Protein AF-0000000075575201 (afdb_homodimer)

Radius of gyration: 38.01 Å; Cα contacts (8 Å, |Δi|>4): 2074; chains: 2; bounding box: 163×104×86 Å

Solvent-accessible surface area (backbone atoms only — not comparable to full-atom values): 56271 Å² total; per-residue (Å²): 139,79,84,79,74,85,69,80,76,76,80,76,77,78,74,78,74,76,74,76,76,72,75,75,69,75,75,69,77,70,69,67,78,67,62,85,72,61,77,54,83,61,77,74,39,15,86,77,44,62,46,43,75,47,64,66,70,80,77,74,59,72,77,80,66,77,67,49,47,48,91,68,51,78,43,72,50,78,39,41,50,57,17,10,48,46,45,52,26,61,70,49,47,91,48,50,58,69,57,39,61,76,64,26,62,76,69,31,37,40,35,33,46,54,90,31,56,57,58,58,42,66,52,60,48,71,68,52,51,41,48,47,33,70,76,41,93,39,27,36,73,77,29,31,42,32,33,36,44,55,95,82,41,73,45,76,67,54,68,78,53,71,51,49,54,68,56,51,51,50,41,34,72,68,43,21,22,40,31,39,49,45,45,34,56,81,33,67,42,46,28,48,54,28,38,37,42,23,56,40,59,63,39,48,40,48,38,33,36,41,40,31,32,41,59,25,37,68,42,59,35,31,26,41,28,31,31,36,38,36,38,24,57,35,47,30,36,35,38,37,32,29,50,32,67,48,55,70,45,36,40,34,78,59,56,55,68,74,48,45,73,76,71,48,57,90,64,63,62,38,38,75,48,76,43,38,26,30,14,33,40,36,43,30,30,25,31,31,37,29,38,32,33,36,73,81,39,35,23,30,34,39,35,40,33,33,54,60,78,40,19,47,41,53,48,46,69,55,49,47,61,52,48,50,53,53,46,43,58,73,30,40,79,37,38,36,63,57,54,74,45,51,79,33,20,50,37,72,62,89,61,74,41,86,38,38,84,46,29,52,71,64,40,50,53,50,52,45,48,53,41,50,52,49,42,48,46,41,67,73,67,37,52,37,51,46,45,44,51,48,48,46,51,26,26,34,39,22,51,28,76,81,71,52,74,69,51,22,57,29,25,71,78,38,60,90,70,62,84,83,54,85,83,64,90,64,90,44,56,73,20,27,36,34,60,68,44,76,80,42,53,45,78,44,72,79,48,96,78,36,32,32,34,33,28,13,67,78,35,31,62,41,80,60,62,39,76,65,46,73,43,85,40,62,62,73,23,50,40,54,50,38,52,48,61,55,42,51,67,47,75,40,31,42,43,57,54,63,66,29,81,75,30,58,90,46,52,71,66,48,47,49,52,40,52,50,49,40,28,71,69,52,50,24,31,50,46,115,137,77,85,74,81,79,72,81,75,77,78,77,78,77,75,78,74,78,74,74,76,72,76,74,69,76,74,70,76,71,70,67,78,66,62,84,71,62,78,54,81,60,78,75,40,15,88,78,44,63,48,45,74,46,63,66,71,81,78,75,58,72,77,80,65,77,65,49,47,48,90,68,50,78,43,72,51,78,38,41,49,57,17,11,51,45,46,49,26,62,68,48,46,90,49,49,58,69,56,38,62,75,63,24,62,75,70,31,37,39,35,32,46,54,92,33,57,58,59,57,43,65,52,60,47,72,68,54,51,43,49,48,33,70,75,42,94,38,27,36,73,75,30,32,41,32,33,34,44,56,96,82,41,71,45,78,67,54,70,78,53,72,49,49,54,69,55,50,54,50,40,33,74,69,43,21,21,40,32,38,50,43,44,34,58,80,32,68,42,47,28,48,54,29,37,37,43,22,55,40,60,62,39,50,42,48,39,34,34,41,40,32,32,40,60,23,35,67,42,60,35,30,26,41,27,32,33,36,38,37,38,23,56,35,46,29,36,36,37,37,31,27,48,32,68,46,54,70,45,36,40,36,79,59,56,56,68,74,48,44,73,75,70,47,57,90,65,61,62,37,39,74,48,76,43,38,27,30,14,33,39,36,44,28,30,24,30,32,36,30,40,32,34,35,73,82,37,34,23,31,34,40,36,41,32,33,54,61,78,40,19,47,40,52,48,47,69,55,50,47,61,52,48,50,53,52,46,45,59,72,30,40,77,35,39,36,62,56,55,74,46,52,79,33,21,51,36,72,62,88,60,76,40,87,37,38,84,46,28,51,71,64,40,51,52,49,50,46,48,53,40,51,50,50,42,48,47,41,70,73,68,36,54,38,52,47,45,44,51,50,47,47,51,27,26,35,39,22,51,28,78,82,71,52,73,68,52,22,57,28,25,69,78,36,59,90,70,61,85,84,53,86,82,66,90,65,91,45,55,75,22,26,36,33,59,68,45,76,81,41,55,45,78,43,71,79,48,98,78,38,33,31,34,34,28,12,67,78,35,30,62,42,79,60,62,41,77,67,46,73,43,85,40,63,63,71,22,49,40,55,50,38,53,48,63,56,42,51,67,46,75,41,31,42,44,58,56,63,66,29,80,74,31,58,91,48,52,72,67,49,46,49,52,38,52,51,50,41,27,71,69,51,50,25,33,51,44,116

Secondary structure (DSSP, 8-state):
-----------------------------------TT--------GGG-PPEEEE--TT---TT-----GGG-TT--SSHHHHHHHHHHHHHTTS-HHHIIIIITTTS-EEEE---TTTTTTS--HHHHHHHHHHS--BBTTTEEEEEEETTEEEE---SSB--HHHHHHHHHTT-EEEEE-GGGT-HHHHHHHHHHHHHH-S--EEEEEEE-TT-EEEEEE--SSEEEEEEEEEEEEEEEE--SSGGGSS-SS---PPPHHHHTT---SEEEEEETT-EEEE-TT-EEEEEE-SSS-EEEEEEEE-TT-BHHHHHHHHHHHHHHHHHHH-GGGGSBPPTTGGGT--SS----TTGGGHIIIIIHHHHHHHHHHHHHIIIIIHHHHHHHHHHHHHHHSPPPPPPHHHHHHSTT-SS--TT-S------TT-EEEES-TTSEEEEESSSS-EEEEE-TT--SSTT-S--EEEEE-GGGHHHHHHHHHHTTS-EEHHHHHTSGGGTTS-HHHHHHHHHHHHHTT-EEEE-/-----------------------------------TT--------GGG-PPEEEE--TT---TT-----GGG-TT--SSHHHHHHHHHHHHHTTS-HHHIIIIITTTS-EEEE---TTTTTTS--HHHHHHHHHHS--BBTTTEEEEEEETTEEEE---SSB--HHHHHHHHHTT-EEEEE-GGGT-HHHHHHHHHHHHHH-S--EEEEEEE-TT-EEEEEE--SSEEEEEEEEEEEEEEEE--SSGGGSS-SS---PPPTTTTTT---SEEEEEETT-EEEE-TT-EEEEEE-SSS-EEEEEEEE-TT-BHHHHHHHHHHHHHHHHHHH-GGGGSBPPTTGGGT--SS----TTGGGHIIIIIHHHHHHHHHHHHHIIIIIHHHHHHHHHHHHHHHSPPPPPPHHHHHHSSS-SS--TT-S------TT-EEEES-TTSEEEEESSSS-EEEEE-TT--SSTT-S--EEEEE-GGGHHHHHHHHHHTTS-EEHHHHHTSGGGTTS-HHHHHHHHHHHHHTT-EEEE-

Structure (mmCIF, N/CA/C/O backbone):
data_AF-0000000075575201-model_v1
#
loop_
_entity.id
_entity.type
_entity.pdbx_description
1 polymer 'Bifunctional lysine-specific demethylase and histidyl-hydroxylase'
#
loop_
_atom_site.group_PDB
_atom_site.id
_atom_site.type_symbol
_atom_site.label_atom_id
_atom_site.label_alt_id
_atom_site.label_comp_id
_atom_site.label_asym_id
_atom_site.label_entity_id
_atom_site.label_seq_id
_atom_site.pdbx_PDB_ins_code
_atom_site.Cartn_x
_atom_site.Cartn_y
_atom_site.Cartn_z
_atom_site.occupancy
_atom_site.B_iso_or_equiv
_atom_site.auth_seq_id
_atom_site.auth_comp_id
_atom_site.auth_asym_id
_atom_site.auth_atom_id
_atom_site.pdbx_PDB_model_num
ATOM 1 N N . MET A 1 1 ? 87.5 -2.494 20.906 1 20.7 1 MET A N 1
ATOM 2 C CA . MET A 1 1 ? 87.25 -3.08 22.219 1 20.7 1 MET A CA 1
ATOM 3 C C . MET A 1 1 ? 85.875 -3.826 22.219 1 20.7 1 MET A C 1
ATOM 5 O O . MET A 1 1 ? 84.938 -3.438 21.531 1 20.7 1 MET A O 1
ATOM 9 N N . ASP A 1 2 ? 85.812 -5.016 22.875 1 19.62 2 ASP A N 1
ATOM 10 C CA . ASP A 1 2 ? 85.438 -6.422 22.922 1 19.62 2 ASP A CA 1
ATOM 11 C C . ASP A 1 2 ? 84.062 -6.582 23.578 1 19.62 2 ASP A C 1
ATOM 13 O O . ASP A 1 2 ? 83.625 -7.699 23.906 1 19.62 2 ASP A O 1
ATOM 17 N N . ASP A 1 3 ? 83.625 -5.453 24.109 1 21.25 3 ASP A N 1
ATOM 18 C CA . ASP A 1 3 ? 82.75 -5.645 25.234 1 21.25 3 ASP A CA 1
ATOM 19 C C . ASP A 1 3 ? 81.5 -6.496 24.844 1 21.25 3 ASP A C 1
ATOM 21 O O . ASP A 1 3 ? 81 -6.348 23.75 1 21.25 3 ASP A O 1
ATOM 25 N N . GLU A 1 4 ? 81.25 -7.457 25.656 1 21.2 4 GLU A N 1
ATOM 26 C CA . GLU A 1 4 ? 80.625 -8.75 25.922 1 21.2 4 GLU A CA 1
ATOM 27 C C . GLU A 1 4 ? 79.125 -8.656 25.781 1 21.2 4 GLU A C 1
ATOM 29 O O . GLU A 1 4 ? 78.5 -7.605 26.016 1 21.2 4 GLU A O 1
ATOM 34 N N . GLU A 1 5 ? 78.375 -9.711 25.156 1 21.34 5 GLU A N 1
ATOM 35 C CA . GLU A 1 5 ? 77.312 -10.32 24.406 1 21.34 5 GLU A CA 1
ATOM 36 C C . GLU A 1 5 ? 76.125 -10.672 25.328 1 21.34 5 GLU A C 1
ATOM 38 O O . GLU A 1 5 ? 75.188 -11.344 24.906 1 21.34 5 GLU A O 1
ATOM 43 N N . ILE A 1 6 ? 76.188 -10.156 26.703 1 20.91 6 ILE A N 1
ATOM 44 C CA . ILE A 1 6 ? 75.5 -11.031 27.609 1 20.91 6 ILE A CA 1
ATOM 45 C C . ILE A 1 6 ? 74 -11.109 27.188 1 20.91 6 ILE A C 1
ATOM 47 O O . ILE A 1 6 ? 73.312 -10.086 27.094 1 20.91 6 ILE A O 1
ATOM 51 N N . ASP A 1 7 ? 73.562 -12.125 26.438 1 20.67 7 ASP A N 1
ATOM 52 C CA . ASP A 1 7 ? 72.375 -12.602 25.719 1 20.67 7 ASP A CA 1
ATOM 53 C C . ASP A 1 7 ? 71.25 -12.945 26.672 1 20.67 7 ASP A C 1
ATOM 55 O O . ASP A 1 7 ? 70.562 -13.938 26.484 1 20.67 7 ASP A O 1
ATOM 59 N N . GLU A 1 8 ? 71.25 -12.188 27.891 1 20.55 8 GLU A N 1
ATOM 60 C CA . GLU A 1 8 ? 70.438 -12.758 28.938 1 20.55 8 GLU A CA 1
ATOM 61 C C . GLU A 1 8 ? 69 -12.969 28.438 1 20.55 8 GLU A C 1
ATOM 63 O O . GLU A 1 8 ? 68.438 -12.094 27.781 1 20.55 8 GLU A O 1
ATOM 68 N N . GLU A 1 9 ? 68.562 -14.219 28.266 1 21.92 9 GLU A N 1
ATOM 69 C CA . GLU A 1 9 ? 67.438 -15.008 27.812 1 21.92 9 GLU A CA 1
ATOM 70 C C . GLU A 1 9 ? 66.188 -14.734 28.656 1 21.92 9 GLU A C 1
ATOM 72 O O . GLU A 1 9 ? 66.125 -15.164 29.812 1 21.92 9 GLU A O 1
ATOM 77 N N . GLU A 1 10 ? 65.875 -13.445 29.016 1 20.22 10 GLU A N 1
ATOM 78 C CA . GLU A 1 10 ? 64.812 -13.242 29.984 1 20.22 10 GLU A CA 1
ATOM 79 C C . GLU A 1 10 ? 63.5 -13.938 29.547 1 20.22 10 GLU A C 1
ATOM 81 O O . GLU A 1 10 ? 63.062 -13.789 28.406 1 20.22 10 GLU A O 1
ATOM 86 N N . GLU A 1 11 ? 63.188 -15.102 30.141 1 22.45 11 GLU A N 1
ATOM 87 C CA . GLU A 1 11 ? 62.094 -16.062 30.094 1 22.45 11 GLU A CA 1
ATOM 88 C C . GLU A 1 11 ? 60.75 -15.375 30.391 1 22.45 11 GLU A C 1
ATOM 90 O O . GLU A 1 11 ? 60.562 -14.867 31.5 1 22.45 11 GLU A O 1
ATOM 95 N N . GLU A 1 12 ? 60.281 -14.5 29.516 1 21.03 12 GLU A N 1
ATOM 96 C CA . GLU A 1 12 ? 59.031 -13.75 29.719 1 21.03 12 GLU A CA 1
ATOM 97 C C . GLU A 1 12 ? 57.875 -14.688 29.953 1 21.03 12 GLU A C 1
ATOM 99 O O . GLU A 1 12 ? 57.594 -15.586 29.156 1 21.03 12 GLU A O 1
ATOM 104 N N . GLU A 1 13 ? 57.656 -15.047 31.266 1 21.53 13 GLU A N 1
ATOM 105 C CA . GLU A 1 13 ? 56.531 -15.852 31.781 1 21.53 13 GLU A CA 1
ATOM 106 C C . GLU A 1 13 ? 55.188 -15.336 31.266 1 21.53 13 GLU A C 1
ATOM 108 O O . GLU A 1 13 ? 54.906 -14.148 31.375 1 21.53 13 GLU A O 1
ATOM 113 N N . GLU A 1 14 ? 54.656 -15.945 30.203 1 22.48 14 GLU A N 1
ATOM 114 C CA . GLU A 1 14 ? 53.406 -15.781 29.469 1 22.48 14 GLU A CA 1
ATOM 115 C C . GLU A 1 14 ? 52.219 -15.961 30.391 1 22.48 14 GLU A C 1
ATOM 117 O O . GLU A 1 14 ? 52 -17.047 30.922 1 22.48 14 GLU A O 1
ATOM 122 N N . GLY A 1 15 ? 52.094 -15.055 31.438 1 21.02 15 GLY A N 1
ATOM 123 C CA . GLY A 1 15 ? 50.938 -15.195 32.344 1 21.02 15 GLY A CA 1
ATOM 124 C C . GLY A 1 15 ? 49.625 -15.328 31.609 1 21.02 15 GLY A C 1
ATOM 125 O O . GLY A 1 15 ? 49.406 -14.664 30.594 1 21.02 15 GLY A O 1
ATOM 126 N N . GLU A 1 16 ? 49.062 -16.531 31.609 1 22.88 16 GLU A N 1
ATOM 127 C CA . GLU A 1 16 ? 47.812 -17.062 31.094 1 22.88 16 GLU A CA 1
ATOM 128 C C . GLU A 1 16 ? 46.594 -16.297 31.625 1 22.88 16 GLU A C 1
ATOM 130 O O . GLU A 1 16 ? 46.281 -16.391 32.812 1 22.88 16 GLU A O 1
ATOM 135 N N . ASP A 1 17 ? 46.562 -14.961 31.453 1 21.19 17 ASP A N 1
ATOM 136 C CA . ASP A 1 17 ? 45.406 -14.289 32.031 1 21.19 17 ASP A CA 1
ATOM 137 C C . ASP A 1 17 ? 44.094 -14.898 31.5 1 21.19 17 ASP A C 1
ATOM 139 O O . ASP A 1 17 ? 43.906 -14.992 30.281 1 21.19 17 ASP A O 1
ATOM 143 N N . GLU A 1 18 ? 43.531 -15.82 32.25 1 22.17 18 GLU A N 1
ATOM 144 C CA . GLU A 1 18 ? 42.219 -16.438 32.094 1 22.17 18 GLU A CA 1
ATOM 145 C C . GLU A 1 18 ? 41.125 -15.383 32 1 22.17 18 GLU A C 1
ATOM 147 O O . GLU A 1 18 ? 40.906 -14.656 32.969 1 22.17 18 GLU A O 1
ATOM 152 N N . GLU A 1 19 ? 41.062 -14.609 30.906 1 21.77 19 GLU A N 1
ATOM 153 C CA . GLU A 1 19 ? 39.969 -13.664 30.766 1 21.77 19 GLU A CA 1
ATOM 154 C C . GLU A 1 19 ? 38.625 -14.352 30.953 1 21.77 19 GLU A C 1
ATOM 156 O O . GLU A 1 19 ? 38.312 -15.328 30.266 1 21.77 19 GLU A O 1
ATOM 161 N N . GLU A 1 20 ? 38.188 -14.406 32.219 1 21.95 20 GLU A N 1
ATOM 162 C CA . GLU A 1 20 ? 36.844 -14.82 32.531 1 21.95 20 GLU A CA 1
ATOM 163 C C . GLU A 1 20 ? 35.812 -14.062 31.672 1 21.95 20 GLU A C 1
ATOM 165 O O . GLU A 1 20 ? 35.812 -12.828 31.656 1 21.95 20 GLU A O 1
ATOM 170 N N . GLU A 1 21 ? 35.5 -14.617 30.469 1 22.91 21 GLU A N 1
ATOM 171 C CA . GLU A 1 21 ? 34.438 -14.156 29.594 1 22.91 21 GLU A CA 1
ATOM 172 C C . GLU A 1 21 ? 33.125 -13.961 30.359 1 22.91 21 GLU A C 1
ATOM 174 O O . GLU A 1 21 ? 32.562 -14.906 30.922 1 22.91 21 GLU A O 1
ATOM 179 N N . GLU A 1 22 ? 33.062 -12.852 31.156 1 22.98 22 GLU A N 1
ATOM 180 C CA . GLU A 1 22 ? 31.766 -12.555 31.75 1 22.98 22 GLU A CA 1
ATOM 181 C C . GLU A 1 22 ? 30.656 -12.648 30.703 1 22.98 22 GLU A C 1
ATOM 183 O O . GLU A 1 22 ? 30.766 -12.078 29.609 1 22.98 22 GLU A O 1
ATOM 188 N N . ASP A 1 23 ? 29.875 -13.703 30.781 1 22.94 23 ASP A N 1
ATOM 189 C CA . ASP A 1 23 ? 28.641 -13.984 30.062 1 22.94 23 ASP A CA 1
ATOM 190 C C . ASP A 1 23 ? 27.688 -12.797 30.125 1 22.94 23 ASP A C 1
ATOM 192 O O . ASP A 1 23 ? 27.172 -12.461 31.203 1 22.94 23 ASP A O 1
ATOM 196 N N . VAL A 1 24 ? 28.031 -11.648 29.516 1 26.28 24 VAL A N 1
ATOM 197 C CA . VAL A 1 24 ? 27.031 -10.602 29.438 1 26.28 24 VAL A CA 1
ATOM 198 C C . VAL A 1 24 ? 25.688 -11.203 28.984 1 26.28 24 VAL A C 1
ATOM 200 O O . VAL A 1 24 ? 25.594 -11.734 27.875 1 26.28 24 VAL A O 1
ATOM 203 N N . GLY A 1 25 ? 25.031 -11.797 29.969 1 21.83 25 GLY A N 1
ATOM 204 C CA . GLY A 1 25 ? 23.656 -12.234 29.828 1 21.83 25 GLY A CA 1
ATOM 205 C C . GLY A 1 25 ? 22.797 -11.273 29.016 1 21.83 25 GLY A C 1
ATOM 206 O O . GLY A 1 25 ? 22.906 -10.055 29.188 1 21.83 25 GLY A O 1
ATOM 207 N N . ASP A 1 26 ? 22.578 -11.617 27.766 1 25.67 26 ASP A N 1
ATOM 208 C CA . ASP A 1 26 ? 21.625 -10.969 26.859 1 25.67 26 ASP A CA 1
ATOM 209 C C . ASP A 1 26 ? 20.344 -10.578 27.609 1 25.67 26 ASP A C 1
ATOM 211 O O . ASP A 1 26 ? 19.656 -11.438 28.156 1 25.67 26 ASP A O 1
ATOM 215 N N . GLU A 1 27 ? 20.453 -9.484 28.438 1 24.09 27 GLU A N 1
ATOM 216 C CA . GLU A 1 27 ? 19.203 -8.938 28.984 1 24.09 27 GLU A CA 1
ATOM 217 C C . GLU A 1 27 ? 18.078 -9.039 27.969 1 24.09 27 GLU A C 1
ATOM 219 O O . GLU A 1 27 ? 18.156 -8.453 26.875 1 24.09 27 GLU A O 1
ATOM 224 N N . GLU A 1 28 ? 17.438 -10.18 27.922 1 27.23 28 GLU A N 1
ATOM 225 C CA . GLU A 1 28 ? 16.141 -10.375 27.266 1 27.23 28 GLU A CA 1
ATOM 226 C C . GLU A 1 28 ? 15.203 -9.203 27.547 1 27.23 28 GLU A C 1
ATOM 228 O O . GLU A 1 28 ? 14.898 -8.906 28.703 1 27.23 28 GLU A O 1
ATOM 233 N N . SER A 1 29 ? 15.414 -8.117 26.812 1 26.05 29 SER A N 1
ATOM 234 C CA . SER A 1 29 ? 14.398 -7.07 26.938 1 26.05 29 SER A CA 1
ATOM 235 C C . SER A 1 29 ? 13 -7.664 27.031 1 26.05 29 SER A C 1
ATOM 237 O O . SER A 1 29 ? 12.539 -8.312 26.078 1 26.05 29 SER A O 1
ATOM 239 N N . VAL A 1 30 ? 12.648 -8.125 28.203 1 27.2 30 VAL A N 1
ATOM 240 C CA . VAL A 1 30 ? 11.266 -8.406 28.578 1 27.2 30 VAL A CA 1
ATOM 241 C C . VAL A 1 30 ? 10.367 -7.238 28.172 1 27.2 30 VAL A C 1
ATOM 243 O O . VAL A 1 30 ? 10.367 -6.191 28.828 1 27.2 30 VAL A O 1
ATOM 246 N N . VAL A 1 31 ? 10.344 -6.957 26.953 1 29.88 31 VAL A N 1
ATOM 247 C CA . VAL A 1 31 ? 9.18 -6.113 26.688 1 29.88 31 VAL A CA 1
ATOM 248 C C . VAL A 1 31 ? 7.941 -6.738 27.328 1 29.88 31 VAL A C 1
ATOM 250 O O . VAL A 1 31 ? 7.578 -7.875 27.016 1 29.88 31 VAL A O 1
ATOM 253 N N . SER A 1 32 ? 7.727 -6.473 28.594 1 27.23 32 SER A N 1
ATOM 254 C CA . SER A 1 32 ? 6.496 -6.785 29.312 1 27.23 32 SER A CA 1
ATOM 255 C C . SER A 1 32 ? 5.293 -6.793 28.375 1 27.23 32 SER A C 1
ATOM 257 O O . SER A 1 32 ? 5.18 -5.934 27.5 1 27.23 32 SER A O 1
ATOM 259 N N . GLU A 1 33 ? 4.797 -7.914 28.078 1 30.17 33 GLU A N 1
ATOM 260 C CA . GLU A 1 33 ? 3.459 -8.047 27.516 1 30.17 33 GLU A CA 1
ATOM 261 C C . GLU A 1 33 ? 2.502 -7.02 28.109 1 30.17 33 GLU A C 1
ATOM 263 O O . GLU A 1 33 ? 1.896 -7.262 29.156 1 30.17 33 GLU A O 1
ATOM 268 N N . MET A 1 34 ? 2.9 -5.801 28.234 1 31.92 34 MET A N 1
ATOM 269 C CA . MET A 1 34 ? 1.854 -4.883 28.688 1 31.92 34 MET A CA 1
ATOM 270 C C . MET A 1 34 ? 0.521 -5.215 28.031 1 31.92 34 MET A C 1
ATOM 272 O O . MET A 1 34 ? 0.46 -5.438 26.812 1 31.92 34 MET A O 1
ATOM 276 N N . ASP A 1 35 ? -0.394 -5.789 28.766 1 33.84 35 ASP A N 1
ATOM 277 C CA . ASP A 1 35 ? -1.783 -6.109 28.453 1 33.84 35 ASP A CA 1
ATOM 278 C C . ASP A 1 35 ? -2.375 -5.094 27.469 1 33.84 35 ASP A C 1
ATOM 280 O O . ASP A 1 35 ? -2.42 -3.896 27.766 1 33.84 35 ASP A O 1
ATOM 284 N N . ALA A 1 36 ? -2.33 -5.41 26.234 1 38.84 36 ALA A N 1
ATOM 285 C CA . ALA A 1 36 ? -2.951 -4.625 25.172 1 38.84 36 ALA A CA 1
ATOM 286 C C . ALA A 1 36 ? -4.211 -3.926 25.672 1 38.84 36 ALA A C 1
ATOM 288 O O . ALA A 1 36 ? -4.641 -2.924 25.094 1 38.84 36 ALA A O 1
ATOM 289 N N . ASP A 1 37 ? -4.891 -4.555 26.594 1 37.16 37 ASP A N 1
ATOM 290 C CA . ASP A 1 37 ? -6.199 -4.105 27.047 1 37.16 37 ASP A CA 1
ATOM 291 C C . ASP A 1 37 ? -6.066 -2.961 28.062 1 37.16 37 ASP A C 1
ATOM 293 O O . ASP A 1 37 ? -7.062 -2.5 28.609 1 37.16 37 ASP A O 1
ATOM 297 N N . SER A 1 38 ? -4.922 -2.723 28.578 1 37.59 38 SER A N 1
ATOM 298 C CA . SER A 1 38 ? -5.008 -1.801 29.719 1 37.59 38 SER A CA 1
ATOM 299 C C . SER A 1 38 ? -5.371 -0.394 29.25 1 37.59 38 SER A C 1
ATOM 301 O O . SER A 1 38 ? -5.379 0.545 30.047 1 37.59 38 SER A O 1
ATOM 303 N N . ASP A 1 39 ? -5.059 -0.092 28.109 1 43.72 39 ASP A N 1
ATOM 304 C CA . ASP A 1 39 ? -5.383 1.307 27.844 1 43.72 39 ASP A CA 1
ATOM 305 C C . ASP A 1 39 ? -6.871 1.574 28.062 1 43.72 39 ASP A C 1
ATOM 307 O O . ASP A 1 39 ? -7.656 1.515 27.109 1 43.72 39 ASP A O 1
ATOM 311 N N . ASP A 1 40 ? -7.387 1.24 29.109 1 42.41 40 ASP A N 1
ATOM 312 C CA . ASP A 1 40 ? -8.719 1.329 29.688 1 42.41 40 ASP A CA 1
ATOM 313 C C . ASP A 1 40 ? -9.336 2.707 29.453 1 42.41 40 ASP A C 1
ATOM 315 O O . ASP A 1 40 ? -10.391 3.025 30 1 42.41 40 ASP A O 1
ATOM 319 N N . GLU A 1 41 ? -8.539 3.744 29.297 1 52.53 41 GLU A N 1
ATOM 320 C CA . GLU A 1 41 ? -9.5 4.84 29.344 1 52.53 41 GLU A CA 1
ATOM 321 C C . GLU A 1 41 ? -10.508 4.73 28.203 1 52.53 41 GLU A C 1
ATOM 323 O O . GLU A 1 41 ? -10.148 4.84 27.031 1 52.53 41 GLU A O 1
ATOM 328 N N . GLY A 1 42 ? -11.469 3.898 28.375 1 60.62 42 GLY A N 1
ATOM 329 C CA . GLY A 1 42 ? -12.609 3.609 27.531 1 60.62 42 GLY A CA 1
ATOM 330 C C . GLY A 1 42 ? -13.141 4.832 26.797 1 60.62 42 GLY A C 1
ATOM 331 O O . GLY A 1 42 ? -12.812 5.965 27.156 1 60.62 42 GLY A O 1
ATOM 332 N N . PHE A 1 43 ? -13.57 4.691 25.688 1 69.62 43 PHE A N 1
ATOM 333 C CA . PHE A 1 43 ? -14.305 5.715 24.953 1 69.62 43 PHE A CA 1
ATOM 334 C C . PHE A 1 43 ? -15.32 6.406 25.859 1 69.62 43 PHE A C 1
ATOM 336 O O . PHE A 1 43 ? -16.016 5.746 26.625 1 69.62 43 PHE A O 1
ATOM 343 N N . ILE A 1 44 ? -15.109 7.746 26.016 1 69.5 44 ILE A N 1
ATOM 344 C CA . ILE A 1 44 ? -16.125 8.531 26.703 1 69.5 44 ILE A CA 1
ATOM 345 C C . ILE A 1 44 ? -17.188 9.016 25.719 1 69.5 44 ILE A C 1
ATOM 347 O O . ILE A 1 44 ? -16.875 9.75 24.781 1 69.5 44 ILE A O 1
ATOM 351 N N . ALA A 1 45 ? -18.406 8.57 25.953 1 72.06 45 ALA A N 1
ATOM 352 C CA . ALA A 1 45 ? -19.5 8.914 25.047 1 72.06 45 ALA A CA 1
ATOM 353 C C . ALA A 1 45 ? -19.828 10.406 25.125 1 72.06 45 ALA A C 1
ATOM 355 O O . ALA A 1 45 ? -19.625 11.039 26.156 1 72.06 45 ALA A O 1
ATOM 356 N N . GLY A 1 46 ? -20.25 11.023 24.094 1 70.44 46 GLY A N 1
ATOM 357 C CA . GLY A 1 46 ? -20.5 12.445 23.906 1 70.44 46 GLY A CA 1
ATOM 358 C C . GLY A 1 46 ? -21.281 13.078 25.031 1 70.44 46 GLY A C 1
ATOM 359 O O . GLY A 1 46 ? -20.969 14.203 25.453 1 70.44 46 GLY A O 1
ATOM 360 N N . LYS A 1 47 ? -22.266 12.383 25.594 1 67.44 47 LYS A N 1
ATOM 361 C CA . LYS A 1 47 ? -23.109 12.992 26.625 1 67.44 47 LYS A CA 1
ATOM 362 C C . LYS A 1 47 ? -22.297 13.297 27.891 1 67.44 47 LYS A C 1
ATOM 364 O O . LYS A 1 47 ? -22.688 14.164 28.672 1 67.44 47 LYS A O 1
ATOM 369 N N . ASP A 1 48 ? -21.188 12.625 28 1 69 48 ASP A N 1
ATOM 370 C CA . ASP A 1 48 ? -20.375 12.781 29.203 1 69 48 ASP A CA 1
ATOM 371 C C . ASP A 1 48 ? -19.219 13.75 28.969 1 69 48 ASP A C 1
ATOM 373 O O . ASP A 1 48 ? -18.422 13.992 29.859 1 69 48 ASP A O 1
ATOM 377 N N . ARG A 1 49 ? -19.219 14.266 27.766 1 77.44 49 ARG A N 1
ATOM 378 C CA . ARG A 1 49 ? -18.156 15.203 27.438 1 77.44 49 ARG A CA 1
ATOM 379 C C . ARG A 1 49 ? -18.656 16.641 27.516 1 77.44 49 ARG A C 1
ATOM 381 O O . ARG A 1 49 ? -19.688 16.984 26.938 1 77.44 49 ARG A O 1
ATOM 388 N N . GLU A 1 50 ? -18.172 17.406 28.438 1 76.38 50 GLU A N 1
ATOM 389 C CA . GLU A 1 50 ? -18.625 18.781 28.578 1 76.38 50 GLU A CA 1
ATOM 390 C C . GLU A 1 50 ? -17.656 19.75 27.891 1 76.38 50 GLU A C 1
ATOM 392 O O . GLU A 1 50 ? -16.438 19.562 27.953 1 76.38 50 GLU A O 1
ATOM 397 N N . ALA A 1 51 ? -18.297 20.625 27.156 1 83.38 51 ALA A N 1
ATOM 398 C CA . ALA A 1 51 ? -17.484 21.734 26.672 1 83.38 51 ALA A CA 1
ATOM 399 C C . ALA A 1 51 ? -16.969 22.578 27.844 1 83.38 51 ALA A C 1
ATOM 401 O O . ALA A 1 51 ? -17.656 22.719 28.859 1 83.38 51 ALA A O 1
ATOM 402 N N . HIS A 1 52 ? -15.828 22.984 27.734 1 83.06 52 HIS A N 1
ATOM 403 C CA . HIS A 1 52 ? -15.273 23.891 28.75 1 83.06 52 HIS A CA 1
ATOM 404 C C . HIS A 1 52 ? -15.328 25.328 28.281 1 83.06 52 HIS A C 1
ATOM 406 O O . HIS A 1 52 ? -14.781 25.672 27.234 1 83.06 52 HIS A O 1
ATOM 412 N N . VAL A 1 53 ? -15.992 26.141 28.984 1 84.25 53 VAL A N 1
ATOM 413 C CA . VAL A 1 53 ? -16.125 27.562 28.672 1 84.25 53 VAL A CA 1
ATOM 414 C C . VAL A 1 53 ? -15.266 28.391 29.625 1 84.25 53 VAL A C 1
ATOM 416 O O . VAL A 1 53 ? -15.391 28.266 30.859 1 84.25 53 VAL A O 1
ATOM 419 N N . ILE A 1 54 ? -14.352 29.031 29.125 1 81.25 54 ILE A N 1
ATOM 420 C CA . ILE A 1 54 ? -13.484 29.906 29.922 1 81.25 54 ILE A CA 1
ATOM 421 C C . ILE A 1 54 ? -13.812 31.375 29.609 1 81.25 54 ILE A C 1
ATOM 423 O O . ILE A 1 54 ? -13.984 31.734 28.438 1 81.25 54 ILE A O 1
ATOM 427 N N . SER A 1 55 ? -14.141 32.156 30.625 1 79.62 55 SER A N 1
ATOM 428 C CA . SER A 1 55 ? -14.383 33.594 30.469 1 79.62 55 SER A CA 1
ATOM 429 C C . SER A 1 55 ? -13.344 34.406 31.234 1 79.62 55 SER A C 1
ATOM 431 O O . SER A 1 55 ? -12.812 33.969 32.25 1 79.62 55 SER A O 1
ATOM 433 N N . LYS A 1 56 ? -12.734 35.469 30.703 1 66 56 LYS A N 1
ATOM 434 C CA . LYS A 1 56 ? -11.875 36.375 31.453 1 66 56 LYS A CA 1
ATOM 435 C C . LYS A 1 56 ? -12.672 37.156 32.5 1 66 56 LYS A C 1
ATOM 437 O O . LYS A 1 56 ? -13.742 37.688 32.188 1 66 56 LYS A O 1
ATOM 442 N N . ASP A 1 57 ? -12.539 36.969 33.75 1 52.44 57 ASP A N 1
ATOM 443 C CA . ASP A 1 57 ? -13.164 37.75 34.812 1 52.44 57 ASP A CA 1
ATOM 444 C C . ASP A 1 57 ? -13.023 39.25 34.5 1 52.44 57 ASP A C 1
ATOM 446 O O . ASP A 1 57 ? -12.031 39.688 33.906 1 52.44 57 ASP A O 1
ATOM 450 N N . LYS A 1 58 ? -14.141 40.219 34.688 1 48.22 58 LYS A N 1
ATOM 451 C CA . LYS A 1 58 ? -14.312 41.656 34.531 1 48.22 58 LYS A CA 1
ATOM 452 C C . LYS A 1 58 ? -13.102 42.406 35.062 1 48.22 58 LYS A C 1
ATOM 454 O O . LYS A 1 58 ? -12.906 43.594 34.75 1 48.22 58 LYS A O 1
ATOM 459 N N . SER A 1 59 ? -12.664 42.062 36.25 1 40.09 59 SER A N 1
ATOM 460 C CA . SER A 1 59 ? -11.875 43.062 36.969 1 40.09 59 SER A CA 1
ATOM 461 C C . SER A 1 59 ? -10.586 43.375 36.219 1 40.09 59 SER A C 1
ATOM 463 O O . SER A 1 59 ? -9.867 44.312 36.562 1 40.09 59 SER A O 1
ATOM 465 N N . SER A 1 60 ? -9.82 42.406 35.781 1 41.19 60 SER A N 1
ATOM 466 C CA . SER A 1 60 ? -8.531 42.906 35.312 1 41.19 60 SER A CA 1
ATOM 467 C C . SER A 1 60 ? -8.664 43.594 33.938 1 41.19 60 SER A C 1
ATOM 469 O O . SER A 1 60 ? -8.797 42.938 32.906 1 41.19 60 SER A O 1
ATOM 471 N N . ARG A 1 61 ? -9.281 44.656 33.906 1 43.59 61 ARG A N 1
ATOM 472 C CA . ARG A 1 61 ? -9.336 45.656 32.844 1 43.59 61 ARG A CA 1
ATOM 473 C C . ARG A 1 61 ? -8 45.719 32.094 1 43.59 61 ARG A C 1
ATOM 475 O O . ARG A 1 61 ? -7.07 46.375 32.562 1 43.59 61 ARG A O 1
ATOM 482 N N . PRO A 1 62 ? -7.328 44.75 31.656 1 42.34 62 PRO A N 1
ATOM 483 C CA . PRO A 1 62 ? -6.164 45.375 31.031 1 42.34 62 PRO A CA 1
ATOM 484 C C . PRO A 1 62 ? -6.551 46.531 30.094 1 42.34 62 PRO A C 1
ATOM 486 O O . PRO A 1 62 ? -7.27 46.312 29.109 1 42.34 62 PRO A O 1
ATOM 489 N N . SER A 1 63 ? -6.941 47.688 30.672 1 43 63 SER A N 1
ATOM 490 C CA . SER A 1 63 ? -7.137 48.938 29.938 1 43 63 SER A CA 1
ATOM 491 C C . SER A 1 63 ? -6.43 48.906 28.594 1 43 63 SER A C 1
ATOM 493 O O . SER A 1 63 ? -7.043 49.156 27.547 1 43 63 SER A O 1
ATOM 495 N N . ASN A 1 64 ? -5.102 49.281 28.656 1 44.34 64 ASN A N 1
ATOM 496 C CA . ASN A 1 64 ? -4.215 49.75 27.594 1 44.34 64 ASN A CA 1
ATOM 497 C C . ASN A 1 64 ? -3.656 48.562 26.781 1 44.34 64 ASN A C 1
ATOM 499 O O . ASN A 1 64 ? -2.479 48.562 26.422 1 44.34 64 ASN A O 1
ATOM 503 N N . ALA A 1 65 ? -4.176 47.531 26.844 1 56 65 ALA A N 1
ATOM 504 C CA . ALA A 1 65 ? -3.52 46.438 26.125 1 56 65 ALA A CA 1
ATOM 505 C C . ALA A 1 65 ? -3.465 46.719 24.625 1 56 65 ALA A C 1
ATOM 507 O O . ALA A 1 65 ? -4.488 47.031 24.016 1 56 65 ALA A O 1
ATOM 508 N N . LYS A 1 66 ? -2.314 46.906 24.125 1 70.62 66 LYS A N 1
ATOM 509 C CA . LYS A 1 66 ? -1.965 47.219 22.734 1 70.62 66 LYS A CA 1
ATOM 510 C C . LYS A 1 66 ? -2.615 46.219 21.766 1 70.62 66 LYS A C 1
ATOM 512 O O . LYS A 1 66 ? -2.543 45.031 21.969 1 70.62 66 LYS A O 1
ATOM 517 N N . ILE A 1 67 ? -3.576 46.594 20.953 1 86.5 67 ILE A N 1
ATOM 518 C CA . ILE A 1 67 ? -4.207 45.875 19.875 1 86.5 67 ILE A CA 1
ATOM 519 C C . ILE A 1 67 ? -3.135 45.219 19.016 1 86.5 67 ILE A C 1
ATOM 521 O O . ILE A 1 67 ? -2.156 45.844 18.625 1 86.5 67 ILE A O 1
ATOM 525 N N . VAL A 1 68 ? -3.301 43.938 18.859 1 92.94 68 VAL A N 1
ATOM 526 C CA . VAL A 1 68 ? -2.314 43.125 18.109 1 92.94 68 VAL A CA 1
ATOM 527 C C . VAL A 1 68 ? -2.309 43.562 16.656 1 92.94 68 VAL A C 1
ATOM 529 O O . VAL A 1 68 ? -3.367 43.781 16.062 1 92.94 68 VAL A O 1
ATOM 532 N N . ASP A 1 69 ? -1.208 43.844 16.125 1 96.31 69 ASP A N 1
ATOM 533 C CA . ASP A 1 69 ? -0.995 44.156 14.719 1 96.31 69 ASP A CA 1
ATOM 534 C C . ASP A 1 69 ? -0.24 43.031 14.016 1 96.31 69 ASP A C 1
ATOM 536 O O . ASP A 1 69 ? 0.983 42.938 14.133 1 96.31 69 ASP A O 1
ATOM 540 N N . PHE A 1 70 ? -0.91 42.281 13.203 1 96.31 70 PHE A N 1
ATOM 541 C CA . PHE A 1 70 ? -0.346 41.094 12.578 1 96.31 70 PHE A CA 1
ATOM 542 C C . PHE A 1 70 ? 0.656 41.469 11.5 1 96.31 70 PHE A C 1
ATOM 544 O O . PHE A 1 70 ? 1.468 40.656 11.078 1 96.31 70 PHE A O 1
ATOM 551 N N . ASP A 1 71 ? 0.608 42.688 11.023 1 94.88 71 ASP A N 1
ATOM 552 C CA . ASP A 1 71 ? 1.591 43.156 10.047 1 94.88 71 ASP A CA 1
ATOM 553 C C . ASP A 1 71 ? 2.975 43.281 10.68 1 94.88 71 ASP A C 1
ATOM 555 O O . ASP A 1 71 ? 3.982 43.344 9.969 1 94.88 71 ASP A O 1
ATOM 559 N N . GLN A 1 72 ? 3.018 43.281 11.945 1 94.5 72 GLN A N 1
ATOM 560 C CA . GLN A 1 72 ? 4.273 43.5 12.648 1 94.5 72 GLN A CA 1
ATOM 561 C C . GLN A 1 72 ? 4.824 42.219 13.234 1 94.5 72 GLN A C 1
ATOM 563 O O . GLN A 1 72 ? 5.758 42.25 14.039 1 94.5 72 GLN A O 1
ATOM 568 N N . PHE A 1 73 ? 4.262 41.156 12.992 1 94.38 73 PHE A N 1
ATOM 569 C CA . PHE A 1 73 ? 4.715 39.844 13.461 1 94.38 73 PHE A CA 1
ATOM 570 C C . PHE A 1 73 ? 4.781 39.844 14.984 1 94.38 73 PHE A C 1
ATOM 572 O O . PHE A 1 73 ? 5.836 39.531 15.562 1 94.38 73 PHE A O 1
ATOM 579 N N . PRO A 1 74 ? 3.721 39.938 15.586 1 94 74 PRO A N 1
ATOM 580 C CA . PRO A 1 74 ? 3.656 40.25 17 1 94 74 PRO A CA 1
ATOM 581 C C . PRO A 1 74 ? 4.168 39.125 17.906 1 94 74 PRO A C 1
ATOM 583 O O . PRO A 1 74 ? 4.434 39.344 19.078 1 94 74 PRO A O 1
ATOM 586 N N . PHE A 1 75 ? 4.406 38 17.406 1 94.06 75 PHE A N 1
ATOM 587 C CA . PHE A 1 75 ? 4.738 36.875 18.297 1 94.06 75 PHE A CA 1
ATOM 588 C C . PHE A 1 75 ? 6.191 36.469 18.109 1 94.06 75 PHE A C 1
ATOM 590 O O . PHE A 1 75 ? 6.656 35.5 18.734 1 94.06 75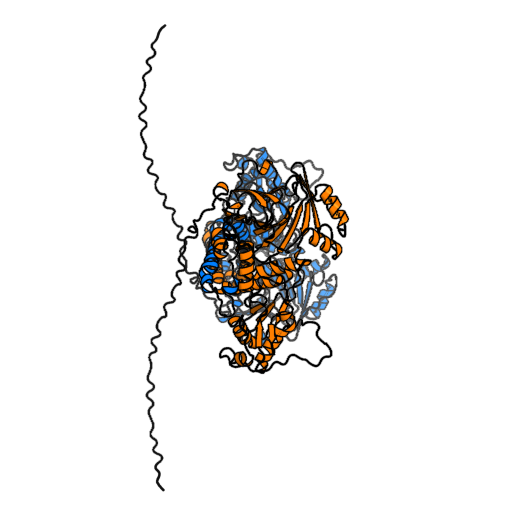 PHE A O 1
ATOM 597 N N . THR A 1 76 ? 6.871 37.125 17.312 1 89.69 76 THR A N 1
ATOM 598 C CA . THR A 1 76 ? 8.195 36.719 16.859 1 89.69 76 THR A CA 1
ATOM 599 C C . THR A 1 76 ? 9.18 36.656 18.016 1 89.69 76 THR A C 1
ATOM 601 O O . THR A 1 76 ? 9.273 37.625 18.797 1 89.69 76 THR A O 1
ATOM 604 N N . ASP A 1 77 ? 9.836 35.531 18.141 1 90.44 77 ASP A N 1
ATOM 605 C CA . ASP A 1 77 ? 10.969 35.25 19.031 1 90.44 77 ASP A CA 1
ATOM 606 C C . ASP A 1 77 ? 12.164 34.719 18.234 1 90.44 77 ASP A C 1
ATOM 608 O O . ASP A 1 77 ? 12.055 34.469 17.031 1 90.44 77 ASP A O 1
ATOM 612 N N . GLU A 1 78 ? 13.289 34.688 18.953 1 91.62 78 GLU A N 1
ATOM 613 C CA . GLU A 1 78 ? 14.453 34.094 18.297 1 91.62 78 GLU A CA 1
ATOM 614 C C . GLU A 1 78 ? 14.219 32.625 17.969 1 91.62 78 GLU A C 1
ATOM 616 O O . GLU A 1 78 ? 14.633 32.156 16.906 1 91.62 78 GLU A O 1
ATOM 621 N N . ASP A 1 79 ? 13.578 31.969 18.859 1 95.25 79 ASP A N 1
ATOM 622 C CA . ASP A 1 79 ? 13.227 30.547 18.688 1 95.25 79 ASP A CA 1
ATOM 623 C C . ASP A 1 79 ? 11.852 30.406 18.031 1 95.25 79 ASP A C 1
ATOM 625 O O . ASP A 1 79 ? 10.844 30.859 18.594 1 95.25 79 ASP A O 1
ATOM 629 N N . SER A 1 80 ? 11.844 29.797 16.906 1 96.5 80 SER A N 1
ATOM 630 C CA . SER A 1 80 ? 10.609 29.703 16.125 1 96.5 80 SER A CA 1
ATOM 631 C C . SER A 1 80 ? 9.555 28.891 16.875 1 96.5 80 SER A C 1
ATOM 633 O O . SER A 1 80 ? 8.352 29.141 16.734 1 96.5 80 SER A O 1
ATOM 635 N N . VAL A 1 81 ? 9.906 27.859 17.672 1 95.94 81 VAL A N 1
ATOM 636 C CA . VAL A 1 81 ? 8.961 27.062 18.438 1 95.94 81 VAL A CA 1
ATOM 637 C C . VAL A 1 81 ? 8.359 27.906 19.562 1 95.94 81 VAL A C 1
ATOM 639 O O . VAL A 1 81 ? 7.172 27.781 19.875 1 95.94 81 VAL A O 1
ATOM 642 N N . VAL A 1 82 ? 9.164 28.734 20.141 1 96.25 82 VAL A N 1
ATOM 643 C CA . VAL A 1 82 ? 8.664 29.672 21.156 1 96.25 82 VAL A CA 1
ATOM 644 C C . VAL A 1 82 ? 7.688 30.656 20.5 1 96.25 82 VAL A C 1
ATOM 646 O O . VAL A 1 82 ? 6.637 30.953 21.078 1 96.25 82 VAL A O 1
ATOM 649 N N . THR A 1 83 ? 8.086 31.172 19.344 1 96.94 83 THR A N 1
ATOM 650 C CA . THR A 1 83 ? 7.18 32.031 18.594 1 96.94 83 THR A CA 1
ATOM 651 C C . THR A 1 83 ? 5.828 31.359 18.391 1 96.94 83 THR A C 1
ATOM 653 O O . THR A 1 83 ? 4.781 31.969 18.594 1 96.94 83 THR A O 1
ATOM 656 N N . ALA A 1 84 ? 5.871 30.125 18.031 1 97.62 84 ALA A N 1
ATOM 657 C CA . ALA A 1 84 ? 4.652 29.359 17.797 1 97.62 84 ALA A CA 1
ATOM 658 C C . ALA A 1 84 ? 3.848 29.188 19.078 1 97.62 84 ALA A C 1
ATOM 660 O O . ALA A 1 84 ? 2.623 29.328 19.078 1 97.62 84 ALA A O 1
ATOM 661 N N . SER A 1 85 ? 4.516 28.875 20.125 1 96.81 85 SER A N 1
ATOM 662 C CA . SER A 1 85 ? 3.854 28.734 21.422 1 96.81 85 SER A CA 1
ATOM 663 C C . SER A 1 85 ? 3.188 30.031 21.859 1 96.81 85 SER A C 1
ATOM 665 O O . SER A 1 85 ? 2.082 30.016 22.391 1 96.81 85 SER A O 1
ATOM 667 N N . ARG A 1 86 ? 3.824 31.125 21.609 1 97.31 86 ARG A N 1
ATOM 668 C CA . ARG A 1 86 ? 3.26 32.438 21.922 1 97.31 86 ARG A CA 1
ATOM 669 C C . ARG A 1 86 ? 2.018 32.719 21.078 1 97.31 86 ARG A C 1
ATOM 671 O O . ARG A 1 86 ? 0.996 33.156 21.609 1 97.31 86 ARG A O 1
ATOM 678 N N . ALA A 1 87 ? 2.15 32.469 19.844 1 97.94 87 ALA A N 1
ATOM 679 C CA . ALA A 1 87 ? 1.019 32.688 18.938 1 97.94 87 ALA A CA 1
ATOM 680 C C . ALA A 1 87 ? -0.167 31.797 19.328 1 97.94 87 ALA A C 1
ATOM 682 O O . ALA A 1 87 ? -1.306 32.281 19.391 1 97.94 87 ALA A O 1
ATOM 683 N N . PHE A 1 88 ? 0.123 30.547 19.625 1 98.19 88 PHE A N 1
ATOM 684 C CA . PHE A 1 88 ? -0.937 29.625 20.016 1 98.19 88 PHE A CA 1
ATOM 685 C C . PHE A 1 88 ? -1.538 30.016 21.359 1 98.19 88 PHE A C 1
ATOM 687 O O . PHE A 1 88 ? -2.758 29.984 21.531 1 98.19 88 PHE A O 1
ATOM 694 N N . GLY A 1 89 ? -0.687 30.344 22.266 1 96.75 89 GLY A N 1
ATOM 695 C CA . GLY A 1 89 ? -1.164 30.828 23.562 1 96.75 89 GLY A CA 1
ATOM 696 C C . GLY A 1 89 ? -2.066 32.031 23.438 1 96.75 89 GLY A C 1
ATOM 697 O O . GLY A 1 89 ? -3.088 32.125 24.125 1 96.75 89 GLY A O 1
ATOM 698 N N . TYR A 1 90 ? -1.646 32.938 22.562 1 96.31 90 TYR A N 1
ATOM 699 C CA . TYR A 1 90 ? -2.479 34.125 22.281 1 96.31 90 TYR A CA 1
ATOM 700 C C . TYR A 1 90 ? -3.844 33.688 21.75 1 96.31 90 TYR A C 1
ATOM 702 O O . TYR A 1 90 ? -4.875 34.188 22.203 1 96.31 90 TYR A O 1
ATOM 710 N N . MET A 1 91 ? -3.873 32.75 20.844 1 96.88 91 MET A N 1
ATOM 711 C CA . MET A 1 91 ? -5.086 32.312 20.156 1 96.88 91 MET A CA 1
ATOM 712 C C . MET A 1 91 ? -6.074 31.688 21.141 1 96.88 91 MET A C 1
ATOM 714 O O . MET A 1 91 ? -7.285 31.891 21.031 1 96.88 91 MET A O 1
ATOM 718 N N . ILE A 1 92 ? -5.555 31 22.188 1 96.69 92 ILE A N 1
ATOM 719 C CA . ILE A 1 92 ? -6.453 30.234 23.031 1 96.69 92 ILE A CA 1
ATOM 720 C C . ILE A 1 92 ? -6.543 30.891 24.406 1 96.69 92 ILE A C 1
ATOM 722 O O . ILE A 1 92 ? -7.223 30.375 25.312 1 96.69 92 ILE A O 1
ATOM 726 N N . SER A 1 93 ? -5.879 31.984 24.578 1 95 93 SER A N 1
ATOM 727 C CA . SER A 1 93 ? -5.922 32.688 25.859 1 95 93 SER A CA 1
ATOM 728 C C . SER A 1 93 ? -7.359 32.906 26.312 1 95 93 SER A C 1
ATOM 730 O O . SER A 1 93 ? -8.211 33.281 25.5 1 95 93 SER A O 1
ATOM 732 N N . PRO A 1 94 ? -7.668 32.75 27.594 1 95 94 PRO A N 1
ATOM 733 C CA . PRO A 1 94 ? -6.746 32.656 28.734 1 95 94 PRO A CA 1
ATOM 734 C C . PRO A 1 94 ? -6.352 31.219 29.047 1 95 94 PRO A C 1
ATOM 736 O O . PRO A 1 94 ? -5.66 30.969 30.031 1 95 94 PRO A O 1
ATOM 739 N N . CYS A 1 95 ? -6.727 30.281 28.234 1 94.12 95 CYS A N 1
ATOM 740 C CA . CYS A 1 95 ? -6.215 28.938 28.406 1 94.12 95 CYS A CA 1
ATOM 741 C C . CYS A 1 95 ? -4.727 28.859 28.062 1 94.12 95 CYS A C 1
ATOM 743 O O . CYS A 1 95 ? -4.281 29.453 27.078 1 94.12 95 CYS A O 1
ATOM 745 N N . ASP A 1 96 ? -3.986 28.234 28.906 1 94.44 96 ASP A N 1
ATOM 746 C CA . ASP A 1 96 ? -2.57 28.125 28.562 1 94.44 96 ASP A CA 1
ATOM 747 C C . ASP A 1 96 ? -2.312 26.938 27.641 1 94.44 96 ASP A C 1
ATOM 749 O O . ASP A 1 96 ? -3.115 26 27.594 1 94.44 96 ASP A O 1
ATOM 753 N N . VAL A 1 97 ? -1.237 26.938 27.031 1 96.62 97 VAL A N 1
ATOM 754 C CA . VAL A 1 97 ? -0.896 26 25.953 1 96.62 97 VAL A CA 1
ATOM 755 C C . VAL A 1 97 ? -0.828 24.578 26.516 1 96.62 97 VAL A C 1
ATOM 757 O O . VAL A 1 97 ? -1.4 23.656 25.938 1 96.62 97 VAL A O 1
ATOM 760 N N . GLN A 1 98 ? -0.136 24.375 27.578 1 94.75 98 GLN A N 1
ATOM 761 C CA . GLN A 1 98 ? 0.024 23.031 28.156 1 94.75 98 GLN A CA 1
ATOM 762 C C . GLN A 1 98 ? -1.324 22.453 28.562 1 94.75 98 GLN A C 1
ATOM 764 O O . GLN A 1 98 ? -1.601 21.281 28.281 1 94.75 98 GLN A O 1
ATOM 769 N N . THR A 1 99 ? -2.146 23.234 29.203 1 95.38 99 THR A N 1
ATOM 770 C CA . THR A 1 99 ? -3.479 22.797 29.609 1 95.38 99 THR A CA 1
ATOM 771 C C . THR A 1 99 ? -4.293 22.375 28.391 1 95.38 99 THR A C 1
ATOM 773 O O . THR A 1 99 ? -4.984 21.359 28.422 1 95.38 99 THR A O 1
ATOM 776 N N . PHE A 1 100 ? -4.207 23.156 27.406 1 96.94 100 PHE A N 1
ATOM 777 C CA . PHE A 1 100 ? -4.961 22.828 26.203 1 96.94 100 PHE A CA 1
ATOM 778 C C . PHE A 1 100 ? -4.594 21.438 25.688 1 96.94 100 PHE A C 1
ATOM 780 O O . PHE A 1 100 ? -5.473 20.625 25.438 1 96.94 100 PHE A O 1
ATOM 787 N N . PHE A 1 101 ? -3.328 21.172 25.531 1 95.56 101 PHE A N 1
ATOM 788 C CA . PHE A 1 101 ? -2.898 19.922 24.922 1 95.56 101 PHE A CA 1
ATOM 789 C C . PHE A 1 101 ? -3.145 18.75 25.859 1 95.56 101 PHE A C 1
ATOM 791 O O . PHE A 1 101 ? -3.363 17.625 25.422 1 95.56 101 PHE A O 1
ATOM 798 N N . ASP A 1 102 ? -3.203 18.969 27.109 1 92.38 102 ASP A N 1
ATOM 799 C CA . ASP A 1 102 ? -3.422 17.906 28.094 1 92.38 102 ASP A CA 1
ATOM 800 C C . ASP A 1 102 ? -4.906 17.562 28.219 1 92.38 102 ASP A C 1
ATOM 802 O O . ASP A 1 102 ? -5.273 16.391 28.344 1 92.38 102 ASP A O 1
ATOM 806 N N . LYS A 1 103 ? -5.785 18.641 28.016 1 91.69 103 LYS A N 1
ATOM 807 C CA . LYS A 1 103 ? -7.164 18.438 28.438 1 91.69 103 LYS A CA 1
ATOM 808 C C . LYS A 1 103 ? -8.125 18.547 27.266 1 91.69 103 LYS A C 1
ATOM 810 O O . LYS A 1 103 ? -9.227 17.984 27.297 1 91.69 103 LYS A O 1
ATOM 815 N N . PHE A 1 104 ? -7.707 19.234 26.266 1 94.12 104 PHE A N 1
ATOM 816 C CA . PHE A 1 104 ? -8.734 19.578 25.281 1 94.12 104 PHE A CA 1
ATOM 817 C C . PHE A 1 104 ? -8.383 19.016 23.906 1 94.12 104 PHE A C 1
ATOM 819 O O . PHE A 1 104 ? -9.266 18.594 23.156 1 94.12 104 PHE A O 1
ATOM 826 N N . TYR A 1 105 ? -7.133 19 23.594 1 95.69 105 TYR A N 1
ATOM 827 C CA . TYR A 1 105 ? -6.711 18.641 22.25 1 95.69 105 TYR A CA 1
ATOM 828 C C . TYR A 1 105 ? -7.242 17.266 21.859 1 95.69 105 TYR A C 1
ATOM 830 O O . TYR A 1 105 ? -6.887 16.25 22.453 1 95.69 105 TYR A O 1
ATOM 838 N N . GLN A 1 106 ? -8.086 17.281 20.828 1 95.44 106 GLN A N 1
ATOM 839 C CA . GLN A 1 106 ? -8.734 16.125 20.25 1 95.44 106 GLN A CA 1
ATOM 840 C C . GLN A 1 106 ? -9.555 15.367 21.281 1 95.44 106 GLN A C 1
ATOM 842 O O . GLN A 1 106 ? -9.641 14.133 21.25 1 95.44 106 GLN A O 1
ATOM 847 N N . SER A 1 107 ? -10.039 16.031 22.25 1 93.25 107 SER A N 1
ATOM 848 C CA . SER A 1 107 ? -10.836 15.414 23.312 1 93.25 107 SER A CA 1
ATOM 849 C C . SER A 1 107 ? -12.109 16.203 23.578 1 93.25 107 SER A C 1
ATOM 851 O O . SER A 1 107 ? -13.219 15.703 23.359 1 93.25 107 SER A O 1
ATOM 853 N N . ASN A 1 108 ? -11.938 17.516 23.969 1 94.5 108 ASN A N 1
ATOM 854 C CA . ASN A 1 108 ? -13.094 18.312 24.375 1 94.5 108 ASN A CA 1
ATOM 855 C C . ASN A 1 108 ? -13.117 19.672 23.672 1 94.5 108 ASN A C 1
ATOM 857 O O . ASN A 1 108 ? -12.062 20.219 23.344 1 94.5 108 ASN A O 1
ATOM 861 N N . VAL A 1 109 ? -14.328 20.172 23.562 1 96.62 109 VAL A N 1
ATOM 862 C CA . VAL A 1 109 ? -14.531 21.516 23.016 1 96.62 109 VAL A CA 1
ATOM 863 C C . VAL A 1 109 ? -14.055 22.562 24.031 1 96.62 109 VAL A C 1
ATOM 865 O O . VAL A 1 109 ? -14.289 22.422 25.234 1 96.62 109 VAL A O 1
ATOM 868 N N . LEU A 1 110 ? -13.359 23.516 23.562 1 97.12 110 LEU A N 1
ATOM 869 C CA . LEU A 1 110 ? -12.961 24.672 24.375 1 97.12 110 LEU A CA 1
ATOM 870 C C . LEU A 1 110 ? -13.586 25.953 23.828 1 97.12 110 LEU A C 1
ATOM 872 O O . LEU A 1 110 ? -13.438 26.266 22.656 1 97.12 110 LEU A O 1
ATOM 876 N N . VAL A 1 111 ? -14.344 26.656 24.672 1 97.38 111 VAL A N 1
ATOM 877 C CA . VAL A 1 111 ? -14.953 27.922 24.312 1 97.38 111 VAL A CA 1
ATOM 878 C C . VAL A 1 111 ? -14.336 29.047 25.141 1 97.38 111 VAL A C 1
ATOM 880 O O . VAL A 1 111 ? -14.297 28.969 26.375 1 97.38 111 VAL A O 1
ATOM 883 N N . VAL A 1 112 ? -13.852 30.062 24.484 1 96.69 112 VAL A N 1
ATOM 884 C CA . VAL A 1 112 ? -13.234 31.203 25.156 1 96.69 112 VAL A CA 1
ATOM 885 C C . VAL A 1 112 ? -14.07 32.469 24.906 1 96.69 112 VAL A C 1
ATOM 887 O O . VAL A 1 112 ? -14.172 32.938 23.766 1 96.69 112 VAL A O 1
ATOM 890 N N . HIS A 1 113 ? -14.688 32.969 25.906 1 95.56 113 HIS A N 1
ATOM 891 C CA . HIS A 1 113 ? -15.367 34.25 25.891 1 95.56 113 HIS A CA 1
ATOM 892 C C . HIS A 1 113 ? -14.5 35.344 26.516 1 95.56 113 HIS A C 1
ATOM 894 O O . HIS A 1 113 ? -14.227 35.312 27.719 1 95.56 113 HIS A O 1
ATOM 900 N N . ARG A 1 114 ? -14.133 36.344 25.656 1 93.25 114 ARG A N 1
ATOM 901 C CA . ARG A 1 114 ? -13.164 37.312 26.141 1 93.25 114 ARG A CA 1
ATOM 902 C C . ARG A 1 114 ? -13.82 38.656 26.406 1 93.25 114 ARG A C 1
ATOM 904 O O . ARG A 1 114 ? -13.273 39.5 27.125 1 93.25 114 ARG A O 1
ATOM 911 N N . LYS A 1 115 ? -14.961 38.969 25.828 1 92.25 115 LYS A N 1
ATOM 912 C CA . LYS A 1 115 ? -15.602 40.281 25.875 1 92.25 115 LYS A CA 1
ATOM 913 C C . LYS A 1 115 ? -14.641 41.406 25.422 1 92.25 115 LYS A C 1
ATOM 915 O O . LYS A 1 115 ? -14.578 42.469 26.031 1 92.25 115 LYS A O 1
ATOM 920 N N . GLN A 1 116 ? -13.797 41.094 24.5 1 93.75 116 GLN A N 1
ATOM 921 C CA . GLN A 1 116 ? -12.852 42 23.859 1 93.75 116 GLN A CA 1
ATOM 922 C C . GLN A 1 116 ? -12.977 41.938 22.344 1 93.75 116 GLN A C 1
ATOM 924 O O . GLN A 1 116 ? -12.219 41.219 21.688 1 93.75 116 GLN A O 1
ATOM 929 N N . PRO A 1 117 ? -13.82 42.75 21.891 1 94.31 117 PRO A N 1
ATOM 930 C CA . PRO A 1 117 ? -14.117 42.656 20.469 1 94.31 117 PRO A CA 1
ATOM 931 C C . PRO A 1 117 ? -12.883 42.906 19.594 1 94.31 117 PRO A C 1
ATOM 933 O O . PRO A 1 117 ? -12.805 42.375 18.469 1 94.31 117 PRO A O 1
ATOM 936 N N . ASN A 1 118 ? -11.906 43.656 20.047 1 94.94 118 ASN A N 1
ATOM 937 C CA . ASN A 1 118 ? -10.742 44 19.234 1 94.94 118 ASN A CA 1
ATOM 938 C C . ASN A 1 118 ? -9.578 43.031 19.5 1 94.94 118 ASN A C 1
ATOM 940 O O . ASN A 1 118 ? -8.445 43.312 19.125 1 94.94 118 ASN A O 1
ATOM 944 N N . TYR A 1 119 ? -9.875 41.938 20.125 1 95.56 119 TYR A N 1
ATOM 945 C CA . TYR A 1 119 ? -8.836 41 20.562 1 95.56 119 TYR A CA 1
ATOM 946 C C . TYR A 1 119 ? -7.969 40.562 19.391 1 95.56 119 TYR A C 1
ATOM 948 O O . TYR A 1 119 ? -6.742 40.531 19.5 1 95.56 119 TYR A O 1
ATOM 956 N N . PHE A 1 120 ? -8.539 40.312 18.234 1 97.44 120 PHE A N 1
ATOM 957 C CA . PHE A 1 120 ? -7.805 39.75 17.109 1 97.44 120 PHE A CA 1
ATOM 958 C C . PHE A 1 120 ? -7.258 40.844 16.203 1 97.44 120 PHE A C 1
ATOM 960 O O . PHE A 1 120 ? -6.762 40.594 15.109 1 97.44 120 PHE A O 1
ATOM 967 N N . GLY A 1 121 ? -7.441 42.031 16.578 1 96.19 121 GLY A N 1
ATOM 968 C CA . GLY A 1 121 ? -6.852 43.156 15.883 1 96.19 121 GLY A CA 1
ATOM 969 C C . GLY A 1 121 ? -7.156 43.188 14.398 1 96.19 121 GLY A C 1
ATOM 970 O O . GLY A 1 121 ? -8.32 43.062 13.992 1 96.19 121 GLY A O 1
ATOM 971 N N . ASN A 1 122 ? -6.051 43.219 13.648 1 97.25 122 ASN A N 1
ATOM 972 C CA . ASN A 1 122 ? -6.215 43.375 12.203 1 97.25 122 ASN A CA 1
ATOM 973 C C . ASN A 1 122 ? -6.035 42.031 11.484 1 97.25 122 ASN A C 1
ATOM 975 O O . ASN A 1 122 ? -5.664 42 10.312 1 97.25 122 ASN A O 1
ATOM 979 N N . LEU A 1 123 ? -6.23 40.969 12.18 1 98.06 123 LEU A N 1
ATOM 980 C CA . LEU A 1 123 ? -6.047 39.656 11.594 1 98.06 123 LEU A CA 1
ATOM 981 C C . LEU A 1 123 ? -6.805 39.531 10.273 1 98.06 123 LEU A C 1
ATOM 983 O O . LEU A 1 123 ? -6.238 39.125 9.266 1 98.06 123 LEU A O 1
ATOM 987 N N . PHE A 1 124 ? -8.102 39.844 10.273 1 98.25 124 PHE A N 1
ATOM 988 C CA . PHE A 1 124 ? -8.93 39.75 9.078 1 98.25 124 PHE A CA 1
ATOM 989 C C . PHE A 1 124 ? -10.219 40.562 9.25 1 98.25 124 PHE A C 1
ATOM 991 O O . PHE A 1 124 ? -10.602 40.875 10.375 1 98.25 124 PHE A O 1
ATOM 998 N N . SER A 1 125 ? -10.836 40.906 8.18 1 97.94 125 SER A N 1
ATOM 999 C CA . SER A 1 125 ? -12.07 41.688 8.188 1 97.94 125 SER A CA 1
ATOM 1000 C C . SER A 1 125 ? -12.789 41.594 6.844 1 97.94 125 SER A C 1
ATOM 1002 O O . SER A 1 125 ? -12.219 41.125 5.859 1 97.94 125 SER A O 1
ATOM 1004 N N . THR A 1 126 ? -14.031 42.031 6.891 1 97.88 126 THR A N 1
ATOM 1005 C CA . THR A 1 126 ? -14.781 42.125 5.645 1 97.88 126 THR A CA 1
ATOM 1006 C C . THR A 1 126 ? -14.109 43.062 4.664 1 97.88 126 THR A C 1
ATOM 1008 O O . THR A 1 126 ? -14.102 42.812 3.457 1 97.88 126 THR A O 1
ATOM 1011 N N . ALA A 1 127 ? -13.602 44.125 5.184 1 97.44 127 ALA A N 1
ATOM 1012 C CA . ALA A 1 127 ? -12.867 45.062 4.34 1 97.44 127 ALA A CA 1
ATOM 1013 C C . ALA A 1 127 ? -11.672 44.406 3.682 1 97.44 127 ALA A C 1
ATOM 1015 O O . ALA A 1 127 ? -11.383 44.625 2.506 1 97.44 127 ALA A O 1
ATOM 1016 N N . ARG A 1 128 ? -10.977 43.656 4.477 1 97.31 128 ARG A N 1
ATOM 1017 C CA . ARG A 1 128 ? -9.828 42.938 3.939 1 97.31 128 ARG A CA 1
ATOM 1018 C C . ARG A 1 128 ? -10.258 41.938 2.875 1 97.31 128 ARG A C 1
ATOM 1020 O O . ARG A 1 128 ? -9.586 41.781 1.853 1 97.31 128 ARG A O 1
ATOM 1027 N N . LEU A 1 129 ? -11.336 41.188 3.1 1 97.75 129 LEU A N 1
ATOM 1028 C CA . LEU A 1 129 ? -11.875 40.281 2.105 1 97.75 129 LEU A CA 1
ATOM 1029 C C . LEU A 1 129 ? -12.156 41 0.79 1 97.75 129 LEU A C 1
ATOM 1031 O O . LEU A 1 129 ? -11.812 40.469 -0.282 1 97.75 129 LEU A O 1
ATOM 1035 N N . CYS A 1 130 ? -12.727 42.125 0.897 1 96.44 130 CYS A N 1
ATOM 1036 C CA . CYS A 1 130 ? -13.016 42.906 -0.288 1 96.44 130 CYS A CA 1
ATOM 1037 C C . CYS A 1 130 ? -11.742 43.281 -1.038 1 96.44 130 CYS A C 1
ATOM 1039 O O . CYS A 1 130 ? -11.688 43.188 -2.266 1 96.44 130 CYS A O 1
ATOM 1041 N N . GLU A 1 131 ? -10.812 43.688 -0.304 1 96.88 131 GLU A N 1
ATOM 1042 C CA . GLU A 1 131 ? -9.523 44.031 -0.907 1 96.88 131 GLU A CA 1
ATOM 1043 C C . GLU A 1 131 ? -8.922 42.812 -1.64 1 96.88 131 GLU A C 1
ATOM 1045 O O . GLU A 1 131 ? -8.367 42.969 -2.727 1 96.88 131 GLU A O 1
ATOM 1050 N N . LEU A 1 132 ? -8.992 41.688 -1.023 1 96.56 132 LEU A N 1
ATOM 1051 C CA . LEU A 1 132 ? -8.445 40.469 -1.638 1 96.56 132 LEU A CA 1
ATOM 1052 C C . LEU A 1 132 ? -9.172 40.156 -2.943 1 96.56 132 LEU A C 1
ATOM 1054 O O . LEU A 1 132 ? -8.539 39.75 -3.926 1 96.56 132 LEU A O 1
ATOM 1058 N N . LEU A 1 133 ? -10.445 40.312 -2.924 1 94.44 133 LEU A N 1
ATOM 1059 C CA . LEU A 1 133 ? -11.242 40.094 -4.125 1 94.44 133 LEU A CA 1
ATOM 1060 C C . LEU A 1 133 ? -10.859 41.062 -5.238 1 94.44 133 LEU A C 1
ATOM 1062 O O . LEU A 1 133 ? -10.867 40.688 -6.418 1 94.44 133 LEU A O 1
ATOM 1066 N N . GLU A 1 134 ? -10.523 42.25 -4.805 1 93.38 134 GLU A N 1
ATOM 1067 C CA . GLU A 1 134 ? -10.164 43.281 -5.766 1 93.38 134 GLU A CA 1
ATOM 1068 C C . GLU A 1 134 ? -8.781 43.031 -6.352 1 93.38 134 GLU A C 1
ATOM 1070 O O . GLU A 1 134 ? -8.57 43.219 -7.555 1 93.38 134 GLU A O 1
ATOM 1075 N N . LYS A 1 135 ? -7.906 42.594 -5.551 1 93.12 135 LYS A N 1
ATOM 1076 C CA . LYS A 1 135 ? -6.488 42.594 -5.91 1 93.12 135 LYS A CA 1
ATOM 1077 C C . LYS A 1 135 ? -6.062 41.25 -6.473 1 93.12 135 LYS A C 1
ATOM 1079 O O . LYS A 1 135 ? -5.016 41.125 -7.109 1 93.12 135 LYS A O 1
ATOM 1084 N N . ASN A 1 136 ? -6.828 40.188 -6.207 1 93.38 136 ASN A N 1
ATOM 1085 C CA . ASN A 1 136 ? -6.445 38.844 -6.633 1 93.38 136 ASN A CA 1
ATOM 1086 C C . ASN A 1 136 ? -7.488 38.25 -7.559 1 93.38 136 ASN A C 1
ATOM 1088 O O . ASN A 1 136 ? -8.648 38.656 -7.562 1 93.38 136 ASN A O 1
ATOM 1092 N N . HIS A 1 137 ? -7.031 37.344 -8.422 1 90.19 137 HIS A N 1
ATOM 1093 C CA . HIS A 1 137 ? -7.926 36.562 -9.273 1 90.19 137 HIS A CA 1
ATOM 1094 C C . HIS A 1 137 ? -8.477 35.344 -8.531 1 90.19 137 HIS A C 1
ATOM 1096 O O . HIS A 1 137 ? -7.953 34.25 -8.672 1 90.19 137 HIS A O 1
ATOM 1102 N N . LEU A 1 138 ? -9.523 35.469 -7.793 1 95.44 138 LEU A N 1
ATOM 1103 C CA . LEU A 1 138 ? -10.188 34.406 -7.051 1 95.44 138 LEU A CA 1
ATOM 1104 C C . LEU A 1 138 ? -11.375 33.875 -7.832 1 95.44 138 LEU A C 1
ATOM 1106 O O . LEU A 1 138 ? -12.18 34.625 -8.375 1 95.44 138 LEU A O 1
ATOM 1110 N N . GLU A 1 139 ? -11.484 32.625 -7.879 1 94.44 139 GLU A N 1
ATOM 1111 C CA . GLU A 1 139 ? -12.516 32 -8.711 1 94.44 139 GLU A CA 1
ATOM 1112 C C . GLU A 1 139 ? -13.5 31.203 -7.859 1 94.44 139 GLU A C 1
ATOM 1114 O O . GLU A 1 139 ? -13.141 30.672 -6.809 1 94.44 139 GLU A O 1
ATOM 1119 N N . TYR A 1 140 ? -14.75 31.062 -8.383 1 94.81 140 TYR A N 1
ATOM 1120 C CA . TYR A 1 140 ? -15.742 30.188 -7.766 1 94.81 140 TYR A CA 1
ATOM 1121 C C . TYR A 1 140 ? -15.242 28.75 -7.703 1 94.81 140 TYR A C 1
ATOM 1123 O O . TYR A 1 140 ? -14.602 28.266 -8.641 1 94.81 140 TYR A O 1
ATOM 1131 N N . GLY A 1 141 ? -15.508 28.141 -6.641 1 93.44 141 GLY A N 1
ATOM 1132 C CA . GLY A 1 141 ? -15.172 26.734 -6.527 1 93.44 141 GLY A CA 1
ATOM 1133 C C . GLY A 1 141 ? -13.758 26.5 -6.012 1 93.44 141 GLY A C 1
ATOM 1134 O O . GLY A 1 141 ? -13.57 25.797 -5.023 1 93.44 141 GLY A O 1
ATOM 1135 N N . THR A 1 142 ? -12.836 27.188 -6.609 1 93.12 142 THR A N 1
ATOM 1136 C CA . THR A 1 142 ? -11.438 27.016 -6.242 1 93.12 142 THR A CA 1
ATOM 1137 C C . THR A 1 142 ? -11.094 27.828 -5 1 93.12 142 THR A C 1
ATOM 1139 O O . THR A 1 142 ? -10.43 27.328 -4.086 1 93.12 142 THR A O 1
ATOM 1142 N N . ASN A 1 143 ? -11.562 29.062 -5.008 1 96 143 ASN A N 1
ATOM 1143 C CA . ASN A 1 143 ? -11.156 29.969 -3.943 1 96 143 ASN A CA 1
ATOM 1144 C C . ASN A 1 143 ? -12.359 30.438 -3.129 1 96 143 ASN A C 1
ATOM 1146 O O . ASN A 1 143 ? -12.227 30.734 -1.939 1 96 143 ASN A O 1
ATOM 1150 N N . ILE A 1 144 ? -13.516 30.547 -3.828 1 97.12 144 ILE A N 1
ATOM 1151 C CA . ILE A 1 144 ? -14.703 31.109 -3.197 1 97.12 144 ILE A CA 1
ATOM 1152 C C . ILE A 1 144 ? -15.875 30.141 -3.352 1 97.12 144 ILE A C 1
ATOM 1154 O O . ILE A 1 144 ? -16.172 29.688 -4.461 1 97.12 144 ILE A O 1
ATOM 1158 N N . ASN A 1 145 ? -16.5 29.875 -2.295 1 96.5 145 ASN A N 1
ATOM 1159 C CA . ASN A 1 145 ? -17.734 29.094 -2.334 1 96.5 145 ASN A CA 1
ATOM 1160 C C . ASN A 1 145 ? -18.906 29.891 -1.769 1 96.5 145 ASN A C 1
ATOM 1162 O O . ASN A 1 145 ? -18.781 30.578 -0.761 1 96.5 145 ASN A O 1
ATOM 1166 N N . ILE A 1 146 ? -20 29.734 -2.443 1 95.06 146 ILE A N 1
ATOM 1167 C CA . ILE A 1 146 ? -21.25 30.359 -2.029 1 95.06 146 ILE A CA 1
ATOM 1168 C C . ILE A 1 146 ? -22.234 29.281 -1.566 1 95.06 146 ILE A C 1
ATOM 1170 O O . ILE A 1 146 ? -22.516 28.344 -2.303 1 95.06 146 ILE A O 1
ATOM 1174 N N . ALA A 1 147 ? -22.688 29.453 -0.344 1 92.62 147 ALA A N 1
ATOM 1175 C CA . ALA A 1 147 ? -23.594 28.453 0.197 1 92.62 147 ALA A CA 1
ATOM 1176 C C . ALA A 1 147 ? -24.875 29.094 0.737 1 92.62 147 ALA A C 1
ATOM 1178 O O . ALA A 1 147 ? -24.828 30.203 1.281 1 92.62 147 ALA A O 1
ATOM 1179 N N . GLN A 1 148 ? -25.891 28.375 0.536 1 89.06 148 GLN A N 1
ATOM 1180 C CA . GLN A 1 148 ? -27.188 28.766 1.089 1 89.06 148 GLN A CA 1
ATOM 1181 C C . GLN A 1 148 ? -27.812 27.609 1.873 1 89.06 148 GLN A C 1
ATOM 1183 O O . GLN A 1 148 ? -27.734 26.453 1.464 1 89.06 148 GLN A O 1
ATOM 1188 N N . TYR A 1 149 ? -28.266 27.922 3.07 1 83.75 149 TYR A N 1
ATOM 1189 C CA . TYR A 1 149 ? -28.969 26.938 3.885 1 83.75 149 TYR A CA 1
ATOM 1190 C C . TYR A 1 149 ? -30.422 27.328 4.09 1 83.75 149 TYR A C 1
ATOM 1192 O O . TYR A 1 149 ? -30.719 28.328 4.766 1 83.75 149 TYR A O 1
ATOM 1200 N N . LYS A 1 150 ? -31.281 26.578 3.508 1 79.62 150 LYS A N 1
ATOM 1201 C CA . LYS A 1 150 ? -32.719 26.828 3.582 1 79.62 150 LYS A CA 1
ATOM 1202 C C . LYS A 1 150 ? -33.5 25.531 3.799 1 79.62 150 LYS A C 1
ATOM 1204 O O . LYS A 1 150 ? -33.25 24.531 3.125 1 79.62 150 LYS A O 1
ATOM 1209 N N . ASN A 1 151 ? -34.406 25.578 4.719 1 78 151 ASN A N 1
ATOM 1210 C CA . ASN A 1 151 ? -35.281 24.438 5.012 1 78 151 ASN A CA 1
ATOM 1211 C C . ASN A 1 151 ? -34.469 23.172 5.293 1 78 151 ASN A C 1
ATOM 1213 O O . ASN A 1 151 ? -34.781 22.109 4.766 1 78 151 ASN A O 1
ATOM 1217 N N . GLY A 1 152 ? -33.406 23.344 5.895 1 75.75 152 GLY A N 1
ATOM 1218 C CA . GLY A 1 152 ? -32.625 22.203 6.34 1 75.75 152 GLY A CA 1
ATOM 1219 C C . GLY A 1 152 ? -31.703 21.672 5.277 1 75.75 152 GLY A C 1
ATOM 1220 O O . GLY A 1 152 ? -31.047 20.641 5.477 1 75.75 152 GLY A O 1
ATOM 1221 N N . ILE A 1 153 ? -31.672 22.312 4.16 1 81.19 153 ILE A N 1
ATOM 1222 C CA . ILE A 1 153 ? -30.844 21.812 3.061 1 81.19 153 ILE A CA 1
ATOM 1223 C C . ILE A 1 153 ? -29.781 22.859 2.707 1 81.19 153 ILE A C 1
ATOM 1225 O O . ILE A 1 153 ? -30.094 24.047 2.537 1 81.19 153 ILE A O 1
ATOM 1229 N N . ARG A 1 154 ? -28.547 22.406 2.646 1 84.69 154 ARG A N 1
ATOM 1230 C CA . ARG A 1 154 ? -27.438 23.266 2.209 1 84.69 154 ARG A CA 1
ATOM 1231 C C . ARG A 1 154 ? -27.203 23.125 0.707 1 84.69 154 ARG A C 1
ATOM 1233 O O . ARG A 1 154 ? -27.125 22.016 0.183 1 84.69 154 ARG A O 1
ATOM 1240 N N . THR A 1 155 ? -27.156 24.203 -0.031 1 87.56 155 THR A N 1
ATOM 1241 C CA . THR A 1 155 ? -26.906 24.203 -1.468 1 87.56 155 THR A CA 1
ATOM 1242 C C . THR A 1 155 ? -25.703 25.078 -1.804 1 87.56 155 THR A C 1
ATOM 1244 O O . THR A 1 155 ? -25.516 26.141 -1.193 1 87.56 155 THR A O 1
ATOM 1247 N N . THR A 1 156 ? -24.922 24.656 -2.682 1 90.19 156 THR A N 1
ATOM 1248 C CA . THR A 1 156 ? -23.797 25.438 -3.195 1 90.19 156 THR A CA 1
ATOM 1249 C C . THR A 1 156 ? -24.203 26.172 -4.473 1 90.19 156 THR A C 1
ATOM 1251 O O . THR A 1 156 ? -24.609 25.547 -5.449 1 90.19 156 THR A O 1
ATOM 1254 N N . LEU A 1 157 ? -24.031 27.484 -4.469 1 91.56 157 LEU A N 1
ATOM 1255 C CA . LEU A 1 157 ? -24.484 28.312 -5.574 1 91.56 157 LEU A CA 1
ATOM 1256 C C . LEU A 1 157 ? -23.312 29 -6.27 1 91.56 157 LEU A C 1
ATOM 1258 O O . LEU A 1 157 ? -23.344 30.203 -6.535 1 91.56 157 LEU A O 1
ATOM 1262 N N . ASN A 1 158 ? -22.344 28.281 -6.52 1 93.88 158 ASN A N 1
ATOM 1263 C CA . ASN A 1 158 ? -21.156 28.812 -7.184 1 93.88 158 ASN A CA 1
ATOM 1264 C C . ASN A 1 158 ? -21.438 29.156 -8.648 1 93.88 158 ASN A C 1
ATOM 1266 O O . ASN A 1 158 ? -22.125 28.391 -9.344 1 93.88 158 ASN A O 1
ATOM 1270 N N . GLY A 1 159 ? -20.969 30.266 -9.047 1 91.56 159 GLY A N 1
ATOM 1271 C CA . GLY A 1 159 ? -20.906 30.562 -10.477 1 91.56 159 GLY A CA 1
ATOM 1272 C C . GLY A 1 159 ? -19.672 30 -11.148 1 91.56 159 GLY A C 1
ATOM 1273 O O . GLY A 1 159 ? -19.125 28.984 -10.695 1 91.56 159 GLY A O 1
ATOM 1274 N N . LYS A 1 160 ? -19.359 30.703 -12.289 1 90.12 160 LYS A N 1
ATOM 1275 C CA . LYS A 1 160 ? -18.172 30.297 -13.031 1 90.12 160 LYS A CA 1
ATOM 1276 C C . LYS A 1 160 ? -17.188 31.469 -13.156 1 90.12 160 LYS A C 1
ATOM 1278 O O . LYS A 1 160 ? -17.594 32.625 -13.289 1 90.12 160 LYS A O 1
ATOM 1283 N N . GLY A 1 161 ? -15.945 31.188 -13.039 1 90.19 161 GLY A N 1
ATOM 1284 C CA . GLY A 1 161 ? -14.906 32.188 -13.297 1 90.19 161 GLY A CA 1
ATOM 1285 C C . GLY A 1 161 ? -14.555 33 -12.078 1 90.19 161 GLY A C 1
ATOM 1286 O O . GLY A 1 161 ? -14.773 32.594 -10.945 1 90.19 161 GLY A O 1
ATOM 1287 N N . ARG A 1 162 ? -13.961 34.219 -12.352 1 92.06 162 ARG A N 1
ATOM 1288 C CA . ARG A 1 162 ? -13.469 35.094 -11.305 1 92.06 162 ARG A CA 1
ATOM 1289 C C . ARG A 1 162 ? -14.625 35.719 -10.516 1 92.06 162 ARG A C 1
ATOM 1291 O O . ARG A 1 162 ? -15.656 36.062 -11.094 1 92.06 162 ARG A O 1
ATOM 1298 N N . VAL A 1 163 ? -14.477 35.875 -9.234 1 94.94 163 VAL A N 1
ATOM 1299 C CA . VAL A 1 163 ? -15.477 36.469 -8.352 1 94.94 163 VAL A CA 1
ATOM 1300 C C . VAL A 1 163 ? -15.125 37.906 -8.062 1 94.94 163 VAL A C 1
ATOM 1302 O O . VAL A 1 163 ? -13.984 38.219 -7.711 1 94.94 163 VAL A O 1
ATOM 1305 N N . TYR A 1 164 ? -16.094 38.812 -8.141 1 92.25 164 TYR A N 1
ATOM 1306 C CA . TYR A 1 164 ? -15.883 40.219 -7.898 1 92.25 164 TYR A CA 1
ATOM 1307 C C . TYR A 1 164 ? -16.641 40.688 -6.66 1 92.25 164 TYR A C 1
ATOM 1309 O O . TYR A 1 164 ? -17.656 40.094 -6.285 1 92.25 164 TYR A O 1
ATOM 1317 N N . PRO A 1 165 ? -16.188 41.719 -5.965 1 95 165 PRO A N 1
ATOM 1318 C CA . PRO A 1 165 ? -16.781 42.188 -4.711 1 95 165 PRO A CA 1
ATOM 1319 C C . PRO A 1 165 ? -18.281 42.5 -4.852 1 95 165 PRO A C 1
ATOM 1321 O O . PRO A 1 165 ? -19.062 42.156 -3.959 1 95 165 PRO A O 1
ATOM 1324 N N . GLN A 1 166 ? -18.688 43.031 -5.883 1 93.25 166 GLN A N 1
ATOM 1325 C CA . GLN A 1 166 ? -20.078 43.406 -6.062 1 93.25 166 GLN A CA 1
ATOM 1326 C C . GLN A 1 166 ? -20.969 42.156 -6.145 1 93.25 166 GLN A C 1
ATOM 1328 O O . GLN A 1 166 ? -22.125 42.188 -5.699 1 93.25 166 GLN A O 1
ATOM 1333 N N . ILE A 1 167 ? -20.453 41.219 -6.738 1 90.69 167 ILE A N 1
ATOM 1334 C CA . ILE A 1 167 ? -21.188 39.969 -6.852 1 90.69 167 ILE A CA 1
ATOM 1335 C C . ILE A 1 167 ? -21.328 39.312 -5.473 1 90.69 167 ILE A C 1
ATOM 1337 O O . ILE A 1 167 ? -22.391 38.781 -5.145 1 90.69 167 ILE A O 1
ATOM 1341 N N . ILE A 1 168 ? -20.297 39.344 -4.715 1 95.31 168 ILE A N 1
ATOM 1342 C CA . ILE A 1 168 ? -20.344 38.844 -3.35 1 95.31 168 ILE A CA 1
ATOM 1343 C C . ILE A 1 168 ? -21.391 39.594 -2.551 1 95.31 168 ILE A C 1
ATOM 1345 O O . ILE A 1 168 ? -22.141 39 -1.782 1 95.31 168 ILE A O 1
ATOM 1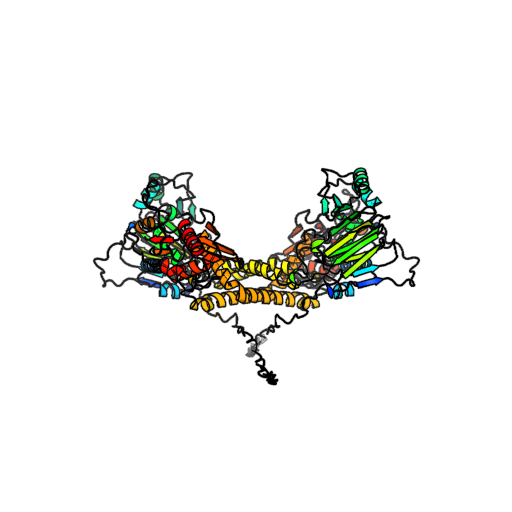349 N N . LYS A 1 169 ? -21.375 40.906 -2.707 1 94.69 169 LYS A N 1
ATOM 1350 C CA . LYS A 1 169 ? -22.391 41.719 -2.053 1 94.69 169 LYS A CA 1
ATOM 1351 C C . LYS A 1 169 ? -23.797 41.25 -2.391 1 94.69 169 LYS A C 1
ATOM 1353 O O . LYS A 1 169 ? -24.656 41.156 -1.512 1 94.69 169 LYS A O 1
ATOM 1358 N N . GLN A 1 170 ? -24 40.938 -3.621 1 92.69 170 GLN A N 1
ATOM 1359 C CA . GLN A 1 170 ? -25.297 40.438 -4.062 1 92.69 170 GLN A CA 1
ATOM 1360 C C . GLN A 1 170 ? -25.641 39.125 -3.391 1 92.69 170 GLN A C 1
ATOM 1362 O O . GLN A 1 170 ? -26.781 38.906 -2.955 1 92.69 170 GLN A O 1
ATOM 1367 N N . HIS A 1 171 ? -24.688 38.219 -3.4 1 94.38 171 HIS A N 1
ATOM 1368 C CA . HIS A 1 171 ? -24.906 36.938 -2.75 1 94.38 171 HIS A CA 1
ATOM 1369 C C . HIS A 1 171 ? -25.281 37.125 -1.282 1 94.38 171 HIS A C 1
ATOM 1371 O O . HIS A 1 171 ? -26.172 36.438 -0.774 1 94.38 171 HIS A O 1
ATOM 1377 N N . LEU A 1 172 ? -24.562 38.031 -0.621 1 94.75 172 LEU A N 1
ATOM 1378 C CA . LEU A 1 172 ? -24.812 38.281 0.792 1 94.75 172 LEU A CA 1
ATOM 1379 C C . LEU A 1 172 ? -26.219 38.844 0.996 1 94.75 172 LEU A C 1
ATOM 1381 O O . LEU A 1 172 ? -26.906 38.469 1.953 1 94.75 172 LEU A O 1
ATOM 1385 N N . HIS A 1 173 ? -26.609 39.656 0.138 1 93.19 173 HIS A N 1
ATOM 1386 C CA . HIS A 1 173 ? -27.953 40.219 0.212 1 93.19 173 HIS A CA 1
ATOM 1387 C C . HIS A 1 173 ? -29.016 39.156 -0.006 1 93.19 173 HIS A C 1
ATOM 1389 O O . HIS A 1 173 ? -30.141 39.281 0.472 1 93.19 173 HIS A O 1
ATOM 1395 N N . ASN A 1 174 ? -28.641 38.188 -0.76 1 91.12 174 ASN A N 1
ATOM 1396 C CA . ASN A 1 174 ? -29.547 37.031 -0.986 1 91.12 174 ASN A CA 1
ATOM 1397 C C . ASN A 1 174 ? -29.422 36 0.117 1 91.12 174 ASN A C 1
ATOM 1399 O O . ASN A 1 174 ? -29.781 34.844 -0.081 1 91.12 174 ASN A O 1
ATOM 1403 N N . LEU A 1 175 ? -28.797 36.344 1.208 1 91.62 175 LEU A N 1
ATOM 1404 C CA . LEU A 1 175 ? -28.703 35.562 2.438 1 91.62 175 LEU A CA 1
ATOM 1405 C C . LEU A 1 175 ? -27.828 34.344 2.242 1 91.62 175 LEU A C 1
ATOM 1407 O O . LEU A 1 175 ? -28.094 33.281 2.818 1 91.62 175 LEU A O 1
ATOM 1411 N N . CYS A 1 176 ? -26.812 34.469 1.384 1 92.81 176 CYS A N 1
ATOM 1412 C CA . CYS A 1 176 ? -25.844 33.375 1.175 1 92.81 176 CYS A CA 1
ATOM 1413 C C . CYS A 1 176 ? -24.578 33.625 1.994 1 92.81 176 CYS A C 1
ATOM 1415 O O . CYS A 1 176 ? -24.188 34.781 2.201 1 92.81 176 CYS A O 1
ATOM 1417 N N . SER A 1 177 ? -24.031 32.531 2.424 1 94.62 177 SER A N 1
ATOM 1418 C CA . SER A 1 177 ? -22.734 32.594 3.088 1 94.62 177 SER A CA 1
ATOM 1419 C C . SER A 1 177 ? -21.594 32.5 2.08 1 94.62 177 SER A C 1
ATOM 1421 O O . SER A 1 177 ? -21.703 31.812 1.07 1 94.62 177 SER A O 1
ATOM 1423 N N . VAL A 1 178 ? -20.531 33.219 2.385 1 95.69 178 VAL A N 1
ATOM 1424 C CA . VAL A 1 178 ? -19.375 33.25 1.511 1 95.69 178 VAL A CA 1
ATOM 1425 C C . VAL A 1 178 ? -18.172 32.656 2.229 1 95.69 178 VAL A C 1
ATOM 1427 O O . VAL A 1 178 ? -17.766 33.125 3.289 1 95.69 178 VAL A O 1
ATOM 1430 N N . GLN A 1 179 ? -17.641 31.625 1.621 1 96.56 179 GLN A N 1
ATOM 1431 C CA . GLN A 1 179 ? -16.422 31 2.127 1 96.56 179 GLN A CA 1
ATOM 1432 C C . GLN A 1 179 ? -15.227 31.344 1.256 1 96.56 179 GLN A C 1
ATOM 1434 O O . GLN A 1 179 ? -15.266 31.188 0.034 1 96.56 179 GLN A O 1
ATOM 1439 N N . LEU A 1 180 ? -14.195 31.906 1.854 1 97.88 180 LEU A N 1
ATOM 1440 C CA . LEU A 1 180 ? -12.891 32 1.202 1 97.88 180 LEU A CA 1
ATOM 1441 C C . LEU A 1 180 ? -11.992 30.844 1.617 1 97.88 180 LEU A C 1
ATOM 1443 O O . LEU A 1 180 ? -11.633 30.719 2.789 1 97.88 180 LEU A O 1
ATOM 1447 N N . VAL A 1 181 ? -11.641 30.078 0.597 1 97.06 181 VAL A N 1
ATOM 1448 C CA . VAL A 1 181 ? -10.828 28.891 0.842 1 97.06 181 VAL A CA 1
ATOM 1449 C C . VAL A 1 181 ? -9.344 29.281 0.847 1 97.06 181 VAL A C 1
ATOM 1451 O O . VAL A 1 181 ? -8.883 30 -0.031 1 97.06 181 VAL A O 1
ATOM 1454 N N . ASN A 1 182 ? -8.609 28.875 1.843 1 96.94 182 ASN A N 1
ATOM 1455 C CA . ASN A 1 182 ? -7.168 29.047 2.014 1 96.94 182 ASN A CA 1
ATOM 1456 C C . ASN A 1 182 ? -6.762 30.516 1.889 1 96.94 182 ASN A C 1
ATOM 1458 O O . ASN A 1 182 ? -5.887 30.859 1.088 1 96.94 182 ASN A O 1
ATOM 1462 N N . PRO A 1 183 ? -7.32 31.312 2.678 1 98.06 183 PRO A N 1
ATOM 1463 C CA . PRO A 1 183 ? -6.945 32.719 2.639 1 98.06 183 PRO A CA 1
ATOM 1464 C C . PRO A 1 183 ? -5.449 32.938 2.846 1 98.06 183 PRO A C 1
ATOM 1466 O O . PRO A 1 183 ? -4.902 33.969 2.416 1 98.06 183 PRO A O 1
ATOM 1469 N N . GLN A 1 184 ? -4.738 32 3.439 1 97.5 184 GLN A N 1
ATOM 1470 C CA . GLN A 1 184 ? -3.303 32.156 3.656 1 97.5 184 GLN A CA 1
ATOM 1471 C C . GLN A 1 184 ? -2.557 32.281 2.33 1 97.5 184 GLN A C 1
ATOM 1473 O O . GLN A 1 184 ? -1.421 32.781 2.295 1 97.5 184 GLN A O 1
ATOM 1478 N N . THR A 1 185 ? -3.127 31.797 1.289 1 96.25 185 THR A N 1
ATOM 1479 C CA . THR A 1 185 ? -2.516 31.906 -0.031 1 96.25 185 THR A CA 1
ATOM 1480 C C . THR A 1 185 ? -2.447 33.375 -0.476 1 96.25 185 THR A C 1
ATOM 1482 O O . THR A 1 185 ? -1.519 33.75 -1.182 1 96.25 185 THR A O 1
ATOM 1485 N N . PHE A 1 186 ? -3.369 34.219 0.011 1 95.88 186 PHE A N 1
ATOM 1486 C CA . PHE A 1 186 ? -3.518 35.562 -0.551 1 95.88 186 PHE A CA 1
ATOM 1487 C C . PHE A 1 186 ? -3.289 36.625 0.516 1 95.88 186 PHE A C 1
ATOM 1489 O O . PHE A 1 186 ? -3.057 37.781 0.195 1 95.88 186 PHE A O 1
ATOM 1496 N N . ASP A 1 187 ? -3.408 36.25 1.715 1 97.69 187 ASP A N 1
ATOM 1497 C CA . ASP A 1 187 ? -3.336 37.219 2.816 1 97.69 187 ASP A CA 1
ATOM 1498 C C . ASP A 1 187 ? -2.119 36.938 3.697 1 97.69 187 ASP A C 1
ATOM 1500 O O . ASP A 1 187 ? -2.01 35.875 4.305 1 97.69 187 ASP A O 1
ATOM 1504 N N . ASP A 1 188 ? -1.316 37.875 3.916 1 97.25 188 ASP A N 1
ATOM 1505 C CA . ASP A 1 188 ? -0.053 37.719 4.633 1 97.25 188 ASP A CA 1
ATOM 1506 C C . ASP A 1 188 ? -0.288 37.531 6.129 1 97.25 188 ASP A C 1
ATOM 1508 O O . ASP A 1 188 ? 0.483 36.844 6.801 1 97.25 188 ASP A O 1
ATOM 1512 N N . ARG A 1 189 ? -1.292 38.156 6.641 1 98.19 189 ARG A N 1
ATOM 1513 C CA . ARG A 1 189 ? -1.555 38.062 8.07 1 98.19 189 ARG A CA 1
ATOM 1514 C C . ARG A 1 189 ? -1.995 36.656 8.453 1 98.19 189 ARG A C 1
ATOM 1516 O O . ARG A 1 189 ? -1.498 36.094 9.43 1 98.19 189 ARG A O 1
ATOM 1523 N N . ILE A 1 190 ? -2.895 36.094 7.648 1 98.44 190 ILE A N 1
ATOM 1524 C CA . ILE A 1 190 ? -3.332 34.719 7.883 1 98.44 190 ILE A CA 1
ATOM 1525 C C . ILE A 1 190 ? -2.18 33.75 7.613 1 98.44 190 ILE A C 1
ATOM 1527 O O . ILE A 1 190 ? -2.002 32.781 8.336 1 98.44 190 ILE A O 1
ATOM 1531 N N . TRP A 1 191 ? -1.426 34.031 6.547 1 98.25 191 TRP A N 1
ATOM 1532 C CA . TRP A 1 191 ? -0.229 33.25 6.266 1 98.25 191 TRP A CA 1
ATOM 1533 C C . TRP A 1 191 ? 0.696 33.219 7.477 1 98.25 191 TRP A C 1
ATOM 1535 O O . TRP A 1 191 ? 1.117 32.156 7.914 1 98.25 191 TRP A O 1
ATOM 1545 N N . TYR A 1 192 ? 0.972 34.344 8 1 97.88 192 TYR A N 1
ATOM 1546 C CA . TYR A 1 192 ? 1.856 34.469 9.148 1 97.88 192 TYR A CA 1
ATOM 1547 C C . TYR A 1 192 ? 1.36 33.625 10.312 1 97.88 192 TYR A C 1
ATOM 1549 O O . TYR A 1 192 ? 2.121 32.844 10.883 1 97.88 192 TYR A O 1
ATOM 1557 N N . LEU A 1 193 ? 0.125 33.719 10.617 1 98.31 193 LEU A N 1
ATOM 1558 C CA . LEU A 1 193 ? -0.427 32.969 11.734 1 98.31 193 LEU A CA 1
ATOM 1559 C C . LEU A 1 193 ? -0.299 31.469 11.5 1 98.31 193 LEU A C 1
ATOM 1561 O O . LEU A 1 193 ? 0.181 30.734 12.375 1 98.31 193 LEU A O 1
ATOM 1565 N N . CYS A 1 194 ? -0.667 31.031 10.352 1 98.56 194 CYS A N 1
ATOM 1566 C CA . CYS A 1 194 ? -0.677 29.609 10.039 1 98.56 194 CYS A CA 1
ATOM 1567 C C . CYS A 1 194 ? 0.74 29.047 10.008 1 98.56 194 CYS A C 1
ATOM 1569 O O . CYS A 1 194 ? 0.996 27.969 10.547 1 98.56 194 CYS A O 1
ATOM 1571 N N . GLU A 1 195 ? 1.646 29.75 9.32 1 97.69 195 GLU A N 1
ATOM 1572 C CA . GLU A 1 195 ? 3.002 29.219 9.188 1 97.69 195 GLU A CA 1
ATOM 1573 C C . GLU A 1 195 ? 3.695 29.125 10.547 1 97.69 195 GLU A C 1
ATOM 1575 O O . GLU A 1 195 ? 4.449 28.188 10.797 1 97.69 195 GLU A O 1
ATOM 1580 N N . VAL A 1 196 ? 3.41 30.062 11.438 1 97.62 196 VAL A N 1
ATOM 1581 C CA . VAL A 1 196 ? 3.99 30.062 12.773 1 97.62 196 VAL A CA 1
ATOM 1582 C C . VAL A 1 196 ? 3.441 28.875 13.562 1 97.62 196 VAL A C 1
ATOM 1584 O O . VAL A 1 196 ? 4.199 28.156 14.211 1 97.62 196 VAL A O 1
ATOM 1587 N N . LEU A 1 197 ? 2.166 28.609 13.453 1 98.06 197 LEU A N 1
ATOM 1588 C CA . LEU A 1 197 ? 1.511 27.578 14.25 1 98.06 197 LEU A CA 1
ATOM 1589 C C . LEU A 1 197 ? 2.01 26.188 13.852 1 98.06 197 LEU A C 1
ATOM 1591 O O . LEU A 1 197 ? 2.045 25.281 14.688 1 98.06 197 LEU A O 1
ATOM 1595 N N . GLN A 1 198 ? 2.439 26.016 12.641 1 97.19 198 GLN A N 1
ATOM 1596 C CA . GLN A 1 198 ? 2.869 24.703 12.18 1 97.19 198 GLN A CA 1
ATOM 1597 C C . GLN A 1 198 ? 4.133 24.25 12.898 1 97.19 198 GLN A C 1
ATOM 1599 O O . GLN A 1 198 ? 4.426 23.062 12.969 1 97.19 198 GLN A O 1
ATOM 1604 N N . GLU A 1 199 ? 4.895 25.25 13.477 1 95.81 199 GLU A N 1
ATOM 1605 C CA . GLU A 1 199 ? 6.117 24.922 14.211 1 95.81 199 GLU A CA 1
ATOM 1606 C C . GLU A 1 199 ? 5.809 24.094 15.461 1 95.81 199 GLU A C 1
ATOM 1608 O O . GLU A 1 199 ? 6.648 23.328 15.93 1 95.81 199 GLU A O 1
ATOM 1613 N N . ILE A 1 200 ? 4.625 24.234 15.938 1 94.62 200 ILE A N 1
ATOM 1614 C CA . ILE A 1 200 ? 4.277 23.516 17.156 1 94.62 200 ILE A CA 1
ATOM 1615 C C . ILE A 1 200 ? 3.508 22.25 16.797 1 94.62 200 ILE A C 1
ATOM 1617 O O . ILE A 1 200 ? 3.715 21.203 17.406 1 94.62 200 ILE A O 1
ATOM 1621 N N . PHE A 1 201 ? 2.635 22.25 15.844 1 96.38 201 PHE A N 1
ATOM 1622 C CA . PHE A 1 201 ? 1.768 21.125 15.516 1 96.38 201 PHE A CA 1
ATOM 1623 C C . PHE A 1 201 ? 2.514 20.094 14.672 1 96.38 201 PHE A C 1
ATOM 1625 O O . PHE A 1 201 ? 2.178 18.906 14.695 1 96.38 201 PHE A O 1
ATOM 1632 N N . GLY A 1 202 ? 3.49 20.594 13.891 1 95.81 202 GLY A N 1
ATOM 1633 C CA . GLY A 1 202 ? 4.305 19.672 13.109 1 95.81 202 GLY A CA 1
ATOM 1634 C C . GLY A 1 202 ? 3.594 19.156 11.875 1 95.81 202 GLY A C 1
ATOM 1635 O O . GLY A 1 202 ? 3.994 18.141 11.305 1 95.81 202 GLY A O 1
ATOM 1636 N N . CYS A 1 203 ? 2.512 19.672 11.562 1 97.06 203 CYS A N 1
ATOM 1637 C CA . CYS A 1 203 ? 1.778 19.359 10.344 1 97.06 203 CYS A CA 1
ATOM 1638 C C . CYS A 1 203 ? 1.204 20.625 9.711 1 97.06 203 CYS A C 1
ATOM 1640 O O . CYS A 1 203 ? 1.355 21.719 10.25 1 97.06 203 CYS A O 1
ATOM 1642 N N . PHE A 1 204 ? 0.657 20.453 8.539 1 97.75 204 PHE A N 1
ATOM 1643 C CA . PHE A 1 204 ? 0.121 21.594 7.797 1 97.75 204 PHE A CA 1
ATOM 1644 C C . PHE A 1 204 ? -0.979 22.281 8.586 1 97.75 204 PHE A C 1
ATOM 1646 O O . PHE A 1 204 ? -1.847 21.625 9.164 1 97.75 204 PHE A O 1
ATOM 1653 N N . VAL A 1 205 ? -0.917 23.562 8.68 1 98.38 205 VAL A N 1
ATOM 1654 C CA . VAL A 1 205 ? -1.961 24.406 9.25 1 98.38 205 VAL A CA 1
ATOM 1655 C C . VAL A 1 205 ? -2.52 25.344 8.18 1 98.38 205 VAL A C 1
ATOM 1657 O O . VAL A 1 205 ? -1.77 26.078 7.543 1 98.38 205 VAL A O 1
ATOM 1660 N N . GLY A 1 206 ? -3.758 25.234 7.977 1 98 206 GLY A N 1
ATOM 1661 C CA . GLY A 1 206 ? -4.449 26.078 7.023 1 98 206 GLY A CA 1
ATOM 1662 C C . GLY A 1 206 ? -5.633 26.812 7.625 1 98 206 GLY A C 1
ATOM 1663 O O . GLY A 1 206 ? -5.891 26.703 8.828 1 98 206 GLY A O 1
ATOM 1664 N N . ALA A 1 207 ? -6.277 27.656 6.746 1 98.56 207 ALA A N 1
ATOM 1665 C CA . ALA A 1 207 ? -7.426 28.406 7.246 1 98.56 207 ALA A CA 1
ATOM 1666 C C . ALA A 1 207 ? -8.5 28.547 6.168 1 98.56 207 ALA A C 1
ATOM 1668 O O . ALA A 1 207 ? -8.234 28.312 4.988 1 98.56 207 ALA A O 1
ATOM 1669 N N . ASN A 1 208 ? -9.648 28.797 6.582 1 98.25 208 ASN A N 1
ATOM 1670 C CA . ASN A 1 208 ? -10.789 29.266 5.801 1 98.25 208 ASN A CA 1
ATOM 1671 C C . ASN A 1 208 ? -11.5 30.422 6.488 1 98.25 208 ASN A C 1
ATOM 1673 O O . ASN A 1 208 ? -11.375 30.609 7.699 1 98.25 208 ASN A O 1
ATOM 1677 N N . THR A 1 209 ? -12.172 31.188 5.727 1 98.19 209 THR A N 1
ATOM 1678 C CA . THR A 1 209 ? -13.016 32.219 6.32 1 98.19 209 THR A CA 1
ATOM 1679 C C . THR A 1 209 ? -14.469 32.062 5.879 1 98.19 209 THR A C 1
ATOM 1681 O O . THR A 1 209 ? -14.734 31.578 4.773 1 98.19 209 THR A O 1
ATOM 1684 N N . TYR A 1 210 ? -15.344 32.438 6.723 1 97.06 210 TYR A N 1
ATOM 1685 C CA . TYR A 1 210 ? -16.766 32.344 6.457 1 97.06 210 TYR A CA 1
ATOM 1686 C C . TYR A 1 210 ? -17.469 33.656 6.801 1 97.06 210 TYR A C 1
ATOM 1688 O O . TYR A 1 210 ? -17.484 34.094 7.961 1 97.06 210 TYR A O 1
ATOM 1696 N N . LEU A 1 211 ? -17.953 34.281 5.824 1 97.31 211 LEU A N 1
ATOM 1697 C CA . LEU A 1 211 ? -18.781 35.5 5.98 1 97.31 211 LEU A CA 1
ATOM 1698 C C . LEU A 1 211 ? -20.25 35.156 5.742 1 97.31 211 LEU A C 1
ATOM 1700 O O . LEU A 1 211 ? -20.625 34.781 4.637 1 97.31 211 LEU A O 1
ATOM 1704 N N . THR A 1 212 ? -21.031 35.312 6.762 1 96.06 212 THR A N 1
ATOM 1705 C CA . THR A 1 212 ? -22.453 34.969 6.695 1 96.06 212 THR A CA 1
ATOM 1706 C C . THR A 1 212 ? -23.312 36.188 7.086 1 96.06 212 THR A C 1
ATOM 1708 O O . THR A 1 212 ? -23.094 36.781 8.141 1 96.06 212 THR A O 1
ATOM 1711 N N . PRO A 1 213 ? -24.266 36.562 6.227 1 94.81 213 PRO A N 1
ATOM 1712 C CA . PRO A 1 213 ? -25.094 37.719 6.539 1 94.81 213 PRO A CA 1
ATOM 1713 C C . PRO A 1 213 ? -26.047 37.469 7.711 1 94.81 213 PRO A C 1
ATOM 1715 O O . PRO A 1 213 ? -26.203 36.312 8.148 1 94.81 213 PRO A O 1
ATOM 1718 N N . ALA A 1 214 ? -26.625 38.562 8.258 1 94.06 214 ALA A N 1
ATOM 1719 C CA . ALA A 1 214 ? -27.594 38.469 9.344 1 94.06 214 ALA A CA 1
ATOM 1720 C C . ALA A 1 214 ? -28.812 37.656 8.914 1 94.06 214 ALA A C 1
ATOM 1722 O O . ALA A 1 214 ? -29.25 37.75 7.762 1 94.06 214 ALA A O 1
ATOM 1723 N N . GLY A 1 215 ? -29.328 36.875 9.898 1 88.44 215 GLY A N 1
ATOM 1724 C CA . GLY A 1 215 ? -30.578 36.188 9.68 1 88.44 215 GLY A CA 1
ATOM 1725 C C . GLY A 1 215 ? -30.438 34.969 8.789 1 88.44 215 GLY A C 1
ATOM 1726 O O . GLY A 1 215 ? -31.391 34.531 8.125 1 88.44 215 GLY A O 1
ATOM 1727 N N . SER A 1 216 ? -29.344 34.5 8.688 1 84.25 216 SER A N 1
ATOM 1728 C CA . SER A 1 216 ? -29.109 33.312 7.84 1 84.25 216 SER A CA 1
ATOM 1729 C C . SER A 1 216 ? -28.406 32.219 8.617 1 84.25 216 SER A C 1
ATOM 1731 O O . SER A 1 216 ? -28.062 32.375 9.789 1 84.25 216 SER A O 1
ATOM 1733 N N . SER A 1 217 ? -28.641 31.031 7.961 1 71 217 SER A N 1
ATOM 1734 C CA . SER A 1 217 ? -27.922 29.875 8.5 1 71 217 SER A CA 1
ATOM 1735 C C . SER A 1 217 ? -26.875 29.359 7.52 1 71 217 SER A C 1
ATOM 1737 O O . SER A 1 217 ? -27.109 29.312 6.312 1 71 217 SER A O 1
ATOM 1739 N N . GLY A 1 218 ? -25.609 29.266 7.949 1 64.25 218 GLY A N 1
ATOM 1740 C CA . GLY A 1 218 ? -24.594 28.891 6.961 1 64.25 218 GLY A CA 1
ATOM 1741 C C . GLY A 1 218 ? -24.172 27.438 7.051 1 64.25 218 GLY A C 1
ATOM 1742 O O . GLY A 1 218 ? -23.516 26.922 6.141 1 64.25 218 GLY A O 1
ATOM 1743 N N . PHE A 1 219 ? -24.578 26.672 8.039 1 77.19 219 PHE A N 1
ATOM 1744 C CA . PHE A 1 219 ? -23.891 25.391 8.109 1 77.19 219 PHE A CA 1
ATOM 1745 C C . PHE A 1 219 ? -24.859 24.281 8.531 1 77.19 219 PHE A C 1
ATOM 1747 O O . PHE A 1 219 ? -25.484 24.375 9.594 1 77.19 219 PHE A O 1
ATOM 1754 N N . ALA A 1 220 ? -25.094 23.281 7.613 1 83.81 220 ALA A N 1
ATOM 1755 C CA . ALA A 1 220 ? -25.703 22.031 8.055 1 83.81 220 ALA A CA 1
ATOM 1756 C C . ALA A 1 220 ? -24.781 21.281 9.016 1 83.81 220 ALA A C 1
ATOM 1758 O O . ALA A 1 220 ? -23.562 21.422 8.953 1 83.81 220 ALA A O 1
ATOM 1759 N N . PRO A 1 221 ? -25.391 20.562 9.93 1 92.56 221 PRO A N 1
ATOM 1760 C CA . PRO A 1 221 ? -24.547 19.812 10.852 1 92.56 221 PRO A CA 1
ATOM 1761 C C . PRO A 1 221 ? -23.609 18.844 10.141 1 92.56 221 PRO A C 1
ATOM 1763 O O . PRO A 1 221 ? -24.031 18.156 9.203 1 92.56 221 PRO A O 1
ATOM 1766 N N . HIS A 1 222 ? -22.359 18.781 10.484 1 95 222 HIS A N 1
ATOM 1767 C CA . HIS A 1 222 ? -21.344 17.875 9.953 1 95 222 HIS A CA 1
ATOM 1768 C C . HIS A 1 222 ? -20.125 17.812 10.867 1 95 222 HIS A C 1
ATOM 1770 O O . HIS A 1 222 ? -20.016 18.609 11.797 1 95 222 HIS A O 1
ATOM 1776 N N . TRP A 1 223 ? -19.281 16.844 10.672 1 96.25 223 TRP A N 1
ATOM 1777 C CA . TRP A 1 223 ? -17.984 16.875 11.328 1 96.25 223 TRP A CA 1
ATOM 1778 C C . TRP A 1 223 ? -16.859 17 10.297 1 96.25 223 TRP A C 1
ATOM 1780 O O . TRP A 1 223 ? -17.062 16.719 9.117 1 96.25 223 TRP A O 1
ATOM 1790 N N . ASP A 1 224 ? -15.789 17.516 10.68 1 95.75 224 ASP A N 1
ATOM 1791 C CA . ASP A 1 224 ? -14.617 17.672 9.828 1 95.75 224 ASP A CA 1
ATOM 1792 C C . ASP A 1 224 ? -13.523 16.672 10.211 1 95.75 224 ASP A C 1
ATOM 1794 O O . ASP A 1 224 ? -13.5 16.172 11.336 1 95.75 224 ASP A O 1
ATOM 1798 N N . GLU A 1 225 ? -12.594 16.422 9.273 1 96.88 225 GLU A N 1
ATOM 1799 C CA . GLU A 1 225 ? -11.461 15.531 9.484 1 96.88 225 GLU A CA 1
ATOM 1800 C C . GLU A 1 225 ? -10.266 16.281 10.055 1 96.88 225 GLU A C 1
ATOM 1802 O O . GLU A 1 225 ? -9.125 15.812 9.977 1 96.88 225 GLU A O 1
ATOM 1807 N N . ILE A 1 226 ? -10.469 17.469 10.547 1 97.62 226 ILE A N 1
ATOM 1808 C CA . ILE A 1 226 ? -9.43 18.328 11.102 1 97.62 226 ILE A CA 1
ATOM 1809 C C . ILE A 1 226 ? -9.859 18.844 12.469 1 97.62 226 ILE A C 1
ATOM 1811 O O . ILE A 1 226 ? -11.039 18.75 12.828 1 97.62 226 ILE A O 1
ATOM 1815 N N . ASP A 1 227 ? -8.867 19.297 13.234 1 98.19 227 ASP A N 1
ATOM 1816 C CA . ASP A 1 227 ? -9.117 20.141 14.406 1 98.19 227 ASP A CA 1
ATOM 1817 C C . ASP A 1 227 ? -9.297 21.594 14 1 98.19 227 ASP A C 1
ATOM 1819 O O . ASP A 1 227 ? -8.469 22.156 13.289 1 98.19 227 ASP A O 1
ATOM 1823 N N . ALA A 1 228 ? -10.336 22.188 14.555 1 98.44 228 ALA A N 1
ATOM 1824 C CA . ALA A 1 228 ? -10.68 23.516 14.062 1 98.44 228 ALA A CA 1
ATOM 1825 C C . ALA A 1 228 ? -10.68 24.531 15.203 1 98.44 228 ALA A C 1
ATOM 1827 O O . ALA A 1 228 ? -11.25 24.281 16.266 1 98.44 228 ALA A O 1
ATOM 1828 N N . PHE A 1 229 ? -10 25.609 15.008 1 98.75 229 PHE A N 1
ATOM 1829 C CA . PHE A 1 229 ? -10.062 26.797 15.852 1 98.75 229 PHE A CA 1
ATOM 1830 C C . PHE A 1 229 ? -10.805 27.922 15.148 1 98.75 229 PHE A C 1
ATOM 1832 O O . PHE A 1 229 ? -10.305 28.484 14.172 1 98.75 229 PHE A O 1
ATOM 1839 N N . LEU A 1 230 ? -11.969 28.234 15.641 1 98.5 230 LEU A N 1
ATOM 1840 C CA . LEU A 1 230 ? -12.758 29.297 15.031 1 98.5 230 LEU A CA 1
ATOM 1841 C C . LEU A 1 230 ? -12.547 30.625 15.758 1 98.5 230 LEU A C 1
ATOM 1843 O O . LEU A 1 230 ? -12.898 30.75 16.938 1 98.5 230 LEU A O 1
ATOM 1847 N N . LEU A 1 231 ? -11.969 31.562 15.078 1 98.75 231 LEU A N 1
ATOM 1848 C CA . LEU A 1 231 ? -11.711 32.906 15.594 1 98.75 231 LEU A CA 1
ATOM 1849 C C . LEU A 1 231 ? -12.75 33.875 15.078 1 98.75 231 LEU A C 1
ATOM 1851 O O . LEU A 1 231 ? -12.789 34.188 13.883 1 98.75 231 LEU A O 1
ATOM 1855 N N . GLN A 1 232 ? -13.602 34.375 15.984 1 98.56 232 GLN A N 1
ATOM 1856 C CA . GLN A 1 232 ? -14.633 35.312 15.57 1 98.56 232 GLN A CA 1
ATOM 1857 C C . GLN A 1 232 ? -14.062 36.719 15.422 1 98.56 232 GLN A C 1
ATOM 1859 O O . GLN A 1 232 ? -13.703 37.344 16.406 1 98.56 232 GLN A O 1
ATOM 1864 N N . VAL A 1 233 ? -14.062 37.219 14.211 1 98.38 233 VAL A N 1
ATOM 1865 C CA . VAL A 1 233 ? -13.375 38.469 13.984 1 98.38 233 VAL A CA 1
ATOM 1866 C C . VAL A 1 233 ? -14.398 39.594 13.75 1 98.38 233 VAL A C 1
ATOM 1868 O O . VAL A 1 233 ? -14.086 40.781 13.906 1 98.38 233 VAL A O 1
ATOM 1871 N N . GLU A 1 234 ? -15.617 39.281 13.328 1 98.12 234 GLU A N 1
ATOM 1872 C CA . GLU A 1 234 ? -16.719 40.25 13.227 1 98.12 234 GLU A CA 1
ATOM 1873 C C . GLU A 1 234 ? -18.047 39.594 13.633 1 98.12 234 GLU A C 1
ATOM 1875 O O . GLU A 1 234 ? -18.266 38.406 13.391 1 98.12 234 GLU A O 1
ATOM 1880 N N . GLY A 1 235 ? -18.906 40.375 14.234 1 97.12 235 GLY A N 1
ATOM 1881 C CA . GLY A 1 235 ? -20.266 39.969 14.555 1 97.12 235 GLY A CA 1
ATOM 1882 C C . GLY A 1 235 ? -20.297 38.781 15.523 1 97.12 235 GLY A C 1
ATOM 1883 O O . GLY A 1 235 ? -19.562 38.781 16.516 1 97.12 235 GLY A O 1
ATOM 1884 N N . ARG A 1 236 ? -21.297 37.938 15.352 1 96.25 236 ARG A N 1
ATOM 1885 C CA . ARG A 1 236 ? -21.453 36.781 16.219 1 96.25 236 ARG A CA 1
ATOM 1886 C C . ARG A 1 236 ? -22.188 35.656 15.523 1 96.25 236 ARG A C 1
ATOM 1888 O O . ARG A 1 236 ? -22.891 35.875 14.539 1 96.25 236 ARG A O 1
ATOM 1895 N N . LYS A 1 237 ? -21.984 34.469 15.961 1 95.62 237 LYS A N 1
ATOM 1896 C CA . LYS A 1 237 ? -22.609 33.25 15.438 1 95.62 237 LYS A CA 1
ATOM 1897 C C . LYS A 1 237 ? -23.016 32.312 16.578 1 95.62 237 LYS A C 1
ATOM 1899 O O . LYS A 1 237 ? -22.312 32.219 17.578 1 95.62 237 LYS A O 1
ATOM 1904 N N . TYR A 1 238 ? -24.156 31.766 16.422 1 95.56 238 TYR A N 1
ATOM 1905 C CA . TYR A 1 238 ? -24.656 30.797 17.391 1 95.56 238 TYR A CA 1
ATOM 1906 C C . TYR A 1 238 ? -24.266 29.375 17.016 1 95.56 238 TYR A C 1
ATOM 1908 O O . TYR A 1 238 ? -24.672 28.891 15.953 1 95.56 238 TYR A O 1
ATOM 1916 N N . TRP A 1 239 ? -23.531 28.703 17.922 1 95.75 239 TRP A N 1
ATOM 1917 C CA . TRP A 1 239 ? -22.969 27.391 17.594 1 95.75 239 TRP A CA 1
ATOM 1918 C C . TRP A 1 239 ? -23.641 26.297 18.438 1 95.75 239 TRP A C 1
ATOM 1920 O O . TRP A 1 239 ? -23.953 26.516 19.594 1 95.75 239 TRP A O 1
ATOM 1930 N N . ARG A 1 240 ? -23.812 25.219 17.781 1 94.56 240 ARG A N 1
ATOM 1931 C CA . ARG A 1 240 ? -24.141 23.938 18.438 1 94.56 240 ARG A CA 1
ATOM 1932 C C . ARG A 1 240 ? -23.094 22.875 18.094 1 94.56 240 ARG A C 1
ATOM 1934 O O . ARG A 1 240 ? -22.734 22.703 16.938 1 94.56 240 ARG A O 1
ATOM 1941 N N . VAL A 1 241 ? -22.641 22.234 19.125 1 96.31 241 VAL A N 1
ATOM 1942 C CA . VAL A 1 241 ? -21.594 21.234 18.938 1 96.31 241 VAL A CA 1
ATOM 1943 C C . VAL A 1 241 ? -21.969 19.938 19.641 1 96.31 241 VAL A C 1
ATOM 1945 O O . VAL A 1 241 ? -22.438 19.953 20.781 1 96.31 241 VAL A O 1
ATOM 1948 N N . TRP A 1 242 ? -21.844 18.797 18.938 1 95.44 242 TRP A N 1
ATOM 1949 C CA . TRP A 1 242 ? -22.125 17.484 19.5 1 95.44 242 TRP A CA 1
ATOM 1950 C C . TRP A 1 242 ? -20.875 16.625 19.531 1 95.44 242 TRP A C 1
ATOM 1952 O O . TRP A 1 242 ? -20.109 16.594 18.562 1 95.44 242 TRP A O 1
ATOM 1962 N N . ALA A 1 243 ? -20.656 16 20.656 1 94.69 243 ALA A N 1
ATOM 1963 C CA . ALA A 1 243 ? -19.547 15.055 20.781 1 94.69 243 ALA A CA 1
ATOM 1964 C C . ALA A 1 243 ? -19.875 13.734 20.094 1 94.69 243 ALA A C 1
ATOM 1966 O O . ALA A 1 243 ? -21.047 13.398 19.906 1 94.69 243 ALA A O 1
ATOM 1967 N N . PRO A 1 244 ? -18.828 13.016 19.656 1 93.06 244 PRO A N 1
ATOM 1968 C CA . PRO A 1 244 ? -19.094 11.664 19.156 1 93.06 244 PRO A CA 1
ATOM 1969 C C . PRO A 1 244 ? -19.797 10.781 20.172 1 93.06 244 PRO A C 1
ATOM 1971 O O . PRO A 1 244 ? -19.484 10.844 21.375 1 93.06 244 PRO A O 1
ATOM 1974 N N . GLU A 1 245 ? -20.672 9.922 19.688 1 90 245 GLU A N 1
ATOM 1975 C CA . GLU A 1 245 ? -21.469 9.094 20.578 1 90 245 GLU A CA 1
ATOM 1976 C C . GLU A 1 245 ? -20.844 7.715 20.766 1 90 245 GLU A C 1
ATOM 1978 O O . GLU A 1 245 ? -21.094 7.039 21.766 1 90 245 GLU A O 1
ATOM 1983 N N . THR A 1 246 ? -20.109 7.258 19.781 1 88.69 246 THR A N 1
ATOM 1984 C CA . THR A 1 246 ? -19.484 5.945 19.844 1 88.69 246 THR A CA 1
ATOM 1985 C C . THR A 1 246 ? -17.984 6.043 19.516 1 88.69 246 THR A C 1
ATOM 1987 O O . THR A 1 246 ? -17.531 7.047 18.969 1 88.69 246 THR A O 1
ATOM 1990 N N . ALA A 1 247 ? -17.266 5.035 19.875 1 88.06 247 ALA A N 1
ATOM 1991 C CA . ALA A 1 247 ? -15.844 4.961 19.578 1 88.06 247 ALA A CA 1
ATOM 1992 C C . ALA A 1 247 ? -15.594 4.953 18.062 1 88.06 247 ALA A C 1
ATOM 1994 O O . ALA A 1 247 ? -14.578 5.477 17.594 1 88.06 247 ALA A O 1
ATOM 1995 N N . GLU A 1 248 ? -16.484 4.422 17.328 1 87.69 248 GLU A N 1
ATOM 1996 C CA . GLU A 1 248 ? -16.375 4.34 15.875 1 87.69 248 GLU A CA 1
ATOM 1997 C C . GLU A 1 248 ? -16.453 5.723 15.234 1 87.69 248 GLU A C 1
ATOM 1999 O O . GLU A 1 248 ? -15.852 5.969 14.188 1 87.69 248 GLU A O 1
ATOM 2004 N N . GLU A 1 249 ? -17.062 6.629 15.922 1 90.44 249 GLU A N 1
ATOM 2005 C CA . GLU A 1 249 ? -17.266 7.973 15.391 1 90.44 249 GLU A CA 1
ATOM 2006 C C . GLU A 1 249 ? -16.156 8.914 15.828 1 90.44 249 GLU A C 1
ATOM 2008 O O . GLU A 1 249 ? -16.047 10.039 15.328 1 90.44 249 GLU A O 1
ATOM 2013 N N . GLU A 1 250 ? -15.352 8.445 16.641 1 93.94 250 GLU A N 1
ATOM 2014 C CA . GLU A 1 250 ? -14.344 9.328 17.234 1 93.94 250 GLU A CA 1
ATOM 2015 C C . GLU A 1 250 ? -13.156 9.508 16.281 1 93.94 250 GLU A C 1
ATOM 2017 O O . GLU A 1 250 ? -12.648 8.539 15.719 1 93.94 250 GLU A O 1
ATOM 2022 N N . LEU A 1 251 ? -12.773 10.766 16.094 1 96.44 251 LEU A N 1
ATOM 2023 C CA . LEU A 1 251 ? -11.586 11.172 15.352 1 96.44 251 LEU A CA 1
ATOM 2024 C C . LEU A 1 251 ? -11.586 10.57 13.945 1 96.44 251 LEU A C 1
ATOM 2026 O O . LEU A 1 251 ? -10.602 9.953 13.531 1 96.44 251 LEU A O 1
ATOM 2030 N N . PRO A 1 252 ? -12.641 10.805 13.258 1 96.31 252 PRO A N 1
ATOM 2031 C CA . PRO A 1 252 ? -12.664 10.289 11.883 1 96.31 252 PRO A CA 1
ATOM 2032 C C . PRO A 1 252 ? -11.562 10.883 11.016 1 96.31 252 PRO A C 1
ATOM 2034 O O . PRO A 1 252 ? -11.117 12.008 11.25 1 96.31 252 PRO A O 1
ATOM 2037 N N . LEU A 1 253 ? -11.141 10.133 10.008 1 96.25 253 LEU A N 1
ATOM 2038 C CA . LEU A 1 253 ? -10.07 10.586 9.133 1 96.25 253 LEU A CA 1
ATOM 2039 C C . LEU A 1 253 ? -10.633 11.18 7.844 1 96.25 253 LEU A C 1
ATOM 2041 O O . LEU A 1 253 ? -9.883 11.68 7.004 1 96.25 253 LEU A O 1
ATOM 2045 N N . GLU A 1 254 ? -11.93 11.109 7.715 1 95.88 254 GLU A N 1
ATOM 2046 C CA . GLU A 1 254 ? -12.648 11.742 6.609 1 95.88 254 GLU A CA 1
ATOM 2047 C C . GLU A 1 254 ? -13.812 12.586 7.117 1 95.88 254 GLU A C 1
ATOM 2049 O O . GLU A 1 254 ? -14.445 12.242 8.117 1 95.88 254 GLU A O 1
ATOM 2054 N N . SER A 1 255 ? -14.055 13.672 6.445 1 96.12 255 SER A N 1
ATOM 2055 C CA . SER A 1 255 ? -15.195 14.508 6.805 1 96.12 255 SER A CA 1
ATOM 2056 C C . SER A 1 255 ? -16.516 13.812 6.492 1 96.12 255 SER A C 1
ATOM 2058 O O . SER A 1 255 ? -16.578 12.969 5.594 1 96.12 255 SER A O 1
ATOM 2060 N N . SER A 1 256 ? -17.5 14.195 7.195 1 94.62 256 SER A N 1
ATOM 2061 C CA . SER A 1 256 ? -18.828 13.609 6.961 1 94.62 256 SER A CA 1
ATOM 2062 C C . SER A 1 256 ? -19.578 14.367 5.867 1 94.62 256 SER A C 1
ATOM 2064 O O . SER A 1 256 ? -19.188 15.469 5.488 1 94.62 256 SER A O 1
ATOM 2066 N N . ASP A 1 257 ? -20.641 13.734 5.441 1 92 257 ASP A N 1
ATOM 2067 C CA . ASP A 1 257 ? -21.656 14.492 4.715 1 92 257 ASP A CA 1
ATOM 2068 C C . ASP A 1 257 ? -22.469 15.359 5.66 1 92 257 ASP A C 1
ATOM 2070 O O . ASP A 1 257 ? -22.219 15.391 6.867 1 92 257 ASP A O 1
ATOM 2074 N N . ASN A 1 258 ? -23.391 16.141 5.09 1 91.44 258 ASN A N 1
ATOM 2075 C CA . ASN A 1 258 ? -24.312 16.938 5.898 1 91.44 258 ASN A CA 1
ATOM 2076 C C . ASN A 1 258 ? -25.391 16.078 6.531 1 91.44 258 ASN A C 1
ATOM 2078 O O . ASN A 1 258 ? -26.078 15.312 5.836 1 91.44 258 ASN A O 1
ATOM 2082 N N . PHE A 1 259 ? -25.516 16.156 7.812 1 92 259 PHE A N 1
ATOM 2083 C CA . PHE A 1 259 ? -26.578 15.445 8.516 1 92 259 PHE A CA 1
ATOM 2084 C C . PHE A 1 259 ? -27.891 16.203 8.406 1 92 259 PHE A C 1
ATOM 2086 O O . PHE A 1 259 ? -27.906 17.438 8.367 1 92 259 PHE A O 1
ATOM 2093 N N . THR A 1 260 ? -28.953 15.461 8.43 1 88.12 260 THR A N 1
ATOM 2094 C CA . THR A 1 260 ? -30.281 16.047 8.422 1 88.12 260 THR A CA 1
ATOM 2095 C C . THR A 1 260 ? -30.781 16.297 9.844 1 88.12 260 THR A C 1
ATOM 2097 O O . THR A 1 260 ? -30.156 15.844 10.812 1 88.12 260 THR A O 1
ATOM 2100 N N . GLU A 1 261 ? -31.859 17.031 9.883 1 84.12 261 GLU A N 1
ATOM 2101 C CA . GLU A 1 261 ? -32.469 17.25 11.18 1 84.12 261 GLU A CA 1
ATOM 2102 C C . GLU A 1 261 ? -32.875 15.922 11.82 1 84.12 261 GLU A C 1
ATOM 2104 O O . GLU A 1 261 ? -32.812 15.773 13.047 1 84.12 261 GLU A O 1
ATOM 2109 N N . ASP A 1 262 ? -33.281 15.016 10.992 1 88.25 262 ASP A N 1
ATOM 2110 C CA . ASP A 1 262 ? -33.688 13.695 11.484 1 88.25 262 ASP A CA 1
ATOM 2111 C C . ASP A 1 262 ? -32.469 12.938 12.031 1 88.25 262 ASP A C 1
ATOM 2113 O O . ASP A 1 262 ? -32.594 12.203 13.016 1 88.25 262 ASP A O 1
ATOM 2117 N N . ASP A 1 263 ? -31.344 13.141 11.445 1 89.56 263 ASP A N 1
ATOM 2118 C CA . ASP A 1 263 ? -30.109 12.492 11.891 1 89.56 263 ASP A CA 1
ATOM 2119 C C . ASP A 1 263 ? -29.719 12.977 13.289 1 89.56 263 ASP A C 1
ATOM 2121 O O . ASP A 1 263 ? -29.109 12.234 14.055 1 89.56 263 ASP A O 1
ATOM 2125 N N . MET A 1 264 ? -30.078 14.164 13.531 1 90.94 264 MET A N 1
ATOM 2126 C CA . MET A 1 264 ? -29.594 14.805 14.75 1 90.94 264 MET A CA 1
ATOM 2127 C C . MET A 1 264 ? -30.609 14.641 15.891 1 90.94 264 MET A C 1
ATOM 2129 O O . MET A 1 264 ? -30.312 14.992 17.031 1 90.94 264 MET A O 1
ATOM 2133 N N . LYS A 1 265 ? -31.688 14.047 15.477 1 89.25 265 LYS A N 1
ATOM 2134 C CA . LYS A 1 265 ? -32.719 13.867 16.484 1 89.25 265 LYS A CA 1
ATOM 2135 C C . LYS A 1 265 ? -32.219 13.008 17.641 1 89.25 265 LYS A C 1
ATOM 2137 O O . LYS A 1 265 ? -31.625 11.961 17.422 1 89.25 265 LYS A O 1
ATOM 2142 N N . GLY A 1 266 ? -32.438 13.484 18.781 1 89.12 266 GLY A N 1
ATOM 2143 C CA . GLY A 1 266 ? -32.094 12.711 19.969 1 89.12 266 GLY A CA 1
ATOM 2144 C C . GLY A 1 266 ? -30.703 13 20.469 1 89.12 266 GLY A C 1
ATOM 2145 O O . GLY A 1 266 ? -30.344 12.594 21.578 1 89.12 266 GLY A O 1
ATOM 2146 N N . ARG A 1 267 ? -29.875 13.656 19.719 1 89.69 267 ARG A N 1
ATOM 2147 C CA . ARG A 1 267 ? -28.531 13.992 20.172 1 89.69 267 ARG A CA 1
ATOM 2148 C C . ARG A 1 267 ? -28.547 15.234 21.047 1 89.69 267 ARG A C 1
ATOM 2150 O O . ARG A 1 267 ? -29.281 16.188 20.781 1 89.69 267 ARG A O 1
ATOM 2157 N N . GLU A 1 268 ? -27.734 15.219 22.047 1 91.25 268 GLU A N 1
ATOM 2158 C CA . GLU A 1 268 ? -27.609 16.375 22.938 1 91.25 268 GLU A CA 1
ATOM 2159 C C . GLU A 1 268 ? -26.312 17.125 22.688 1 91.25 268 GLU A C 1
ATOM 2161 O O . GLU A 1 268 ? -25.234 16.547 22.781 1 91.25 268 GLU A O 1
ATOM 2166 N N . PRO A 1 269 ? -26.453 18.375 22.438 1 93.5 269 PRO A N 1
ATOM 2167 C CA . PRO A 1 269 ? -25.234 19.141 22.203 1 93.5 269 PRO A CA 1
ATOM 2168 C C . PRO A 1 269 ? -24.406 19.312 23.484 1 93.5 269 PRO A C 1
ATOM 2170 O O . PRO A 1 269 ? -24.969 19.469 24.562 1 93.5 269 PRO A O 1
ATOM 2173 N N . VAL A 1 270 ? -23.094 19.281 23.312 1 94.62 270 VAL A N 1
ATOM 2174 C CA . VAL A 1 270 ? -22.203 19.516 24.453 1 94.62 270 VAL A CA 1
ATOM 2175 C C . VAL A 1 270 ? -21.984 21.016 24.641 1 94.62 270 VAL A C 1
ATOM 2177 O O . VAL A 1 270 ? -21.547 21.453 25.703 1 94.62 270 VAL A O 1
ATOM 2180 N N . PHE A 1 271 ? -22.25 21.766 23.609 1 94.69 271 PHE A N 1
ATOM 2181 C CA . PHE A 1 271 ? -22.203 23.219 23.672 1 94.69 271 PHE A CA 1
ATOM 2182 C C . PHE A 1 271 ? -23.281 23.844 22.797 1 94.69 271 PHE A C 1
ATOM 2184 O O . PHE A 1 271 ? -23.531 23.359 21.688 1 94.69 271 PHE A O 1
ATOM 2191 N N . GLU A 1 272 ? -23.891 24.797 23.297 1 94.56 272 GLU A N 1
ATOM 2192 C CA . GLU A 1 272 ? -24.828 25.641 22.562 1 94.56 272 GLU A CA 1
ATOM 2193 C C . GLU A 1 272 ? -24.766 27.078 23.047 1 94.56 272 GLU A C 1
ATOM 2195 O O . GLU A 1 272 ? -25.031 27.375 24.219 1 94.56 272 GLU A O 1
ATOM 2200 N N . GLY A 1 273 ? -24.344 27.969 22.094 1 95.44 273 GLY A N 1
ATOM 2201 C CA . GLY A 1 273 ? -24.203 29.344 22.531 1 95.44 273 GLY A CA 1
ATOM 2202 C C . GLY A 1 273 ? -23.594 30.266 21.484 1 95.44 273 GLY A C 1
ATOM 2203 O O . GLY A 1 273 ? -23.203 29.797 20.406 1 95.44 273 GLY A O 1
ATOM 2204 N N . TRP A 1 274 ? -23.547 31.562 21.844 1 96.19 274 TRP A N 1
ATOM 2205 C CA . TRP A 1 274 ? -23.031 32.594 20.953 1 96.19 274 TRP A CA 1
ATOM 2206 C C . TRP A 1 274 ? -21.516 32.688 21.062 1 96.19 274 TRP A C 1
ATOM 2208 O O . TRP A 1 274 ? -20.969 32.625 22.172 1 96.19 274 TRP A O 1
ATOM 2218 N N . ILE A 1 275 ? -20.875 32.75 20.031 1 97.25 275 ILE A N 1
ATOM 2219 C CA . ILE A 1 275 ? -19.484 33.188 19.922 1 97.25 275 ILE A CA 1
ATOM 2220 C C . ILE A 1 275 ? -19.406 34.562 19.281 1 97.25 275 ILE A C 1
ATOM 2222 O O . ILE A 1 275 ? -19.828 34.75 18.125 1 97.25 275 ILE A O 1
ATOM 2226 N N . GLU A 1 276 ? -18.844 35.5 20.016 1 97.25 276 GLU A N 1
ATOM 2227 C CA . GLU A 1 276 ? -18.875 36.875 19.578 1 97.25 276 GLU A CA 1
ATOM 2228 C C . GLU A 1 276 ? -17.484 37.375 19.172 1 97.25 276 GLU A C 1
ATOM 2230 O O . GLU A 1 276 ? -16.484 36.688 19.438 1 97.25 276 GLU A O 1
ATOM 2235 N N . LYS A 1 277 ? -17.531 38.562 18.516 1 97.5 277 LYS A N 1
ATOM 2236 C CA . LYS A 1 277 ? -16.281 39.156 18.078 1 97.5 277 LYS A CA 1
ATOM 2237 C C . LYS A 1 277 ? -15.242 39.156 19.203 1 97.5 277 LYS A C 1
ATOM 2239 O O . LYS A 1 277 ? -15.508 39.656 20.281 1 97.5 277 LYS A O 1
ATOM 2244 N N . GLY A 1 278 ? -14.062 38.562 18.891 1 96.94 278 GLY A N 1
ATOM 2245 C CA . GLY A 1 278 ? -12.992 38.438 19.875 1 96.94 278 GLY A CA 1
ATOM 2246 C C . GLY A 1 278 ? -12.938 37.094 20.562 1 96.94 278 GLY A C 1
ATOM 2247 O O . GLY A 1 278 ? -11.93 36.75 21.172 1 96.94 278 GLY A O 1
ATOM 2248 N N . ASP A 1 279 ? -14 36.344 20.453 1 97.69 279 ASP A N 1
ATOM 2249 C CA . ASP A 1 279 ? -14.094 35.031 21.078 1 97.69 279 ASP A CA 1
ATOM 2250 C C . ASP A 1 279 ? -13.5 33.938 20.172 1 97.69 279 ASP A C 1
ATOM 2252 O O . ASP A 1 279 ? -13.18 34.219 19 1 97.69 279 ASP A O 1
ATOM 2256 N N . MET A 1 280 ? -13.328 32.75 20.781 1 97.75 280 MET A N 1
ATOM 2257 C CA . MET A 1 280 ? -12.828 31.594 20.031 1 97.75 280 MET A CA 1
ATOM 2258 C C . MET A 1 280 ? -13.484 30.297 20.516 1 97.75 280 MET A C 1
ATOM 2260 O O . MET A 1 280 ? -13.781 30.156 21.703 1 97.75 280 MET A O 1
ATOM 2264 N N . ILE A 1 281 ? -13.727 29.391 19.594 1 98.12 281 ILE A N 1
ATOM 2265 C CA . ILE A 1 281 ? -14.18 28.047 19.938 1 98.12 281 ILE A CA 1
ATOM 2266 C C . ILE A 1 281 ? -13.281 27.016 19.266 1 98.12 281 ILE A C 1
ATOM 2268 O O . ILE A 1 281 ? -12.977 27.141 18.078 1 98.12 281 ILE A O 1
ATOM 2272 N N . TYR A 1 282 ? -12.758 26.094 20.047 1 98.31 282 TYR A N 1
ATOM 2273 C CA . TYR A 1 282 ? -12.055 24.922 19.531 1 98.31 282 TYR A CA 1
ATOM 2274 C C . TYR A 1 282 ? -12.992 23.719 19.422 1 98.31 282 TYR A C 1
ATOM 2276 O O . TYR A 1 282 ? -13.625 23.328 20.406 1 98.31 282 TYR A O 1
ATOM 2284 N N . ILE A 1 283 ? -13.062 23.188 18.203 1 98.06 283 ILE A N 1
ATOM 2285 C CA . ILE A 1 283 ? -13.867 22 17.938 1 98.06 283 ILE A CA 1
ATOM 2286 C C . ILE A 1 283 ? -12.961 20.844 17.516 1 98.06 283 ILE A C 1
ATOM 2288 O O . ILE A 1 283 ? -12.359 20.891 16.438 1 98.06 283 ILE A O 1
ATOM 2292 N N . PRO A 1 284 ? -12.914 19.812 18.344 1 97.19 284 PRO A N 1
ATOM 2293 C CA . PRO A 1 284 ? -12.055 18.672 17.984 1 97.19 284 PRO A CA 1
ATOM 2294 C C . PRO A 1 284 ? -12.516 17.953 16.734 1 97.19 284 PRO A C 1
ATOM 2296 O O 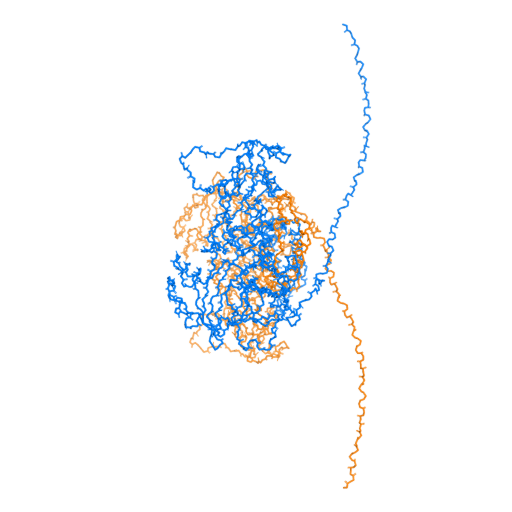. PRO A 1 284 ? -13.711 17.969 16.406 1 97.19 284 PRO A O 1
ATOM 2299 N N . ARG A 1 285 ? -11.562 17.328 16.047 1 97.56 285 ARG A N 1
ATOM 2300 C CA . ARG A 1 285 ? -11.859 16.469 14.906 1 97.56 285 ARG A CA 1
ATOM 2301 C C . ARG A 1 285 ? -12.945 15.453 15.25 1 97.56 285 ARG A C 1
ATOM 2303 O O . ARG A 1 285 ? -12.883 14.789 16.281 1 97.56 285 ARG A O 1
ATOM 2310 N N . GLY A 1 286 ? -13.984 15.391 14.414 1 96.19 286 GLY A N 1
ATOM 2311 C CA . GLY A 1 286 ? -15.023 14.391 14.578 1 96.19 286 GLY A CA 1
ATOM 2312 C C . GLY A 1 286 ? -16.25 14.922 15.289 1 96.19 286 GLY A C 1
ATOM 2313 O O . GLY A 1 286 ? -17.297 14.266 15.312 1 96.19 286 GLY A O 1
ATOM 2314 N N . TYR A 1 287 ? -16.172 16.062 15.961 1 96.69 287 TYR A N 1
ATOM 2315 C CA . TYR A 1 287 ? -17.344 16.656 16.594 1 96.69 287 TYR A CA 1
ATOM 2316 C C . TYR A 1 287 ? -18.281 17.25 15.539 1 96.69 287 TYR A C 1
ATOM 2318 O O . TYR A 1 287 ? -17.844 17.938 14.617 1 96.69 287 TYR A O 1
ATOM 2326 N N . ILE A 1 288 ? -19.5 16.953 15.688 1 96.38 288 ILE A N 1
ATOM 2327 C CA . ILE A 1 288 ? -20.5 17.547 14.797 1 96.38 288 ILE A CA 1
ATOM 2328 C C . ILE A 1 288 ? -20.75 19 15.203 1 96.38 288 ILE A C 1
ATOM 2330 O O . ILE A 1 288 ? -20.844 19.297 16.391 1 96.38 288 ILE A O 1
ATOM 2334 N N . HIS A 1 289 ? -20.875 19.859 14.273 1 96 289 HIS A N 1
ATOM 2335 C CA . HIS A 1 289 ? -21.141 21.25 14.594 1 96 289 HIS A CA 1
ATOM 2336 C C . HIS A 1 289 ? -22.078 21.875 13.555 1 96 289 HIS A C 1
ATOM 2338 O O . HIS A 1 289 ? -22.109 21.453 12.398 1 96 289 HIS A O 1
ATOM 2344 N N . GLN A 1 290 ? -22.812 22.781 14.062 1 93.31 290 GLN A N 1
ATOM 2345 C CA . GLN A 1 290 ? -23.781 23.578 13.305 1 93.31 290 GLN A CA 1
ATOM 2346 C C . GLN A 1 290 ? -23.812 25.016 13.805 1 93.31 290 GLN A C 1
ATOM 2348 O O . GLN A 1 290 ? -23.531 25.281 14.977 1 93.31 290 GLN A O 1
ATOM 2353 N N . ALA A 1 291 ? -24.125 25.953 12.875 1 92.75 291 ALA A N 1
ATOM 2354 C CA . ALA A 1 291 ? -24.141 27.344 13.328 1 92.75 291 ALA A CA 1
ATOM 2355 C C . ALA A 1 291 ? -25.172 28.156 12.562 1 92.75 291 ALA A C 1
ATOM 2357 O O . ALA A 1 291 ? -25.562 27.797 11.453 1 92.75 291 ALA A O 1
ATOM 2358 N N . ARG A 1 292 ? -25.625 29.219 13.195 1 90.62 292 ARG A N 1
ATOM 2359 C CA . ARG A 1 292 ? -26.516 30.203 12.594 1 90.62 292 ARG A CA 1
ATOM 2360 C C . ARG A 1 292 ? -26.141 31.625 13.031 1 90.62 292 ARG A C 1
ATOM 2362 O O . ARG A 1 292 ? -25.578 31.812 14.109 1 90.62 292 ARG A O 1
ATOM 2369 N N . THR A 1 293 ? -26.469 32.531 12.211 1 91.44 293 THR A N 1
ATOM 2370 C CA . THR A 1 293 ? -26.125 33.906 12.516 1 91.44 293 THR A CA 1
ATOM 2371 C C . THR A 1 293 ? -27.266 34.625 13.258 1 91.44 293 THR A C 1
ATOM 2373 O O . THR A 1 293 ? -28.375 34.094 13.297 1 91.44 293 THR A O 1
ATOM 2376 N N . ASP A 1 294 ? -26.875 35.688 13.797 1 90.94 294 ASP A N 1
ATOM 2377 C CA . ASP A 1 294 ? -27.844 36.594 14.438 1 90.94 294 ASP A CA 1
ATOM 2378 C C . ASP A 1 294 ? -28.781 37.219 13.414 1 90.94 294 ASP A C 1
ATOM 2380 O O . ASP A 1 294 ? -28.422 37.344 12.242 1 90.94 294 ASP A O 1
ATOM 2384 N N . SER A 1 295 ? -29.984 37.625 13.898 1 91.5 295 SER A N 1
ATOM 2385 C CA . SER A 1 295 ? -30.984 38.188 12.992 1 91.5 295 SER A CA 1
ATOM 2386 C C . SER A 1 295 ? -30.594 39.594 12.531 1 91.5 295 SER A C 1
ATOM 2388 O O . SER A 1 295 ? -31.031 40.062 11.477 1 91.5 295 SER A O 1
ATOM 2390 N N . LYS A 1 296 ? -29.734 40.188 13.242 1 93.94 296 LYS A N 1
ATOM 2391 C CA . LYS A 1 296 ? -29.484 41.594 12.961 1 93.94 296 LYS A CA 1
ATOM 2392 C C . LYS A 1 296 ? -28.031 41.844 12.578 1 93.94 296 LYS A C 1
ATOM 2394 O O . LYS A 1 296 ? -27.703 42.906 11.992 1 93.94 296 LYS A O 1
ATOM 2399 N N . VAL A 1 297 ? -27.234 40.969 12.961 1 94.75 297 VAL A N 1
ATOM 2400 C CA . VAL A 1 297 ? -25.812 41.219 12.758 1 94.75 297 VAL A CA 1
ATOM 2401 C C . VAL A 1 297 ? -25.188 40.062 11.969 1 94.75 297 VAL A C 1
ATOM 2403 O O . VAL A 1 297 ? -25.531 38.906 12.188 1 94.75 297 VAL A O 1
ATOM 2406 N N . HIS A 1 298 ? -24.297 40.406 11.031 1 95.5 298 HIS A N 1
ATOM 2407 C CA . HIS A 1 298 ? -23.578 39.375 10.258 1 95.5 298 HIS A CA 1
ATOM 2408 C C . HIS A 1 298 ? -22.516 38.688 11.109 1 95.5 298 HIS A C 1
ATOM 2410 O O . HIS A 1 298 ? -22.328 39.062 12.273 1 95.5 298 HIS A O 1
ATOM 2416 N N . SER A 1 299 ? -21.922 37.688 10.555 1 96.94 299 SER A N 1
ATOM 2417 C CA . SER A 1 299 ? -20.812 37 11.211 1 96.94 299 SER A CA 1
ATOM 2418 C C . SER A 1 299 ? -19.656 36.75 10.234 1 96.94 299 SER A C 1
ATOM 2420 O O . SER A 1 299 ? -19.875 36.344 9.094 1 96.94 299 SER A O 1
ATOM 2422 N N . LEU A 1 300 ? -18.469 37.125 10.625 1 98 300 LEU A N 1
ATOM 2423 C CA . LEU A 1 300 ? -17.234 36.75 9.945 1 98 300 LEU A CA 1
ATOM 2424 C C . LEU A 1 300 ? -16.281 36.031 10.898 1 98 300 LEU A C 1
ATOM 2426 O O . LEU A 1 300 ? -15.945 36.594 11.961 1 98 300 LEU A O 1
ATOM 2430 N N . HIS A 1 301 ? -15.891 34.844 10.562 1 97.94 301 HIS A N 1
ATOM 2431 C CA . HIS A 1 301 ? -14.883 34.156 11.375 1 97.94 301 HIS A CA 1
ATOM 2432 C C . HIS A 1 301 ? -13.828 33.5 10.5 1 97.94 301 HIS A C 1
ATOM 2434 O O . HIS A 1 301 ? -14.062 33.25 9.32 1 97.94 301 HIS A O 1
ATOM 2440 N N . VAL A 1 302 ? -12.625 33.312 11.117 1 98.69 302 VAL A N 1
ATOM 2441 C CA . VAL A 1 302 ? -11.508 32.562 10.547 1 98.69 302 VAL A CA 1
ATOM 2442 C C . VAL A 1 302 ? -11.391 31.203 11.219 1 98.69 302 VAL A C 1
ATOM 2444 O O . VAL A 1 302 ? -11.32 31.109 12.445 1 98.69 302 VAL A O 1
ATOM 2447 N N . THR A 1 303 ? -11.461 30.172 10.398 1 98.56 303 THR A N 1
ATOM 2448 C CA . THR A 1 303 ? -11.211 28.828 10.914 1 98.56 303 THR A CA 1
ATOM 2449 C C . THR A 1 303 ? -9.781 28.391 10.633 1 98.56 303 THR A C 1
ATOM 2451 O O . THR A 1 303 ? -9.398 28.203 9.477 1 98.56 303 THR A O 1
ATOM 2454 N N . VAL A 1 304 ? -9 28.266 11.672 1 98.75 304 VAL A N 1
ATOM 2455 C CA . VAL A 1 304 ? -7.664 27.703 11.578 1 98.75 304 VAL A CA 1
ATOM 2456 C C . VAL A 1 304 ? -7.727 26.188 11.836 1 98.75 304 VAL A C 1
ATOM 2458 O O . VAL A 1 304 ? -8.281 25.75 12.844 1 98.75 304 VAL A O 1
ATOM 2461 N N . SER A 1 305 ? -7.211 25.438 10.922 1 98.19 305 SER A N 1
ATOM 2462 C CA . SER A 1 305 ? -7.352 23.984 11.016 1 98.19 305 SER A CA 1
ATOM 2463 C C . SER A 1 305 ? -5.992 23.297 11.023 1 98.19 305 SER A C 1
ATOM 2465 O O . SER A 1 305 ? -5.039 23.781 10.422 1 98.19 305 SER A O 1
ATOM 2467 N N . THR A 1 306 ? -5.871 22.156 11.695 1 97.69 306 THR A N 1
ATOM 2468 C CA . THR A 1 306 ? -4.68 21.328 11.773 1 97.69 306 THR A CA 1
ATOM 2469 C C . THR A 1 306 ? -5.055 19.859 11.938 1 97.69 306 THR A C 1
ATOM 2471 O O . THR A 1 306 ? -6.23 19.531 12.109 1 97.69 306 THR A O 1
ATOM 2474 N N . GLY A 1 307 ? -4.129 19.016 11.711 1 96.56 307 GLY A N 1
ATOM 2475 C CA . GLY A 1 307 ? -4.281 17.609 12.086 1 96.56 307 GLY A CA 1
ATOM 2476 C C . GLY A 1 307 ? -4.859 16.766 10.977 1 96.56 307 GLY A C 1
ATOM 2477 O O . GLY A 1 307 ? -5.258 15.617 11.203 1 96.56 307 GLY A O 1
ATOM 2478 N N . ARG A 1 308 ? -4.922 17.281 9.773 1 95.75 308 ARG A N 1
ATOM 2479 C CA . ARG A 1 308 ? -5.449 16.5 8.664 1 95.75 308 ARG A CA 1
ATOM 2480 C C . ARG A 1 308 ? -4.52 15.336 8.336 1 95.75 308 ARG A C 1
ATOM 2482 O O . ARG A 1 308 ? -3.346 15.539 8.023 1 95.75 308 ARG A O 1
ATOM 2489 N N . GLN A 1 309 ? -5.02 14.148 8.391 1 96 309 GLN A N 1
ATOM 2490 C CA . GLN A 1 309 ? -4.289 12.938 8.023 1 96 309 GLN A CA 1
ATOM 2491 C C . GLN A 1 309 ? -2.953 12.859 8.758 1 96 309 GLN A C 1
ATOM 2493 O O . GLN A 1 309 ? -1.921 12.562 8.148 1 96 309 GLN A O 1
ATOM 2498 N N . TRP A 1 310 ? -2.926 13.273 9.93 1 97 310 TRP A N 1
ATOM 2499 C CA . TRP A 1 310 ? -1.745 13.297 10.789 1 97 310 TRP A CA 1
ATOM 2500 C C . TRP A 1 310 ? -1.995 12.531 12.078 1 97 310 TRP A C 1
ATOM 2502 O O . TRP A 1 310 ? -2.045 13.125 13.164 1 97 310 TRP A O 1
ATOM 2512 N N . SER A 1 311 ? -2.115 11.18 11.906 1 97.62 311 SER A N 1
ATOM 2513 C CA . SER A 1 311 ? -2.455 10.273 12.992 1 97.62 311 SER A CA 1
ATOM 2514 C C . SER A 1 311 ? -1.56 9.039 12.992 1 97.62 311 SER A C 1
ATOM 2516 O O . SER A 1 311 ? -0.785 8.828 12.055 1 97.62 311 SER A O 1
ATOM 2518 N N . PHE A 1 312 ? -1.661 8.266 14.07 1 97.69 312 PHE A N 1
ATOM 2519 C CA . PHE A 1 312 ? -0.912 7.016 14.125 1 97.69 312 PHE A CA 1
ATOM 2520 C C . PHE A 1 312 ? -1.361 6.066 13.023 1 97.69 312 PHE A C 1
ATOM 2522 O O . PHE A 1 312 ? -0.566 5.266 12.523 1 97.69 312 PHE A O 1
ATOM 2529 N N . ALA A 1 313 ? -2.645 6.168 12.656 1 97.44 313 ALA A N 1
ATOM 2530 C CA . ALA A 1 313 ? -3.117 5.367 11.523 1 97.44 313 ALA A CA 1
ATOM 2531 C C . ALA A 1 313 ? -2.344 5.703 10.258 1 97.44 313 ALA A C 1
ATOM 2533 O O . ALA A 1 313 ? -1.89 4.805 9.539 1 97.44 313 ALA A O 1
ATOM 2534 N N . ASN A 1 314 ? -2.189 6.965 10.039 1 96.88 314 ASN A N 1
ATOM 2535 C CA . ASN A 1 314 ? -1.44 7.402 8.867 1 96.88 314 ASN A CA 1
ATOM 2536 C C . ASN A 1 314 ? 0.019 6.965 8.938 1 96.88 314 ASN A C 1
ATOM 2538 O O . ASN A 1 314 ? 0.607 6.582 7.922 1 96.88 314 ASN A O 1
ATOM 2542 N N . LEU A 1 315 ? 0.595 7.043 10.062 1 97.19 315 LEU A N 1
ATOM 2543 C CA . LEU A 1 315 ? 1.958 6.566 10.266 1 97.19 315 LEU A CA 1
ATOM 2544 C C . LEU A 1 315 ? 2.074 5.086 9.906 1 97.19 315 LEU A C 1
ATOM 2546 O O . LEU A 1 315 ? 2.967 4.691 9.156 1 97.19 315 LEU A O 1
ATOM 2550 N N . MET A 1 316 ? 1.175 4.281 10.438 1 96.94 316 MET A N 1
ATOM 2551 C CA . MET A 1 316 ? 1.227 2.84 10.211 1 96.94 316 MET A CA 1
ATOM 2552 C C . MET A 1 316 ? 1.087 2.518 8.727 1 96.94 316 MET A C 1
ATOM 2554 O O . MET A 1 316 ? 1.766 1.626 8.211 1 96.94 316 MET A O 1
ATOM 2558 N N . GLU A 1 317 ? 0.196 3.182 8.102 1 95.75 317 GLU A N 1
ATOM 2559 C CA . GLU A 1 317 ? -0.032 2.965 6.672 1 95.75 317 GLU A CA 1
ATOM 2560 C C . GLU A 1 317 ? 1.242 3.205 5.867 1 95.75 317 GLU A C 1
ATOM 2562 O O . GLU A 1 317 ? 1.434 2.609 4.805 1 95.75 317 GLU A O 1
ATOM 2567 N N . LYS A 1 318 ? 2.047 4.004 6.371 1 93.62 318 LYS A N 1
ATOM 2568 C CA . LYS A 1 318 ? 3.27 4.348 5.652 1 93.62 318 LYS A CA 1
ATOM 2569 C C . LYS A 1 318 ? 4.418 3.424 6.047 1 93.62 318 LYS A C 1
ATOM 2571 O O . LYS A 1 318 ? 5.098 2.867 5.184 1 93.62 318 LYS A O 1
ATOM 2576 N N . ILE A 1 319 ? 4.613 3.18 7.285 1 93.94 319 ILE A N 1
ATOM 2577 C CA . ILE A 1 319 ? 5.848 2.566 7.762 1 93.94 319 ILE A CA 1
ATOM 2578 C C . ILE A 1 319 ? 5.742 1.046 7.648 1 93.94 319 ILE A C 1
ATOM 2580 O O . ILE A 1 319 ? 6.746 0.363 7.438 1 93.94 319 ILE A O 1
ATOM 2584 N N . VAL A 1 320 ? 4.578 0.504 7.785 1 96.06 320 VAL A N 1
ATOM 2585 C CA . VAL A 1 320 ? 4.457 -0.947 7.871 1 96.06 320 VAL A CA 1
ATOM 2586 C C . VAL A 1 320 ? 4.77 -1.574 6.516 1 96.06 320 VAL A C 1
ATOM 2588 O O . VAL A 1 320 ? 5.531 -2.541 6.43 1 96.06 320 VAL A O 1
ATOM 2591 N N . PRO A 1 321 ? 4.203 -1.051 5.457 1 94.75 321 PRO A N 1
ATOM 2592 C CA . PRO A 1 321 ? 4.617 -1.587 4.156 1 94.75 321 PRO A CA 1
ATOM 2593 C C . PRO A 1 321 ? 6.125 -1.494 3.934 1 94.75 321 PRO A C 1
ATOM 2595 O O . PRO A 1 321 ? 6.727 -2.42 3.385 1 94.75 321 PRO A O 1
ATOM 2598 N N . GLU A 1 322 ? 6.707 -0.397 4.359 1 92.44 322 GLU A N 1
ATOM 2599 C CA . GLU A 1 322 ? 8.156 -0.264 4.262 1 92.44 322 GLU A CA 1
ATOM 2600 C C . GLU A 1 322 ? 8.867 -1.339 5.078 1 92.44 322 GLU A C 1
ATOM 2602 O O . GLU A 1 322 ? 9.867 -1.907 4.637 1 92.44 322 GLU A O 1
ATOM 2607 N N . ALA A 1 323 ? 8.367 -1.555 6.207 1 95.44 323 ALA A N 1
ATOM 2608 C CA . ALA A 1 323 ? 8.93 -2.57 7.094 1 95.44 323 ALA A CA 1
ATOM 2609 C C . ALA A 1 323 ? 8.828 -3.961 6.477 1 95.44 323 ALA A C 1
ATOM 2611 O O . ALA A 1 323 ? 9.75 -4.77 6.586 1 95.44 323 ALA A O 1
ATOM 2612 N N . ILE A 1 324 ? 7.711 -4.258 5.855 1 96.88 324 ILE A N 1
ATOM 2613 C CA . ILE A 1 324 ? 7.531 -5.543 5.191 1 96.88 324 ILE A CA 1
ATOM 2614 C C . ILE A 1 324 ? 8.578 -5.707 4.094 1 96.88 324 ILE A C 1
ATOM 2616 O O . ILE A 1 324 ? 9.188 -6.773 3.957 1 96.88 324 ILE A O 1
ATOM 2620 N N . GLY A 1 325 ? 8.734 -4.66 3.312 1 95.06 325 GLY A N 1
ATOM 2621 C CA . GLY A 1 325 ? 9.773 -4.691 2.299 1 95.06 325 GLY A CA 1
ATOM 2622 C C . GLY A 1 325 ? 11.148 -4.992 2.865 1 95.06 325 GLY A C 1
ATOM 2623 O O . GLY A 1 325 ? 11.867 -5.852 2.348 1 95.06 325 GLY A O 1
ATOM 2624 N N . ALA A 1 326 ? 11.492 -4.316 3.932 1 92.69 326 ALA A N 1
ATOM 2625 C CA . ALA A 1 326 ? 12.781 -4.523 4.578 1 92.69 326 ALA A CA 1
ATOM 2626 C C . ALA A 1 326 ? 12.906 -5.949 5.113 1 92.69 326 ALA A C 1
ATOM 2628 O O . ALA A 1 326 ? 13.953 -6.586 4.977 1 92.69 326 ALA A O 1
ATOM 2629 N N . LEU A 1 327 ? 11.875 -6.422 5.723 1 94.25 327 LEU A N 1
ATOM 2630 C CA . LEU A 1 327 ? 11.859 -7.781 6.254 1 94.25 327 LEU A CA 1
ATOM 2631 C C . LEU A 1 327 ? 12.008 -8.805 5.137 1 94.25 327 LEU A C 1
ATOM 2633 O O . LEU A 1 327 ? 12.734 -9.789 5.285 1 94.25 327 LEU A O 1
ATOM 2637 N N . THR A 1 328 ? 11.305 -8.602 4.059 1 95.69 328 THR A N 1
ATOM 2638 C CA . THR A 1 328 ? 11.375 -9.484 2.902 1 95.69 328 THR A CA 1
ATOM 2639 C C . THR A 1 328 ? 12.805 -9.555 2.365 1 95.69 328 THR A C 1
ATOM 2641 O O . THR A 1 328 ? 13.289 -10.641 2.023 1 95.69 328 THR A O 1
ATOM 2644 N N . ASP A 1 329 ? 13.453 -8.484 2.359 1 92.12 329 ASP A N 1
ATOM 2645 C CA . ASP A 1 329 ? 14.812 -8.414 1.842 1 92.12 329 ASP A CA 1
ATOM 2646 C C . ASP A 1 329 ? 15.789 -9.148 2.766 1 92.12 329 ASP A C 1
ATOM 2648 O O . ASP A 1 329 ? 16.734 -9.789 2.299 1 92.12 329 ASP A O 1
ATOM 2652 N N . ASN A 1 330 ? 15.523 -9.102 4.039 1 90.38 330 ASN A N 1
ATOM 2653 C CA . ASN A 1 330 ? 16.531 -9.547 4.992 1 90.38 330 ASN A CA 1
ATOM 2654 C C . ASN A 1 330 ? 16.219 -10.93 5.543 1 90.38 330 ASN A C 1
ATOM 2656 O O . ASN A 1 330 ? 17.078 -11.57 6.156 1 90.38 330 ASN A O 1
ATOM 2660 N N . ARG A 1 331 ? 15.047 -11.367 5.285 1 91.19 331 ARG A N 1
ATOM 2661 C CA . ARG A 1 331 ? 14.633 -12.648 5.855 1 91.19 331 ARG A CA 1
ATOM 2662 C C . ARG A 1 331 ? 14.125 -13.594 4.773 1 91.19 331 ARG A C 1
ATOM 2664 O O . ARG A 1 331 ? 12.969 -13.492 4.348 1 91.19 331 ARG A O 1
ATOM 2671 N N . HIS A 1 332 ? 14.914 -14.617 4.516 1 92.69 332 HIS A N 1
ATOM 2672 C CA . HIS A 1 332 ? 14.57 -15.539 3.439 1 92.69 332 HIS A CA 1
ATOM 2673 C C . HIS A 1 332 ? 13.344 -16.375 3.803 1 92.69 332 HIS A C 1
ATOM 2675 O O . HIS A 1 332 ? 12.602 -16.812 2.922 1 92.69 332 HIS A O 1
ATOM 2681 N N . LYS A 1 333 ? 13.086 -16.609 5.086 1 93.88 333 LYS A N 1
ATOM 2682 C CA . LYS A 1 333 ? 11.945 -17.406 5.512 1 93.88 333 LYS A CA 1
ATOM 2683 C C . LYS A 1 333 ? 10.625 -16.766 5.086 1 93.88 333 LYS A C 1
ATOM 2685 O O . LYS A 1 333 ? 9.633 -17.469 4.852 1 93.88 333 LYS A O 1
ATOM 2690 N N . LEU A 1 334 ? 10.664 -15.43 5.035 1 95.94 334 LEU A N 1
ATOM 2691 C CA . LEU A 1 334 ? 9.469 -14.719 4.594 1 95.94 334 LEU A CA 1
ATOM 2692 C C . LEU A 1 334 ? 9.234 -14.93 3.1 1 95.94 334 LEU A C 1
ATOM 2694 O O . LEU A 1 334 ? 8.094 -14.852 2.629 1 95.94 334 LEU A O 1
ATOM 2698 N N . ARG A 1 335 ? 10.234 -15.234 2.328 1 96.75 335 ARG A N 1
ATOM 2699 C CA . ARG A 1 335 ? 10.148 -15.422 0.884 1 96.75 335 ARG A CA 1
ATOM 2700 C C . ARG A 1 335 ? 9.789 -16.859 0.537 1 96.75 335 ARG A C 1
ATOM 2702 O O . ARG A 1 335 ? 9.594 -17.188 -0.633 1 96.75 335 ARG A O 1
ATOM 2709 N N . ARG A 1 336 ? 9.68 -17.703 1.497 1 96.38 336 ARG A N 1
ATOM 2710 C CA . ARG A 1 336 ? 9.273 -19.078 1.264 1 96.38 336 ARG A CA 1
ATOM 2711 C C . ARG A 1 336 ? 7.859 -19.141 0.698 1 96.38 336 ARG A C 1
ATOM 2713 O O . ARG A 1 336 ? 7.008 -18.328 1.047 1 96.38 336 ARG A O 1
ATOM 2720 N N . GLY A 1 337 ? 7.676 -20.141 -0.116 1 96.44 337 GLY A N 1
ATOM 2721 C CA . GLY A 1 337 ? 6.367 -20.344 -0.715 1 96.44 337 GLY A CA 1
ATOM 2722 C C . GLY A 1 337 ? 5.293 -20.688 0.299 1 96.44 337 GLY A C 1
ATOM 2723 O O . GLY A 1 337 ? 5.586 -21.234 1.361 1 96.44 337 GLY A O 1
ATOM 2724 N N . LEU A 1 338 ? 4.109 -20.359 -0.025 1 96.81 338 LEU A N 1
ATOM 2725 C CA . LEU A 1 338 ? 2.965 -20.734 0.792 1 96.81 338 LEU A CA 1
ATOM 2726 C C . LEU A 1 338 ? 2.811 -22.266 0.836 1 96.81 338 LEU A C 1
ATOM 2728 O O . LEU A 1 338 ? 3.297 -22.969 -0.053 1 96.81 338 LEU A O 1
ATOM 2732 N N . PRO A 1 339 ? 2.17 -22.75 1.847 1 95.5 339 PRO A N 1
ATOM 2733 C CA . PRO A 1 339 ? 2.076 -24.203 1.984 1 95.5 339 PRO A CA 1
ATOM 2734 C C . PRO A 1 339 ? 1.309 -24.859 0.837 1 95.5 339 PRO A C 1
ATOM 2736 O O . PRO A 1 339 ? 0.312 -24.312 0.362 1 95.5 339 PRO A O 1
ATOM 2739 N N . ILE A 1 340 ? 1.845 -26 0.479 1 95.06 340 ILE A N 1
ATOM 2740 C CA . ILE A 1 340 ? 1.165 -26.812 -0.521 1 95.06 340 ILE A CA 1
ATOM 2741 C C . ILE A 1 340 ? -0.173 -27.297 0.034 1 95.06 340 ILE A C 1
ATOM 2743 O O . ILE A 1 340 ? -0.25 -27.75 1.179 1 95.06 340 ILE A O 1
ATOM 2747 N N . GLY A 1 341 ? -1.231 -27.188 -0.786 1 94.69 341 GLY A N 1
ATOM 2748 C CA . GLY A 1 341 ? -2.553 -27.594 -0.344 1 94.69 341 GLY A CA 1
ATOM 2749 C C . GLY A 1 341 ? -3.24 -26.578 0.534 1 94.69 341 GLY A C 1
ATOM 2750 O O . GLY A 1 341 ? -4.102 -26.922 1.346 1 94.69 341 GLY A O 1
ATOM 2751 N N . LEU A 1 342 ? -2.828 -25.359 0.472 1 96.12 342 LEU A N 1
ATOM 2752 C CA . LEU A 1 342 ? -3.301 -24.281 1.337 1 96.12 342 LEU A CA 1
ATOM 2753 C C . LEU A 1 342 ? -4.82 -24.172 1.283 1 96.12 342 LEU A C 1
ATOM 2755 O O . LEU A 1 342 ? -5.469 -23.984 2.312 1 96.12 342 LEU A O 1
ATOM 2759 N N . PHE A 1 343 ? -5.43 -24.359 0.138 1 96.5 343 PHE A N 1
ATOM 2760 C CA . PHE A 1 343 ? -6.859 -24.141 -0.036 1 96.5 343 PHE A CA 1
ATOM 2761 C C . PHE A 1 343 ? -7.66 -25.25 0.629 1 96.5 343 PHE A C 1
ATOM 2763 O O . PHE A 1 343 ? -8.875 -25.125 0.824 1 96.5 343 PHE A O 1
ATOM 2770 N N . ASP A 1 344 ? -6.984 -26.328 0.945 1 96.38 344 ASP A N 1
ATOM 2771 C CA . ASP A 1 344 ? -7.621 -27.453 1.642 1 96.38 344 ASP A CA 1
ATOM 2772 C C . ASP A 1 344 ? -7.414 -27.344 3.152 1 96.38 344 ASP A C 1
ATOM 2774 O O . ASP A 1 344 ? -7.809 -28.234 3.902 1 96.38 344 ASP A O 1
ATOM 2778 N N . MET A 1 345 ? -6.793 -26.281 3.594 1 95.69 345 MET A N 1
ATOM 2779 C CA . MET A 1 345 ? -6.473 -26.141 5.012 1 95.69 345 MET A CA 1
ATOM 2780 C C . MET A 1 345 ? -7.531 -25.328 5.73 1 95.69 345 MET A C 1
ATOM 2782 O O . MET A 1 345 ? -7.727 -25.469 6.938 1 95.69 345 MET A O 1
ATOM 2786 N N . GLY A 1 346 ? -8.117 -24.375 4.934 1 94.81 346 GLY A N 1
ATOM 2787 C CA . GLY A 1 346 ? -9.102 -23.562 5.629 1 94.81 346 GLY A CA 1
ATOM 2788 C C . GLY A 1 346 ? -9.703 -22.484 4.754 1 94.81 346 GLY A C 1
ATOM 2789 O O . GLY A 1 346 ? -9.367 -22.375 3.574 1 94.81 346 GLY A O 1
ATOM 2790 N N . GLY A 1 347 ? -10.641 -21.688 5.352 1 95.19 347 GLY A N 1
ATOM 2791 C CA . GLY A 1 347 ? -11.406 -20.594 4.789 1 95.19 347 GLY A CA 1
ATOM 2792 C C . GLY A 1 347 ? -12.516 -20.109 5.703 1 95.19 347 GLY A C 1
ATOM 2793 O O . GLY A 1 347 ? -12.742 -20.688 6.77 1 95.19 347 GLY A O 1
ATOM 2794 N N . VAL A 1 348 ? -13.086 -19.047 5.266 1 95.06 348 VAL A N 1
ATOM 2795 C CA . VAL A 1 348 ? -14.117 -18.438 6.086 1 95.06 348 VAL A CA 1
ATOM 2796 C C . VAL A 1 348 ? -15.328 -19.359 6.176 1 95.06 348 VAL A C 1
ATOM 2798 O O . VAL A 1 348 ? -15.906 -19.547 7.25 1 95.06 348 VAL A O 1
ATOM 2801 N N . ILE A 1 349 ? -15.695 -19.953 5.012 1 94.81 349 ILE A N 1
ATOM 2802 C CA . ILE A 1 349 ? -16.828 -20.875 5.004 1 94.81 349 ILE A CA 1
ATOM 2803 C C . ILE A 1 349 ? -16.438 -22.172 5.699 1 94.81 349 ILE A C 1
ATOM 2805 O O . ILE A 1 349 ? -15.352 -22.719 5.461 1 94.81 349 ILE A O 1
ATOM 2809 N N . ASP A 1 350 ? -17.312 -22.641 6.543 1 93.94 350 ASP A N 1
ATOM 2810 C CA . ASP A 1 350 ? -17.062 -23.859 7.301 1 93.94 350 ASP A CA 1
ATOM 2811 C C . ASP A 1 350 ? -17.266 -25.094 6.426 1 93.94 350 ASP A C 1
ATOM 2813 O O . ASP A 1 350 ? -18.375 -25.609 6.32 1 93.94 350 ASP A O 1
ATOM 2817 N N . LEU A 1 351 ? -16.25 -25.578 5.836 1 95.69 351 LEU A N 1
ATOM 2818 C CA . LEU A 1 351 ? -16.234 -26.797 5.035 1 95.69 351 LEU A CA 1
ATOM 2819 C C . LEU A 1 351 ? -15.375 -27.875 5.699 1 95.69 351 LEU A C 1
ATOM 2821 O O . LEU A 1 351 ? -14.68 -27.594 6.68 1 95.69 351 LEU A O 1
ATOM 2825 N N . ASP A 1 352 ? -15.555 -29.062 5.191 1 94.75 352 ASP A N 1
ATOM 2826 C CA . ASP A 1 352 ? -14.656 -30.141 5.598 1 94.75 352 ASP A CA 1
ATOM 2827 C C . ASP A 1 352 ? -13.344 -30.078 4.828 1 94.75 352 ASP A C 1
ATOM 2829 O O . ASP A 1 352 ? -13.156 -30.797 3.842 1 94.75 352 ASP A O 1
ATOM 2833 N N . TYR A 1 353 ? -12.469 -29.297 5.355 1 95.12 353 TYR A N 1
ATOM 2834 C CA . TYR A 1 353 ? -11.172 -29.172 4.707 1 95.12 353 TYR A CA 1
ATOM 2835 C C . TYR A 1 353 ? -10.297 -30.375 5 1 95.12 353 TYR A C 1
ATOM 2837 O O . TYR A 1 353 ? -9.953 -30.641 6.156 1 95.12 353 TYR A O 1
ATOM 2845 N N . PRO A 1 354 ? -9.836 -31.047 4 1 94.06 354 PRO A N 1
ATOM 2846 C CA . PRO A 1 354 ? -9.094 -32.312 4.191 1 94.06 354 PRO A CA 1
ATOM 2847 C C . PRO A 1 354 ? -7.766 -32.094 4.922 1 94.06 354 PRO A C 1
ATOM 2849 O O . PRO A 1 354 ? -7.25 -33 5.559 1 94.06 354 PRO A O 1
ATOM 2852 N N . GLN A 1 355 ? -7.211 -30.891 4.828 1 94.25 355 GLN A N 1
ATOM 2853 C CA . GLN A 1 355 ? -5.914 -30.625 5.445 1 94.25 355 GLN A CA 1
ATOM 2854 C C . GLN A 1 355 ? -6.035 -29.594 6.57 1 94.25 355 GLN A C 1
ATOM 2856 O O . GLN A 1 355 ? -5.113 -28.812 6.809 1 94.25 355 GLN A O 1
ATOM 2861 N N . GLU A 1 356 ? -7.133 -29.547 7.234 1 94.19 356 GLU A N 1
ATOM 2862 C CA . GLU A 1 356 ? -7.398 -28.578 8.297 1 94.19 356 GLU A CA 1
ATOM 2863 C C . GLU A 1 356 ? -6.387 -28.703 9.43 1 94.19 356 GLU A C 1
ATOM 2865 O O . GLU A 1 356 ? -6.004 -27.703 10.047 1 94.19 356 GLU A O 1
ATOM 2870 N N . ASP A 1 357 ? -5.898 -29.906 9.625 1 92.81 357 ASP A N 1
ATOM 2871 C CA . ASP A 1 357 ? -4.973 -30.188 10.711 1 92.81 357 ASP A CA 1
ATOM 2872 C C . ASP A 1 357 ? -3.631 -29.5 10.492 1 92.81 357 ASP A C 1
ATOM 2874 O O . ASP A 1 357 ? -2.877 -29.266 11.438 1 92.81 357 ASP A O 1
ATOM 2878 N N . HIS A 1 358 ? -3.379 -29.203 9.25 1 94.38 358 HIS A N 1
ATOM 2879 C CA . HIS A 1 358 ? -2.096 -28.594 8.914 1 94.38 358 HIS A CA 1
ATOM 2880 C C . HIS A 1 358 ? -2.18 -27.062 8.977 1 94.38 358 HIS A C 1
ATOM 2882 O O . HIS A 1 358 ? -1.156 -26.375 8.906 1 94.38 358 HIS A O 1
ATOM 2888 N N . PHE A 1 359 ? -3.383 -26.516 9.156 1 95.62 359 PHE A N 1
ATOM 2889 C CA . PHE A 1 359 ? -3.611 -25.078 9.086 1 95.62 359 PHE A CA 1
ATOM 2890 C C . PHE A 1 359 ? -2.805 -24.359 10.156 1 95.62 359 PHE A C 1
ATOM 2892 O O . PHE A 1 359 ? -2.092 -23.391 9.852 1 95.62 359 PHE A O 1
ATOM 2899 N N . VAL A 1 360 ? -2.885 -24.781 11.359 1 94.81 360 VAL A N 1
ATOM 2900 C CA . VAL A 1 360 ? -2.252 -24.109 12.484 1 94.81 360 VAL A CA 1
ATOM 2901 C C . VAL A 1 360 ? -0.732 -24.172 12.336 1 94.81 360 VAL A C 1
ATOM 2903 O O . VAL A 1 360 ? -0.055 -23.141 12.344 1 94.81 360 VAL A O 1
ATOM 2906 N N . GLU A 1 361 ? -0.187 -25.297 12.07 1 94.5 361 GLU A N 1
ATOM 2907 C CA . GLU A 1 361 ? 1.256 -25.516 12.062 1 94.5 361 GLU A CA 1
ATOM 2908 C C . GLU A 1 361 ? 1.899 -24.891 10.828 1 94.5 361 GLU A C 1
ATOM 2910 O O . GLU A 1 361 ? 2.963 -24.281 10.914 1 94.5 361 GLU A O 1
ATOM 2915 N N . LYS A 1 362 ? 1.243 -25.047 9.68 1 95.06 362 LYS A N 1
ATOM 2916 C CA . LYS A 1 362 ? 1.899 -24.703 8.422 1 95.06 362 LYS A CA 1
ATOM 2917 C C . LYS A 1 362 ? 1.548 -23.281 7.992 1 95.06 362 LYS A C 1
ATOM 2919 O O . LYS A 1 362 ? 2.199 -22.719 7.113 1 95.06 362 LYS A O 1
ATOM 2924 N N . PHE A 1 363 ? 0.546 -22.734 8.641 1 96.31 363 PHE A N 1
ATOM 2925 C CA . PHE A 1 363 ? 0.121 -21.422 8.156 1 96.31 363 PHE A CA 1
ATOM 2926 C C . PHE A 1 363 ? 0.014 -20.438 9.312 1 96.31 363 PHE A C 1
ATOM 2928 O O . PHE A 1 363 ? 0.784 -19.484 9.383 1 96.31 363 PHE A O 1
ATOM 2935 N N . LYS A 1 364 ? -0.8 -20.719 10.312 1 95.94 364 LYS A N 1
ATOM 2936 C CA . LYS A 1 364 ? -1.098 -19.766 11.383 1 95.94 364 LYS A CA 1
ATOM 2937 C C . LYS A 1 364 ? 0.161 -19.422 12.164 1 95.94 364 LYS A C 1
ATOM 2939 O O . LYS A 1 364 ? 0.477 -18.234 12.344 1 95.94 364 LYS A O 1
ATOM 2944 N N . ILE A 1 365 ? 0.882 -20.422 12.617 1 95.75 365 ILE A N 1
ATOM 2945 C CA . ILE A 1 365 ? 2.074 -20.188 13.422 1 95.75 365 ILE A CA 1
ATOM 2946 C C . ILE A 1 365 ? 3.127 -19.453 12.602 1 95.75 365 ILE A C 1
ATOM 2948 O O . ILE A 1 365 ? 3.82 -18.578 13.117 1 95.75 365 ILE A O 1
ATOM 2952 N N . VAL A 1 366 ? 3.236 -19.812 11.367 1 96.06 366 VAL A N 1
ATOM 2953 C CA . VAL A 1 366 ? 4.234 -19.203 10.492 1 96.06 366 VAL A CA 1
ATOM 2954 C C . VAL A 1 366 ? 3.91 -17.719 10.281 1 96.06 366 VAL A C 1
ATOM 2956 O O . VAL A 1 366 ? 4.781 -16.859 10.43 1 96.06 366 VAL A O 1
ATOM 2959 N N . VAL A 1 367 ? 2.66 -17.391 9.984 1 96.88 367 VAL A N 1
ATOM 2960 C CA . VAL A 1 367 ? 2.254 -16.016 9.773 1 96.88 367 VAL A CA 1
ATOM 2961 C C . VAL A 1 367 ? 2.445 -15.211 11.062 1 96.88 367 VAL A C 1
ATOM 2963 O O . VAL A 1 367 ? 2.939 -14.086 11.031 1 96.88 367 VAL A O 1
ATOM 2966 N N . ASP A 1 368 ? 2.047 -15.797 12.141 1 96.06 368 ASP A N 1
ATOM 2967 C CA . ASP A 1 368 ? 2.189 -15.125 13.43 1 96.06 368 ASP A CA 1
ATOM 2968 C C . ASP A 1 368 ? 3.654 -14.805 13.719 1 96.06 368 ASP A C 1
ATOM 2970 O O . ASP A 1 368 ? 3.967 -13.742 14.258 1 96.06 368 ASP A O 1
ATOM 2974 N N . ARG A 1 369 ? 4.484 -15.719 13.367 1 95.5 369 ARG A N 1
ATOM 2975 C CA . ARG A 1 369 ? 5.914 -15.492 13.531 1 95.5 369 ARG A CA 1
ATOM 2976 C C . ARG A 1 369 ? 6.391 -14.328 12.672 1 95.5 369 ARG A C 1
ATOM 2978 O O . ARG A 1 369 ? 7.152 -13.477 13.133 1 95.5 369 ARG A O 1
ATOM 2985 N N . HIS A 1 370 ? 6.027 -14.328 11.484 1 97.12 370 HIS A N 1
ATOM 2986 C CA . HIS A 1 370 ? 6.402 -13.227 10.609 1 97.12 370 HIS A CA 1
ATOM 2987 C C . HIS A 1 370 ? 5.871 -11.898 11.133 1 97.12 370 HIS A C 1
ATOM 2989 O O . HIS A 1 370 ? 6.566 -10.875 11.07 1 97.12 370 HIS A O 1
ATOM 2995 N N . MET A 1 371 ? 4.656 -11.906 11.688 1 96.75 371 MET A N 1
ATOM 2996 C CA . MET A 1 371 ? 4.078 -10.695 12.266 1 96.75 371 MET A CA 1
ATOM 2997 C C . MET A 1 371 ? 4.875 -10.234 13.484 1 96.75 371 MET A C 1
ATOM 2999 O O . MET A 1 371 ? 5.047 -9.031 13.703 1 96.75 371 MET A O 1
ATOM 3003 N N . SER A 1 372 ? 5.281 -11.18 14.25 1 96.38 372 SER A N 1
ATOM 3004 C CA . SER A 1 372 ? 6.117 -10.852 15.406 1 96.38 372 SER A CA 1
ATOM 3005 C C . SER A 1 372 ? 7.43 -10.211 14.977 1 96.38 372 SER A C 1
ATOM 3007 O O . SER A 1 372 ? 7.875 -9.234 15.578 1 96.38 372 SER A O 1
ATOM 3009 N N . MET A 1 373 ? 8.023 -10.758 13.961 1 95.88 373 MET A N 1
ATOM 3010 C CA . MET A 1 373 ? 9.273 -10.203 13.453 1 95.88 373 MET A CA 1
ATOM 3011 C C . MET A 1 373 ? 9.055 -8.805 12.891 1 95.88 373 MET A C 1
ATOM 3013 O O . MET A 1 373 ? 9.914 -7.93 13.023 1 95.88 373 MET A O 1
ATOM 3017 N N . LEU A 1 374 ? 7.973 -8.641 12.266 1 96.81 374 LEU A N 1
ATOM 3018 C CA . LEU A 1 374 ? 7.621 -7.328 11.734 1 96.81 374 LEU A CA 1
ATOM 3019 C C . LEU A 1 374 ? 7.512 -6.301 12.859 1 96.81 374 LEU A C 1
ATOM 3021 O O . LEU A 1 374 ? 8.062 -5.203 12.758 1 96.81 374 LEU A O 1
ATOM 3025 N N . ARG A 1 375 ? 6.812 -6.613 13.898 1 96.06 375 ARG A N 1
ATOM 3026 C CA . ARG A 1 375 ? 6.66 -5.738 15.055 1 96.06 375 ARG A CA 1
ATOM 3027 C C . ARG A 1 375 ? 8.016 -5.379 15.648 1 96.06 375 ARG A C 1
ATOM 3029 O O . ARG A 1 375 ? 8.281 -4.207 15.938 1 96.06 375 ARG A O 1
ATOM 3036 N N . ASN A 1 376 ? 8.836 -6.387 15.766 1 95.19 376 ASN A N 1
ATOM 3037 C CA . ASN A 1 376 ? 10.164 -6.168 16.328 1 95.19 376 ASN A CA 1
ATOM 3038 C C . ASN A 1 376 ? 11.008 -5.25 15.453 1 95.19 376 ASN A C 1
ATOM 3040 O O . ASN A 1 376 ? 11.719 -4.379 15.961 1 95.19 376 ASN A O 1
ATOM 3044 N N . LEU A 1 377 ? 10.93 -5.539 14.18 1 95.38 377 LEU A N 1
ATOM 3045 C CA . LEU A 1 377 ? 11.688 -4.699 13.25 1 95.38 377 LEU A CA 1
ATOM 3046 C C . LEU A 1 377 ? 11.273 -3.238 13.383 1 95.38 377 LEU A C 1
ATOM 3048 O O . LEU A 1 377 ? 12.125 -2.35 13.438 1 95.38 377 LEU A O 1
ATOM 3052 N N . VAL A 1 378 ? 10.016 -2.973 13.484 1 95.31 378 VAL A N 1
ATOM 3053 C CA . VAL A 1 378 ? 9.508 -1.609 13.602 1 95.31 378 VAL A CA 1
ATOM 3054 C C . VAL A 1 378 ? 9.961 -0.999 14.922 1 95.31 378 VAL A C 1
ATOM 3056 O O . VAL A 1 378 ? 10.523 0.098 14.945 1 95.31 378 VAL A O 1
ATOM 3059 N N . ALA A 1 379 ? 9.789 -1.672 15.984 1 92.5 379 ALA A N 1
ATOM 3060 C CA . ALA A 1 379 ? 10.078 -1.177 17.328 1 92.5 379 ALA A CA 1
ATOM 3061 C C . ALA A 1 379 ? 11.57 -0.895 17.5 1 92.5 379 ALA A C 1
ATOM 3063 O O . ALA A 1 379 ? 11.953 0.104 18.109 1 92.5 379 ALA A O 1
ATOM 3064 N N . ASP A 1 380 ? 12.336 -1.74 16.875 1 92.06 380 ASP A N 1
ATOM 3065 C CA . ASP A 1 380 ? 13.766 -1.698 17.172 1 92.06 380 ASP A CA 1
ATOM 3066 C C . ASP A 1 380 ? 14.523 -0.858 16.156 1 92.06 380 ASP A C 1
ATOM 3068 O O . ASP A 1 380 ? 15.562 -0.281 16.469 1 92.06 380 ASP A O 1
ATOM 3072 N N . HIS A 1 381 ? 13.945 -0.757 14.953 1 91.62 381 HIS A N 1
ATOM 3073 C CA . HIS A 1 381 ? 14.859 -0.246 13.93 1 91.62 381 HIS A CA 1
ATOM 3074 C C . HIS A 1 381 ? 14.195 0.857 13.109 1 91.62 381 HIS A C 1
ATOM 3076 O O . HIS A 1 381 ? 14.883 1.606 12.406 1 91.62 381 HIS A O 1
ATOM 3082 N N . LEU A 1 382 ? 12.93 1.008 13.227 1 94.19 382 LEU A N 1
ATOM 3083 C CA . LEU A 1 382 ? 12.344 1.855 12.195 1 94.19 382 LEU A CA 1
ATOM 3084 C C . LEU A 1 382 ? 11.703 3.096 12.812 1 94.19 382 LEU A C 1
ATOM 3086 O O . LEU A 1 382 ? 11.25 3.986 12.094 1 94.19 382 LEU A O 1
ATOM 3090 N N . LEU A 1 383 ? 11.648 3.258 14.094 1 95 383 LEU A N 1
ATOM 3091 C CA . LEU A 1 383 ? 10.906 4.34 14.727 1 95 383 LEU A CA 1
ATOM 3092 C C . LEU A 1 383 ? 11.578 5.684 14.469 1 95 383 LEU A C 1
ATOM 3094 O O . LEU A 1 383 ? 10.906 6.664 14.125 1 95 383 LEU A O 1
ATOM 3098 N N . GLU A 1 384 ? 12.891 5.781 14.617 1 95.06 384 GLU A N 1
ATOM 3099 C CA . GLU A 1 384 ? 13.594 7.035 14.359 1 95.06 384 GLU A CA 1
ATOM 3100 C C . GLU A 1 384 ? 13.453 7.457 12.898 1 95.06 384 GLU A C 1
ATOM 3102 O O . GLU A 1 384 ? 13.188 8.625 12.609 1 95.06 384 GLU A O 1
ATOM 3107 N N . SER A 1 385 ? 13.664 6.484 12.031 1 94.69 385 SER A N 1
ATOM 3108 C CA . SER A 1 385 ? 13.523 6.781 10.609 1 94.69 385 SER A CA 1
ATOM 3109 C C . SER A 1 385 ? 12.086 7.168 10.266 1 94.69 385 SER A C 1
ATOM 3111 O O . SER A 1 385 ? 11.859 7.961 9.352 1 94.69 385 SER A O 1
ATOM 3113 N N . SER A 1 386 ? 11.133 6.598 11.016 1 95.81 386 SER A N 1
ATOM 3114 C CA . SER A 1 386 ? 9.742 6.953 10.773 1 95.81 386 SER A CA 1
ATOM 3115 C C . SER A 1 386 ? 9.469 8.414 11.133 1 95.81 386 SER A C 1
ATOM 3117 O O . SER A 1 386 ? 8.688 9.086 10.453 1 95.81 386 SER A O 1
ATOM 3119 N N . VAL A 1 387 ? 10.047 8.938 12.156 1 97.06 387 VAL A N 1
ATOM 3120 C CA . VAL A 1 387 ? 9.922 10.344 12.508 1 97.06 387 VAL A CA 1
ATOM 3121 C C . VAL A 1 387 ? 10.469 11.219 11.383 1 97.06 387 VAL A C 1
ATOM 3123 O O . VAL A 1 387 ? 9.836 12.195 10.984 1 97.06 387 VAL A O 1
ATOM 3126 N N . ASP A 1 388 ? 11.617 10.828 10.891 1 96.88 388 ASP A N 1
ATOM 3127 C CA . ASP A 1 388 ? 12.219 11.57 9.781 1 96.88 388 ASP A CA 1
ATOM 3128 C C . ASP A 1 388 ? 11.336 11.523 8.539 1 96.88 388 ASP A C 1
ATOM 3130 O O . ASP A 1 388 ? 11.219 12.508 7.816 1 96.88 388 ASP A O 1
ATOM 3134 N N . SER A 1 389 ? 10.75 10.375 8.344 1 95.44 389 SER A N 1
ATOM 3135 C CA . SER A 1 389 ? 9.844 10.25 7.211 1 95.44 389 SER A CA 1
ATOM 3136 C C . SER A 1 389 ? 8.648 11.188 7.348 1 95.44 389 SER A C 1
ATOM 3138 O O . SER A 1 389 ? 8.203 11.781 6.367 1 95.44 389 SER A O 1
ATOM 3140 N N . LEU A 1 390 ? 8.125 11.305 8.5 1 96.62 390 LEU A N 1
ATOM 3141 C CA . LEU A 1 390 ? 7.027 12.227 8.766 1 96.62 390 LEU A CA 1
ATOM 3142 C C . LEU A 1 390 ? 7.484 13.672 8.617 1 96.62 390 LEU A C 1
ATOM 3144 O O . LEU A 1 390 ? 6.746 14.516 8.102 1 96.62 390 LEU A O 1
ATOM 3148 N N . ALA A 1 391 ? 8.664 13.938 9.078 1 97.5 391 ALA A N 1
ATOM 3149 C CA . ALA A 1 391 ? 9.227 15.281 8.914 1 97.5 391 ALA A CA 1
ATOM 3150 C C . ALA A 1 391 ? 9.344 15.641 7.434 1 97.5 391 ALA A C 1
ATOM 3152 O O . ALA A 1 391 ? 9.047 16.766 7.039 1 97.5 391 ALA A O 1
ATOM 3153 N N . LYS A 1 392 ? 9.797 14.68 6.672 1 97.19 392 LYS A N 1
ATOM 3154 C CA . LYS A 1 392 ? 9.883 14.898 5.23 1 97.19 392 LYS A CA 1
ATOM 3155 C C . LYS A 1 392 ? 8.516 15.227 4.641 1 97.19 392 LYS A C 1
ATOM 3157 O O . LYS A 1 392 ? 8.391 16.125 3.807 1 97.19 392 LYS A O 1
ATOM 3162 N N . GLU A 1 393 ? 7.555 14.523 5.109 1 96.38 393 GLU A N 1
ATOM 3163 C CA . GLU A 1 393 ? 6.191 14.789 4.656 1 96.38 393 GLU A CA 1
ATOM 3164 C C . GLU A 1 393 ? 5.746 16.188 5.051 1 96.38 393 GLU A C 1
ATOM 3166 O O . GLU A 1 393 ? 5.117 16.906 4.258 1 96.38 393 GLU A O 1
ATOM 3171 N N . PHE A 1 394 ? 6.027 16.547 6.219 1 97.56 394 PHE A N 1
ATOM 3172 C CA . PHE A 1 394 ? 5.73 17.891 6.695 1 97.56 394 PHE A CA 1
ATOM 3173 C C . PHE A 1 394 ? 6.426 18.938 5.832 1 97.56 394 PHE A C 1
ATOM 3175 O O . PHE A 1 394 ? 5.809 19.922 5.434 1 97.56 394 PHE A O 1
ATOM 3182 N N . MET A 1 395 ? 7.676 18.719 5.504 1 97.88 395 MET A N 1
ATOM 3183 C CA . MET A 1 395 ? 8.438 19.672 4.703 1 97.88 395 MET A CA 1
ATOM 3184 C C . MET A 1 395 ? 7.801 19.859 3.328 1 97.88 395 MET A C 1
ATOM 3186 O O . MET A 1 395 ? 7.859 20.953 2.756 1 97.88 395 MET A O 1
ATOM 3190 N N . LYS A 1 396 ? 7.219 18.844 2.875 1 97.06 396 LYS A N 1
ATOM 3191 C CA . LYS A 1 396 ? 6.57 18.891 1.566 1 97.06 396 LYS A CA 1
ATOM 3192 C C . LYS A 1 396 ? 5.27 19.688 1.623 1 97.06 396 LYS A C 1
ATOM 3194 O O . LYS A 1 396 ? 4.945 20.422 0.686 1 97.06 396 LYS A O 1
ATOM 3199 N N . GLN A 1 397 ? 4.605 19.625 2.754 1 97.12 397 GLN A N 1
ATOM 3200 C CA . GLN A 1 397 ? 3.234 20.125 2.822 1 97.12 397 GLN A CA 1
ATOM 3201 C C . GLN A 1 397 ? 3.174 21.5 3.486 1 97.12 397 GLN A C 1
ATOM 3203 O O . GLN A 1 397 ? 2.242 22.266 3.248 1 97.12 397 GLN A O 1
ATOM 3208 N N . ALA A 1 398 ? 4.117 21.828 4.289 1 97.62 398 ALA A N 1
ATOM 3209 C CA . ALA A 1 398 ? 4.062 22.984 5.184 1 97.62 398 ALA A CA 1
ATOM 3210 C C . ALA A 1 398 ? 4.098 24.281 4.398 1 97.62 398 ALA A C 1
ATOM 3212 O O . ALA A 1 398 ? 4.605 24.328 3.275 1 97.62 398 ALA A O 1
ATOM 3213 N N . LEU A 1 399 ? 3.525 25.312 4.98 1 97.94 399 LEU A N 1
ATOM 3214 C CA . LEU A 1 399 ? 3.686 26.672 4.461 1 97.94 399 LEU A CA 1
ATOM 3215 C C . LEU A 1 399 ? 5.129 27.141 4.609 1 97.94 399 LEU A C 1
ATOM 3217 O O . LEU A 1 399 ? 5.781 26.844 5.613 1 97.94 399 LEU A O 1
ATOM 3221 N N . PRO A 1 400 ? 5.598 27.812 3.602 1 97.19 400 PRO A N 1
ATOM 3222 C CA . PRO A 1 400 ? 6.914 28.422 3.783 1 97.19 400 PRO A CA 1
ATOM 3223 C C . PRO A 1 400 ? 6.906 29.531 4.828 1 97.19 400 PRO A C 1
ATOM 3225 O O . PRO A 1 400 ? 5.867 30.172 5.062 1 97.19 400 PRO A O 1
ATOM 3228 N N . PRO A 1 401 ? 8.023 29.781 5.492 1 96.44 401 PRO A N 1
ATOM 3229 C CA . PRO A 1 401 ? 8.047 30.859 6.488 1 96.44 401 PRO A CA 1
ATOM 3230 C C . PRO A 1 401 ? 7.957 32.25 5.859 1 96.44 401 PRO A C 1
ATOM 3232 O O . PRO A 1 401 ? 8.477 32.469 4.766 1 96.44 401 PRO A O 1
ATOM 3235 N N . ILE A 1 402 ? 7.277 33.094 6.5 1 95.56 402 ILE A N 1
ATOM 3236 C CA . ILE A 1 402 ? 7.324 34.5 6.141 1 95.56 402 ILE A CA 1
ATOM 3237 C C . ILE A 1 402 ? 8.484 35.188 6.867 1 95.56 402 ILE A C 1
ATOM 3239 O O . ILE A 1 402 ? 8.578 35.094 8.094 1 95.56 402 ILE A O 1
ATOM 3243 N N . LEU A 1 403 ? 9.383 35.781 6.105 1 94.06 403 LEU A N 1
ATOM 3244 C CA . LEU A 1 403 ? 10.578 36.375 6.684 1 94.06 403 LEU A CA 1
ATOM 3245 C C . LEU A 1 403 ? 10.359 37.875 6.934 1 94.06 403 LEU A C 1
ATOM 3247 O O . LEU A 1 403 ? 9.727 38.562 6.125 1 94.06 403 LEU A O 1
ATOM 3251 N N . THR A 1 404 ? 10.812 38.344 8.055 1 92.62 404 THR A N 1
ATOM 3252 C CA . THR A 1 404 ? 10.852 39.781 8.297 1 92.62 404 THR A CA 1
ATOM 3253 C C . THR A 1 404 ? 11.844 40.469 7.363 1 92.62 404 THR A C 1
ATOM 3255 O O . THR A 1 404 ? 12.664 39.812 6.727 1 92.62 404 THR A O 1
ATOM 3258 N N . GLU A 1 405 ? 11.797 41.75 7.371 1 91.75 405 GLU A N 1
ATOM 3259 C CA . GLU A 1 405 ? 12.75 42.469 6.547 1 91.75 405 GLU A CA 1
ATOM 3260 C C . GLU A 1 405 ? 14.18 42.219 7.004 1 91.75 405 GLU A C 1
ATOM 3262 O O . GLU A 1 405 ? 15.094 42.094 6.18 1 91.75 405 GLU A O 1
ATOM 3267 N N . LYS A 1 406 ? 14.336 42.188 8.219 1 92.25 406 LYS A N 1
ATOM 3268 C CA . LYS A 1 406 ? 15.656 41.906 8.773 1 92.25 406 LYS A CA 1
ATOM 3269 C C . LYS A 1 406 ? 16.156 40.531 8.359 1 92.25 406 LYS A C 1
ATOM 3271 O O . LYS A 1 406 ? 17.312 40.375 7.969 1 92.25 406 LYS A O 1
ATOM 3276 N N . GLU A 1 407 ? 15.328 39.594 8.461 1 93.62 407 GLU A N 1
ATOM 3277 C CA . GLU A 1 407 ? 15.688 38.219 8.078 1 93.62 407 GLU A CA 1
ATOM 3278 C C . GLU A 1 407 ? 16.016 38.156 6.59 1 93.62 407 GLU A C 1
ATOM 3280 O O . GLU A 1 407 ? 16.938 37.438 6.191 1 93.62 407 GLU A O 1
ATOM 3285 N N . LYS A 1 408 ? 15.266 38.844 5.816 1 93.75 408 LYS A N 1
ATOM 3286 C CA . LYS A 1 408 ? 15.5 38.844 4.375 1 93.75 408 LYS A CA 1
ATOM 3287 C C . LYS A 1 408 ? 16.891 39.375 4.047 1 93.75 408 LYS A C 1
ATOM 3289 O O . LYS A 1 408 ? 17.609 38.812 3.223 1 93.75 408 LYS A O 1
ATOM 3294 N N . LYS A 1 409 ? 17.203 40.375 4.727 1 91.69 409 LYS A N 1
ATOM 3295 C CA . LYS A 1 409 ? 18.484 41.031 4.488 1 91.69 409 LYS A CA 1
ATOM 3296 C C . LYS A 1 409 ? 19.641 40.062 4.828 1 91.69 409 LYS A C 1
ATOM 3298 O O . LYS A 1 409 ? 20.703 40.156 4.223 1 91.69 409 LYS A O 1
ATOM 3303 N N . LEU A 1 410 ? 19.375 39.219 5.734 1 94.06 410 LEU A N 1
ATOM 3304 C CA . LEU A 1 410 ? 20.422 38.312 6.215 1 94.06 410 LEU A CA 1
ATOM 3305 C C . LEU A 1 410 ? 20.344 36.969 5.512 1 94.06 410 LEU A C 1
ATOM 3307 O O . LEU A 1 410 ? 21.141 36.062 5.797 1 94.06 410 LEU A O 1
ATOM 3311 N N . SER A 1 411 ? 19.375 36.781 4.711 1 93.88 411 SER A N 1
ATOM 3312 C CA . SER A 1 411 ? 19.188 35.531 4.008 1 93.88 411 SER A CA 1
ATOM 3313 C C . SER A 1 411 ? 19.516 35.656 2.523 1 93.88 411 SER A C 1
ATOM 3315 O O . SER A 1 411 ? 19.812 36.75 2.047 1 93.88 411 SER A O 1
ATOM 3317 N N . VAL A 1 412 ? 19.469 34.5 1.843 1 92.06 412 VAL A N 1
ATOM 3318 C CA . VAL A 1 412 ? 19.781 34.469 0.418 1 92.06 412 VAL A CA 1
ATOM 3319 C C . VAL A 1 412 ? 18.703 35.219 -0.362 1 92.06 412 VAL A C 1
ATOM 3321 O O . VAL A 1 412 ? 18.938 35.688 -1.486 1 92.06 412 VAL A O 1
ATOM 3324 N N . ILE A 1 413 ? 17.562 35.406 0.225 1 89.31 413 ILE A N 1
ATOM 3325 C CA . ILE A 1 413 ? 16.438 36.094 -0.423 1 89.31 413 ILE A CA 1
ATOM 3326 C C . ILE A 1 413 ? 16.781 37.562 -0.599 1 89.31 413 ILE A C 1
ATOM 3328 O O . ILE A 1 413 ? 16.484 38.156 -1.643 1 89.31 413 ILE A O 1
ATOM 3332 N N . GLY A 1 414 ? 17.359 38.188 0.346 1 85.38 414 GLY A N 1
ATOM 3333 C CA . GLY A 1 414 ? 17.797 39.562 0.27 1 85.38 414 GLY A CA 1
ATOM 3334 C C . GLY A 1 414 ? 16.641 40.562 0.258 1 85.38 414 GLY A C 1
ATOM 3335 O O . GLY A 1 414 ? 15.477 40.156 0.304 1 85.38 414 GLY A O 1
ATOM 3336 N N . VAL A 1 415 ? 17 41.781 0.392 1 84.12 415 VAL A N 1
ATOM 3337 C CA . VAL A 1 415 ? 16.094 42.906 0.26 1 84.12 415 VAL A CA 1
ATOM 3338 C C . VAL A 1 415 ? 16.703 43.969 -0.65 1 84.12 415 VAL A C 1
ATOM 3340 O O . VAL A 1 415 ? 17.766 44.531 -0.348 1 84.12 415 VAL A O 1
ATOM 3343 N N . SER A 1 416 ? 16.031 44.25 -1.688 1 85 416 SER A N 1
ATOM 3344 C CA . SER A 1 416 ? 16.531 45.281 -2.625 1 85 416 SER A CA 1
ATOM 3345 C C . SER A 1 416 ? 18.016 45.062 -2.926 1 85 416 SER A C 1
ATOM 3347 O O . SER A 1 416 ? 18.797 46 -2.807 1 85 416 SER A O 1
ATOM 3349 N N . THR A 1 417 ? 18.375 43.938 -3.264 1 81.25 417 THR A N 1
ATOM 3350 C CA . THR A 1 417 ? 19.75 43.562 -3.541 1 81.25 417 THR A CA 1
ATOM 3351 C C . THR A 1 417 ? 20.266 44.25 -4.789 1 81.25 417 THR A C 1
ATOM 3353 O O . THR A 1 417 ? 19.594 44.281 -5.824 1 81.25 417 THR A O 1
ATOM 3356 N N . ASP A 1 418 ? 21.406 44.906 -4.602 1 83.25 418 ASP A N 1
ATOM 3357 C CA . ASP A 1 418 ? 22.094 45.469 -5.766 1 83.25 418 ASP A CA 1
ATOM 3358 C C . ASP A 1 418 ? 22.828 44.375 -6.547 1 83.25 418 ASP A C 1
ATOM 3360 O O . ASP A 1 418 ? 23.969 44.031 -6.203 1 83.25 418 ASP A O 1
ATOM 3364 N N . LEU A 1 419 ? 22.312 44.094 -7.578 1 82.12 419 LEU A N 1
ATOM 3365 C CA . LEU A 1 419 ? 22.812 42.938 -8.344 1 82.12 419 LEU A CA 1
ATOM 3366 C C . LEU A 1 419 ? 24.203 43.219 -8.906 1 82.12 419 LEU A C 1
ATOM 3368 O O . LEU A 1 419 ? 24.953 42.312 -9.203 1 82.12 419 LEU A O 1
ATOM 3372 N N . LEU A 1 420 ? 24.422 44.375 -9.102 1 84.38 420 LEU A N 1
ATOM 3373 C CA . LEU A 1 420 ? 25.688 44.781 -9.703 1 84.38 420 LEU A CA 1
ATOM 3374 C C . LEU A 1 420 ? 26.656 45.281 -8.641 1 84.38 420 LEU A C 1
ATOM 3376 O O . LEU A 1 420 ? 27.781 45.688 -8.969 1 84.38 420 LEU A O 1
ATOM 3380 N N . GLY A 1 421 ? 26.172 45.188 -7.477 1 82.19 421 GLY A N 1
ATOM 3381 C CA . GLY A 1 421 ? 27.031 45.656 -6.391 1 82.19 421 GLY A CA 1
ATOM 3382 C C . GLY A 1 421 ? 28.141 44.688 -6.055 1 82.19 421 GLY A C 1
ATOM 3383 O O . GLY A 1 421 ? 28.141 43.531 -6.508 1 82.19 421 GLY A O 1
ATOM 3384 N N . SER A 1 422 ? 29.125 45.156 -5.277 1 80.12 422 SER A N 1
ATOM 3385 C CA . SER A 1 422 ? 30.297 44.375 -4.914 1 80.12 422 SER A CA 1
ATOM 3386 C C . SER A 1 422 ? 30.172 43.812 -3.494 1 80.12 422 SER A C 1
ATOM 3388 O O . SER A 1 422 ? 31.062 43.125 -3.006 1 80.12 422 SER A O 1
ATOM 3390 N N . ASP A 1 423 ? 29.016 44 -2.951 1 80.12 423 ASP A N 1
ATOM 3391 C CA . ASP A 1 423 ? 28.844 43.562 -1.575 1 80.12 423 ASP A CA 1
ATOM 3392 C C . ASP A 1 423 ? 28.438 42.094 -1.532 1 80.12 423 ASP A C 1
ATOM 3394 O O . ASP A 1 423 ? 27.281 41.75 -1.312 1 80.12 423 ASP A O 1
ATOM 3398 N N . LEU A 1 424 ? 29.422 41.281 -1.663 1 80.62 424 LEU A N 1
ATOM 3399 C CA . LEU A 1 424 ? 29.203 39.844 -1.626 1 80.62 424 LEU A CA 1
ATOM 3400 C C . LEU A 1 424 ? 29.266 39.312 -0.196 1 80.62 424 LEU A C 1
ATOM 3402 O O . LEU A 1 424 ? 29.922 39.906 0.659 1 80.62 424 LEU A O 1
ATOM 3406 N N . ILE A 1 425 ? 28.547 38.344 0.082 1 84.06 425 ILE A N 1
ATOM 3407 C CA . ILE A 1 425 ? 28.625 37.719 1.391 1 84.06 425 ILE A CA 1
ATOM 3408 C C . ILE A 1 425 ? 30.016 37.094 1.564 1 84.06 425 ILE A C 1
ATOM 3410 O O . ILE A 1 425 ? 30.469 36.312 0.711 1 84.06 425 ILE A O 1
ATOM 3414 N N . ASP A 1 426 ? 30.703 37.562 2.611 1 86.31 426 ASP A N 1
ATOM 3415 C CA . ASP A 1 426 ? 32.031 37.031 2.924 1 86.31 426 ASP A CA 1
ATOM 3416 C C . ASP A 1 426 ? 31.969 36.062 4.098 1 86.31 426 ASP A C 1
ATOM 3418 O O . ASP A 1 426 ? 31.672 36.469 5.227 1 86.31 426 ASP A O 1
ATOM 3422 N N . PHE A 1 427 ? 32.219 34.812 3.801 1 93.44 427 PHE A N 1
ATOM 3423 C CA . PHE A 1 427 ? 32.25 33.812 4.855 1 93.44 427 PHE A CA 1
ATOM 3424 C C . PHE A 1 427 ? 33.625 33.719 5.488 1 93.44 427 PHE A C 1
ATOM 3426 O O . PHE A 1 427 ? 34.531 33.094 4.941 1 93.44 427 PHE A O 1
ATOM 3433 N N . ASN A 1 428 ? 33.781 34.406 6.516 1 92.5 428 ASN A N 1
ATOM 3434 C CA . ASN A 1 428 ? 35.031 34.406 7.238 1 92.5 428 ASN A CA 1
ATOM 3435 C C . ASN A 1 428 ? 34.844 33.938 8.68 1 92.5 428 ASN A C 1
ATOM 3437 O O . ASN A 1 428 ? 33.75 33.531 9.07 1 92.5 428 ASN A O 1
ATOM 3441 N N . ALA A 1 429 ? 35.844 33.938 9.461 1 92.88 429 ALA A N 1
ATOM 3442 C CA . ALA A 1 429 ? 35.875 33.344 10.797 1 92.88 429 ALA A CA 1
ATOM 3443 C C . ALA A 1 429 ? 34.875 34.062 11.711 1 92.88 429 ALA A C 1
ATOM 3445 O O . ALA A 1 429 ? 34.281 33.438 12.594 1 92.88 429 ALA A O 1
ATOM 3446 N N . LYS A 1 430 ? 34.562 35.312 11.492 1 94.69 430 LYS A N 1
ATOM 3447 C CA . LYS A 1 430 ? 33.719 36.094 12.383 1 94.69 430 LYS A CA 1
ATOM 3448 C C . LYS A 1 430 ? 32.25 36.062 11.914 1 94.69 430 LYS A C 1
ATOM 3450 O O . LYS A 1 430 ? 31.359 36.469 12.648 1 94.69 430 LYS A O 1
ATOM 3455 N N . THR A 1 431 ? 32.094 35.594 10.75 1 96.12 431 THR A N 1
ATOM 3456 C CA . THR A 1 431 ? 30.75 35.5 10.219 1 96.12 431 THR A CA 1
ATOM 3457 C C . THR A 1 431 ? 29.875 34.625 11.125 1 96.12 431 THR A C 1
ATOM 3459 O O . THR A 1 431 ? 30.281 33.531 11.539 1 96.12 431 THR A O 1
ATOM 3462 N N . LYS A 1 432 ? 28.703 35.188 11.461 1 97.19 432 LYS A N 1
ATOM 3463 C CA . LYS A 1 432 ? 27.75 34.438 12.289 1 97.19 432 LYS A CA 1
ATOM 3464 C C . LYS A 1 432 ? 26.641 33.844 11.438 1 97.19 432 LYS A C 1
ATOM 3466 O O . LYS A 1 432 ? 26.172 34.469 10.484 1 97.19 432 LYS A O 1
ATOM 3471 N N . VAL A 1 433 ? 26.328 32.594 11.789 1 97.69 433 VAL A N 1
ATOM 3472 C CA . VAL A 1 433 ? 25.266 31.922 11.047 1 97.69 433 VAL A CA 1
ATOM 3473 C C . VAL A 1 433 ? 24.281 31.281 12.016 1 97.69 433 VAL A C 1
ATOM 3475 O O . VAL A 1 433 ? 24.625 30.969 13.156 1 97.69 433 VAL A O 1
ATOM 3478 N N . ARG A 1 434 ? 23.062 31.094 11.547 1 97.31 434 ARG A N 1
ATOM 3479 C CA . ARG A 1 434 ? 22 30.422 12.297 1 97.31 434 ARG A CA 1
ATOM 3480 C C . ARG A 1 434 ? 20.875 29.969 11.367 1 97.31 434 ARG A C 1
ATOM 3482 O O . ARG A 1 434 ? 20.594 30.625 10.359 1 97.31 434 ARG A O 1
ATOM 3489 N N . PHE A 1 435 ? 20.234 28.891 11.711 1 97.88 435 PHE A N 1
ATOM 3490 C CA . PHE A 1 435 ? 19.062 28.484 10.938 1 97.88 435 PHE A CA 1
ATOM 3491 C C . PHE A 1 435 ? 17.953 29.5 11.047 1 97.88 435 PHE A C 1
ATOM 3493 O O . PHE A 1 435 ? 17.812 30.172 12.078 1 97.88 435 PHE A O 1
ATOM 3500 N N . ILE A 1 436 ? 17.156 29.594 10.016 1 96.25 436 ILE A N 1
ATOM 3501 C CA . ILE A 1 436 ? 16.047 30.547 9.953 1 96.25 436 ILE A CA 1
ATOM 3502 C C . ILE A 1 436 ? 14.953 30.141 10.945 1 96.25 436 ILE A C 1
ATOM 3504 O O . ILE A 1 436 ? 14.422 30.984 11.664 1 96.25 436 ILE A O 1
ATOM 3508 N N . ARG A 1 437 ? 14.461 28.875 10.883 1 96.94 437 ARG A N 1
ATOM 3509 C CA . ARG A 1 437 ? 13.531 28.25 11.812 1 96.94 437 ARG A CA 1
ATOM 3510 C C . ARG A 1 437 ? 14.039 26.891 12.258 1 96.94 437 ARG A C 1
ATOM 3512 O O . ARG A 1 437 ? 14.906 26.297 11.602 1 96.94 437 ARG A O 1
ATOM 3519 N N . LYS A 1 438 ? 13.5 26.438 13.336 1 96.81 438 LYS A N 1
ATOM 3520 C CA . LYS A 1 438 ? 13.867 25.094 13.805 1 96.81 438 LYS A CA 1
ATOM 3521 C C . LYS A 1 438 ? 13.414 24.031 12.82 1 96.81 438 LYS A C 1
ATOM 3523 O O . LYS A 1 438 ? 14.148 23.078 12.547 1 96.81 438 LYS A O 1
ATOM 3528 N N . HIS A 1 439 ? 12.211 24.188 12.273 1 97.19 439 HIS A N 1
ATOM 3529 C CA . HIS A 1 439 ? 11.648 23.141 11.438 1 97.19 439 HIS A CA 1
ATOM 3530 C C . HIS A 1 439 ? 11.406 23.625 10.016 1 97.19 439 HIS A C 1
ATOM 3532 O O . HIS A 1 439 ? 10.352 23.359 9.43 1 97.19 439 HIS A O 1
ATOM 3538 N N . THR A 1 440 ? 12.352 24.312 9.484 1 97.44 440 THR A N 1
ATOM 3539 C CA . THR A 1 440 ? 12.328 24.672 8.07 1 97.44 440 THR A CA 1
ATOM 3540 C C . THR A 1 440 ? 13.031 23.609 7.23 1 97.44 440 THR A C 1
ATOM 3542 O O . THR A 1 440 ? 12.852 23.562 6.012 1 97.44 440 THR A O 1
ATOM 3545 N N . GLN A 1 441 ? 13.852 22.797 7.934 1 98.06 441 GLN A N 1
ATOM 3546 C CA . GLN A 1 441 ? 14.641 21.781 7.246 1 98.06 441 GLN A CA 1
ATOM 3547 C C . GLN A 1 441 ? 14.766 20.516 8.094 1 98.06 441 GLN A C 1
ATOM 3549 O O . GLN A 1 441 ? 14.617 20.562 9.32 1 98.06 441 GLN A O 1
ATOM 3554 N N . ARG A 1 442 ? 14.984 19.469 7.438 1 98.38 442 ARG A N 1
ATOM 3555 C CA . ARG A 1 442 ? 15.289 18.203 8.07 1 98.38 442 ARG A CA 1
ATOM 3556 C C . ARG A 1 442 ? 16.375 17.453 7.305 1 98.38 442 ARG A C 1
ATOM 3558 O O . ARG A 1 442 ? 16.312 17.328 6.078 1 98.38 442 ARG A O 1
ATOM 3565 N N . LEU A 1 443 ? 17.453 17.125 8.008 1 98.19 443 LEU A N 1
ATOM 3566 C CA . LEU A 1 443 ? 18.484 16.281 7.418 1 98.19 443 LEU A CA 1
ATOM 3567 C C . LEU A 1 443 ? 18.125 14.805 7.535 1 98.19 443 LEU A C 1
ATOM 3569 O O . LEU A 1 443 ? 17.844 14.312 8.633 1 98.19 443 LEU A O 1
ATOM 3573 N N . LEU A 1 444 ? 18.109 14.078 6.406 1 97.56 444 LEU A N 1
ATOM 3574 C CA . LEU A 1 444 ? 17.688 12.68 6.359 1 97.56 444 LEU A CA 1
ATOM 3575 C C . LEU A 1 444 ? 18.766 11.812 5.742 1 97.56 444 LEU A C 1
ATOM 3577 O O . LEU A 1 444 ? 19.5 12.258 4.852 1 97.56 444 LEU A O 1
ATOM 3581 N N . MET A 1 445 ? 18.844 10.617 6.195 1 95.62 445 MET A N 1
ATOM 3582 C CA . MET A 1 445 ? 19.766 9.641 5.641 1 95.62 445 MET A CA 1
ATOM 3583 C C . MET A 1 445 ? 19.094 8.789 4.574 1 95.62 445 MET A C 1
ATOM 3585 O O . MET A 1 445 ? 18.016 8.234 4.805 1 95.62 445 MET A O 1
ATOM 3589 N N . GLU A 1 446 ? 19.625 8.727 3.459 1 90.56 446 GLU A N 1
ATOM 3590 C CA . GLU A 1 446 ? 19.172 7.805 2.422 1 90.56 446 GLU A CA 1
ATOM 3591 C C . GLU A 1 446 ? 19.812 6.43 2.594 1 90.56 446 GLU A C 1
ATOM 3593 O O . GLU A 1 446 ? 19.156 5.406 2.412 1 90.56 446 GLU A O 1
ATOM 3598 N N . SER A 1 447 ? 21.016 6.426 2.82 1 90 447 SER A N 1
ATOM 3599 C CA . SER A 1 447 ? 21.844 5.262 3.158 1 90 447 SER A CA 1
ATOM 3600 C C . SER A 1 447 ? 22.859 5.602 4.234 1 90 447 SER A C 1
ATOM 3602 O O . SER A 1 447 ? 22.844 6.691 4.805 1 90 447 SER A O 1
ATOM 3604 N N . GLU A 1 448 ? 23.672 4.719 4.516 1 86.31 448 GLU A N 1
ATOM 3605 C CA . GLU A 1 448 ? 24.703 4.949 5.527 1 86.31 448 GLU A CA 1
ATOM 3606 C C . GLU A 1 448 ? 25.672 6.043 5.094 1 86.31 448 GLU A C 1
ATOM 3608 O O . GLU A 1 448 ? 26.219 6.762 5.93 1 86.31 448 GLU A O 1
ATOM 3613 N N . ASP A 1 449 ? 25.734 6.234 3.723 1 90.06 449 ASP A N 1
ATOM 3614 C CA . ASP A 1 449 ? 26.781 7.141 3.248 1 90.06 449 ASP A CA 1
ATOM 3615 C C . ASP A 1 449 ? 26.172 8.305 2.465 1 90.06 449 ASP A C 1
ATOM 3617 O O . ASP A 1 449 ? 26.906 9.094 1.853 1 90.06 449 ASP A O 1
ATOM 3621 N N . SER A 1 450 ? 24.922 8.32 2.498 1 95.31 450 SER A N 1
ATOM 3622 C CA . SER A 1 450 ? 24.281 9.375 1.722 1 95.31 450 SER A CA 1
ATOM 3623 C C . SER A 1 450 ? 23.141 10.016 2.496 1 95.31 450 SER A C 1
ATOM 3625 O O . SER A 1 450 ? 22.406 9.328 3.205 1 95.31 450 SER A O 1
ATOM 3627 N N . CYS A 1 451 ? 23.156 11.336 2.414 1 96.5 451 CYS A N 1
ATOM 3628 C CA . CYS A 1 451 ? 22.109 12.062 3.107 1 96.5 451 CYS A CA 1
ATOM 3629 C C . CYS A 1 451 ? 21.594 13.219 2.258 1 96.5 451 CYS A C 1
ATOM 3631 O O . CYS A 1 451 ? 22.188 13.555 1.235 1 96.5 451 CYS A O 1
ATOM 3633 N N . PHE A 1 452 ? 20.453 13.734 2.555 1 98 452 PHE A N 1
ATOM 3634 C CA . PHE A 1 452 ? 19.844 14.852 1.852 1 98 452 PHE A CA 1
ATOM 3635 C C . PHE A 1 452 ? 19.031 15.703 2.809 1 98 452 PHE A C 1
ATOM 3637 O O . PHE A 1 452 ? 18.703 15.273 3.92 1 98 452 PHE A O 1
ATOM 3644 N N . ILE A 1 453 ? 18.766 16.922 2.389 1 98.12 453 ILE A N 1
ATOM 3645 C CA . ILE A 1 453 ? 17.953 17.844 3.17 1 98.12 453 ILE A CA 1
ATOM 3646 C C . ILE A 1 453 ? 16.609 18.062 2.479 1 98.12 453 ILE A C 1
ATOM 3648 O O . ILE A 1 453 ? 16.562 18.297 1.268 1 98.12 453 ILE A O 1
ATOM 3652 N N . SER A 1 454 ? 15.578 17.844 3.221 1 98.38 454 SER A N 1
ATOM 3653 C CA . SER A 1 454 ? 14.25 18.312 2.818 1 98.38 454 SER A CA 1
ATOM 3654 C C . SER A 1 454 ? 13.883 19.625 3.502 1 98.38 454 SER A C 1
ATOM 3656 O O . SER A 1 454 ? 14.156 19.797 4.691 1 98.38 454 SER A O 1
ATOM 3658 N N . HIS A 1 455 ? 13.352 20.578 2.762 1 98.06 455 HIS A N 1
ATOM 3659 C CA . HIS A 1 455 ? 13.039 21.859 3.391 1 98.06 455 HIS A CA 1
ATOM 3660 C C . HIS A 1 455 ? 11.766 22.469 2.809 1 98.06 455 HIS A C 1
ATOM 3662 O O . HIS A 1 455 ? 11.305 22.047 1.745 1 98.06 455 HIS A O 1
ATOM 3668 N N . ARG A 1 456 ? 11.203 23.438 3.49 1 97.56 456 ARG A N 1
ATOM 3669 C CA . ARG A 1 456 ? 9.914 23.984 3.094 1 97.56 456 ARG A CA 1
ATOM 3670 C C . ARG A 1 456 ? 10.055 25.422 2.604 1 97.56 456 ARG A C 1
ATOM 3672 O O . ARG A 1 456 ? 9.055 26.125 2.449 1 97.56 456 ARG A O 1
ATOM 3679 N N . MET A 1 457 ? 11.258 25.922 2.336 1 96.31 457 MET A N 1
ATOM 3680 C CA . MET A 1 457 ? 11.516 27.312 1.988 1 96.31 457 MET A CA 1
ATOM 3681 C C . MET A 1 457 ? 10.891 27.672 0.645 1 96.31 457 MET A C 1
ATOM 3683 O O . MET A 1 457 ? 10.492 28.812 0.422 1 96.31 457 MET A O 1
ATOM 3687 N N . ASN A 1 458 ? 10.805 26.688 -0.159 1 93.5 458 ASN A N 1
ATOM 3688 C CA . ASN A 1 458 ? 10.336 26.953 -1.513 1 93.5 458 ASN A CA 1
ATOM 3689 C C . ASN A 1 458 ? 8.898 26.484 -1.711 1 93.5 458 ASN A C 1
ATOM 3691 O O . ASN A 1 458 ? 8.422 26.375 -2.844 1 93.5 458 ASN A O 1
ATOM 3695 N N . ASN A 1 459 ? 8.242 26.125 -0.664 1 95.62 459 ASN A N 1
ATOM 3696 C CA . ASN A 1 459 ? 6.855 25.672 -0.768 1 95.62 459 ASN A CA 1
ATOM 3697 C C . ASN A 1 459 ? 5.93 26.781 -1.225 1 95.62 459 ASN A C 1
ATOM 3699 O O . ASN A 1 459 ? 6.277 27.969 -1.118 1 95.62 459 ASN A O 1
ATOM 3703 N N . SER A 1 460 ? 4.824 26.359 -1.732 1 94.06 460 SER A N 1
ATOM 3704 C CA . SER A 1 460 ? 3.725 27.281 -2.047 1 94.06 460 SER A CA 1
ATOM 3705 C C . SER A 1 460 ? 2.893 27.578 -0.806 1 94.06 460 SER A C 1
ATOM 3707 O O . SER A 1 460 ? 2.949 26.859 0.185 1 94.06 460 SER A O 1
ATOM 3709 N N . ARG A 1 461 ? 2.232 28.734 -0.846 1 95.06 461 ARG A N 1
ATOM 3710 C CA . ARG A 1 461 ? 1.284 29.031 0.221 1 95.06 461 ARG A CA 1
ATOM 3711 C C . ARG A 1 461 ? 0.017 28.203 0.083 1 95.06 461 ARG A C 1
ATOM 3713 O O . ARG A 1 461 ? -0.862 28.25 0.945 1 95.06 461 ARG A O 1
ATOM 3720 N N . LEU A 1 462 ? -0.077 27.5 -1.054 1 91.81 462 LEU A N 1
ATOM 3721 C CA . LEU A 1 462 ? -1.119 26.516 -1.28 1 91.81 462 LEU A CA 1
ATOM 3722 C C . LEU A 1 462 ? -0.632 25.109 -0.897 1 91.81 462 LEU A C 1
ATOM 3724 O O . LEU A 1 462 ? 0.502 24.75 -1.206 1 91.81 462 LEU A O 1
ATOM 3728 N N . PHE A 1 463 ? -1.485 24.438 -0.237 1 92.38 463 PHE A N 1
ATOM 3729 C CA . PHE A 1 463 ? -1.162 23.062 0.14 1 92.38 463 PHE A CA 1
ATOM 3730 C C . PHE A 1 463 ? -0.689 22.266 -1.07 1 92.38 463 PHE A C 1
ATOM 3732 O O . PHE A 1 463 ? -1.427 22.125 -2.045 1 92.38 463 PHE A O 1
ATOM 3739 N N . GLU A 1 464 ? 0.542 21.797 -1.02 1 90.38 464 GLU A N 1
ATOM 3740 C CA . GLU A 1 464 ? 1.201 20.984 -2.045 1 90.38 464 GLU A CA 1
ATOM 3741 C C . GLU A 1 464 ? 1.109 21.656 -3.414 1 90.38 464 GLU A C 1
ATOM 3743 O O . GLU A 1 464 ? 0.842 21 -4.418 1 90.38 464 GLU A O 1
ATOM 3748 N N . GLY A 1 465 ? 1.305 22.891 -3.35 1 88.62 465 GLY A N 1
ATOM 3749 C CA . GLY A 1 465 ? 1.222 23.656 -4.582 1 88.62 465 GLY A CA 1
ATOM 3750 C C . GLY A 1 465 ? 2.479 23.562 -5.43 1 88.62 465 GLY A C 1
ATOM 3751 O O . GLY A 1 465 ? 2.484 23.984 -6.59 1 88.62 465 GLY A O 1
ATOM 3752 N N . ARG A 1 466 ? 3.557 23.047 -4.816 1 90.25 466 ARG A N 1
ATOM 3753 C CA . ARG A 1 466 ? 4.828 22.828 -5.5 1 90.25 466 ARG A CA 1
ATOM 3754 C C . ARG A 1 466 ? 5.414 21.469 -5.125 1 90.25 466 ARG A C 1
ATOM 3756 O O . ARG A 1 466 ? 5.066 20.906 -4.086 1 90.25 466 ARG A O 1
ATOM 3763 N N . PRO A 1 467 ? 6.25 20.953 -5.957 1 91.56 467 PRO A N 1
ATOM 3764 C CA . PRO A 1 467 ? 6.914 19.688 -5.598 1 91.56 467 PRO A CA 1
ATOM 3765 C C . PRO A 1 467 ? 7.805 19.828 -4.363 1 91.56 467 PRO A C 1
ATOM 3767 O O . PRO A 1 467 ? 8.164 20.938 -3.98 1 91.56 467 PRO A O 1
ATOM 3770 N N . GLU A 1 468 ? 8.086 18.703 -3.82 1 95.69 468 GLU A N 1
ATOM 3771 C CA . GLU A 1 468 ? 8.945 18.688 -2.639 1 95.69 468 GLU A CA 1
ATOM 3772 C C . GLU A 1 468 ? 10.328 19.25 -2.951 1 95.69 468 GLU A C 1
ATOM 3774 O O . GLU A 1 468 ? 10.836 19.078 -4.062 1 95.69 468 GLU A O 1
ATOM 3779 N N . SER A 1 469 ? 10.898 19.906 -2.02 1 94.94 469 SER A N 1
ATOM 3780 C CA . SER A 1 469 ? 12.25 20.469 -2.143 1 94.94 469 SER A CA 1
ATOM 3781 C C . SER A 1 469 ? 13.266 19.594 -1.414 1 94.94 469 SER A C 1
ATOM 3783 O O . SER A 1 469 ? 13.344 19.625 -0.184 1 94.94 469 SER A O 1
ATOM 3785 N N . ILE A 1 470 ? 14.031 18.875 -2.201 1 96.75 470 ILE A N 1
ATOM 3786 C CA . ILE A 1 470 ? 15.062 17.984 -1.685 1 96.75 470 ILE A CA 1
ATOM 3787 C C . ILE A 1 470 ? 16.406 18.344 -2.295 1 96.75 470 ILE A C 1
ATOM 3789 O O . ILE A 1 470 ? 16.516 18.578 -3.502 1 96.75 470 ILE A O 1
ATOM 3793 N N . VAL A 1 471 ? 17.469 18.391 -1.454 1 96.5 471 VAL A N 1
ATOM 3794 C CA . VAL A 1 471 ? 18.812 18.734 -1.925 1 96.5 471 VAL A CA 1
ATOM 3795 C C . VAL A 1 471 ? 19.828 17.75 -1.348 1 96.5 471 VAL A C 1
ATOM 3797 O O . VAL A 1 471 ? 19.844 17.5 -0.137 1 96.5 471 VAL A O 1
ATOM 3800 N N . ASP A 1 472 ? 20.656 17.219 -2.195 1 96.69 472 ASP A N 1
ATOM 3801 C CA . ASP A 1 472 ? 21.75 16.375 -1.717 1 96.69 472 ASP A CA 1
ATOM 3802 C C . ASP A 1 472 ? 22.672 17.141 -0.785 1 96.69 472 ASP A C 1
ATOM 3804 O O . ASP A 1 472 ? 23.016 18.297 -1.052 1 96.69 472 ASP A O 1
ATOM 3808 N N . TYR A 1 473 ? 22.969 16.594 0.286 1 97.12 473 TYR A N 1
ATOM 3809 C CA . TYR A 1 473 ? 23.859 17.188 1.278 1 97.12 473 TYR A CA 1
ATOM 3810 C C . TYR A 1 473 ? 25.078 16.281 1.52 1 97.12 473 TYR A C 1
ATOM 3812 O O . TYR A 1 473 ? 24.938 15.062 1.604 1 97.12 473 TYR A O 1
ATOM 3820 N N . PRO A 1 474 ? 26.281 16.844 1.456 1 95.5 474 PRO A N 1
ATOM 3821 C CA . PRO A 1 474 ? 27.453 16 1.65 1 95.5 474 PRO A CA 1
ATOM 3822 C C . PRO A 1 474 ? 27.516 15.383 3.045 1 95.5 474 PRO A C 1
ATOM 3824 O O . PRO A 1 474 ? 27.234 16.062 4.039 1 95.5 474 PRO A O 1
ATOM 3827 N N . SER A 1 475 ? 27.906 14.109 3.092 1 94.56 475 SER A N 1
ATOM 3828 C CA . SER A 1 475 ? 28 13.398 4.363 1 94.56 475 SER A CA 1
ATOM 3829 C C . SER A 1 475 ? 28.984 14.086 5.309 1 94.56 475 SER A C 1
ATOM 3831 O O . SER A 1 475 ? 28.812 14.031 6.531 1 94.56 475 SER A O 1
ATOM 3833 N N . THR A 1 476 ? 29.969 14.789 4.73 1 92.94 476 THR A N 1
ATOM 3834 C CA . THR A 1 476 ? 30.969 15.508 5.516 1 92.94 476 THR A CA 1
ATOM 3835 C C . THR A 1 476 ? 30.344 16.719 6.203 1 92.94 476 THR A C 1
ATOM 3837 O O . THR A 1 476 ? 30.938 17.297 7.105 1 92.94 476 THR A O 1
ATOM 3840 N N . GLY A 1 477 ? 29.172 17.125 5.816 1 95.75 477 GLY A N 1
ATOM 3841 C CA . GLY A 1 477 ? 28.5 18.266 6.391 1 95.75 477 GLY A CA 1
ATOM 3842 C C . GLY A 1 477 ? 27.594 17.906 7.559 1 95.75 477 GLY A C 1
ATOM 3843 O O . GLY A 1 477 ? 27.016 18.797 8.195 1 95.75 477 GLY A O 1
ATOM 3844 N N . ILE A 1 478 ? 27.438 16.609 7.844 1 96.5 478 ILE A N 1
ATOM 3845 C CA . ILE A 1 478 ? 26.516 16.141 8.867 1 96.5 478 ILE A CA 1
ATOM 3846 C C . ILE A 1 478 ? 26.875 16.75 10.211 1 96.5 478 ILE A C 1
ATOM 3848 O O . ILE A 1 478 ? 25.984 17.203 10.945 1 96.5 478 ILE A O 1
ATOM 3852 N N . ASP A 1 479 ? 28.141 16.828 10.492 1 96.12 479 ASP A N 1
ATOM 3853 C CA . ASP A 1 479 ? 28.578 17.375 11.766 1 96.12 479 ASP A CA 1
ATOM 3854 C C . ASP A 1 479 ? 28.297 18.875 11.852 1 96.12 479 ASP A C 1
ATOM 3856 O O . ASP A 1 479 ? 27.938 19.391 12.914 1 96.12 479 ASP A O 1
ATOM 3860 N N . VAL A 1 480 ? 28.5 19.578 10.766 1 97.12 480 VAL A N 1
ATOM 3861 C CA . VAL A 1 480 ? 28.172 20.984 10.711 1 97.12 480 VAL A CA 1
ATOM 3862 C C . VAL A 1 480 ? 26.688 21.188 10.984 1 97.12 480 VAL A C 1
ATOM 3864 O O . VAL A 1 480 ? 26.297 22.047 11.781 1 97.12 480 VAL A O 1
ATOM 3867 N N . TYR A 1 481 ? 25.891 20.406 10.32 1 97.62 481 TYR A N 1
ATOM 3868 C CA . TYR A 1 481 ? 24.453 20.469 10.531 1 97.62 481 TYR A CA 1
ATOM 3869 C C . TYR A 1 481 ? 24.109 20.219 11.992 1 97.62 481 TYR A C 1
ATOM 3871 O O . TYR A 1 481 ? 23.25 20.922 12.562 1 97.62 481 TYR A O 1
ATOM 3879 N N . ARG A 1 482 ? 24.734 19.234 12.57 1 96.69 482 ARG A N 1
ATOM 3880 C CA . ARG A 1 482 ? 24.516 18.891 13.977 1 96.69 482 ARG A CA 1
ATOM 3881 C C . ARG A 1 482 ? 24.828 20.078 14.883 1 96.69 482 ARG A C 1
ATOM 3883 O O . ARG A 1 482 ? 24.031 20.406 15.766 1 96.69 482 ARG A O 1
ATOM 3890 N N . VAL A 1 483 ? 25.938 20.719 14.664 1 96.81 483 VAL A N 1
ATOM 3891 C CA . VAL A 1 483 ? 26.344 21.844 15.484 1 96.81 483 VAL A CA 1
ATOM 3892 C C . VAL A 1 483 ? 25.344 22.984 15.352 1 96.81 483 VAL A C 1
ATOM 3894 O O . VAL A 1 483 ? 24.922 23.578 16.359 1 96.81 483 VAL A O 1
ATOM 3897 N N . LEU A 1 484 ? 24.922 23.25 14.164 1 97.38 484 LEU A N 1
ATOM 3898 C CA . LEU A 1 484 ? 23.984 24.344 13.906 1 97.38 484 LEU A CA 1
ATOM 3899 C C . LEU A 1 484 ? 22.625 24.031 14.516 1 97.38 484 LEU A C 1
ATOM 3901 O O . LEU A 1 484 ? 22 24.906 15.125 1 97.38 484 LEU A O 1
ATOM 3905 N N . SER A 1 485 ? 22.156 22.797 14.328 1 97.19 485 SER A N 1
ATOM 3906 C CA . SER A 1 485 ? 20.859 22.391 14.859 1 97.19 485 SER A CA 1
ATOM 3907 C C . SER A 1 485 ? 20.844 22.438 16.391 1 97.19 485 SER A C 1
ATOM 3909 O O . SER A 1 485 ? 19.875 22.891 16.984 1 97.19 485 SER A O 1
ATOM 3911 N N . ASN A 1 486 ? 21.922 21.984 16.969 1 96.75 486 ASN A N 1
ATOM 3912 C CA . ASN A 1 486 ? 22 21.938 18.422 1 96.75 486 ASN A CA 1
ATOM 3913 C C . ASN A 1 486 ? 22.156 23.328 19.016 1 96.75 486 ASN A C 1
ATOM 3915 O O . ASN A 1 486 ? 21.75 23.578 20.156 1 96.75 486 ASN A O 1
ATOM 3919 N N . ALA A 1 487 ? 22.719 24.25 18.25 1 96.44 487 ALA A N 1
ATOM 3920 C CA . ALA A 1 487 ? 22.953 25.609 18.719 1 96.44 487 ALA A CA 1
ATOM 3921 C C . ALA A 1 487 ? 21.688 26.469 18.562 1 96.44 487 ALA A C 1
ATOM 3923 O O . ALA A 1 487 ? 21.516 27.469 19.234 1 96.44 487 ALA A O 1
ATOM 3924 N N . TYR A 1 488 ? 20.844 26.109 17.656 1 96.69 488 TYR A N 1
ATOM 3925 C CA . TYR A 1 488 ? 19.656 26.906 17.406 1 96.69 488 TYR A CA 1
ATOM 3926 C C . TYR A 1 488 ? 18.891 27.172 18.703 1 96.69 488 TYR A C 1
ATOM 3928 O O . TYR A 1 488 ? 18.672 26.266 19.484 1 96.69 488 TYR A O 1
ATOM 3936 N N . PRO A 1 489 ? 18.469 28.438 18.969 1 96.69 489 PRO A N 1
ATOM 3937 C CA . PRO A 1 489 ? 18.359 29.547 18.016 1 96.69 489 PRO A CA 1
ATOM 3938 C C . PRO A 1 489 ? 19.516 30.547 18.141 1 96.69 489 PRO A C 1
ATOM 3940 O O . PRO A 1 489 ? 19.422 31.688 17.688 1 96.69 489 PRO A O 1
ATOM 3943 N N . GLU A 1 490 ? 20.625 30.141 18.75 1 96.75 490 GLU A N 1
ATOM 3944 C CA . GLU A 1 490 ? 21.766 31.016 18.953 1 96.75 490 GLU A CA 1
ATOM 3945 C C . GLU A 1 490 ? 22.578 31.141 17.672 1 96.75 490 GLU A C 1
ATOM 3947 O O . GLU A 1 490 ? 22.703 30.188 16.906 1 96.75 490 GLU A O 1
ATOM 3952 N N . TRP A 1 491 ? 23.203 32.312 17.547 1 97.44 491 TRP A N 1
ATOM 3953 C CA . TRP A 1 491 ? 24.156 32.531 16.469 1 97.44 491 TRP A CA 1
ATOM 3954 C C . TRP A 1 491 ? 25.5 31.844 16.781 1 97.44 491 TRP A C 1
ATOM 3956 O O . TRP A 1 491 ? 25.922 31.812 17.938 1 97.44 491 TRP A O 1
ATOM 3966 N N . ARG A 1 492 ? 26.109 31.281 15.797 1 97.19 492 ARG A N 1
ATOM 3967 C CA . ARG A 1 492 ? 27.453 30.734 15.914 1 97.19 492 ARG A CA 1
ATOM 3968 C C . ARG A 1 492 ? 28.375 31.328 14.844 1 97.19 492 ARG A C 1
ATOM 3970 O O . ARG A 1 492 ? 27.969 31.484 13.688 1 97.19 492 ARG A O 1
ATOM 3977 N N . THR A 1 493 ? 29.562 31.625 15.312 1 97.5 493 THR A N 1
ATOM 3978 C CA . THR A 1 493 ? 30.531 32.062 14.32 1 97.5 493 THR A CA 1
ATOM 3979 C C . THR A 1 493 ? 31.125 30.891 13.562 1 97.5 493 THR A C 1
ATOM 3981 O O . THR A 1 493 ? 31.094 29.75 14.062 1 97.5 493 THR A O 1
ATOM 3984 N N . LEU A 1 494 ? 31.625 31.156 12.391 1 96.88 494 LEU A N 1
ATOM 3985 C CA . LEU A 1 494 ? 32.281 30.078 11.641 1 96.88 494 LEU A CA 1
ATOM 3986 C C . LEU A 1 494 ? 33.469 29.531 12.406 1 96.88 494 LEU A C 1
ATOM 3988 O O . LEU A 1 494 ? 33.75 28.328 12.367 1 96.88 494 LEU A O 1
ATOM 3992 N N . ASP A 1 495 ? 34.094 30.406 13.086 1 95.62 495 ASP A N 1
ATOM 3993 C CA . ASP A 1 495 ? 35.219 29.984 13.898 1 95.62 495 ASP A CA 1
ATOM 3994 C C . ASP A 1 495 ? 34.781 28.969 14.961 1 95.62 495 ASP A C 1
ATOM 3996 O O . ASP A 1 495 ? 35.469 27.953 15.172 1 95.62 495 ASP A O 1
ATOM 4000 N N . GLU A 1 496 ? 33.75 29.219 15.602 1 95.75 496 GLU A N 1
ATOM 4001 C CA . GLU A 1 496 ? 33.219 28.312 16.609 1 95.75 496 GLU A CA 1
ATOM 4002 C C . GLU A 1 496 ? 32.812 26.969 16 1 95.75 496 GLU A C 1
ATOM 4004 O O . GLU A 1 496 ? 33.062 25.922 16.594 1 95.75 496 GLU A O 1
ATOM 4009 N N . ILE A 1 497 ? 32.219 27.016 14.844 1 96.12 497 ILE A N 1
ATOM 4010 C CA . ILE A 1 497 ? 31.766 25.797 14.172 1 96.12 497 ILE A CA 1
ATOM 4011 C C . ILE A 1 497 ? 32.969 24.984 13.703 1 96.12 497 ILE A C 1
ATOM 4013 O O . ILE A 1 497 ? 33 23.766 13.898 1 96.12 497 ILE A O 1
ATOM 4017 N N . PHE A 1 498 ? 33.969 25.656 13.188 1 94.38 498 PHE A N 1
ATOM 4018 C CA . PHE A 1 498 ? 35.156 24.984 12.625 1 94.38 498 PHE A CA 1
ATOM 4019 C C . PHE A 1 498 ? 36.031 24.422 13.719 1 94.38 498 PHE A C 1
ATOM 4021 O O . PHE A 1 498 ? 36.781 23.453 13.5 1 94.38 498 PHE A O 1
ATOM 4028 N N . SER A 1 499 ? 35.906 25.016 14.891 1 92.88 499 SER A N 1
ATOM 4029 C CA . SER A 1 499 ? 36.75 24.609 15.992 1 92.88 499 SER A CA 1
ATOM 4030 C C . SER A 1 499 ? 36.031 23.625 16.906 1 92.88 499 SER A C 1
ATOM 4032 O O . SER A 1 499 ? 36.625 23.141 17.891 1 92.88 499 SER A O 1
ATOM 4034 N N . SER A 1 500 ? 34.844 23.391 16.625 1 92.25 500 SER A N 1
ATOM 4035 C CA . SER A 1 500 ? 34.062 22.469 17.453 1 92.25 500 SER A CA 1
ATOM 4036 C C . SER A 1 500 ? 34.625 21.047 17.391 1 92.25 500 SER A C 1
ATOM 4038 O O . SER A 1 500 ? 35.156 20.641 16.359 1 92.25 500 SER A O 1
ATOM 4040 N N . ARG A 1 501 ? 34.469 20.25 18.438 1 90.75 501 ARG A N 1
ATOM 4041 C CA . ARG A 1 501 ? 34.938 18.875 18.516 1 90.75 501 ARG A CA 1
ATOM 4042 C C . ARG A 1 501 ? 34.188 17.984 17.516 1 90.75 501 ARG A C 1
ATOM 4044 O O . ARG A 1 501 ? 34.75 17.047 16.969 1 90.75 501 ARG A O 1
ATOM 4051 N N . GLU A 1 502 ? 32.969 18.328 17.266 1 88.94 502 GLU A N 1
ATOM 4052 C CA . GLU A 1 502 ? 32.094 17.531 16.406 1 88.94 502 GLU A CA 1
ATOM 4053 C C . GLU A 1 502 ? 32.594 17.578 14.953 1 88.94 502 GLU A C 1
ATOM 4055 O O . GLU A 1 502 ? 32.406 16.625 14.195 1 88.94 502 GLU A O 1
ATOM 4060 N N . THR A 1 503 ? 33.219 18.656 14.586 1 90.81 503 THR A N 1
ATOM 4061 C CA . THR A 1 503 ? 33.531 18.844 13.18 1 90.81 503 THR A CA 1
ATOM 4062 C C . THR A 1 503 ? 35.031 18.641 12.938 1 90.81 503 THR A C 1
ATOM 4064 O O . THR A 1 503 ? 35.531 18.953 11.859 1 90.81 503 THR A O 1
ATOM 4067 N N . ARG A 1 504 ? 35.75 18.172 13.828 1 88.62 504 ARG A N 1
ATOM 4068 C CA . ARG A 1 504 ? 37.219 18.094 13.789 1 88.62 504 ARG A CA 1
ATOM 4069 C C . ARG A 1 504 ? 37.688 17.188 12.664 1 88.62 504 ARG A C 1
ATOM 4071 O O . ARG A 1 504 ? 38.781 17.375 12.125 1 88.62 504 ARG A O 1
ATOM 4078 N N . THR A 1 505 ? 36.906 16.234 12.328 1 89.81 505 THR A N 1
ATOM 4079 C CA . THR A 1 505 ? 37.312 15.242 11.352 1 89.81 505 THR A CA 1
ATOM 4080 C C . THR A 1 505 ? 37.188 15.781 9.93 1 89.81 505 THR A C 1
ATOM 4082 O O . THR A 1 505 ? 37.688 15.188 8.984 1 89.81 505 THR A O 1
ATOM 4085 N N . ASN A 1 506 ? 36.562 16.922 9.727 1 92.19 506 ASN A N 1
ATOM 4086 C CA . ASN A 1 506 ? 36.344 17.5 8.406 1 92.19 506 ASN A CA 1
ATOM 4087 C C . ASN A 1 506 ? 37.281 18.641 8.109 1 92.19 506 ASN A C 1
ATOM 4089 O O . ASN A 1 506 ? 37.75 19.344 9.031 1 92.19 506 ASN A O 1
ATOM 4093 N N . THR A 1 507 ? 37.531 18.828 6.852 1 93.62 507 THR A N 1
ATOM 4094 C CA . THR A 1 507 ? 38.406 19.938 6.445 1 93.62 507 THR A CA 1
ATOM 4095 C C . THR A 1 507 ? 37.625 21.25 6.469 1 93.62 507 THR A C 1
ATOM 4097 O O . THR A 1 507 ? 36.375 21.25 6.461 1 93.62 507 THR A O 1
ATOM 4100 N N . ARG A 1 508 ? 38.375 22.359 6.559 1 94.06 508 ARG A N 1
ATOM 4101 C CA . ARG A 1 508 ? 37.75 23.688 6.531 1 94.06 508 ARG A CA 1
ATOM 4102 C C . ARG A 1 508 ? 36.938 23.875 5.254 1 94.06 508 ARG A C 1
ATOM 4104 O O . ARG A 1 508 ? 35.844 24.453 5.289 1 94.06 508 ARG A O 1
ATOM 4111 N N . LYS A 1 509 ? 37.5 23.359 4.234 1 94.88 509 LYS A N 1
ATOM 4112 C CA . LYS A 1 509 ? 36.812 23.484 2.949 1 94.88 509 LYS A CA 1
ATOM 4113 C C . LYS A 1 509 ? 35.5 22.75 2.959 1 94.88 509 LYS A C 1
ATOM 4115 O O . LYS A 1 509 ? 34.469 23.266 2.469 1 94.88 509 LYS A O 1
ATOM 4120 N N . GLU A 1 510 ? 35.5 21.562 3.494 1 95.38 510 GLU A N 1
ATOM 4121 C CA . GLU A 1 510 ? 34.281 20.75 3.568 1 95.38 510 GLU A CA 1
ATOM 4122 C C . GLU A 1 510 ? 33.219 21.422 4.457 1 95.38 510 GLU A C 1
ATOM 4124 O O . GLU A 1 510 ? 32.031 21.438 4.113 1 95.38 510 GLU A O 1
ATOM 4129 N N . LYS A 1 511 ? 33.688 21.938 5.488 1 96.25 511 LYS A N 1
ATOM 4130 C CA . LYS A 1 511 ? 32.781 22.625 6.414 1 96.25 511 LYS A CA 1
ATOM 4131 C C . LYS A 1 511 ? 32.188 23.859 5.766 1 96.25 511 LYS A C 1
ATOM 4133 O O . LYS A 1 511 ? 30.969 24.094 5.891 1 96.25 511 LYS A O 1
ATOM 4138 N N . LEU A 1 512 ? 33 24.594 5.133 1 96 512 LEU A N 1
ATOM 4139 C CA . LEU A 1 512 ? 32.531 25.797 4.469 1 96 512 LEU A CA 1
ATOM 4140 C C . LEU A 1 512 ? 31.516 25.469 3.367 1 96 512 LEU A C 1
ATOM 4142 O O . LEU A 1 512 ? 30.516 26.156 3.205 1 96 512 LEU A O 1
ATOM 4146 N N . GLU A 1 513 ? 31.812 24.469 2.648 1 95.25 513 GLU A N 1
ATOM 4147 C CA . GLU A 1 513 ? 30.906 24.031 1.587 1 95.25 513 GLU A CA 1
ATOM 4148 C C . GLU A 1 513 ? 29.547 23.672 2.146 1 95.25 513 GLU A C 1
ATOM 4150 O O . GLU A 1 513 ? 28.516 23.984 1.541 1 95.25 513 GLU A O 1
ATOM 4155 N N . ALA A 1 514 ? 29.531 22.984 3.246 1 97 514 ALA A N 1
ATOM 4156 C CA . ALA A 1 514 ? 28.281 22.594 3.898 1 97 514 ALA A CA 1
ATOM 4157 C C . ALA A 1 514 ? 27.469 23.828 4.316 1 97 514 ALA A C 1
ATOM 4159 O O . ALA A 1 514 ? 26.25 23.875 4.094 1 97 514 ALA A O 1
ATOM 4160 N N . ILE A 1 515 ? 28.141 24.797 4.812 1 97.19 515 ILE A N 1
ATOM 4161 C CA . ILE A 1 515 ? 27.484 26.016 5.289 1 97.19 515 ILE A CA 1
ATOM 4162 C C . ILE A 1 515 ? 26.938 26.812 4.098 1 97.19 515 ILE A C 1
ATOM 4164 O O . ILE A 1 515 ? 25.812 27.297 4.129 1 97.19 515 ILE A O 1
ATOM 4168 N N . GLN A 1 516 ? 27.734 26.875 3.125 1 94.81 516 GLN A N 1
ATOM 4169 C CA . GLN A 1 516 ? 27.344 27.625 1.936 1 94.81 516 GLN A CA 1
ATOM 4170 C C . GLN A 1 516 ? 26.125 26.984 1.267 1 94.81 516 GLN A C 1
ATOM 4172 O O . GLN A 1 516 ? 25.266 27.688 0.748 1 94.81 516 GLN A O 1
ATOM 4177 N N . LEU A 1 517 ? 26.094 25.688 1.281 1 96.25 517 LEU A N 1
ATOM 4178 C CA . LEU A 1 517 ? 24.938 24.984 0.712 1 96.25 517 LEU A CA 1
ATOM 4179 C C . LEU A 1 517 ? 23.672 25.312 1.493 1 96.25 517 LEU A C 1
ATOM 4181 O O . LEU A 1 517 ? 22.609 25.562 0.901 1 96.25 517 LEU A O 1
ATOM 4185 N N . LEU A 1 518 ? 23.766 25.297 2.781 1 97.69 518 LEU A N 1
ATOM 4186 C CA . LEU A 1 518 ? 22.625 25.625 3.627 1 97.69 518 LEU A CA 1
ATOM 4187 C C . LEU A 1 518 ? 22.156 27.047 3.361 1 97.69 518 LEU A C 1
ATOM 4189 O O . LEU A 1 518 ? 20.953 27.312 3.375 1 97.69 518 LEU A O 1
ATOM 4193 N N . PHE A 1 519 ? 23.078 27.953 3.143 1 96.12 519 PHE A N 1
ATOM 4194 C CA . PHE A 1 519 ? 22.734 29.328 2.816 1 96.12 519 PHE A CA 1
ATOM 4195 C C . PHE A 1 519 ? 22.062 29.406 1.449 1 96.12 519 PHE A C 1
ATOM 4197 O O . PHE A 1 519 ? 21.047 30.094 1.284 1 96.12 519 PHE A O 1
ATOM 4204 N N . GLN A 1 520 ? 22.562 28.672 0.546 1 93.25 520 GLN A N 1
ATOM 4205 C CA . GLN A 1 520 ? 22.094 28.719 -0.832 1 93.25 520 GLN A CA 1
ATOM 4206 C C . GLN A 1 520 ? 20.641 28.219 -0.929 1 93.25 520 GLN A C 1
ATOM 4208 O O . GLN A 1 520 ? 19.859 28.719 -1.736 1 93.25 520 GLN A O 1
ATOM 4213 N N . ILE A 1 521 ? 20.297 27.234 -0.102 1 95 521 ILE A N 1
ATOM 4214 C CA . ILE A 1 521 ? 18.953 26.672 -0.209 1 95 521 ILE A CA 1
ATOM 4215 C C . ILE A 1 521 ? 17.984 27.5 0.639 1 95 521 ILE A C 1
ATOM 4217 O O . ILE A 1 521 ? 16.781 27.219 0.66 1 95 521 ILE A O 1
ATOM 4221 N N . GLY A 1 522 ? 18.484 28.484 1.384 1 95.5 522 GLY A N 1
ATOM 4222 C CA . GLY A 1 522 ? 17.641 29.484 2.014 1 95.5 522 GLY A CA 1
ATOM 4223 C C . GLY A 1 522 ? 17.281 29.156 3.449 1 95.5 522 GLY A C 1
ATOM 4224 O O . GLY A 1 522 ? 16.391 29.766 4.027 1 95.5 522 GLY A O 1
ATOM 4225 N N . VAL A 1 523 ? 17.953 28.188 4.066 1 97.75 523 VAL A N 1
ATOM 4226 C CA . VAL A 1 523 ? 17.547 27.781 5.406 1 97.75 523 VAL A CA 1
ATOM 4227 C C . VAL A 1 523 ? 18.453 28.438 6.445 1 97.75 523 VAL A C 1
ATOM 4229 O O . VAL A 1 523 ? 18.266 28.25 7.648 1 97.75 523 VAL A O 1
ATOM 4232 N N . LEU A 1 524 ? 19.391 29.281 6.012 1 96.81 524 LEU A N 1
ATOM 4233 C CA . LEU A 1 524 ? 20.391 29.844 6.914 1 96.81 524 LEU A CA 1
ATOM 4234 C C . LEU A 1 524 ? 20.391 31.359 6.84 1 96.81 524 LEU A C 1
ATOM 4236 O O . LEU A 1 524 ? 20.266 31.938 5.754 1 96.81 524 LEU A O 1
ATOM 4240 N N . LEU A 1 525 ? 20.547 32 7.973 1 96.75 525 LEU A N 1
ATOM 4241 C CA . LEU A 1 525 ? 20.844 33.438 8.07 1 96.75 525 LEU A CA 1
ATOM 4242 C C . LEU A 1 525 ? 22.328 33.656 8.25 1 96.75 525 LEU A C 1
ATOM 4244 O O . LEU A 1 525 ? 23.016 32.875 8.93 1 96.75 525 LEU A O 1
ATOM 4248 N N . VAL A 1 526 ? 22.859 34.656 7.676 1 95.56 526 VAL A N 1
ATOM 4249 C CA . VAL A 1 526 ? 24.281 34.969 7.727 1 95.56 526 VAL A CA 1
ATOM 4250 C C . VAL A 1 526 ? 24.469 36.438 8.102 1 95.56 526 VAL A C 1
ATOM 4252 O O . VAL A 1 526 ? 23.906 37.344 7.465 1 95.56 526 VAL A O 1
ATOM 4255 N N . LYS A 1 527 ? 25.203 36.625 9.133 1 92.56 527 LYS A N 1
ATOM 4256 C CA . LYS A 1 527 ? 25.531 37.969 9.609 1 92.56 527 LYS A CA 1
ATOM 4257 C C . LYS A 1 527 ? 27.031 38.188 9.617 1 92.56 527 LYS A C 1
ATOM 4259 O O . LYS A 1 527 ? 27.766 37.5 10.336 1 92.56 527 LYS A O 1
ATOM 4264 N N . ASN A 1 528 ? 27.469 39.094 8.812 1 85.5 528 ASN A N 1
ATOM 4265 C CA . ASN A 1 528 ? 28.875 39.469 8.789 1 85.5 528 ASN A CA 1
ATOM 4266 C C . ASN A 1 528 ? 29.203 40.469 9.867 1 85.5 528 ASN A C 1
ATOM 4268 O O . ASN A 1 528 ? 28.406 41.375 10.148 1 85.5 528 ASN A O 1
ATOM 4272 N N . MET B 1 1 ? -76.438 -30.016 38.406 1 19.17 1 MET B N 1
ATOM 4273 C CA . MET B 1 1 ? -76.125 -29.609 39.781 1 19.17 1 MET B CA 1
ATOM 4274 C C . MET B 1 1 ? -74.688 -29.156 39.875 1 19.17 1 MET B C 1
ATOM 4276 O O . MET B 1 1 ? -74 -29.094 38.875 1 19.17 1 MET B O 1
ATOM 4280 N N . ASP B 1 2 ? -73.812 -29.922 40.625 1 19.23 2 ASP B N 1
ATOM 4281 C CA . ASP B 1 2 ? -73 -29.766 41.781 1 19.23 2 ASP B CA 1
ATOM 4282 C C . ASP B 1 2 ? -71.5 -29.562 41.406 1 19.23 2 ASP B C 1
ATOM 4284 O O . ASP B 1 2 ? -70.625 -29.578 42.25 1 19.23 2 ASP B O 1
ATOM 4288 N N . ASP B 1 3 ? -71.188 -29.906 40.156 1 23.05 3 ASP B N 1
ATOM 4289 C CA . ASP B 1 3 ? -69.812 -30.328 39.938 1 23.05 3 ASP B CA 1
ATOM 4290 C C . ASP B 1 3 ? -68.812 -29.188 40.156 1 23.05 3 ASP B C 1
ATOM 4292 O O . ASP B 1 3 ? -68.938 -28.156 39.469 1 23.05 3 ASP B O 1
ATOM 4296 N N . GLU B 1 4 ? -68.438 -29.062 41.406 1 22.3 4 GLU B N 1
ATOM 4297 C CA . GLU B 1 4 ? -67.625 -28.219 42.281 1 22.3 4 GLU B CA 1
ATOM 4298 C C . GLU B 1 4 ? -66.25 -28.016 41.688 1 22.3 4 GLU B C 1
ATOM 4300 O O . GLU B 1 4 ? -65.562 -29 41.375 1 22.3 4 GLU B O 1
ATOM 4305 N N . GLU B 1 5 ? -65.938 -26.938 41 1 24.67 5 GLU B N 1
ATOM 4306 C CA . GLU B 1 5 ? -64.938 -26.297 40.156 1 24.67 5 GLU B CA 1
ATOM 4307 C C . GLU B 1 5 ? -63.656 -26.047 40.969 1 24.67 5 GLU B C 1
ATOM 4309 O O . GLU B 1 5 ? -63.594 -25.094 41.75 1 24.67 5 GLU B O 1
ATOM 4314 N N . ILE B 1 6 ? -63.125 -27.203 41.594 1 21.86 6 ILE B N 1
ATOM 4315 C CA . ILE B 1 6 ? -62.094 -27.141 42.656 1 21.86 6 ILE B CA 1
ATOM 4316 C C . ILE B 1 6 ? -60.906 -26.344 42.156 1 21.86 6 ILE B C 1
ATOM 4318 O O . ILE B 1 6 ? -60.406 -26.594 41.062 1 21.86 6 ILE B O 1
ATOM 4322 N N . ASP B 1 7 ? -60.562 -25.172 42.656 1 21.98 7 ASP B N 1
ATOM 4323 C CA . ASP B 1 7 ? -59.75 -23.969 42.562 1 21.98 7 ASP B CA 1
ATOM 4324 C C . ASP B 1 7 ? -58.281 -24.297 42.844 1 21.98 7 ASP B C 1
ATOM 4326 O O . ASP B 1 7 ? -57.469 -23.375 43.062 1 21.98 7 ASP B O 1
ATOM 4330 N N . GLU B 1 8 ? -57.875 -25.625 42.719 1 21.47 8 GLU B N 1
ATOM 4331 C CA . GLU B 1 8 ? -56.656 -25.938 43.438 1 21.47 8 GLU B CA 1
ATOM 4332 C C . GLU B 1 8 ? -55.5 -25.078 42.906 1 21.47 8 GLU B C 1
ATOM 4334 O O . GLU B 1 8 ? -55.25 -25 41.719 1 21.47 8 GLU B O 1
ATOM 4339 N N . GLU B 1 9 ? -55.125 -24 43.625 1 23.03 9 GLU B N 1
ATOM 4340 C CA . GLU B 1 9 ? -54.156 -22.922 43.562 1 23.03 9 GLU B CA 1
ATOM 4341 C C . GLU B 1 9 ? -52.719 -23.469 43.562 1 23.03 9 GLU B C 1
ATOM 4343 O O . GLU B 1 9 ? -52.281 -24 44.562 1 23.03 9 GLU B O 1
ATOM 4348 N N . GLU B 1 10 ? -52.312 -24.344 42.594 1 21.14 10 GLU B N 1
ATOM 4349 C CA . GLU B 1 10 ? -51 -24.984 42.625 1 21.14 10 GLU B CA 1
ATOM 4350 C C . GLU B 1 10 ? -49.875 -23.953 42.688 1 21.14 10 GLU B C 1
ATOM 4352 O O . GLU B 1 10 ? -49.844 -23.016 41.875 1 21.14 10 GLU B O 1
ATOM 4357 N N . GLU B 1 11 ? -49.406 -23.594 43.906 1 23.23 11 GLU B N 1
ATOM 4358 C CA . GLU B 1 11 ? -48.312 -22.703 44.344 1 23.23 11 GLU B CA 1
ATOM 4359 C C . GLU B 1 11 ? -47 -23.078 43.688 1 23.23 11 GLU B C 1
ATOM 4361 O O . GLU B 1 11 ? -46.469 -24.156 43.938 1 23.23 11 GLU B O 1
ATOM 4366 N N . GLU B 1 12 ? -46.812 -22.922 42.406 1 21.95 12 GLU B N 1
ATOM 4367 C CA . GLU B 1 12 ? -45.594 -23.312 41.688 1 21.95 12 GLU B CA 1
ATOM 4368 C C . GLU B 1 12 ? -44.375 -22.609 42.281 1 21.95 12 GLU B C 1
ATOM 4370 O O . GLU B 1 12 ? -44.375 -21.391 42.406 1 21.95 12 GLU B O 1
ATOM 4375 N N . GLU B 1 13 ? -43.719 -23.266 43.25 1 22.44 13 GLU B N 1
ATOM 4376 C CA . GLU B 1 13 ? -42.469 -22.922 43.938 1 22.44 13 GLU B CA 1
ATOM 4377 C C . GLU B 1 13 ? -41.375 -22.562 42.938 1 22.44 13 GLU B C 1
ATOM 4379 O O . GLU B 1 13 ? -41.094 -23.328 42.031 1 22.44 13 GLU B O 1
ATOM 4384 N N . GLU B 1 14 ? -41.188 -21.312 42.656 1 23.45 14 GLU B N 1
ATOM 4385 C CA . GLU B 1 14 ? -40.219 -20.641 41.812 1 23.45 14 GLU B CA 1
ATOM 4386 C C . GLU B 1 14 ? -38.781 -20.938 42.281 1 23.45 14 GLU B C 1
ATOM 4388 O O . GLU B 1 14 ? -38.406 -20.578 43.375 1 23.45 14 GLU B O 1
ATOM 4393 N N . GLY B 1 15 ? -38.344 -22.234 42.156 1 21.7 15 GLY B N 1
ATOM 4394 C CA . GLY B 1 15 ? -37 -22.609 42.562 1 21.7 15 GLY B CA 1
ATOM 4395 C C . GLY B 1 15 ? -35.938 -21.703 42 1 21.7 15 GLY B C 1
ATOM 4396 O O . GLY B 1 15 ? -36 -21.297 40.844 1 21.7 15 GLY B O 1
ATOM 4397 N N . GLU B 1 16 ? -35.375 -20.828 42.812 1 23.94 16 GLU B N 1
ATOM 4398 C CA . GLU B 1 16 ? -34.281 -19.844 42.688 1 23.94 16 GLU B CA 1
ATOM 4399 C C . GLU B 1 16 ? -33 -20.5 42.188 1 23.94 16 GLU B C 1
ATOM 4401 O O . GLU B 1 16 ? -32.375 -21.297 42.906 1 23.94 16 GLU B O 1
ATOM 4406 N N . ASP B 1 17 ? -33 -21.188 41.031 1 21.77 17 ASP B N 1
ATOM 4407 C CA . ASP B 1 17 ? -31.766 -21.812 40.625 1 21.77 17 ASP B CA 1
ATOM 4408 C C . ASP B 1 17 ? -30.625 -20.797 40.562 1 21.77 17 ASP B C 1
ATOM 4410 O O . ASP B 1 17 ? -30.75 -19.766 39.906 1 21.77 17 ASP B O 1
ATOM 4414 N N . GLU B 1 18 ? -29.891 -20.656 41.656 1 22.61 18 GLU B N 1
ATOM 4415 C CA . GLU B 1 18 ? -28.641 -19.906 41.75 1 22.61 18 GLU B CA 1
ATOM 4416 C C . GLU B 1 18 ? -27.625 -20.328 40.688 1 22.61 18 GLU B C 1
ATOM 4418 O O . GLU B 1 18 ? -27.188 -21.484 40.688 1 22.61 18 GLU B O 1
ATOM 4423 N N . GLU B 1 19 ? -27.859 -20 39.438 1 22.12 19 GLU B N 1
ATOM 4424 C CA . GLU B 1 19 ? -26.859 -20.312 38.406 1 22.12 19 GLU B CA 1
ATOM 4425 C C . GLU B 1 19 ? -25.484 -19.766 38.812 1 22.12 19 GLU B C 1
ATOM 4427 O O . GLU B 1 19 ? -25.344 -18.578 39.094 1 22.12 19 GLU B O 1
ATOM 4432 N N . GLU B 1 20 ? -24.734 -20.562 39.531 1 22.23 20 GLU B N 1
ATOM 4433 C CA . GLU B 1 20 ? -23.328 -20.297 39.781 1 22.23 20 GLU B CA 1
ATOM 4434 C C . GLU B 1 20 ? -22.609 -19.969 38.469 1 22.23 20 GLU B C 1
ATOM 4436 O O . GLU B 1 20 ? -22.656 -20.75 37.531 1 22.23 20 GLU B O 1
ATOM 4441 N N . GLU B 1 21 ? -22.578 -18.688 38.094 1 23.19 21 GLU B N 1
ATOM 4442 C CA . GLU B 1 21 ? -21.781 -18.156 37 1 23.19 21 GLU B CA 1
ATOM 4443 C C . GLU B 1 21 ? -20.344 -18.641 37.062 1 23.19 21 GLU B C 1
ATOM 4445 O O . GLU B 1 21 ? -19.641 -18.375 38.031 1 23.19 21 GLU B O 1
ATOM 4450 N N . GLU B 1 22 ? -20.125 -19.922 36.688 1 23.33 22 GLU B N 1
ATOM 4451 C CA . GLU B 1 22 ? -18.734 -20.344 36.562 1 23.33 22 GLU B CA 1
ATOM 4452 C C . GLU B 1 22 ? -17.922 -19.312 35.781 1 23.33 22 GLU B C 1
ATOM 4454 O O . GLU B 1 22 ? -18.359 -18.828 34.719 1 23.33 22 GLU B O 1
ATOM 4459 N N . ASP B 1 23 ? -17.094 -18.594 36.469 1 23.3 23 ASP B N 1
ATOM 4460 C CA . ASP B 1 23 ? -16.062 -17.672 35.969 1 23.3 23 ASP B CA 1
ATOM 4461 C C . ASP B 1 23 ? -15.219 -18.344 34.906 1 23.3 23 ASP B C 1
ATOM 4463 O O . ASP B 1 23 ? -14.492 -19.297 35.188 1 23.3 23 ASP B O 1
ATOM 4467 N N . VAL B 1 24 ? -15.82 -18.672 33.719 1 26.39 24 VAL B N 1
ATOM 4468 C CA . VAL B 1 24 ? -14.953 -19.109 32.656 1 26.39 24 VAL B CA 1
ATOM 4469 C C . VAL B 1 24 ? -13.734 -18.188 32.562 1 26.39 24 VAL B C 1
ATOM 4471 O O . VAL B 1 24 ? -13.875 -17 32.281 1 26.39 24 VAL B O 1
ATOM 4474 N N . GLY B 1 25 ? -12.812 -18.469 33.438 1 22 25 GLY B N 1
ATOM 4475 C CA . GLY B 1 25 ? -11.492 -17.859 33.375 1 22 25 GLY B CA 1
ATOM 4476 C C . GLY B 1 25 ? -10.977 -17.75 31.938 1 22 25 GLY B C 1
ATOM 4477 O O . GLY B 1 25 ? -11.133 -18.672 31.141 1 22 25 GLY B O 1
ATOM 4478 N N . ASP B 1 26 ? -11.078 -16.516 31.406 1 26.02 26 ASP B N 1
ATOM 4479 C CA . ASP B 1 26 ? -10.461 -16.141 30.141 1 26.02 26 ASP B CA 1
ATOM 4480 C C . ASP B 1 26 ? -9.094 -16.781 29.969 1 26.02 26 ASP B C 1
ATOM 4482 O O . ASP B 1 26 ? -8.195 -16.562 30.781 1 26.02 26 ASP B O 1
ATOM 4486 N N . GLU B 1 27 ? -9.094 -18.125 29.656 1 24.16 27 GLU B N 1
ATOM 4487 C CA . GLU B 1 27 ? -7.816 -18.703 29.25 1 24.16 27 GLU B CA 1
ATOM 4488 C C . GLU B 1 27 ? -6.992 -17.703 28.438 1 24.16 27 GLU B C 1
ATOM 4490 O O . GLU B 1 27 ? -7.43 -17.25 27.375 1 24.16 27 GLU B O 1
ATOM 4495 N N . GLU B 1 28 ? -6.258 -16.875 29.125 1 27.41 28 GLU B N 1
ATOM 4496 C CA . GLU B 1 28 ? -5.16 -16.094 28.562 1 27.41 28 GLU B CA 1
ATOM 4497 C C . GLU B 1 28 ? -4.348 -16.906 27.562 1 27.41 28 GLU B C 1
ATOM 4499 O O . GLU B 1 28 ? -3.766 -17.938 27.922 1 27.41 28 GLU B O 1
ATOM 4504 N N . SER B 1 29 ? -4.93 -17.125 26.391 1 26.05 29 SER B N 1
ATOM 4505 C CA . SER B 1 29 ? -4.059 -17.75 25.406 1 26.05 29 SER B CA 1
ATOM 4506 C C . SER B 1 29 ? -2.639 -17.203 25.484 1 26.05 29 SER B C 1
ATOM 4508 O O . SER B 1 29 ? -2.42 -16.016 25.25 1 26.05 29 SER B O 1
ATOM 4510 N N . VAL B 1 30 ? -1.883 -17.703 26.453 1 27.12 30 VAL B N 1
ATOM 4511 C CA . VAL B 1 30 ? -0.429 -17.578 26.469 1 27.12 30 VAL B CA 1
ATOM 4512 C C . VAL B 1 30 ? 0.134 -17.906 25.078 1 27.12 30 VAL B C 1
ATOM 4514 O O . VAL B 1 30 ? 0.19 -19.078 24.688 1 27.12 30 VAL B O 1
ATOM 4517 N N . VAL B 1 31 ? -0.242 -17.141 24.141 1 29.81 31 VAL B N 1
ATOM 4518 C CA . VAL B 1 31 ? 0.655 -17.328 23.016 1 29.81 31 VAL B CA 1
ATOM 4519 C C . VAL B 1 31 ? 2.105 -17.25 23.484 1 29.81 31 VAL B C 1
ATOM 4521 O O . VAL B 1 31 ? 2.529 -16.25 24.062 1 29.81 31 VAL B O 1
ATOM 4524 N N . SER B 1 32 ? 2.643 -18.375 23.938 1 27.62 32 SER B N 1
ATOM 4525 C CA . SER B 1 32 ? 4.066 -18.547 24.203 1 27.62 32 SER B CA 1
ATOM 4526 C C . SER B 1 32 ? 4.91 -17.656 23.297 1 27.62 32 SER B C 1
ATOM 4528 O O . SER B 1 32 ? 4.617 -17.531 22.109 1 27.62 32 SER B O 1
ATOM 4530 N N . GLU B 1 33 ? 5.441 -16.641 23.812 1 30.22 33 GLU B N 1
ATOM 4531 C CA . GLU B 1 33 ? 6.547 -15.945 23.172 1 30.22 33 GLU B CA 1
ATOM 4532 C C . GLU B 1 33 ? 7.469 -16.922 22.453 1 30.22 33 GLU B C 1
ATOM 4534 O O . GLU B 1 33 ? 8.383 -17.484 23.047 1 30.22 33 GLU B O 1
ATOM 4539 N N . MET B 1 34 ? 6.949 -17.859 21.734 1 32.31 34 MET B N 1
ATOM 4540 C CA . MET B 1 34 ? 7.93 -18.641 20.984 1 32.31 34 MET B CA 1
ATOM 4541 C C . MET B 1 34 ? 9.047 -17.75 20.453 1 32.31 34 MET B C 1
ATOM 4543 O O . MET B 1 34 ? 8.781 -16.703 19.875 1 32.31 34 MET B O 1
ATOM 4547 N N . ASP B 1 35 ? 10.195 -17.797 21.062 1 33.94 35 ASP B N 1
ATOM 4548 C CA . ASP B 1 35 ? 11.461 -17.172 20.703 1 33.94 35 ASP B CA 1
ATOM 4549 C C . ASP B 1 35 ? 11.594 -17.031 19.188 1 33.94 35 ASP B C 1
ATOM 4551 O O . ASP B 1 35 ? 11.555 -18.016 18.469 1 33.94 35 ASP B O 1
ATOM 4555 N N . ALA B 1 36 ? 11.219 -15.914 18.688 1 39.31 36 ALA B N 1
ATOM 4556 C CA . ALA B 1 36 ? 11.383 -15.555 17.281 1 39.31 36 ALA B CA 1
ATOM 4557 C C . ALA B 1 36 ? 12.625 -16.219 16.688 1 39.31 36 ALA B C 1
ATOM 4559 O O . ALA B 1 36 ? 12.711 -16.406 15.477 1 39.31 36 ALA B O 1
ATOM 4560 N N . ASP B 1 37 ? 13.633 -16.406 17.516 1 37.5 37 ASP B N 1
ATOM 4561 C CA . ASP B 1 37 ? 14.945 -16.859 17.062 1 37.5 37 ASP B CA 1
ATOM 4562 C C . ASP B 1 37 ? 14.969 -18.375 16.891 1 37.5 37 ASP B C 1
ATOM 4564 O O . ASP B 1 37 ? 16.016 -18.953 16.578 1 37.5 37 ASP B O 1
ATOM 4568 N N . SER B 1 38 ? 14.023 -19.078 17.391 1 37.78 38 SER B N 1
ATOM 4569 C CA . SER B 1 38 ? 14.336 -20.5 17.391 1 37.78 38 SER B CA 1
ATOM 4570 C C . SER B 1 38 ? 14.352 -21.062 15.969 1 37.78 38 SER B C 1
ATOM 4572 O O . SER B 1 38 ? 14.523 -22.266 15.773 1 37.78 38 SER B O 1
ATOM 4574 N N . ASP B 1 39 ? 13.633 -20.531 15.141 1 43.53 39 ASP B N 1
ATOM 4575 C CA . ASP B 1 39 ? 13.672 -21.266 13.875 1 43.53 39 ASP B CA 1
ATOM 4576 C C . ASP B 1 39 ? 15.094 -21.312 13.312 1 43.53 39 ASP B C 1
ATOM 4578 O O . ASP B 1 39 ? 15.477 -20.453 12.508 1 43.53 39 ASP B O 1
ATOM 4582 N N . ASP B 1 40 ? 15.984 -21.734 14.023 1 42.62 40 ASP B N 1
ATOM 4583 C CA . ASP B 1 40 ? 17.422 -21.984 13.875 1 42.62 40 ASP B CA 1
ATOM 4584 C C . ASP B 1 40 ? 17.719 -22.672 12.547 1 42.62 40 ASP B C 1
ATOM 4586 O O . ASP B 1 40 ? 18.828 -23.156 12.328 1 42.62 40 ASP B O 1
ATOM 4590 N N . GLU B 1 41 ? 16.781 -23.359 11.938 1 52.44 41 GLU B N 1
ATOM 4591 C CA . GLU B 1 41 ? 17.531 -23.984 10.859 1 52.44 41 GLU B CA 1
ATOM 4592 C C . GLU B 1 41 ? 18.172 -22.938 9.945 1 52.44 41 GLU B C 1
ATOM 4594 O O . GLU B 1 41 ? 17.469 -22.188 9.273 1 52.44 41 GLU B O 1
ATOM 4599 N N . GLY B 1 42 ? 19.25 -22.406 10.375 1 60.75 42 GLY B N 1
ATOM 4600 C CA . GLY B 1 42 ? 20.125 -21.422 9.727 1 60.75 42 GLY B CA 1
ATOM 4601 C C . GLY B 1 42 ? 20.219 -21.625 8.227 1 60.75 42 GLY B C 1
ATOM 4602 O O . GLY B 1 42 ? 19.844 -22.688 7.707 1 60.75 42 GLY B O 1
ATOM 4603 N N . PHE B 1 43 ? 20.297 -20.656 7.539 1 69.81 43 PHE B N 1
ATOM 4604 C CA . PHE B 1 43 ? 20.625 -20.672 6.117 1 69.81 43 PHE B CA 1
ATOM 4605 C C . PHE B 1 43 ? 21.75 -21.656 5.84 1 69.81 43 PHE B C 1
ATOM 4607 O O . PHE B 1 43 ? 22.75 -21.703 6.578 1 69.81 43 PHE B O 1
ATOM 4614 N N . ILE B 1 44 ? 21.406 -22.688 5.012 1 69.62 44 ILE B N 1
ATOM 4615 C CA . ILE B 1 44 ? 22.469 -23.578 4.539 1 69.62 44 ILE B CA 1
ATOM 4616 C C . ILE B 1 44 ? 23.094 -23.016 3.27 1 69.62 44 ILE B C 1
ATOM 4618 O O . ILE B 1 44 ? 22.422 -22.844 2.256 1 69.62 44 ILE B O 1
ATOM 4622 N N . ALA B 1 45 ? 24.391 -22.719 3.369 1 71.69 45 ALA B N 1
ATOM 4623 C CA . ALA B 1 45 ? 25.109 -22.141 2.24 1 71.69 45 ALA B CA 1
ATOM 4624 C C . ALA B 1 45 ? 25.203 -23.125 1.081 1 71.69 45 ALA B C 1
ATOM 4626 O O . AL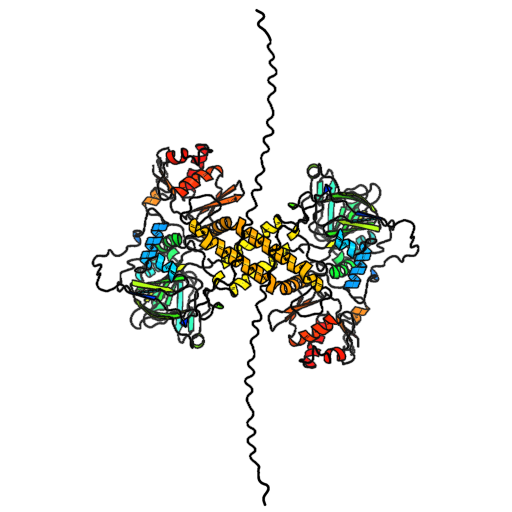A B 1 45 ? 25.234 -24.328 1.291 1 71.69 45 ALA B O 1
ATOM 4627 N N . GLY B 1 46 ? 25.203 -22.703 -0.12 1 70 46 GLY B N 1
ATOM 4628 C CA . GLY B 1 46 ? 25.172 -23.453 -1.366 1 70 46 GLY B CA 1
ATOM 4629 C C . GLY B 1 46 ? 26.156 -24.609 -1.396 1 70 46 GLY B C 1
ATOM 4630 O O . GLY B 1 46 ? 25.828 -25.688 -1.887 1 70 46 GLY B O 1
ATOM 4631 N N . LYS B 1 47 ? 27.359 -24.438 -0.851 1 67.44 47 LYS B N 1
ATOM 4632 C CA . LYS B 1 47 ? 28.375 -25.469 -0.941 1 67.44 47 LYS B CA 1
ATOM 4633 C C . LYS B 1 47 ? 27.969 -26.719 -0.168 1 67.44 47 LYS B C 1
ATOM 4635 O O . LYS B 1 47 ? 28.438 -27.828 -0.45 1 67.44 47 LYS B O 1
ATOM 4640 N N . ASP B 1 48 ? 27.047 -26.516 0.742 1 68.62 48 ASP B N 1
ATOM 4641 C CA . ASP B 1 48 ? 26.625 -27.625 1.597 1 68.62 48 ASP B CA 1
ATOM 4642 C C . ASP B 1 48 ? 25.328 -28.25 1.094 1 68.62 48 ASP B C 1
ATOM 4644 O O . ASP B 1 48 ? 24.812 -29.188 1.7 1 68.62 48 ASP B O 1
ATOM 4648 N N . ARG B 1 49 ? 24.891 -27.688 -0.016 1 77.12 49 ARG B N 1
ATOM 4649 C CA . ARG B 1 49 ? 23.656 -28.219 -0.585 1 77.12 49 ARG B CA 1
ATOM 4650 C C . ARG B 1 49 ? 23.938 -29.156 -1.748 1 77.12 49 ARG B C 1
ATOM 4652 O O . ARG B 1 49 ? 24.688 -28.812 -2.668 1 77.12 49 ARG B O 1
ATOM 4659 N N . GLU B 1 50 ? 23.672 -30.422 -1.59 1 76.06 50 GLU B N 1
ATOM 4660 C CA . GLU B 1 50 ? 23.953 -31.375 -2.668 1 76.06 50 GLU B CA 1
ATOM 4661 C C . GLU B 1 50 ? 22.703 -31.641 -3.494 1 76.06 50 GLU B C 1
ATOM 4663 O O . GLU B 1 50 ? 21.594 -31.734 -2.947 1 76.06 50 GLU B O 1
ATOM 4668 N N . ALA B 1 51 ? 22.953 -31.578 -4.789 1 83 51 ALA B N 1
ATOM 4669 C CA . ALA B 1 51 ? 21.891 -32.062 -5.656 1 83 51 ALA B CA 1
ATOM 4670 C C . ALA B 1 51 ? 21.656 -33.562 -5.422 1 83 51 ALA B C 1
ATOM 4672 O O . ALA B 1 51 ? 22.578 -34.312 -5.105 1 83 51 ALA B O 1
ATOM 4673 N N . HIS B 1 52 ? 20.484 -33.938 -5.426 1 82.88 52 HIS B N 1
ATOM 4674 C CA . HIS B 1 52 ? 20.141 -35.344 -5.309 1 82.88 52 HIS B CA 1
ATOM 4675 C C . HIS B 1 52 ? 19.844 -35.938 -6.676 1 82.88 52 HIS B C 1
ATOM 4677 O O . HIS B 1 52 ? 18.969 -35.469 -7.395 1 82.88 52 HIS B O 1
ATOM 4683 N N . VAL B 1 53 ? 20.578 -36.906 -7.055 1 83.56 53 VAL B N 1
ATOM 4684 C CA . VAL B 1 53 ? 20.422 -37.594 -8.328 1 83.56 53 VAL B CA 1
ATOM 4685 C C . VAL B 1 53 ? 19.781 -38.969 -8.102 1 83.56 53 VAL B C 1
ATOM 4687 O O . VAL B 1 53 ? 20.297 -39.75 -7.316 1 83.56 53 VAL B O 1
ATOM 4690 N N . ILE B 1 54 ? 18.672 -39.156 -8.609 1 80.94 54 ILE B N 1
ATOM 4691 C CA . ILE B 1 54 ? 17.969 -40.438 -8.516 1 80.94 54 ILE B CA 1
ATOM 4692 C C . ILE B 1 54 ? 17.984 -41.125 -9.875 1 80.94 54 ILE B C 1
ATOM 4694 O O . ILE B 1 54 ? 17.734 -40.469 -10.906 1 80.94 54 ILE B O 1
ATOM 4698 N N . SER B 1 55 ? 18.516 -42.344 -9.93 1 78.94 55 SER B N 1
ATOM 4699 C CA . SER B 1 55 ? 18.5 -43.125 -11.148 1 78.94 55 SER B CA 1
ATOM 4700 C C . SER B 1 55 ? 17.641 -44.375 -10.984 1 78.94 55 SER B C 1
ATOM 4702 O O . SER B 1 55 ? 17.531 -44.906 -9.883 1 78.94 55 SER B O 1
ATOM 4704 N N . LYS B 1 56 ? 16.75 -44.75 -11.867 1 65.88 56 LYS B N 1
ATOM 4705 C CA . LYS B 1 56 ? 16.047 -46.031 -11.828 1 65.88 56 LYS B CA 1
ATOM 4706 C C . LYS B 1 56 ? 17.016 -47.188 -12.039 1 65.88 56 LYS B C 1
ATOM 4708 O O . LYS B 1 56 ? 17.844 -47.15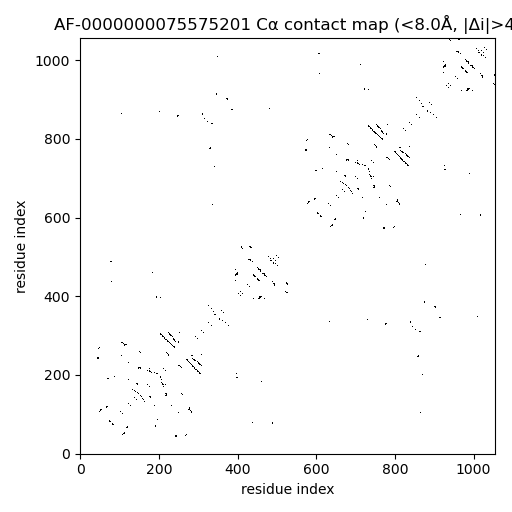6 -12.953 1 65.88 56 LYS B O 1
ATOM 4713 N N . ASP B 1 57 ? 17.312 -48 -11.07 1 52.56 57 ASP B N 1
ATOM 4714 C CA . ASP B 1 57 ? 18.109 -49.219 -11.242 1 52.56 57 ASP B CA 1
ATOM 4715 C C . ASP B 1 57 ? 17.656 -50 -12.477 1 52.56 57 ASP B C 1
ATOM 4717 O O . ASP B 1 57 ? 16.484 -49.938 -12.852 1 52.56 57 ASP B O 1
ATOM 4721 N N . LYS B 1 58 ? 18.641 -50.562 -13.406 1 47.53 58 LYS B N 1
ATOM 4722 C CA . LYS B 1 58 ? 18.516 -51.344 -14.625 1 47.53 58 LYS B CA 1
ATOM 4723 C C . LYS B 1 58 ? 17.422 -52.406 -14.492 1 47.53 58 LYS B C 1
ATOM 4725 O O . LYS B 1 58 ? 16.953 -52.938 -15.5 1 47.53 58 LYS B O 1
ATOM 4730 N N . SER B 1 59 ? 17.391 -53.156 -13.375 1 40.41 59 SER B N 1
ATOM 4731 C CA . SER B 1 59 ? 16.734 -54.438 -13.414 1 40.41 59 SER B CA 1
ATOM 4732 C C . SER B 1 59 ? 15.242 -54.281 -13.695 1 40.41 59 SER B C 1
ATOM 4734 O O . SER B 1 59 ? 14.539 -55.281 -13.938 1 40.41 59 SER B O 1
ATOM 4736 N N . SER B 1 60 ? 14.523 -53.406 -13.031 1 41.34 60 SER B N 1
ATOM 4737 C CA . SER B 1 60 ? 13.094 -53.594 -13.281 1 41.34 60 SER B CA 1
ATOM 4738 C C . SER B 1 60 ? 12.703 -53.031 -14.641 1 41.34 60 SER B C 1
ATOM 4740 O O . SER B 1 60 ? 12.578 -51.812 -14.805 1 41.34 60 SER B O 1
ATOM 4742 N N . ARG B 1 61 ? 13.125 -53.594 -15.656 1 43.69 61 ARG B N 1
ATOM 4743 C CA . ARG B 1 61 ? 12.703 -53.406 -17.047 1 43.69 61 ARG B CA 1
ATOM 4744 C C . ARG B 1 61 ? 11.195 -53.188 -17.141 1 43.69 61 ARG B C 1
ATOM 4746 O O . ARG B 1 61 ? 10.422 -54.156 -17.109 1 43.69 61 ARG B O 1
ATOM 4753 N N . PRO B 1 62 ? 10.469 -52.406 -16.469 1 42.47 62 PRO B N 1
ATOM 4754 C CA . PRO B 1 62 ? 9.133 -52.625 -17.016 1 42.47 62 PRO B CA 1
ATOM 4755 C C . PRO B 1 62 ? 9.094 -52.531 -18.547 1 42.47 62 PRO B C 1
ATOM 4757 O O . PRO B 1 62 ? 9.453 -51.531 -19.125 1 42.47 62 PRO B O 1
ATOM 4760 N N . SER B 1 63 ? 9.562 -53.625 -19.203 1 43.31 63 SER B N 1
ATOM 4761 C CA . SER B 1 63 ? 9.406 -53.844 -20.641 1 43.31 63 SER B CA 1
ATOM 4762 C C . SER B 1 63 ? 8.289 -52.969 -21.219 1 43.31 63 SER B C 1
ATOM 4764 O O . SER B 1 63 ? 8.477 -52.312 -22.234 1 43.31 63 SER B O 1
ATOM 4766 N N . ASN B 1 64 ? 7.035 -53.438 -21 1 45.09 64 ASN B N 1
ATOM 4767 C CA . ASN B 1 64 ? 5.797 -53.094 -21.703 1 45.09 64 ASN B CA 1
ATOM 4768 C C . ASN B 1 64 ? 5.18 -51.812 -21.156 1 45.09 64 ASN B C 1
ATOM 4770 O O . ASN B 1 64 ? 3.957 -51.719 -21.016 1 45.09 64 ASN B O 1
ATOM 4774 N N . ALA B 1 65 ? 5.844 -51.125 -20.531 1 56.41 65 ALA B N 1
ATOM 4775 C CA . ALA B 1 65 ? 5.16 -49.969 -19.938 1 56.41 65 ALA B CA 1
ATOM 4776 C C . ALA B 1 65 ? 4.609 -49.031 -21.016 1 56.41 65 ALA B C 1
ATOM 4778 O O . ALA B 1 65 ? 5.34 -48.625 -21.922 1 56.41 65 ALA B O 1
ATOM 4779 N N . LYS B 1 66 ? 3.332 -48.969 -21.125 1 70.56 66 LYS B N 1
ATOM 4780 C CA . LYS B 1 66 ? 2.533 -48.188 -22.078 1 70.56 66 LYS B CA 1
ATOM 4781 C C . LYS B 1 66 ? 2.982 -46.75 -22.125 1 70.56 66 LYS B C 1
ATOM 4783 O O . LYS B 1 66 ? 3.135 -46.094 -21.094 1 70.56 66 LYS B O 1
ATOM 4788 N N . ILE B 1 67 ? 3.562 -46.25 -23.203 1 86.81 67 ILE B N 1
ATOM 4789 C CA . ILE B 1 67 ? 3.93 -44.875 -23.5 1 86.81 67 ILE B CA 1
ATOM 4790 C C . ILE B 1 67 ? 2.754 -43.938 -23.203 1 86.81 67 ILE B C 1
ATOM 4792 O O . ILE B 1 67 ? 1.621 -44.219 -23.609 1 86.81 67 ILE B O 1
ATOM 4796 N N . VAL B 1 68 ? 3.047 -42.938 -22.406 1 92.88 68 VAL B N 1
ATOM 4797 C CA . VAL B 1 68 ? 2.006 -42.031 -21.969 1 92.88 68 VAL B CA 1
ATOM 4798 C C . VAL B 1 68 ? 1.491 -41.219 -23.172 1 92.88 68 VAL B C 1
ATOM 4800 O O . VAL B 1 68 ? 2.275 -40.781 -24.016 1 92.88 68 VAL B O 1
ATOM 4803 N N . ASP B 1 69 ? 0.256 -41.188 -23.344 1 96.25 69 ASP B N 1
ATOM 4804 C CA . ASP B 1 69 ? -0.417 -40.375 -24.359 1 96.25 69 ASP B CA 1
ATOM 4805 C C . ASP B 1 69 ? -1.187 -39.219 -23.719 1 96.25 69 ASP B C 1
ATOM 4807 O O . ASP B 1 69 ? -2.281 -39.406 -23.188 1 96.25 69 ASP B O 1
ATOM 4811 N N . PHE B 1 70 ? -0.709 -38.031 -23.875 1 96.25 70 PHE B N 1
ATOM 4812 C CA . PHE B 1 70 ? -1.264 -36.875 -23.203 1 96.25 70 PHE B CA 1
ATOM 4813 C C . PHE B 1 70 ? -2.59 -36.469 -23.828 1 96.25 70 PHE B C 1
ATOM 4815 O O . PHE B 1 70 ? -3.365 -35.719 -23.234 1 96.25 70 PHE B O 1
ATOM 4822 N N . ASP B 1 71 ? -2.863 -36.906 -25.031 1 94.75 71 ASP B N 1
ATOM 4823 C CA . ASP B 1 71 ? -4.148 -36.625 -25.656 1 94.75 71 ASP B CA 1
ATOM 4824 C C . ASP B 1 71 ? -5.281 -37.375 -24.953 1 94.75 71 ASP B C 1
ATOM 4826 O O . ASP B 1 71 ? -6.453 -37.031 -25.125 1 94.75 71 ASP B O 1
ATOM 4830 N N . GLN B 1 72 ? -4.93 -38.312 -24.156 1 94.38 72 GLN B N 1
ATOM 4831 C CA . GLN B 1 72 ? -5.93 -39.156 -23.531 1 94.38 72 GLN B CA 1
ATOM 4832 C C . GLN B 1 72 ? -6.09 -38.812 -22.047 1 94.38 72 GLN B C 1
ATOM 4834 O O . GLN B 1 72 ? -6.727 -39.562 -21.297 1 94.38 72 GLN B O 1
ATOM 4839 N N . PHE B 1 73 ? -5.488 -37.844 -21.594 1 94.25 73 PHE B N 1
ATOM 4840 C CA . PHE B 1 73 ? -5.586 -37.406 -20.203 1 94.25 73 PHE B CA 1
ATOM 4841 C C . PHE B 1 73 ? -5.18 -38.531 -19.25 1 94.25 73 PHE B C 1
ATOM 4843 O O . PHE B 1 73 ? -5.957 -38.906 -18.375 1 94.25 73 PHE B O 1
ATOM 4850 N N . PRO B 1 74 ? -4.004 -38.875 -19.297 1 93.75 74 PRO B N 1
ATOM 4851 C CA . PRO B 1 74 ? -3.555 -40.156 -18.703 1 93.75 74 PRO B CA 1
ATOM 4852 C C . PRO B 1 74 ? -3.604 -40.156 -17.188 1 93.75 74 PRO B C 1
ATOM 4854 O O . PRO B 1 74 ? -3.527 -41.188 -16.547 1 93.75 74 PRO B O 1
ATOM 4857 N N . PHE B 1 75 ? -3.828 -39.062 -16.562 1 93.88 75 PHE B N 1
ATOM 4858 C CA . PHE B 1 75 ? -3.719 -39.031 -15.102 1 93.88 75 PHE B CA 1
ATOM 4859 C C . PHE B 1 75 ? -5.086 -38.812 -14.461 1 93.88 75 PHE B C 1
ATOM 4861 O O . PHE B 1 75 ? -5.195 -38.719 -13.242 1 93.88 75 PHE B O 1
ATOM 4868 N N . THR B 1 76 ? -6.059 -38.75 -15.219 1 89.5 76 THR B N 1
ATOM 4869 C CA . THR B 1 76 ? -7.387 -38.344 -14.797 1 89.5 76 THR B CA 1
ATOM 4870 C C . THR B 1 76 ? -7.961 -39.312 -13.773 1 89.5 76 THR B C 1
ATOM 4872 O O . THR B 1 76 ? -7.945 -40.531 -13.984 1 89.5 76 THR B O 1
ATOM 4875 N N . ASP B 1 77 ? -8.383 -38.75 -12.656 1 90.31 77 ASP B N 1
ATOM 4876 C CA . ASP B 1 77 ? -9.133 -39.375 -11.57 1 90.31 77 ASP B CA 1
ATOM 4877 C C . ASP B 1 77 ? -10.43 -38.625 -11.297 1 90.31 77 ASP B C 1
ATOM 4879 O O . ASP B 1 77 ? -10.656 -37.531 -11.844 1 90.31 77 ASP B O 1
ATOM 4883 N N . GLU B 1 78 ? -11.266 -39.281 -10.492 1 91.62 78 GLU B N 1
ATOM 4884 C CA . GLU B 1 78 ? -12.477 -38.562 -10.109 1 91.62 78 GLU B CA 1
ATOM 4885 C C . GLU B 1 78 ? -12.156 -37.312 -9.289 1 91.62 78 GLU B C 1
ATOM 4887 O O . GLU B 1 78 ? -12.797 -36.281 -9.445 1 91.62 78 GLU B O 1
ATOM 4892 N N . ASP B 1 79 ? -11.172 -37.438 -8.469 1 95.25 79 ASP B N 1
ATOM 4893 C CA . ASP B 1 79 ? -10.703 -36.344 -7.637 1 95.25 79 ASP B CA 1
ATOM 4894 C C . ASP B 1 79 ? -9.586 -35.562 -8.336 1 95.25 79 ASP B C 1
ATOM 4896 O O . ASP B 1 79 ? -8.531 -36.125 -8.648 1 95.25 79 ASP B O 1
ATOM 4900 N N . SER B 1 80 ? -9.836 -34.344 -8.562 1 96.5 80 SER B N 1
ATOM 4901 C CA . SER B 1 80 ? -8.898 -33.531 -9.328 1 96.5 80 SER B CA 1
ATOM 4902 C C . SER B 1 80 ? -7.562 -33.406 -8.602 1 96.5 80 SER B C 1
ATOM 4904 O O . SER B 1 80 ? -6.516 -33.281 -9.242 1 96.5 80 SER B O 1
ATOM 4906 N N . VAL B 1 81 ? -7.516 -33.344 -7.254 1 95.94 81 VAL B N 1
ATOM 4907 C CA . VAL B 1 81 ? -6.277 -33.25 -6.488 1 95.94 81 VAL B CA 1
ATOM 4908 C C . VAL B 1 81 ? -5.484 -34.562 -6.629 1 95.94 81 VAL B C 1
ATOM 4910 O O . VAL B 1 81 ? -4.254 -34.531 -6.703 1 95.94 81 VAL B O 1
ATOM 4913 N N . VAL B 1 82 ? -6.18 -35.625 -6.641 1 96.25 82 VAL B N 1
ATOM 4914 C CA . VAL B 1 82 ? -5.527 -36.938 -6.871 1 96.25 82 VAL B CA 1
ATOM 4915 C C . VAL B 1 82 ? -4.945 -36.969 -8.281 1 96.25 82 VAL B C 1
ATOM 4917 O O . VAL B 1 82 ? -3.824 -37.438 -8.492 1 96.25 82 VAL B O 1
ATOM 4920 N N . THR B 1 83 ? -5.75 -36.5 -9.258 1 96.94 83 THR B N 1
ATOM 4921 C CA . THR B 1 83 ? -5.246 -36.406 -10.617 1 96.94 83 THR B CA 1
ATOM 4922 C C . THR B 1 83 ? -3.936 -35.594 -10.641 1 96.94 83 THR B C 1
ATOM 4924 O O . THR B 1 83 ? -2.971 -36.031 -11.289 1 96.94 83 THR B O 1
ATOM 4927 N N . ALA B 1 84 ? -3.916 -34.531 -9.945 1 97.62 84 ALA B N 1
ATOM 4928 C CA . ALA B 1 84 ? -2.73 -33.688 -9.883 1 97.62 84 ALA B CA 1
ATOM 4929 C C . ALA B 1 84 ? -1.56 -34.406 -9.234 1 97.62 84 ALA B C 1
ATOM 4931 O O . ALA B 1 84 ? -0.425 -34.312 -9.711 1 97.62 84 ALA B O 1
ATOM 4932 N N . SER B 1 85 ? -1.819 -35.062 -8.172 1 96.81 85 SER B N 1
ATOM 4933 C CA . SER B 1 85 ? -0.78 -35.844 -7.484 1 96.81 85 SER B CA 1
ATOM 4934 C C . SER B 1 85 ? -0.202 -36.906 -8.383 1 96.81 85 SER B C 1
ATOM 4936 O O . SER B 1 85 ? 1.009 -37.156 -8.391 1 96.81 85 SER B O 1
ATOM 4938 N N . ARG B 1 86 ? -1.037 -37.562 -9.156 1 97.31 86 ARG B N 1
ATOM 4939 C CA . ARG B 1 86 ? -0.59 -38.562 -10.102 1 97.31 86 ARG B CA 1
ATOM 4940 C C . ARG B 1 86 ? 0.284 -37.969 -11.188 1 97.31 86 ARG B C 1
ATOM 4942 O O . ARG B 1 86 ? 1.346 -38.5 -11.516 1 97.31 86 ARG B O 1
ATOM 4949 N N . ALA B 1 87 ? -0.191 -36.875 -11.711 1 97.94 87 ALA B N 1
ATOM 4950 C CA . ALA B 1 87 ? 0.572 -36.219 -12.758 1 97.94 87 ALA B CA 1
ATOM 4951 C C . ALA B 1 87 ? 1.931 -35.75 -12.234 1 97.94 87 ALA B C 1
ATOM 4953 O O . ALA B 1 87 ? 2.953 -35.938 -12.898 1 97.94 87 ALA B O 1
ATOM 4954 N N . PHE B 1 88 ? 1.924 -35.188 -11.039 1 98.19 88 PHE B N 1
ATOM 4955 C CA . PHE B 1 88 ? 3.168 -34.719 -10.445 1 98.19 88 PHE B CA 1
ATOM 4956 C C . PHE B 1 88 ? 4.09 -35.875 -10.109 1 98.19 88 PHE B C 1
ATOM 4958 O O . PHE B 1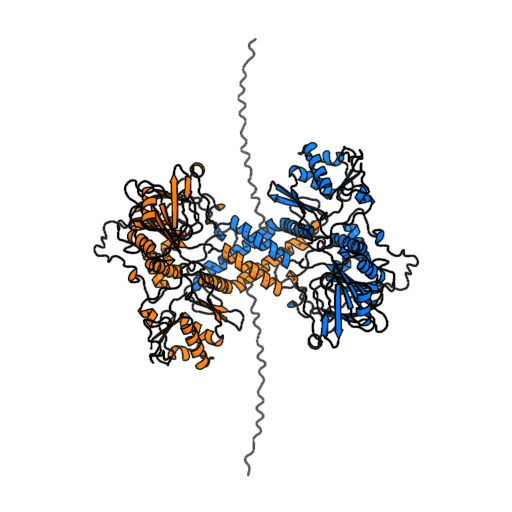 88 ? 5.297 -35.812 -10.359 1 98.19 88 PHE B O 1
ATOM 4965 N N . GLY B 1 89 ? 3.523 -36.875 -9.539 1 96.75 89 GLY B N 1
ATOM 4966 C CA . GLY B 1 89 ? 4.297 -38.094 -9.273 1 96.75 89 GLY B CA 1
ATOM 4967 C C . GLY B 1 89 ? 4.945 -38.656 -10.516 1 96.75 89 GLY B C 1
ATOM 4968 O O . GLY B 1 89 ? 6.102 -39.094 -10.477 1 96.75 89 GLY B O 1
ATOM 4969 N N . TYR B 1 90 ? 4.16 -38.688 -11.578 1 96.25 90 TYR B N 1
ATOM 4970 C CA . TYR B 1 90 ? 4.699 -39.125 -12.859 1 96.25 90 TYR B CA 1
ATOM 4971 C C . TYR B 1 90 ? 5.879 -38.25 -13.281 1 96.25 90 TYR B C 1
ATOM 4973 O O . TYR B 1 90 ? 6.918 -38.781 -13.703 1 96.25 90 TYR B O 1
ATOM 4981 N N . MET B 1 91 ? 5.758 -36.969 -13.141 1 96.88 91 MET B N 1
ATOM 4982 C CA . MET B 1 91 ? 6.75 -36 -13.594 1 96.88 91 MET B CA 1
ATOM 4983 C C . MET B 1 91 ? 8.07 -36.156 -12.852 1 96.88 91 MET B C 1
ATOM 4985 O O . MET B 1 91 ? 9.141 -36.031 -13.438 1 96.88 91 MET B O 1
ATOM 4989 N N . ILE B 1 92 ? 7.992 -36.562 -11.562 1 96.69 92 ILE B N 1
ATOM 4990 C CA . ILE B 1 92 ? 9.211 -36.562 -10.758 1 96.69 92 ILE B CA 1
ATOM 4991 C C . ILE B 1 92 ? 9.625 -38 -10.438 1 96.69 92 ILE B C 1
ATOM 4993 O O . ILE B 1 92 ? 10.609 -38.219 -9.727 1 96.69 92 ILE B O 1
ATOM 4997 N N . SER B 1 93 ? 8.898 -38.938 -10.938 1 94.94 93 SER B N 1
ATOM 4998 C CA . SER B 1 93 ? 9.234 -40.312 -10.688 1 94.94 93 SER B CA 1
ATOM 4999 C C . SER B 1 93 ? 10.688 -40.625 -11.039 1 94.94 93 SER B C 1
ATOM 5001 O O . SER B 1 93 ? 11.195 -40.125 -12.055 1 94.94 93 SER B O 1
ATOM 5003 N N . PRO B 1 94 ? 11.391 -41.406 -10.242 1 94.94 94 PRO B N 1
ATOM 5004 C CA . PRO B 1 94 ? 10.875 -42.312 -9.203 1 94.94 94 PRO B CA 1
ATOM 5005 C C . PRO B 1 94 ? 10.805 -41.656 -7.832 1 94.94 94 PRO B C 1
ATOM 5007 O O . PRO B 1 94 ? 10.484 -42.312 -6.84 1 94.94 94 PRO B O 1
ATOM 5010 N N . CYS B 1 95 ? 11.047 -40.406 -7.738 1 94.12 95 CYS B N 1
ATOM 5011 C CA . CYS B 1 95 ? 10.805 -39.688 -6.48 1 94.12 95 CYS B CA 1
ATOM 5012 C C . CYS B 1 95 ? 9.312 -39.625 -6.18 1 94.12 95 CYS B C 1
ATOM 5014 O O . CYS B 1 95 ? 8.508 -39.344 -7.074 1 94.12 95 CYS B O 1
ATOM 5016 N N . ASP B 1 96 ? 8.953 -39.906 -4.992 1 94.38 96 ASP B N 1
ATOM 5017 C CA . ASP B 1 96 ? 7.527 -39.781 -4.688 1 94.38 96 ASP B CA 1
ATOM 5018 C C . ASP B 1 96 ? 7.172 -38.375 -4.277 1 94.38 96 ASP B C 1
ATOM 5020 O O . ASP B 1 96 ? 8.039 -37.594 -3.869 1 94.38 96 ASP B O 1
ATOM 5024 N N . VAL B 1 97 ? 5.969 -38.062 -4.32 1 96.62 97 VAL B N 1
ATOM 5025 C CA . VAL B 1 97 ? 5.449 -36.719 -4.176 1 96.62 97 VAL B CA 1
ATOM 5026 C C . VAL B 1 97 ? 5.75 -36.188 -2.771 1 96.62 97 VAL B C 1
ATOM 5028 O O . VAL B 1 97 ? 6.242 -35.062 -2.611 1 96.62 97 VAL B O 1
ATOM 5031 N N . GLN B 1 98 ? 5.457 -36.938 -1.758 1 94.75 98 GLN B N 1
ATOM 5032 C CA . GLN B 1 98 ? 5.668 -36.5 -0.379 1 94.75 98 GLN B CA 1
ATOM 5033 C C . GLN B 1 98 ? 7.145 -36.219 -0.112 1 94.75 98 GLN B C 1
ATOM 5035 O O . GLN B 1 98 ? 7.484 -35.219 0.499 1 94.75 98 GLN B O 1
ATOM 5040 N N . THR B 1 99 ? 8.008 -37.094 -0.564 1 95.31 99 THR B N 1
ATOM 5041 C CA . THR B 1 99 ? 9.445 -36.906 -0.406 1 95.31 99 THR B CA 1
ATOM 5042 C C . THR B 1 99 ? 9.906 -35.625 -1.077 1 95.31 99 THR B C 1
ATOM 5044 O O . THR B 1 99 ? 10.711 -34.875 -0.516 1 95.31 99 THR B O 1
ATOM 5047 N N . PHE B 1 100 ? 9.414 -35.438 -2.207 1 96.94 100 PHE B N 1
ATOM 5048 C CA . PHE B 1 100 ? 9.797 -34.219 -2.924 1 96.94 100 PHE B CA 1
ATOM 5049 C C . PHE B 1 100 ? 9.492 -32.969 -2.098 1 96.94 100 PHE B C 1
ATOM 5051 O O . PHE B 1 100 ? 10.352 -32.125 -1.909 1 96.94 100 PHE B O 1
ATOM 5058 N N . PHE B 1 101 ? 8.281 -32.875 -1.599 1 95.56 101 PHE B N 1
ATOM 5059 C CA . PHE B 1 101 ? 7.863 -31.641 -0.908 1 95.56 101 PHE B CA 1
ATOM 5060 C C . PHE B 1 101 ? 8.547 -31.531 0.45 1 95.56 101 PHE B C 1
ATOM 5062 O O . PHE B 1 101 ? 8.773 -30.422 0.947 1 95.56 101 PHE B O 1
ATOM 5069 N N . ASP B 1 102 ? 8.961 -32.594 1.015 1 92.38 102 ASP B N 1
ATOM 5070 C CA . ASP B 1 102 ? 9.609 -32.594 2.32 1 92.38 102 ASP B CA 1
ATOM 5071 C C . ASP B 1 102 ? 11.094 -32.25 2.191 1 92.38 102 ASP B C 1
ATOM 5073 O O . ASP B 1 102 ? 11.648 -31.516 3.023 1 92.38 102 ASP B O 1
ATOM 5077 N N . LYS B 1 103 ? 11.711 -32.656 1.012 1 91.62 103 LYS B N 1
ATOM 5078 C CA . LYS B 1 103 ? 13.172 -32.656 1.002 1 91.62 103 LYS B CA 1
ATOM 5079 C C . LYS B 1 103 ? 13.703 -31.719 -0.085 1 91.62 103 LYS B C 1
ATOM 5081 O O . LYS B 1 103 ? 14.828 -31.234 0.013 1 91.62 103 LYS B O 1
ATOM 5086 N N . PHE B 1 104 ? 12.906 -31.484 -1.062 1 94.06 104 PHE B N 1
ATOM 5087 C CA . PHE B 1 104 ? 13.531 -30.844 -2.215 1 94.06 104 PHE B CA 1
ATOM 5088 C C . PHE B 1 104 ? 12.859 -29.516 -2.523 1 94.06 104 PHE B C 1
ATOM 5090 O O . PHE B 1 104 ? 13.516 -28.562 -2.936 1 94.06 104 PHE B O 1
ATOM 5097 N N . TYR B 1 105 ? 11.586 -29.453 -2.311 1 95.5 105 TYR B N 1
ATOM 5098 C CA . TYR B 1 105 ? 10.828 -28.281 -2.732 1 95.5 105 TYR B CA 1
ATOM 5099 C C . TYR B 1 105 ? 11.398 -27 -2.119 1 95.5 105 TYR B C 1
ATOM 5101 O O . TYR B 1 105 ? 11.391 -26.844 -0.897 1 95.5 105 TYR B O 1
ATOM 5109 N N . GLN B 1 106 ? 11.867 -26.141 -3.012 1 95.38 106 GLN B N 1
ATOM 5110 C CA . GLN B 1 106 ? 12.469 -24.844 -2.701 1 95.38 106 GLN B CA 1
ATOM 5111 C C . GLN B 1 106 ? 13.664 -25 -1.771 1 95.38 106 GLN B C 1
ATOM 5113 O O . GLN B 1 106 ? 13.898 -24.156 -0.911 1 95.38 106 GLN B O 1
ATOM 5118 N N . SER B 1 107 ? 14.32 -26.078 -1.825 1 93.12 107 SER B N 1
ATOM 5119 C CA . SER B 1 107 ? 15.477 -26.344 -0.979 1 93.12 107 SER B CA 1
ATOM 5120 C C . SER B 1 107 ? 16.641 -26.891 -1.795 1 93.12 107 SER B C 1
ATOM 5122 O O . SER B 1 107 ? 17.688 -26.25 -1.894 1 93.12 107 SER B O 1
ATOM 5124 N N . ASN B 1 108 ? 16.422 -28.078 -2.463 1 94.38 108 ASN B N 1
ATOM 5125 C CA . ASN B 1 108 ? 17.516 -28.734 -3.162 1 94.38 108 ASN B CA 1
ATOM 5126 C C . ASN B 1 108 ? 17.141 -29.109 -4.59 1 94.38 108 ASN B C 1
ATOM 5128 O O . ASN B 1 108 ? 15.969 -29.375 -4.871 1 94.38 108 ASN B O 1
ATOM 5132 N N . VAL B 1 109 ? 18.188 -29.203 -5.398 1 96.62 109 VAL B N 1
ATOM 5133 C CA . VAL B 1 109 ? 18.016 -29.656 -6.777 1 96.62 109 VAL B CA 1
ATOM 5134 C C . VAL B 1 109 ? 17.734 -31.156 -6.801 1 96.62 109 VAL B C 1
ATOM 5136 O O . VAL B 1 109 ? 18.344 -31.922 -6.051 1 96.62 109 VAL B O 1
ATOM 5139 N N . LEU B 1 110 ? 16.797 -31.547 -7.57 1 97.12 110 LEU B N 1
ATOM 5140 C CA . LEU B 1 110 ? 16.516 -32.938 -7.812 1 97.12 110 LEU B CA 1
ATOM 5141 C C . LEU B 1 110 ? 16.766 -33.312 -9.273 1 97.12 110 LEU B C 1
ATOM 5143 O O . LEU B 1 110 ? 16.219 -32.656 -10.18 1 97.12 110 LEU B O 1
ATOM 5147 N N . VAL B 1 111 ? 17.625 -34.281 -9.516 1 97.38 111 VAL B N 1
ATOM 5148 C CA . VAL B 1 111 ? 17.922 -34.781 -10.859 1 97.38 111 VAL B CA 1
ATOM 5149 C C . VAL B 1 111 ? 17.422 -36.219 -11 1 97.38 111 VAL B C 1
ATOM 5151 O O . VAL B 1 111 ? 17.781 -37.062 -10.195 1 97.38 111 VAL B O 1
ATOM 5154 N N . VAL B 1 112 ? 16.641 -36.469 -12 1 96.69 112 VAL B N 1
ATOM 5155 C CA . VAL B 1 112 ? 16.109 -37.812 -12.258 1 96.69 112 VAL B CA 1
ATOM 5156 C C . VAL B 1 112 ? 16.641 -38.312 -13.586 1 96.69 112 VAL B C 1
ATOM 5158 O O . VAL B 1 112 ? 16.328 -37.781 -14.648 1 96.69 112 VAL B O 1
ATOM 5161 N N . HIS B 1 113 ? 17.453 -39.312 -13.539 1 95.56 113 HIS B N 1
ATOM 5162 C CA . HIS B 1 113 ? 17.906 -40.062 -14.711 1 95.56 113 HIS B CA 1
ATOM 5163 C C . HIS B 1 113 ? 17.141 -41.375 -14.875 1 95.56 113 HIS B C 1
ATOM 5165 O O . HIS B 1 113 ? 17.25 -42.281 -14.047 1 95.56 113 HIS B O 1
ATOM 5171 N N . ARG B 1 114 ? 16.375 -41.438 -16.016 1 93.06 114 ARG B N 1
ATOM 5172 C CA . ARG B 1 114 ? 15.477 -42.562 -16.141 1 93.06 114 ARG B CA 1
ATOM 5173 C C . ARG B 1 114 ? 16 -43.562 -17.172 1 93.06 114 ARG B C 1
ATOM 5175 O O . ARG B 1 114 ? 15.586 -44.719 -17.188 1 93.06 114 ARG B O 1
ATOM 5182 N N . LYS B 1 115 ? 16.859 -43.188 -18.109 1 92 115 LYS B N 1
ATOM 5183 C CA . LYS B 1 115 ? 17.297 -44 -19.234 1 92 115 LYS B CA 1
ATOM 5184 C C . LYS B 1 115 ? 16.094 -44.531 -20.031 1 92 115 LYS B C 1
ATOM 5186 O O . LYS B 1 115 ? 16.078 -45.688 -20.438 1 92 115 LYS B O 1
ATOM 5191 N N . GLN B 1 116 ? 15.07 -43.75 -20.125 1 93.75 116 GLN B N 1
ATOM 5192 C CA . GLN B 1 116 ? 13.859 -44.031 -20.891 1 93.75 116 GLN B CA 1
ATOM 5193 C C . GLN B 1 116 ? 13.516 -42.844 -21.797 1 93.75 116 GLN B C 1
ATOM 5195 O O . GLN B 1 116 ? 12.711 -41.969 -21.422 1 93.75 116 GLN B O 1
ATOM 5200 N N . PRO B 1 117 ? 14.07 -42.906 -22.906 1 94.31 117 PRO B N 1
ATOM 5201 C CA . PRO B 1 117 ? 13.914 -41.781 -23.797 1 94.31 117 PRO B CA 1
ATOM 5202 C C . PRO B 1 117 ? 12.453 -41.469 -24.125 1 94.31 117 PRO B C 1
ATOM 5204 O O . PRO B 1 117 ? 12.117 -40.312 -24.406 1 94.31 117 PRO B O 1
ATOM 5207 N N . ASN B 1 118 ? 11.562 -42.438 -24.109 1 94.88 118 ASN B N 1
ATOM 5208 C CA . ASN B 1 118 ? 10.18 -42.219 -24.484 1 94.88 118 ASN B CA 1
ATOM 5209 C C . ASN B 1 118 ? 9.297 -41.938 -23.266 1 94.88 118 ASN B C 1
ATOM 5211 O O . ASN B 1 118 ? 8.07 -42.031 -23.359 1 94.88 118 ASN B O 1
ATOM 5215 N N . TYR B 1 119 ? 9.906 -41.625 -22.188 1 95.56 119 TYR B N 1
ATOM 5216 C CA . TYR B 1 119 ? 9.195 -41.5 -20.922 1 95.56 119 TYR B CA 1
ATOM 5217 C C . TYR B 1 119 ? 8.086 -40.469 -21.031 1 95.56 119 TYR B C 1
ATOM 5219 O O . TYR B 1 119 ? 6.965 -40.688 -20.562 1 95.56 119 TYR B O 1
ATOM 5227 N N . PHE B 1 120 ? 8.297 -39.375 -21.734 1 97.38 120 PHE B N 1
ATOM 5228 C CA . PHE B 1 120 ? 7.34 -38.281 -21.766 1 97.38 120 PHE B CA 1
ATOM 5229 C C . PHE B 1 120 ? 6.398 -38.406 -22.953 1 97.38 120 PHE B C 1
ATOM 5231 O O . PHE B 1 120 ? 5.629 -37.5 -23.25 1 97.38 120 PHE B O 1
ATOM 5238 N N . GLY B 1 121 ? 6.527 -39.438 -23.641 1 96.25 121 GLY B N 1
ATOM 5239 C CA . GLY B 1 121 ? 5.602 -39.75 -24.719 1 96.25 121 GLY B CA 1
ATOM 5240 C C . GLY B 1 121 ? 5.43 -38.625 -25.719 1 96.25 121 GLY B C 1
ATOM 5241 O O . GLY B 1 121 ? 6.414 -38.094 -26.234 1 96.25 121 GLY B O 1
ATOM 5242 N N . ASN B 1 122 ? 4.156 -38.25 -25.859 1 97.25 122 ASN B N 1
ATOM 5243 C CA . ASN B 1 122 ? 3.844 -37.25 -26.891 1 97.25 122 ASN B CA 1
ATOM 5244 C C . ASN B 1 122 ? 3.643 -35.875 -26.281 1 97.25 122 ASN B C 1
ATOM 5246 O O . ASN B 1 122 ? 2.943 -35.031 -26.844 1 97.25 122 ASN B O 1
ATOM 5250 N N . LEU B 1 123 ? 4.188 -35.656 -25.141 1 98 123 LEU B N 1
ATOM 5251 C CA . LEU B 1 123 ? 4.023 -34.375 -24.453 1 98 123 LEU B CA 1
ATOM 5252 C C . LEU B 1 123 ? 4.352 -33.219 -25.391 1 98 123 LEU B C 1
ATOM 5254 O O . LEU B 1 123 ? 3.566 -32.281 -25.516 1 98 123 LEU B O 1
ATOM 5258 N N . PHE B 1 124 ? 5.527 -33.25 -26.031 1 98.25 124 PHE B N 1
ATOM 5259 C CA . PHE B 1 124 ? 5.957 -32.188 -26.938 1 98.25 124 PHE B CA 1
ATOM 5260 C C . PHE B 1 124 ? 7.105 -32.656 -27.812 1 98.25 124 PHE B C 1
ATOM 5262 O O . PHE B 1 124 ? 7.77 -33.656 -27.5 1 98.25 124 PHE B O 1
ATOM 5269 N N . SER B 1 125 ? 7.309 -32 -28.906 1 97.88 125 SER B N 1
ATOM 5270 C CA . SER B 1 125 ? 8.367 -32.375 -29.844 1 97.88 125 SER B CA 1
ATOM 5271 C C . SER B 1 125 ? 8.641 -31.219 -30.812 1 97.88 125 SER B C 1
ATOM 5273 O O . SER B 1 125 ? 7.871 -30.266 -30.891 1 97.88 125 SER B O 1
ATOM 5275 N N . THR B 1 126 ? 9.758 -31.359 -31.484 1 97.81 126 THR B N 1
ATOM 5276 C CA . THR B 1 126 ? 10.078 -30.391 -32.531 1 97.81 126 THR B CA 1
ATOM 5277 C C . THR B 1 126 ? 9.008 -30.391 -33.625 1 97.81 126 THR B C 1
ATOM 5279 O O . THR B 1 126 ? 8.664 -29.344 -34.156 1 97.81 126 THR B O 1
ATOM 5282 N N . ALA B 1 127 ? 8.539 -31.547 -33.938 1 97.44 127 ALA B N 1
ATOM 5283 C CA . ALA B 1 127 ? 7.457 -31.641 -34.906 1 97.44 127 ALA B CA 1
ATOM 5284 C C . ALA B 1 127 ? 6.223 -30.891 -34.438 1 97.44 127 ALA B C 1
ATOM 5286 O O . ALA B 1 127 ? 5.566 -30.203 -35.219 1 97.44 127 ALA B O 1
ATOM 5287 N N . ARG B 1 128 ? 5.922 -31.062 -33.219 1 97.25 128 ARG B N 1
ATOM 5288 C CA . ARG B 1 128 ? 4.773 -30.359 -32.656 1 97.25 128 ARG B CA 1
ATOM 5289 C C . ARG B 1 128 ? 4.996 -28.859 -32.688 1 97.25 128 ARG B C 1
ATOM 5291 O O . ARG B 1 128 ? 4.074 -28.094 -32.969 1 97.25 128 ARG B O 1
ATOM 5298 N N . LEU B 1 129 ? 6.188 -28.375 -32.312 1 97.69 129 LEU B N 1
ATOM 5299 C CA . LEU B 1 129 ? 6.52 -26.969 -32.406 1 97.69 129 LEU B CA 1
ATOM 5300 C C . LEU B 1 129 ? 6.277 -26.422 -33.812 1 97.69 129 LEU B C 1
ATOM 5302 O O . LEU B 1 129 ? 5.699 -25.344 -33.969 1 97.69 129 LEU B O 1
ATOM 5306 N N . CYS B 1 130 ? 6.684 -27.172 -34.75 1 96.44 130 CYS B N 1
ATOM 5307 C CA . CYS B 1 130 ? 6.488 -26.781 -36.156 1 96.44 130 CYS B CA 1
ATOM 5308 C C . CYS B 1 130 ? 5.004 -26.641 -36.469 1 96.44 130 CYS B C 1
ATOM 5310 O O . CYS B 1 130 ? 4.594 -25.672 -37.125 1 96.44 130 CYS B O 1
ATOM 5312 N N . GLU B 1 131 ? 4.297 -27.578 -36.031 1 96.81 131 GLU B N 1
ATOM 5313 C CA . GLU B 1 131 ? 2.855 -27.547 -36.25 1 96.81 131 GLU B CA 1
ATOM 5314 C C . GLU B 1 131 ? 2.232 -26.297 -35.625 1 96.81 131 GLU B C 1
ATOM 5316 O O . GLU B 1 131 ? 1.355 -25.672 -36.219 1 96.81 131 GLU B O 1
ATOM 5321 N N . LEU B 1 132 ? 2.646 -25.984 -34.438 1 96.5 132 LEU B N 1
ATOM 5322 C CA . LEU B 1 132 ? 2.117 -24.812 -33.75 1 96.5 132 LEU B CA 1
ATOM 5323 C C . LEU B 1 132 ? 2.443 -23.547 -34.531 1 96.5 132 LEU B C 1
ATOM 5325 O O . LEU B 1 132 ? 1.604 -22.641 -34.625 1 96.5 132 LEU B O 1
ATOM 5329 N N . LEU B 1 133 ? 3.627 -23.484 -35.031 1 94.38 133 LEU B N 1
ATOM 5330 C CA . LEU B 1 133 ? 4.043 -22.328 -35.812 1 94.38 133 LEU B CA 1
ATOM 5331 C C . LEU B 1 133 ? 3.203 -22.203 -37.094 1 94.38 133 LEU B C 1
ATOM 5333 O O . LEU B 1 133 ? 2.902 -21.078 -37.531 1 94.38 133 LEU B O 1
ATOM 5337 N N . GLU B 1 134 ? 2.857 -23.359 -37.594 1 93.38 134 GLU B N 1
ATOM 5338 C CA . GLU B 1 134 ? 2.08 -23.391 -38.844 1 93.38 134 GLU B CA 1
ATOM 5339 C C . GLU B 1 134 ? 0.629 -22.984 -38.594 1 93.38 134 GLU B C 1
ATOM 5341 O O . GLU B 1 134 ? 0.041 -22.234 -39.375 1 93.38 134 GLU B O 1
ATOM 5346 N N . LYS B 1 135 ? 0.11 -23.406 -37.5 1 93.06 135 LYS B N 1
ATOM 5347 C CA . LYS B 1 135 ? -1.333 -23.344 -37.312 1 93.06 135 LYS B CA 1
ATOM 5348 C C . LYS B 1 135 ? -1.718 -22.094 -36.5 1 93.06 135 LYS B C 1
ATOM 5350 O O . LYS B 1 135 ? -2.885 -21.703 -36.5 1 93.06 135 LYS B O 1
ATOM 5355 N N . ASN B 1 136 ? -0.768 -21.5 -35.812 1 93.31 136 ASN B N 1
ATOM 5356 C CA . ASN B 1 136 ? -1.074 -20.344 -34.969 1 93.31 136 ASN B CA 1
ATOM 5357 C C . ASN B 1 136 ? -0.286 -19.109 -35.375 1 93.31 136 ASN B C 1
ATOM 5359 O O . ASN B 1 136 ? 0.749 -19.219 -36.031 1 93.31 136 ASN B O 1
ATOM 5363 N N . HIS B 1 137 ? -0.85 -17.953 -35.094 1 90.06 137 HIS B N 1
ATOM 5364 C CA . HIS B 1 137 ? -0.161 -16.688 -35.281 1 90.06 137 HIS B CA 1
ATOM 5365 C C . HIS B 1 137 ? 0.755 -16.359 -34.125 1 90.06 137 HIS B C 1
ATOM 5367 O O . HIS B 1 137 ? 0.362 -15.633 -33.188 1 90.06 137 HIS B O 1
ATOM 5373 N N . LEU B 1 138 ? 1.952 -16.828 -34.094 1 95.44 138 LEU B N 1
ATOM 5374 C CA . LEU B 1 138 ? 2.953 -16.578 -33.062 1 95.44 138 LEU B CA 1
ATOM 5375 C C . LEU B 1 138 ? 3.908 -15.469 -33.5 1 95.44 138 LEU B C 1
ATOM 5377 O O . LEU B 1 138 ? 4.383 -15.453 -34.625 1 95.44 138 LEU B O 1
ATOM 5381 N N . GLU B 1 139 ? 4.164 -14.602 -32.625 1 94.31 139 GLU B N 1
ATOM 5382 C CA . GLU B 1 139 ? 4.965 -13.43 -32.969 1 94.31 139 GLU B CA 1
ATOM 5383 C C . GLU B 1 139 ? 6.266 -13.391 -32.188 1 94.31 139 GLU B C 1
ATOM 5385 O O . GLU B 1 139 ? 6.32 -13.875 -31.047 1 94.31 139 GLU B O 1
ATOM 5390 N N . TYR B 1 140 ? 7.312 -12.742 -32.781 1 94.75 140 TYR B N 1
ATOM 5391 C CA . TYR B 1 140 ? 8.555 -12.477 -32.062 1 94.75 140 TYR B CA 1
ATOM 5392 C C . TYR B 1 140 ? 8.305 -11.641 -30.812 1 94.75 140 TYR B C 1
ATOM 5394 O O . TYR B 1 140 ? 7.488 -10.711 -30.828 1 94.75 140 TYR B O 1
ATOM 5402 N N . GLY B 1 141 ? 8.969 -11.992 -29.797 1 93.38 141 GLY B N 1
ATOM 5403 C CA . GLY B 1 141 ? 8.875 -11.195 -28.594 1 93.38 141 GLY B CA 1
ATOM 5404 C C . GLY B 1 141 ? 7.742 -11.617 -27.688 1 93.38 141 GLY B C 1
ATOM 5405 O O . GLY B 1 141 ? 7.957 -11.898 -26.5 1 93.38 141 GLY B O 1
ATOM 5406 N N . THR B 1 142 ? 6.59 -11.773 -28.281 1 93 142 THR B N 1
ATOM 5407 C CA . THR B 1 142 ? 5.41 -12.125 -27.5 1 93 142 THR B CA 1
ATOM 5408 C C . THR B 1 142 ? 5.352 -13.633 -27.25 1 93 142 THR B C 1
ATOM 5410 O O . THR B 1 142 ? 5.082 -14.07 -26.125 1 93 142 THR B O 1
ATOM 5413 N N . ASN B 1 143 ? 5.617 -14.359 -28.297 1 96 143 ASN B N 1
ATOM 5414 C CA . ASN B 1 143 ? 5.438 -15.805 -28.203 1 96 143 ASN B CA 1
ATOM 5415 C C . ASN B 1 143 ? 6.75 -16.547 -28.438 1 96 143 ASN B C 1
ATOM 5417 O O . ASN B 1 143 ? 6.953 -17.641 -27.891 1 96 143 ASN B O 1
ATOM 5421 N N . ILE B 1 144 ? 7.613 -15.938 -29.297 1 97.06 144 ILE B N 1
ATOM 5422 C CA . ILE B 1 144 ? 8.852 -16.609 -29.688 1 97.06 144 ILE B CA 1
ATOM 5423 C C . ILE B 1 144 ? 10.039 -15.688 -29.422 1 97.06 144 ILE B C 1
ATOM 5425 O O . ILE B 1 144 ? 10.047 -14.523 -29.844 1 97.06 144 ILE B O 1
ATOM 5429 N N . ASN B 1 145 ? 10.984 -16.203 -28.781 1 96.5 145 ASN B N 1
ATOM 5430 C CA . ASN B 1 145 ? 12.242 -15.484 -28.609 1 96.5 145 ASN B CA 1
ATOM 5431 C C . ASN B 1 145 ? 13.414 -16.25 -29.203 1 96.5 145 ASN B C 1
ATOM 5433 O O . ASN B 1 145 ? 13.5 -17.484 -29.062 1 96.5 145 ASN B O 1
ATOM 5437 N N . ILE B 1 146 ? 14.258 -15.508 -29.828 1 95.06 146 ILE B N 1
ATOM 5438 C CA . ILE B 1 146 ? 15.469 -16.047 -30.422 1 95.06 146 ILE B CA 1
ATOM 5439 C C . ILE B 1 146 ? 16.688 -15.547 -29.656 1 95.06 146 ILE B C 1
ATOM 5441 O O . ILE B 1 146 ? 16.875 -14.344 -29.484 1 95.06 146 ILE B O 1
ATOM 5445 N N . ALA B 1 147 ? 17.469 -16.5 -29.188 1 92.69 147 ALA B N 1
ATOM 5446 C CA . ALA B 1 147 ? 18.625 -16.109 -28.391 1 92.69 147 ALA B CA 1
ATOM 5447 C C . ALA B 1 147 ? 19.906 -16.75 -28.922 1 92.69 147 ALA B C 1
ATOM 5449 O O . ALA B 1 147 ? 19.875 -17.891 -29.422 1 92.69 147 ALA B O 1
ATOM 5450 N N . GLN B 1 148 ? 20.906 -15.984 -28.812 1 89.19 148 GLN B N 1
ATOM 5451 C CA . GLN B 1 148 ? 22.25 -16.469 -29.172 1 89.19 148 GLN B CA 1
ATOM 5452 C C . GLN B 1 148 ? 23.234 -16.203 -28.047 1 89.19 148 GLN B C 1
ATOM 5454 O O . GLN B 1 148 ? 23.203 -15.148 -27.406 1 89.19 148 GLN B O 1
ATOM 5459 N N . TYR B 1 149 ? 23.969 -17.219 -27.688 1 83.81 149 TYR B N 1
ATOM 5460 C CA . TYR B 1 149 ? 25.016 -17.078 -26.688 1 83.81 149 TYR B CA 1
ATOM 5461 C C . TYR B 1 149 ? 26.406 -17.281 -27.297 1 83.81 149 TYR B C 1
ATOM 5463 O O . TYR B 1 149 ? 26.75 -18.391 -27.719 1 83.81 149 TYR B O 1
ATOM 5471 N N . LYS B 1 150 ? 27.141 -16.234 -27.359 1 79.62 150 LYS B N 1
ATOM 5472 C CA . LYS B 1 150 ? 28.469 -16.25 -27.938 1 79.62 150 LYS B CA 1
ATOM 5473 C C . LYS B 1 150 ? 29.453 -15.453 -27.078 1 79.62 150 LYS B C 1
ATOM 5475 O O . LYS B 1 150 ? 29.141 -14.328 -26.672 1 79.62 150 LYS B O 1
ATOM 5480 N N . ASN B 1 151 ? 30.594 -16.031 -26.828 1 78 151 ASN B N 1
ATOM 5481 C CA . ASN B 1 151 ? 31.656 -15.375 -26.078 1 78 151 ASN B CA 1
ATOM 5482 C C . ASN B 1 151 ? 31.156 -14.859 -24.719 1 78 151 ASN B C 1
ATOM 5484 O O . ASN B 1 151 ? 31.438 -13.727 -24.344 1 78 151 ASN B O 1
ATOM 5488 N N . GLY B 1 152 ? 30.312 -15.562 -24.172 1 75.75 152 GLY B N 1
ATOM 5489 C CA . GLY B 1 152 ? 29.891 -15.242 -22.828 1 75.75 152 GLY B CA 1
ATOM 5490 C C . GLY B 1 152 ? 28.75 -14.242 -22.781 1 75.75 152 GLY B C 1
ATOM 5491 O O . GLY B 1 152 ? 28.344 -13.812 -21.703 1 75.75 152 GLY B O 1
ATOM 5492 N N . ILE B 1 153 ? 28.297 -13.852 -23.922 1 81.31 153 ILE B N 1
ATOM 5493 C CA . ILE B 1 153 ? 27.234 -12.836 -23.953 1 81.31 153 ILE B CA 1
ATOM 5494 C C . ILE B 1 153 ? 26 -13.414 -24.625 1 81.31 153 ILE B C 1
ATOM 5496 O O . ILE B 1 153 ? 26.078 -14.023 -25.703 1 81.31 153 ILE B O 1
ATOM 5500 N N . ARG B 1 154 ? 24.875 -13.227 -23.938 1 84.62 154 ARG B N 1
ATOM 5501 C CA . ARG B 1 154 ? 23.594 -13.625 -24.5 1 84.62 154 ARG B CA 1
ATOM 5502 C C . ARG B 1 154 ? 22.938 -12.461 -25.234 1 84.62 154 ARG B C 1
ATOM 5504 O O . ARG B 1 154 ? 22.844 -11.352 -24.703 1 84.62 154 ARG B O 1
ATOM 5511 N N . THR B 1 155 ? 22.5 -12.633 -26.453 1 87.56 155 THR B N 1
ATOM 5512 C CA . THR B 1 155 ? 21.828 -11.617 -27.25 1 87.56 155 THR B CA 1
ATOM 5513 C C . THR B 1 155 ? 20.469 -12.117 -27.734 1 87.56 155 THR B C 1
ATOM 5515 O O . THR B 1 155 ? 20.328 -13.289 -28.094 1 87.56 155 THR B O 1
ATOM 5518 N N . THR B 1 156 ? 19.516 -11.289 -27.719 1 90.19 156 THR B N 1
ATOM 5519 C CA . THR B 1 156 ? 18.203 -11.586 -28.266 1 90.19 156 THR B CA 1
ATOM 5520 C C . THR B 1 156 ? 18.078 -11.07 -29.688 1 90.19 156 THR B C 1
ATOM 5522 O O . THR B 1 156 ? 18.25 -9.875 -29.938 1 90.19 156 THR B O 1
ATOM 5525 N N . LEU B 1 157 ? 17.75 -11.969 -30.609 1 91.5 157 LEU B N 1
ATOM 5526 C CA . LEU B 1 157 ? 17.719 -11.633 -32.031 1 91.5 157 LEU B CA 1
ATOM 5527 C C . LEU B 1 157 ? 16.297 -11.734 -32.594 1 91.5 157 LEU B C 1
ATOM 5529 O O . LEU B 1 157 ? 16.094 -12.32 -33.656 1 91.5 157 LEU B O 1
ATOM 5533 N N . ASN B 1 158 ? 15.414 -11.211 -31.922 1 93.94 158 ASN B N 1
ATOM 5534 C CA . ASN B 1 158 ? 14.023 -11.242 -32.344 1 93.94 158 ASN B CA 1
ATOM 5535 C C . ASN B 1 158 ? 13.797 -10.352 -33.562 1 93.94 158 ASN B C 1
ATOM 5537 O O . ASN B 1 158 ? 14.32 -9.234 -33.625 1 93.94 158 ASN B O 1
ATOM 5541 N N . GLY B 1 159 ? 13.078 -10.852 -34.5 1 91.5 159 GLY B N 1
ATOM 5542 C CA . GLY B 1 159 ? 12.547 -10.008 -35.562 1 91.5 159 GLY B CA 1
ATOM 5543 C C . GLY B 1 159 ? 11.258 -9.305 -35.156 1 91.5 159 GLY B C 1
ATOM 5544 O O . GLY B 1 159 ? 11.016 -9.055 -33.969 1 91.5 159 GLY B O 1
ATOM 5545 N N . LYS B 1 160 ? 10.516 -8.977 -36.281 1 90.06 160 LYS B N 1
ATOM 5546 C CA . LYS B 1 160 ? 9.227 -8.328 -36.062 1 90.06 160 LYS B CA 1
ATOM 5547 C C . LYS B 1 160 ? 8.102 -9.141 -36.688 1 90.06 160 LYS B C 1
ATOM 5549 O O . LYS B 1 160 ? 8.281 -9.75 -37.75 1 90.06 160 LYS B O 1
ATOM 5554 N N . GLY B 1 161 ? 7 -9.227 -36.031 1 90.38 161 GLY B N 1
ATOM 5555 C CA . GLY B 1 161 ? 5.805 -9.828 -36.594 1 90.38 161 GLY B CA 1
ATOM 5556 C C . GLY B 1 161 ? 5.727 -11.328 -36.375 1 90.38 161 GLY B C 1
ATOM 5557 O O . GLY B 1 161 ? 6.332 -11.852 -35.438 1 90.38 161 GLY B O 1
ATOM 5558 N N . ARG B 1 162 ? 4.922 -12 -37.25 1 92.12 162 ARG B N 1
ATOM 5559 C CA . ARG B 1 162 ? 4.648 -13.422 -37.125 1 92.12 162 ARG B CA 1
ATOM 5560 C C . ARG B 1 162 ? 5.887 -14.25 -37.469 1 92.12 162 ARG B C 1
ATOM 5562 O O . ARG B 1 162 ? 6.629 -13.922 -38.406 1 92.12 162 ARG B O 1
ATOM 5569 N N . VAL B 1 163 ? 6.105 -15.328 -36.781 1 94.88 163 VAL B N 1
ATOM 5570 C CA . VAL B 1 163 ? 7.238 -16.219 -37 1 94.88 163 VAL B CA 1
ATOM 5571 C C . VAL B 1 163 ? 6.789 -17.453 -37.781 1 94.88 163 VAL B C 1
ATOM 5573 O O . VAL B 1 163 ? 5.773 -18.062 -37.469 1 94.88 163 VAL B O 1
ATOM 5576 N N . TYR B 1 164 ? 7.559 -17.828 -38.781 1 92.19 164 TYR B N 1
ATOM 5577 C CA . TYR B 1 164 ? 7.234 -18.984 -39.625 1 92.19 164 TYR B CA 1
ATOM 5578 C C . TYR B 1 164 ? 8.266 -20.094 -39.438 1 92.19 164 TYR B C 1
ATOM 5580 O O . TYR B 1 164 ? 9.414 -19.828 -39.094 1 92.19 164 TYR B O 1
ATOM 5588 N N . PRO B 1 165 ? 7.898 -21.359 -39.656 1 94.94 165 PRO B N 1
ATOM 5589 C CA . PRO B 1 165 ? 8.789 -22.5 -39.406 1 94.94 165 PRO B CA 1
ATOM 5590 C C . PRO B 1 165 ? 10.102 -22.391 -40.188 1 94.94 165 PRO B C 1
ATOM 5592 O O . PRO B 1 165 ? 11.164 -22.719 -39.625 1 94.94 165 PRO B O 1
ATOM 5595 N N . GLN B 1 166 ? 10.102 -21.938 -41.312 1 93.12 166 GLN B N 1
ATOM 5596 C CA . GLN B 1 166 ? 11.312 -21.844 -42.125 1 93.12 166 GLN B CA 1
ATOM 5597 C C . GLN B 1 166 ? 12.297 -20.844 -41.531 1 93.12 166 GLN B C 1
ATOM 5599 O O . GLN B 1 166 ? 13.516 -21.016 -41.625 1 93.12 166 GLN B O 1
ATOM 5604 N N . ILE B 1 167 ? 11.758 -19.859 -41.031 1 90.69 167 ILE B N 1
ATOM 5605 C CA . ILE B 1 167 ? 12.602 -18.844 -40.406 1 90.69 167 ILE B CA 1
ATOM 5606 C C . ILE B 1 167 ? 13.242 -19.406 -39.156 1 90.69 167 ILE B C 1
ATOM 5608 O O . ILE B 1 167 ? 14.414 -19.125 -38.844 1 90.69 167 ILE B O 1
ATOM 5612 N N . ILE B 1 168 ? 12.484 -20.141 -38.406 1 95.31 168 ILE B N 1
ATOM 5613 C CA . ILE B 1 168 ? 13.023 -20.797 -37.219 1 95.31 168 ILE B CA 1
ATOM 5614 C C . ILE B 1 168 ? 14.156 -21.75 -37.625 1 95.31 168 ILE B C 1
ATOM 5616 O O . ILE B 1 168 ? 15.188 -21.797 -36.938 1 95.31 168 ILE B O 1
ATOM 5620 N N . LYS B 1 169 ? 13.914 -22.484 -38.656 1 94.56 169 LYS B N 1
ATOM 5621 C CA . LYS B 1 169 ? 14.945 -23.375 -39.188 1 94.56 169 LYS B CA 1
ATOM 5622 C C . LYS B 1 169 ? 16.234 -22.609 -39.469 1 94.56 169 LYS B C 1
ATOM 5624 O O . LYS B 1 169 ? 17.328 -23.078 -39.125 1 94.56 169 LYS B O 1
ATOM 5629 N N . GLN B 1 170 ? 16.094 -21.469 -40.031 1 92.62 170 GLN B N 1
ATOM 5630 C CA . GLN B 1 170 ? 17.25 -20.625 -40.344 1 92.62 170 GLN B CA 1
ATOM 5631 C C . GLN B 1 170 ? 17.969 -20.188 -39.062 1 92.62 170 GLN B C 1
ATOM 5633 O O . GLN B 1 170 ? 19.203 -20.219 -39 1 92.62 170 GLN B O 1
ATOM 5638 N N . HIS B 1 171 ? 17.188 -19.75 -38.094 1 94.31 171 HIS B N 1
ATOM 5639 C CA . HIS B 1 171 ? 17.781 -19.344 -36.844 1 94.31 171 HIS B CA 1
ATOM 5640 C C . HIS B 1 171 ? 18.547 -20.5 -36.188 1 94.31 171 HIS B C 1
ATOM 5642 O O . HIS B 1 171 ? 19.641 -20.297 -35.656 1 94.31 171 HIS B O 1
ATOM 5648 N N . LEU B 1 172 ? 17.953 -21.672 -36.25 1 94.69 172 LEU B N 1
ATOM 5649 C CA . LEU B 1 172 ? 18.594 -22.859 -35.656 1 94.69 172 LEU B CA 1
ATOM 5650 C C . LEU B 1 172 ? 19.891 -23.172 -36.375 1 94.69 172 LEU B C 1
ATOM 5652 O O . LEU B 1 172 ? 20.891 -23.531 -35.75 1 94.69 172 LEU B O 1
ATOM 5656 N N . HIS B 1 173 ? 19.891 -23.016 -37.625 1 93.06 173 HIS B N 1
ATOM 5657 C CA . HIS B 1 173 ? 21.109 -23.25 -38.406 1 93.06 173 HIS B CA 1
ATOM 5658 C C . HIS B 1 173 ? 22.188 -22.234 -38.062 1 93.06 173 HIS B C 1
ATOM 5660 O O . HIS B 1 173 ? 23.375 -22.516 -38.219 1 93.06 173 HIS B O 1
ATOM 5666 N N . ASN B 1 174 ? 21.734 -21.094 -37.656 1 91.06 174 ASN B N 1
ATOM 5667 C CA . ASN B 1 174 ? 22.672 -20.047 -37.25 1 91.06 174 ASN B CA 1
ATOM 5668 C C . ASN B 1 174 ? 23.031 -20.188 -35.781 1 91.06 174 ASN B C 1
ATOM 5670 O O . ASN B 1 174 ? 23.469 -19.234 -35.156 1 91.06 174 ASN B O 1
ATOM 5674 N N . LEU B 1 175 ? 22.734 -21.312 -35.188 1 91.56 175 LEU B N 1
ATOM 5675 C CA . LEU B 1 175 ? 23.141 -21.719 -33.844 1 91.56 175 LEU B CA 1
ATOM 5676 C C . LEU B 1 175 ? 22.422 -20.891 -32.781 1 91.56 175 LEU B C 1
ATOM 5678 O O . LEU B 1 175 ? 22.984 -20.594 -31.734 1 91.56 175 LEU B O 1
ATOM 5682 N N . CYS B 1 176 ? 21.188 -20.484 -33.094 1 92.75 176 CYS B N 1
ATOM 5683 C CA . CYS B 1 176 ? 20.344 -19.766 -32.125 1 92.75 176 CYS B CA 1
ATOM 5684 C C . CYS B 1 176 ? 19.375 -20.719 -31.422 1 92.75 176 CYS B C 1
ATOM 5686 O O . CYS B 1 176 ? 18.906 -21.672 -32.031 1 92.75 176 CYS B O 1
ATOM 5688 N N . SER B 1 177 ? 19.156 -20.375 -30.188 1 94.62 177 SER B N 1
ATOM 5689 C CA . SER B 1 177 ? 18.141 -21.094 -29.438 1 94.62 177 SER B CA 1
ATOM 5690 C C . SER B 1 177 ? 16.766 -20.453 -29.641 1 94.62 177 SER B C 1
ATOM 5692 O O . SER B 1 177 ? 16.656 -19.234 -29.75 1 94.62 177 SER B O 1
ATOM 5694 N N . VAL B 1 178 ? 15.75 -21.312 -29.672 1 95.69 178 VAL B N 1
ATOM 5695 C CA . VAL B 1 178 ? 14.375 -20.859 -29.859 1 95.69 178 VAL B CA 1
ATOM 5696 C C . VAL B 1 178 ? 13.547 -21.156 -28.609 1 95.69 178 VAL B C 1
ATOM 5698 O O . VAL B 1 178 ? 13.422 -22.312 -28.203 1 95.69 178 VAL B O 1
ATOM 5701 N N . GLN B 1 179 ? 13.008 -20.094 -28.062 1 96.56 179 GLN B N 1
ATOM 5702 C CA . GLN B 1 179 ? 12.102 -20.219 -26.922 1 96.56 179 GLN B CA 1
ATOM 5703 C C . GLN B 1 179 ? 10.656 -19.984 -27.344 1 96.56 179 GLN B C 1
ATOM 5705 O O . GLN B 1 179 ? 10.344 -18.969 -27.969 1 96.56 179 GLN B O 1
ATOM 5710 N N . LEU B 1 180 ? 9.797 -20.938 -27.078 1 97.88 180 LEU B N 1
ATOM 5711 C CA . LEU B 1 180 ? 8.359 -20.688 -27.141 1 97.88 180 LEU B CA 1
ATOM 5712 C C . LEU B 1 180 ? 7.801 -20.359 -25.766 1 97.88 180 LEU B C 1
ATOM 5714 O O . LEU B 1 180 ? 7.832 -21.203 -24.859 1 97.88 180 LEU B O 1
ATOM 5718 N N . VAL B 1 181 ? 7.258 -19.156 -25.703 1 97.06 181 VAL B N 1
ATOM 5719 C CA . VAL B 1 181 ? 6.73 -18.672 -24.438 1 97.06 181 VAL B CA 1
ATOM 5720 C C . VAL B 1 181 ? 5.285 -19.141 -24.266 1 97.06 181 VAL B C 1
ATOM 5722 O O . VAL B 1 181 ? 4.484 -19.047 -25.203 1 97.06 181 VAL B O 1
ATOM 5725 N N . ASN B 1 182 ? 4.957 -19.719 -23.156 1 97 182 ASN B N 1
ATOM 5726 C CA . ASN B 1 182 ? 3.629 -20.156 -22.734 1 97 182 ASN B CA 1
ATOM 5727 C C . ASN B 1 182 ? 2.998 -21.094 -23.766 1 97 182 ASN B C 1
ATOM 5729 O O . ASN B 1 182 ? 1.884 -20.844 -24.234 1 97 182 ASN B O 1
ATOM 5733 N N . PRO B 1 183 ? 3.658 -22.109 -24.047 1 98.06 183 PRO B N 1
ATOM 5734 C CA . PRO B 1 183 ? 3.092 -23.078 -25 1 98.06 183 PRO B CA 1
ATOM 5735 C C . PRO B 1 183 ? 1.714 -23.578 -24.578 1 98.06 183 PRO B C 1
ATOM 5737 O O . PRO B 1 183 ? 0.926 -24 -25.422 1 98.06 183 PRO B O 1
ATOM 5740 N N . GLN B 1 184 ? 1.354 -23.5 -23.328 1 97.44 184 GLN B N 1
ATOM 5741 C CA . GLN B 1 184 ? 0.048 -23.969 -22.875 1 97.44 184 GLN B CA 1
ATOM 5742 C C . GLN B 1 184 ? -1.078 -23.172 -23.547 1 97.44 184 GLN B C 1
ATOM 5744 O O . GLN B 1 184 ? -2.225 -23.625 -23.562 1 97.44 184 GLN B O 1
ATOM 5749 N N . THR B 1 185 ? -0.792 -22 -23.984 1 96.25 185 THR B N 1
ATOM 5750 C CA . THR B 1 185 ? -1.787 -21.188 -24.672 1 96.25 185 THR B CA 1
ATOM 5751 C C . THR B 1 185 ? -2.189 -21.844 -25.984 1 96.25 185 THR B C 1
ATOM 5753 O O . THR B 1 185 ? -3.338 -21.719 -26.422 1 96.25 185 THR B O 1
ATOM 5756 N N . PHE B 1 186 ? -1.292 -22.625 -26.609 1 95.88 186 PHE B N 1
ATOM 5757 C CA . PHE B 1 186 ? -1.512 -23.078 -27.969 1 95.88 186 PHE B CA 1
ATOM 5758 C C . PHE B 1 186 ? -1.55 -24.594 -28.047 1 95.88 186 PHE B C 1
ATOM 5760 O O . PHE B 1 186 ? -2.035 -25.172 -29.031 1 95.88 186 PHE B O 1
ATOM 5767 N N . ASP B 1 187 ? -1.007 -25.219 -27.094 1 97.69 187 ASP B N 1
ATOM 5768 C CA . ASP B 1 187 ? -0.873 -26.672 -27.109 1 97.69 187 ASP B CA 1
ATOM 5769 C C . ASP B 1 187 ? -1.715 -27.312 -26.016 1 97.69 187 ASP B C 1
ATOM 5771 O O . ASP B 1 187 ? -1.487 -27.078 -24.828 1 97.69 187 ASP B O 1
ATOM 5775 N N . ASP B 1 188 ? -2.533 -28.219 -26.344 1 97.25 188 ASP B N 1
ATOM 5776 C CA . ASP B 1 188 ? -3.484 -28.828 -25.422 1 97.25 188 ASP B CA 1
ATOM 5777 C C . ASP B 1 188 ? -2.781 -29.766 -24.438 1 97.25 188 ASP B C 1
ATOM 5779 O O . ASP B 1 188 ? -3.205 -29.922 -23.297 1 97.25 188 ASP B O 1
ATOM 5783 N N . ARG B 1 189 ? -1.766 -30.422 -24.891 1 98.12 189 ARG B N 1
ATOM 5784 C CA . ARG B 1 189 ? -1.067 -31.375 -24.031 1 98.12 189 ARG B CA 1
ATOM 5785 C C . ARG B 1 189 ? -0.342 -30.656 -22.891 1 98.12 189 ARG B C 1
ATOM 5787 O O . ARG B 1 189 ? -0.432 -31.078 -21.734 1 98.12 189 ARG B O 1
ATOM 5794 N N . ILE B 1 190 ? 0.34 -29.562 -23.234 1 98.44 190 ILE B N 1
ATOM 5795 C CA . ILE B 1 190 ? 1.015 -28.766 -22.219 1 98.44 190 ILE B CA 1
ATOM 5796 C C . ILE B 1 190 ? -0.02 -28.094 -21.328 1 98.44 190 ILE B C 1
ATOM 5798 O O . ILE B 1 190 ? 0.167 -28 -20.109 1 98.44 190 ILE B O 1
ATOM 5802 N N . TRP B 1 191 ? -1.1 -27.609 -21.953 1 98.25 191 TRP B N 1
ATOM 5803 C CA . TRP B 1 191 ? -2.205 -27.047 -21.172 1 98.25 191 TRP B CA 1
ATOM 5804 C C . TRP B 1 191 ? -2.703 -28.047 -20.141 1 98.25 191 TRP B C 1
ATOM 5806 O O . TRP B 1 191 ? -2.812 -27.719 -18.953 1 98.25 191 TRP B O 1
ATOM 5816 N N . TYR B 1 192 ? -2.955 -29.219 -20.562 1 97.81 192 TYR B N 1
ATOM 5817 C CA . TYR B 1 192 ? -3.455 -30.281 -19.703 1 97.81 192 TYR B CA 1
ATOM 5818 C C . TYR B 1 192 ? -2.518 -30.5 -18.516 1 97.81 192 TYR B C 1
ATOM 5820 O O . TYR B 1 192 ? -2.951 -30.5 -17.359 1 97.81 192 TYR B O 1
ATOM 5828 N N . LEU B 1 193 ? -1.272 -30.609 -18.781 1 98.25 193 LEU B N 1
ATOM 5829 C CA . LEU B 1 193 ? -0.308 -30.875 -17.719 1 98.25 193 LEU B CA 1
ATOM 5830 C C . LEU B 1 193 ? -0.29 -29.719 -16.719 1 98.25 193 LEU B C 1
ATOM 5832 O O . LEU B 1 193 ? -0.374 -29.953 -15.508 1 98.25 193 LEU B O 1
ATOM 5836 N N . CYS B 1 194 ? -0.234 -28.531 -17.219 1 98.56 194 CYS B N 1
ATOM 5837 C CA . CYS B 1 194 ? -0.12 -27.359 -16.359 1 98.56 194 CYS B CA 1
ATOM 5838 C C . CYS B 1 194 ? -1.384 -27.172 -15.523 1 98.56 194 CYS B C 1
ATOM 5840 O O . CYS B 1 194 ? -1.31 -26.891 -14.328 1 98.56 194 CYS B O 1
ATOM 5842 N N . GLU B 1 195 ? -2.551 -27.25 -16.172 1 97.69 195 GLU B N 1
ATOM 5843 C CA . GLU B 1 195 ? -3.793 -27 -15.453 1 97.69 195 GLU B CA 1
ATOM 5844 C C . GLU B 1 195 ? -4.02 -28.031 -14.359 1 97.69 195 GLU B C 1
ATOM 5846 O O . GLU B 1 195 ? -4.52 -27.703 -13.281 1 97.69 195 GLU B O 1
ATOM 5851 N N . VAL B 1 196 ? -3.611 -29.266 -14.609 1 97.62 196 VAL B N 1
ATOM 5852 C CA . VAL B 1 196 ? -3.748 -30.328 -13.617 1 97.62 196 VAL B CA 1
ATOM 5853 C C . VAL B 1 196 ? -2.824 -30.062 -12.43 1 97.62 196 VAL B C 1
ATOM 5855 O O . VAL B 1 196 ? -3.244 -30.156 -11.273 1 97.62 196 VAL B O 1
ATOM 5858 N N . LEU B 1 197 ? -1.619 -29.625 -12.68 1 98.06 197 LEU B N 1
ATOM 5859 C CA . LEU B 1 197 ? -0.616 -29.438 -11.641 1 98.06 197 LEU B CA 1
ATOM 5860 C C . LEU B 1 197 ? -1.013 -28.297 -10.703 1 98.06 197 LEU B C 1
ATOM 5862 O O . LEU B 1 197 ? -0.662 -28.312 -9.523 1 98.06 197 LEU B O 1
ATOM 5866 N N . GLN B 1 198 ? -1.776 -27.359 -11.18 1 97.12 198 GLN B N 1
ATOM 5867 C CA . GLN B 1 198 ? -2.145 -26.203 -10.359 1 97.12 198 GLN B CA 1
ATOM 5868 C C . GLN B 1 198 ? -3.047 -26.625 -9.203 1 97.12 198 GLN B C 1
ATOM 5870 O O . GLN B 1 198 ? -3.133 -25.922 -8.188 1 97.12 198 GLN B O 1
ATOM 5875 N N . GLU B 1 199 ? -3.711 -27.812 -9.359 1 95.88 199 GLU B N 1
ATOM 5876 C CA . GLU B 1 199 ? -4.59 -28.312 -8.305 1 95.88 199 GLU B CA 1
ATOM 5877 C C . GLU B 1 199 ? -3.805 -28.656 -7.043 1 95.88 199 GLU B C 1
ATOM 5879 O O . GLU B 1 199 ? -4.348 -28.609 -5.938 1 95.88 199 GLU B O 1
ATOM 5884 N N . ILE B 1 200 ? -2.562 -28.922 -7.227 1 94.75 200 ILE B N 1
ATOM 5885 C CA . ILE B 1 200 ? -1.762 -29.297 -6.066 1 94.75 200 ILE B CA 1
ATOM 5886 C C . ILE B 1 200 ? -0.967 -28.094 -5.578 1 94.75 200 ILE B C 1
ATOM 5888 O O . ILE B 1 200 ? -0.838 -27.875 -4.371 1 94.75 200 ILE B O 1
ATOM 5892 N N . PHE B 1 201 ? -0.434 -27.266 -6.414 1 96.44 201 PHE B N 1
ATOM 5893 C CA . PHE B 1 201 ? 0.439 -26.156 -6.047 1 96.44 201 PHE B CA 1
ATOM 5894 C C . PHE B 1 201 ? -0.376 -24.953 -5.562 1 96.44 201 PHE B C 1
ATOM 5896 O O . PHE B 1 201 ? 0.113 -24.141 -4.781 1 96.44 201 PHE B O 1
ATOM 5903 N N . GLY B 1 202 ? -1.605 -24.859 -6.105 1 95.81 202 GLY B N 1
ATOM 5904 C CA . GLY B 1 202 ? -2.486 -23.781 -5.652 1 95.81 202 GLY B CA 1
ATOM 5905 C C . GLY B 1 202 ? -2.121 -22.422 -6.227 1 95.81 202 GLY B C 1
ATOM 5906 O O . GLY B 1 202 ? -2.541 -21.391 -5.699 1 95.81 202 GLY B O 1
ATOM 5907 N N . CYS B 1 203 ? -1.271 -22.391 -7.121 1 97.12 203 CYS B N 1
ATOM 5908 C CA . CYS B 1 203 ? -0.91 -21.172 -7.848 1 97.12 203 CYS B CA 1
ATOM 5909 C C . CYS B 1 203 ? -0.738 -21.453 -9.336 1 97.12 203 CYS B C 1
ATOM 5911 O O . CYS B 1 203 ? -0.862 -22.609 -9.766 1 97.12 203 CYS B O 1
ATOM 5913 N N . PHE B 1 204 ? -0.551 -20.406 -10.078 1 97.69 204 PHE B N 1
ATOM 5914 C CA . PHE B 1 204 ? -0.431 -20.531 -11.531 1 97.69 204 PHE B CA 1
ATOM 5915 C C . PHE B 1 204 ? 0.749 -21.422 -11.898 1 97.69 204 PHE B C 1
ATOM 5917 O O . PHE B 1 204 ? 1.834 -21.281 -11.336 1 97.69 204 PHE B O 1
ATOM 5924 N N . VAL B 1 205 ? 0.534 -22.344 -12.781 1 98.38 205 VAL B N 1
ATOM 5925 C CA . VAL B 1 205 ? 1.575 -23.172 -13.375 1 98.38 205 VAL B CA 1
ATOM 5926 C C . VAL B 1 205 ? 1.646 -22.922 -14.875 1 98.38 205 VAL B C 1
ATOM 5928 O O . VAL B 1 205 ? 0.641 -23.047 -15.586 1 98.38 205 VAL B O 1
ATOM 5931 N N . GLY B 1 206 ? 2.768 -22.516 -15.297 1 98 206 GLY B N 1
ATOM 5932 C CA . GLY B 1 206 ? 3.01 -22.266 -16.719 1 98 206 GLY B CA 1
ATOM 5933 C C . GLY B 1 206 ? 4.207 -23.031 -17.25 1 98 206 GLY B C 1
ATOM 5934 O O . GLY B 1 206 ? 4.832 -23.812 -16.531 1 98 206 GLY B O 1
ATOM 5935 N N . ALA B 1 207 ? 4.43 -22.859 -18.594 1 98.56 207 ALA B N 1
ATOM 5936 C CA . ALA B 1 207 ? 5.555 -23.562 -19.203 1 98.56 207 ALA B CA 1
ATOM 5937 C C . ALA B 1 207 ? 6.219 -22.703 -20.281 1 98.56 207 ALA B C 1
ATOM 5939 O O . ALA B 1 207 ? 5.641 -21.719 -20.75 1 98.56 207 ALA B O 1
ATOM 5940 N N . ASN B 1 208 ? 7.395 -23.016 -20.547 1 98.19 208 ASN B N 1
ATOM 5941 C CA . ASN B 1 208 ? 8.164 -22.578 -21.719 1 98.19 208 ASN B CA 1
ATOM 5942 C C . ASN B 1 208 ? 8.875 -23.75 -22.375 1 98.19 208 ASN B C 1
ATOM 5944 O O . ASN B 1 208 ? 9.102 -24.781 -21.75 1 98.19 208 ASN B O 1
ATOM 5948 N N . THR B 1 209 ? 9.18 -23.609 -23.609 1 98.19 209 THR B N 1
ATOM 5949 C CA . THR B 1 209 ? 10.016 -24.609 -24.281 1 98.19 209 THR B CA 1
ATOM 5950 C C . THR B 1 209 ? 11.266 -23.969 -24.859 1 98.19 209 THR B C 1
ATOM 5952 O O . THR B 1 209 ? 11.25 -22.797 -25.25 1 98.19 209 THR B O 1
ATOM 5955 N N . TYR B 1 210 ? 12.289 -24.719 -24.891 1 97.06 210 TYR B N 1
ATOM 5956 C CA . TYR B 1 210 ? 13.57 -24.266 -25.438 1 97.06 210 TYR B CA 1
ATOM 5957 C C . TYR B 1 210 ? 14.141 -25.281 -26.406 1 97.06 210 TYR B C 1
ATOM 5959 O O . TYR B 1 210 ? 14.461 -26.406 -26.016 1 97.06 210 TYR B O 1
ATOM 5967 N N . LEU B 1 211 ? 14.227 -24.906 -27.609 1 97.25 211 LEU B N 1
ATOM 5968 C CA . LEU B 1 211 ? 14.883 -25.688 -28.641 1 97.25 211 LEU B CA 1
ATOM 5969 C C . LEU B 1 211 ? 16.234 -25.094 -29 1 97.25 211 LEU B C 1
ATOM 5971 O O . LEU B 1 211 ? 16.312 -23.969 -29.5 1 97.25 211 LEU B O 1
ATOM 5975 N N . THR B 1 212 ? 17.266 -25.828 -28.719 1 96.06 212 THR B N 1
ATOM 5976 C CA . THR B 1 212 ? 18.641 -25.375 -28.953 1 96.06 212 THR B CA 1
ATOM 5977 C C . THR B 1 212 ? 19.391 -26.328 -29.859 1 96.06 212 THR B C 1
ATOM 5979 O O . THR B 1 212 ? 19.406 -27.531 -29.625 1 96.06 212 THR B O 1
ATOM 5982 N N . PRO B 1 213 ? 19.969 -25.797 -30.953 1 94.75 213 PRO B N 1
ATOM 5983 C CA . PRO B 1 213 ? 20.688 -26.688 -31.875 1 94.75 213 PRO B CA 1
ATOM 5984 C C . PRO B 1 213 ? 21.984 -27.25 -31.266 1 94.75 213 PRO B C 1
ATOM 5986 O O . PRO B 1 213 ? 22.422 -26.797 -30.203 1 94.75 213 PRO B O 1
ATOM 5989 N N . ALA B 1 214 ? 22.531 -28.297 -31.938 1 94 214 ALA B N 1
ATOM 5990 C CA . ALA B 1 214 ? 23.781 -28.891 -31.5 1 94 214 ALA B CA 1
ATOM 5991 C C . ALA B 1 214 ? 24.922 -27.859 -31.547 1 94 214 ALA B C 1
ATOM 5993 O O . ALA B 1 214 ? 24.969 -27.016 -32.438 1 94 214 ALA B O 1
ATOM 5994 N N . GLY B 1 215 ? 25.828 -28 -30.531 1 88.31 215 GLY B N 1
ATOM 5995 C CA . GLY B 1 215 ? 27.031 -27.203 -30.531 1 88.31 215 GLY B CA 1
ATOM 5996 C C . GLY B 1 215 ? 26.781 -25.766 -30.109 1 88.31 215 GLY B C 1
ATOM 5997 O O . GLY B 1 215 ? 27.531 -24.859 -30.5 1 88.31 215 GLY B O 1
ATOM 5998 N N . SER B 1 216 ? 25.797 -25.531 -29.484 1 84.25 216 SER B N 1
ATOM 5999 C CA . SER B 1 216 ? 25.469 -24.172 -29.062 1 84.25 216 SER B CA 1
ATOM 6000 C C . SER B 1 216 ? 25.203 -24.109 -27.562 1 84.25 216 SER B C 1
ATOM 6002 O O . SER B 1 216 ? 25.234 -25.141 -26.875 1 84.25 216 SER B O 1
ATOM 6004 N N . SER B 1 217 ? 25.375 -22.812 -27.156 1 71.12 217 SER B N 1
ATOM 6005 C CA . SER B 1 217 ? 25.016 -22.562 -25.766 1 71.12 217 SER B CA 1
ATOM 6006 C C . SER B 1 217 ? 23.797 -21.641 -25.672 1 71.12 217 SER B C 1
ATOM 6008 O O . SER B 1 217 ? 23.688 -20.672 -26.422 1 71.12 217 SER B O 1
ATOM 6010 N N . GLY B 1 218 ? 22.734 -22.062 -24.938 1 64.31 218 GLY B N 1
ATOM 6011 C CA . GLY B 1 218 ? 21.547 -21.219 -24.953 1 64.31 218 GLY B CA 1
ATOM 6012 C C . GLY B 1 218 ? 21.375 -20.406 -23.688 1 64.31 218 GLY B C 1
ATOM 6013 O O . GLY B 1 218 ? 20.547 -19.484 -23.641 1 64.31 218 GLY B O 1
ATOM 6014 N N . PHE B 1 219 ? 22.156 -20.578 -22.656 1 77.38 219 PHE B N 1
ATOM 6015 C CA . PHE B 1 219 ? 21.734 -19.891 -21.453 1 77.38 219 PHE B CA 1
ATOM 6016 C C . PHE B 1 219 ? 22.938 -19.344 -20.688 1 77.38 219 PHE B C 1
ATOM 6018 O O . PHE B 1 219 ? 23.828 -20.094 -20.297 1 77.38 219 PHE B O 1
ATOM 6025 N N . ALA B 1 220 ? 23 -17.953 -20.562 1 84.06 220 ALA B N 1
ATOM 6026 C CA . ALA B 1 220 ? 23.891 -17.375 -19.562 1 84.06 220 ALA B CA 1
ATOM 6027 C C . ALA B 1 220 ? 23.438 -17.719 -18.156 1 84.06 220 ALA B C 1
ATOM 6029 O O . ALA B 1 220 ? 22.25 -17.938 -17.906 1 84.06 220 ALA B O 1
ATOM 6030 N N . PRO B 1 221 ? 24.391 -17.844 -17.266 1 92.56 221 PRO B N 1
ATOM 6031 C CA . PRO B 1 221 ? 23.984 -18.141 -15.891 1 92.56 221 PRO B CA 1
ATOM 6032 C C . PRO B 1 221 ? 23.031 -17.109 -15.312 1 92.56 2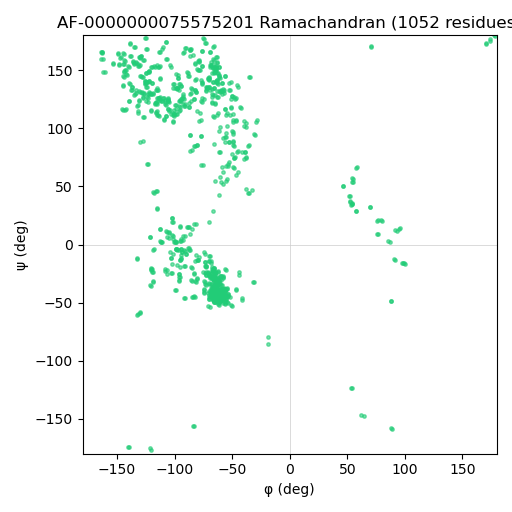21 PRO B C 1
ATOM 6034 O O . PRO B 1 221 ? 23.234 -15.898 -15.508 1 92.56 221 PRO B O 1
ATOM 6037 N N . HIS B 1 222 ? 21.953 -17.484 -14.688 1 94.94 222 HIS B N 1
ATOM 6038 C CA . HIS B 1 222 ? 20.969 -16.641 -14.023 1 94.94 222 HIS B CA 1
ATOM 6039 C C . HIS B 1 222 ? 20.094 -17.453 -13.062 1 94.94 222 HIS B C 1
ATOM 6041 O O . HIS B 1 222 ? 20.156 -18.688 -13.055 1 94.94 222 HIS B O 1
ATOM 6047 N N . TRP B 1 223 ? 19.391 -16.781 -12.203 1 96.19 223 TRP B N 1
ATOM 6048 C CA . TRP B 1 223 ? 18.344 -17.453 -11.43 1 96.19 223 TRP B CA 1
ATOM 6049 C C . TRP B 1 223 ? 16.969 -16.953 -11.812 1 96.19 223 TRP B C 1
ATOM 6051 O O . TRP B 1 223 ? 16.828 -15.859 -12.375 1 96.19 223 TRP B O 1
ATOM 6061 N N . ASP B 1 224 ? 16 -17.734 -11.633 1 95.69 224 ASP B N 1
ATOM 6062 C CA . ASP B 1 224 ? 14.609 -17.359 -11.898 1 95.69 224 ASP B CA 1
ATOM 6063 C C . ASP B 1 224 ? 13.836 -17.156 -10.602 1 95.69 224 ASP B C 1
ATOM 6065 O O . ASP B 1 224 ? 14.234 -17.656 -9.547 1 95.69 224 ASP B O 1
ATOM 6069 N N . GLU B 1 225 ? 12.711 -16.406 -10.703 1 96.81 225 GLU B N 1
ATOM 6070 C CA . GLU B 1 225 ? 11.828 -16.141 -9.57 1 96.81 225 GLU B CA 1
ATOM 6071 C C . GLU B 1 225 ? 10.773 -17.234 -9.422 1 96.81 225 GLU B C 1
ATOM 6073 O O . GLU B 1 225 ? 9.742 -17.016 -8.773 1 96.81 225 GLU B O 1
ATOM 6078 N N . ILE B 1 226 ? 10.953 -18.344 -10.055 1 97.62 226 ILE B N 1
ATOM 6079 C CA . ILE B 1 226 ? 10.023 -19.469 -10.039 1 97.62 226 ILE B CA 1
ATOM 6080 C C . ILE B 1 226 ? 10.773 -20.75 -9.734 1 97.62 226 ILE B C 1
ATOM 6082 O O . ILE B 1 226 ? 12 -20.797 -9.82 1 97.62 226 ILE B O 1
ATOM 6086 N N . ASP B 1 227 ? 10.008 -21.766 -9.305 1 98.19 227 ASP B N 1
ATOM 6087 C CA . ASP B 1 227 ? 10.484 -23.156 -9.305 1 98.19 227 ASP B CA 1
ATOM 6088 C C . ASP B 1 227 ? 10.328 -23.781 -10.68 1 98.19 227 ASP B C 1
ATOM 6090 O O . ASP B 1 227 ? 9.25 -23.75 -11.273 1 98.19 227 ASP B O 1
ATOM 6094 N N . ALA B 1 228 ? 11.398 -24.422 -11.094 1 98.44 228 ALA B N 1
ATOM 6095 C CA . ALA B 1 228 ? 11.383 -24.906 -12.477 1 98.44 228 ALA B CA 1
ATOM 6096 C C . ALA B 1 228 ? 11.594 -26.422 -12.539 1 98.44 228 ALA B C 1
ATOM 6098 O O . ALA B 1 228 ? 12.5 -26.953 -11.891 1 98.44 228 ALA B O 1
ATOM 6099 N N . PHE B 1 229 ? 10.742 -27.078 -13.25 1 98.75 229 PHE B N 1
ATOM 6100 C CA . PHE B 1 229 ? 10.891 -28.469 -13.641 1 98.75 229 PHE B CA 1
ATOM 6101 C C . PHE B 1 229 ? 11.219 -28.594 -15.125 1 98.75 229 PHE B C 1
ATOM 6103 O O . PHE B 1 229 ? 10.367 -28.312 -15.977 1 98.75 229 PHE B O 1
ATOM 6110 N N . LEU B 1 230 ? 12.43 -29 -15.398 1 98.5 230 LEU B N 1
ATOM 6111 C CA . LEU B 1 230 ? 12.836 -29.141 -16.797 1 98.5 230 LEU B CA 1
ATOM 6112 C C . LEU B 1 230 ? 12.664 -30.578 -17.266 1 98.5 230 LEU B C 1
ATOM 6114 O O . LEU B 1 230 ? 13.344 -31.484 -16.766 1 98.5 230 LEU B O 1
ATOM 6118 N N . LEU B 1 231 ? 11.789 -30.781 -18.203 1 98.75 231 LEU B N 1
ATOM 6119 C CA . LEU B 1 231 ? 11.516 -32.094 -18.812 1 98.75 231 LEU B CA 1
ATOM 6120 C C . LEU B 1 231 ? 12.203 -32.219 -20.156 1 98.75 231 LEU B C 1
ATOM 6122 O O . LEU B 1 231 ? 11.828 -31.516 -21.125 1 98.75 231 LEU B O 1
ATOM 6126 N N . GLN B 1 232 ? 13.211 -33.062 -20.219 1 98.56 232 GLN B N 1
ATOM 6127 C CA . GLN B 1 232 ? 13.93 -33.25 -21.484 1 98.56 232 GLN B CA 1
ATOM 6128 C C . GLN B 1 232 ? 13.148 -34.156 -22.438 1 98.56 232 GLN B C 1
ATOM 6130 O O . GLN B 1 232 ? 13.023 -35.344 -22.203 1 98.56 232 GLN B O 1
ATOM 6135 N N . VAL B 1 233 ? 12.695 -33.594 -23.531 1 98.38 233 VAL B N 1
ATOM 6136 C CA . VAL B 1 233 ? 11.805 -34.344 -24.406 1 98.38 233 VAL B CA 1
ATOM 6137 C C . VAL B 1 233 ? 12.547 -34.781 -25.672 1 98.38 233 VAL B C 1
ATOM 6139 O O . VAL B 1 233 ? 12.141 -35.719 -26.344 1 98.38 233 VAL B O 1
ATOM 6142 N N . GLU B 1 234 ? 13.609 -34.062 -26.062 1 98.12 234 GLU B N 1
ATOM 6143 C CA . GLU B 1 234 ? 14.477 -34.469 -27.156 1 98.12 234 GLU B CA 1
ATOM 6144 C C . GLU B 1 234 ? 15.938 -34.156 -26.859 1 98.12 234 GLU B C 1
ATOM 6146 O O . GLU B 1 234 ? 16.25 -33.188 -26.203 1 98.12 234 GLU B O 1
ATOM 6151 N N . GLY B 1 235 ? 16.828 -35 -27.328 1 97.06 235 GLY B N 1
ATOM 6152 C CA . GLY B 1 235 ? 18.266 -34.75 -27.234 1 97.06 235 GLY B CA 1
ATOM 6153 C C . GLY B 1 235 ? 18.75 -34.719 -25.797 1 97.06 235 GLY B C 1
ATOM 6154 O O . GLY B 1 235 ? 18.359 -35.531 -24.969 1 97.06 235 GLY B O 1
ATOM 6155 N N . ARG B 1 236 ? 19.766 -33.875 -25.594 1 96.25 236 ARG B N 1
ATOM 6156 C CA . ARG B 1 236 ? 20.344 -33.75 -24.25 1 96.25 236 ARG B CA 1
ATOM 6157 C C . ARG B 1 236 ? 20.984 -32.375 -24.062 1 96.25 236 ARG B C 1
ATOM 6159 O O . ARG B 1 236 ? 21.312 -31.703 -25.047 1 96.25 236 ARG B O 1
ATOM 6166 N N . LYS B 1 237 ? 21.094 -31.938 -22.875 1 95.56 237 LYS B N 1
ATOM 6167 C CA . LYS B 1 237 ? 21.688 -30.672 -22.484 1 95.56 237 LYS B CA 1
ATOM 6168 C C . LYS B 1 237 ? 22.531 -30.828 -21.219 1 95.56 237 LYS B C 1
ATOM 6170 O O . LYS B 1 237 ? 22.188 -31.594 -20.328 1 95.56 237 LYS B O 1
ATOM 6175 N N . TYR B 1 238 ? 23.641 -30.172 -21.25 1 95.56 238 TYR B N 1
ATOM 6176 C CA . TYR B 1 238 ? 24.547 -30.188 -20.094 1 95.56 238 TYR B CA 1
ATOM 6177 C C . TYR B 1 238 ? 24.266 -29.016 -19.172 1 95.56 238 TYR B C 1
ATOM 6179 O O . TYR B 1 238 ? 24.391 -27.859 -19.562 1 95.56 238 TYR B O 1
ATOM 6187 N N . TRP B 1 239 ? 23.938 -29.359 -17.906 1 95.81 239 TRP B N 1
ATOM 6188 C CA . TRP B 1 239 ? 23.5 -28.328 -16.969 1 95.81 239 TRP B CA 1
ATOM 6189 C C . TRP B 1 239 ? 24.531 -28.141 -15.852 1 95.81 239 TRP B C 1
ATOM 6191 O O . TRP B 1 239 ? 25.156 -29.094 -15.406 1 95.81 239 TRP B O 1
ATOM 6201 N N . ARG B 1 240 ? 24.656 -26.906 -15.492 1 94.56 240 ARG B N 1
ATOM 6202 C CA . ARG B 1 240 ? 25.344 -26.5 -14.266 1 94.56 240 ARG B CA 1
ATOM 6203 C C . ARG B 1 240 ? 24.406 -25.703 -13.359 1 94.56 240 ARG B C 1
ATOM 6205 O O . ARG B 1 240 ? 23.734 -24.766 -13.82 1 94.56 240 ARG B O 1
ATOM 6212 N N . VAL B 1 241 ? 24.375 -26.109 -12.117 1 96.31 241 VAL B N 1
ATOM 6213 C CA . VAL B 1 241 ? 23.469 -25.453 -11.18 1 96.31 241 VAL B CA 1
ATOM 6214 C C . VAL B 1 241 ? 24.219 -25.062 -9.914 1 96.31 241 VAL B C 1
ATOM 6216 O O . VAL B 1 241 ? 25 -25.859 -9.391 1 96.31 241 VAL B O 1
ATOM 6219 N N . TRP B 1 242 ? 24.062 -23.812 -9.461 1 95.38 242 TRP B N 1
ATOM 6220 C CA . TRP B 1 242 ? 24.672 -23.312 -8.242 1 95.38 242 TRP B CA 1
ATOM 6221 C C . TRP B 1 242 ? 23.625 -22.953 -7.203 1 95.38 242 TRP B C 1
ATOM 6223 O O . TRP B 1 242 ? 22.609 -22.312 -7.527 1 95.38 242 TRP B O 1
ATOM 6233 N N . ALA B 1 243 ? 23.844 -23.406 -5.996 1 94.56 243 ALA B N 1
ATOM 6234 C CA . ALA B 1 243 ? 22.969 -23.031 -4.883 1 94.56 243 ALA B CA 1
ATOM 6235 C C . ALA B 1 243 ? 23.266 -21.594 -4.426 1 94.56 243 ALA B C 1
ATOM 6237 O O . ALA B 1 243 ? 24.359 -21.078 -4.648 1 94.56 243 ALA B O 1
ATOM 6238 N N . PRO B 1 244 ? 22.234 -20.938 -3.834 1 92.94 244 PRO B N 1
ATOM 6239 C CA . PRO B 1 244 ? 22.516 -19.641 -3.225 1 92.94 244 PRO B CA 1
ATOM 6240 C C . PRO B 1 244 ? 23.625 -19.719 -2.172 1 92.94 244 PRO B C 1
ATOM 6242 O O . PRO B 1 244 ? 23.688 -20.688 -1.405 1 92.94 244 PRO B O 1
ATOM 6245 N N . GLU B 1 245 ? 24.422 -18.656 -2.105 1 89.75 245 GLU B N 1
ATOM 6246 C CA . GLU B 1 245 ? 25.562 -18.656 -1.193 1 89.75 245 GLU B CA 1
ATOM 6247 C C . GLU B 1 245 ? 25.219 -17.984 0.128 1 89.75 245 GLU B C 1
ATOM 6249 O O . GLU B 1 245 ? 25.859 -18.234 1.15 1 89.75 245 GLU B O 1
ATOM 6254 N N . THR B 1 246 ? 24.281 -17.062 0.096 1 88.56 246 THR B N 1
ATOM 6255 C CA . THR B 1 246 ? 23.891 -16.328 1.294 1 88.56 246 THR B CA 1
ATOM 6256 C C . THR B 1 246 ? 22.375 -16.359 1.482 1 88.56 246 THR B C 1
ATOM 6258 O O . THR B 1 246 ? 21.641 -16.672 0.548 1 88.56 246 THR B O 1
ATOM 6261 N N . ALA B 1 247 ? 21.938 -16.062 2.648 1 88 247 ALA B N 1
ATOM 6262 C CA . ALA B 1 247 ? 20.516 -15.992 2.959 1 88 247 ALA B CA 1
ATOM 6263 C C . ALA B 1 247 ? 19.828 -14.914 2.137 1 88 247 ALA B C 1
ATOM 6265 O O . ALA B 1 247 ? 18.656 -15.055 1.776 1 88 247 ALA B O 1
ATOM 6266 N N . GLU B 1 248 ? 20.516 -13.891 1.812 1 87.5 248 GLU B N 1
ATOM 6267 C CA . GLU B 1 248 ? 19.969 -12.781 1.035 1 87.5 248 GLU B CA 1
ATOM 6268 C C . GLU B 1 248 ? 19.656 -13.211 -0.398 1 87.5 248 GLU B C 1
ATOM 6270 O O . GLU B 1 248 ? 18.734 -12.688 -1.022 1 87.5 248 GLU B O 1
ATOM 6275 N N . GLU B 1 249 ? 20.312 -14.219 -0.831 1 90.25 249 GLU B N 1
ATOM 6276 C CA . GLU B 1 249 ? 20.156 -14.688 -2.205 1 90.25 249 GLU B CA 1
ATOM 6277 C C . GLU B 1 249 ? 19.109 -15.797 -2.299 1 90.25 249 GLU B C 1
ATOM 6279 O O . GLU B 1 249 ? 18.703 -16.172 -3.396 1 90.25 249 GLU B O 1
ATOM 6284 N N . GLU B 1 250 ? 18.672 -16.203 -1.216 1 93.75 250 GLU B N 1
ATOM 6285 C CA . GLU B 1 250 ? 17.781 -17.359 -1.21 1 93.75 250 GLU B CA 1
ATOM 6286 C C . GLU B 1 250 ? 16.344 -16.953 -1.554 1 93.75 250 GLU B C 1
ATOM 6288 O O . GLU B 1 250 ? 15.836 -15.969 -1.022 1 93.75 250 GLU B O 1
ATOM 6293 N N . LEU B 1 251 ? 15.75 -17.688 -2.479 1 96.38 251 LEU B N 1
ATOM 6294 C CA . LEU B 1 251 ? 14.344 -17.578 -2.859 1 96.38 251 LEU B CA 1
ATOM 6295 C C . LEU B 1 251 ? 14 -16.141 -3.256 1 96.38 251 LEU B C 1
ATOM 6297 O O . LEU B 1 251 ? 13.031 -15.562 -2.752 1 96.38 251 LEU B O 1
ATOM 6301 N N . PRO B 1 252 ? 14.758 -15.641 -4.168 1 96.25 252 PRO B N 1
ATOM 6302 C CA . PRO B 1 252 ? 14.438 -14.289 -4.621 1 96.25 252 PRO B CA 1
ATOM 6303 C C . PRO B 1 252 ? 13.047 -14.188 -5.246 1 96.25 252 PRO B C 1
ATOM 6305 O O . PRO B 1 252 ? 12.539 -15.164 -5.801 1 96.25 252 PRO B O 1
ATOM 6308 N N . LEU B 1 253 ? 12.445 -13.008 -5.176 1 96.25 253 LEU B N 1
ATOM 6309 C CA . LEU B 1 253 ? 11.102 -12.812 -5.715 1 96.25 253 LEU B CA 1
ATOM 6310 C C . LEU B 1 253 ? 11.164 -12.172 -7.098 1 96.25 253 LEU B C 1
ATOM 6312 O O . LEU B 1 253 ? 10.125 -11.992 -7.746 1 96.25 253 LEU B O 1
ATOM 6316 N N . GLU B 1 254 ? 12.352 -11.844 -7.52 1 95.88 254 GLU B N 1
ATOM 6317 C CA . GLU B 1 254 ? 12.594 -11.344 -8.867 1 95.88 254 GLU B CA 1
ATOM 6318 C C . GLU B 1 254 ? 13.734 -12.109 -9.539 1 95.88 254 GLU B C 1
ATOM 6320 O O . GLU B 1 254 ? 14.68 -12.531 -8.875 1 95.88 254 GLU B O 1
ATOM 6325 N N . SER B 1 255 ? 13.609 -12.289 -10.82 1 96.06 255 SER B N 1
ATOM 6326 C CA . SER B 1 255 ? 14.672 -12.953 -11.57 1 96.06 255 SER B CA 1
ATOM 6327 C C . SER B 1 255 ? 15.922 -12.07 -11.648 1 96.06 255 SER B C 1
ATOM 6329 O O . SER B 1 255 ? 15.828 -10.844 -11.586 1 96.06 255 SER B O 1
ATOM 6331 N N . SER B 1 256 ? 17.016 -12.719 -11.805 1 94.56 256 SER B N 1
ATOM 6332 C CA . SER B 1 256 ? 18.266 -11.977 -11.914 1 94.56 256 SER B CA 1
ATOM 6333 C C . SER B 1 256 ? 18.531 -11.555 -13.359 1 94.56 256 SER B C 1
ATOM 6335 O O . SER B 1 256 ? 17.891 -12.062 -14.289 1 94.56 256 SER B O 1
ATOM 6337 N N . ASP B 1 257 ? 19.5 -10.672 -13.477 1 92 257 ASP B N 1
ATOM 6338 C CA . ASP B 1 257 ? 20.125 -10.492 -14.781 1 92 257 ASP B CA 1
ATOM 6339 C C . ASP B 1 257 ? 21.062 -11.648 -15.109 1 92 257 ASP B C 1
ATOM 6341 O O . ASP B 1 257 ? 21.172 -12.602 -14.328 1 92 257 ASP B O 1
ATOM 6345 N N . ASN B 1 258 ? 21.656 -11.602 -16.312 1 91.44 258 ASN B N 1
ATOM 6346 C CA . ASN B 1 258 ? 22.641 -12.602 -16.688 1 91.44 258 ASN B CA 1
ATOM 6347 C C . ASN B 1 258 ? 23.984 -12.352 -16 1 91.44 258 ASN B C 1
ATOM 6349 O O . ASN B 1 258 ? 24.531 -11.25 -16.078 1 91.44 258 ASN B O 1
ATOM 6353 N N . PHE B 1 259 ? 24.469 -13.352 -15.336 1 91.94 259 PHE B N 1
ATOM 6354 C CA . PHE B 1 259 ? 25.781 -13.25 -14.719 1 91.94 259 PHE B CA 1
ATOM 6355 C C . PHE B 1 259 ? 26.875 -13.492 -15.75 1 91.94 259 PHE B C 1
ATOM 6357 O O . PHE B 1 259 ? 26.703 -14.273 -16.688 1 91.94 259 PHE B O 1
ATOM 6364 N N . THR B 1 260 ? 27.984 -12.875 -15.484 1 88.06 260 THR B N 1
ATOM 6365 C CA . THR B 1 260 ? 29.156 -13.078 -16.328 1 88.06 260 THR B CA 1
ATOM 6366 C C . THR B 1 260 ? 30.016 -14.219 -15.805 1 88.06 260 THR B C 1
ATOM 6368 O O . THR B 1 260 ? 29.781 -14.719 -14.703 1 88.06 260 THR B O 1
ATOM 6371 N N . GLU B 1 261 ? 30.953 -14.586 -16.672 1 84.12 261 GLU B N 1
ATOM 6372 C CA . GLU B 1 261 ? 31.906 -15.609 -16.234 1 84.12 261 GLU B CA 1
ATOM 6373 C C . GLU B 1 261 ? 32.656 -15.148 -15 1 84.12 261 GLU B C 1
ATOM 6375 O O . GLU B 1 261 ? 33 -15.953 -14.133 1 84.12 261 GLU B O 1
ATOM 6380 N N . ASP B 1 262 ? 32.906 -13.867 -14.953 1 88.31 262 ASP B N 1
ATOM 6381 C CA . ASP B 1 262 ? 33.625 -13.305 -13.805 1 88.31 262 ASP B CA 1
ATOM 6382 C C . ASP B 1 262 ? 32.75 -13.375 -12.547 1 88.31 262 ASP B C 1
ATOM 6384 O O . ASP B 1 262 ? 33.25 -13.609 -11.445 1 88.31 262 ASP B O 1
ATOM 6388 N N . ASP B 1 263 ? 31.484 -13.227 -12.703 1 89.56 263 ASP B N 1
ATOM 6389 C CA . ASP B 1 263 ? 30.562 -13.305 -11.578 1 89.56 263 ASP B CA 1
ATOM 6390 C C . ASP B 1 263 ? 30.547 -14.711 -10.977 1 89.56 263 ASP B C 1
ATOM 6392 O O . ASP B 1 263 ? 30.312 -14.867 -9.773 1 89.56 263 ASP B O 1
ATOM 6396 N N . MET B 1 264 ? 30.797 -15.617 -11.812 1 90.81 264 MET B N 1
ATOM 6397 C CA . MET B 1 264 ? 30.625 -17.016 -11.398 1 90.81 264 MET B CA 1
ATOM 6398 C C . MET B 1 264 ? 31.938 -17.594 -10.898 1 90.81 264 MET B C 1
ATOM 6400 O O . MET B 1 264 ? 31.969 -18.719 -10.375 1 90.81 264 MET B O 1
ATOM 6404 N N . LYS B 1 265 ? 32.906 -16.734 -11.031 1 89.25 265 LYS B N 1
ATOM 6405 C CA . LYS B 1 265 ? 34.219 -17.219 -10.617 1 89.25 265 LYS B CA 1
ATOM 6406 C C . LYS B 1 265 ? 34.219 -17.578 -9.133 1 89.25 265 LYS B C 1
ATOM 6408 O O . LYS B 1 265 ? 33.75 -16.812 -8.297 1 89.25 265 LYS B O 1
ATOM 6413 N N . GLY B 1 266 ? 34.719 -18.703 -8.844 1 89.19 266 GLY B N 1
ATOM 6414 C CA . GLY B 1 266 ? 34.844 -19.109 -7.457 1 89.19 266 GLY B CA 1
ATOM 6415 C C . GLY B 1 266 ? 33.656 -19.859 -6.938 1 89.19 266 GLY B C 1
ATOM 6416 O O . GLY B 1 266 ? 33.688 -20.453 -5.859 1 89.19 266 GLY B O 1
ATOM 6417 N N . ARG B 1 267 ? 32.562 -19.859 -7.645 1 89.62 267 ARG B N 1
ATOM 6418 C CA . ARG B 1 267 ? 31.375 -20.594 -7.215 1 89.62 267 ARG B CA 1
ATOM 6419 C C . ARG B 1 267 ? 31.484 -22.078 -7.609 1 89.62 267 ARG B C 1
ATOM 6421 O O . ARG B 1 267 ? 31.984 -22.391 -8.695 1 89.62 267 ARG B O 1
ATOM 6428 N N . GLU B 1 268 ? 31.031 -22.906 -6.742 1 91.19 268 GLU B N 1
ATOM 6429 C CA . GLU B 1 268 ? 31.031 -24.328 -7.02 1 91.19 268 GLU B CA 1
ATOM 6430 C C . GLU B 1 268 ? 29.625 -24.828 -7.332 1 91.19 268 GLU B C 1
ATOM 6432 O O . GLU B 1 268 ? 28.703 -24.672 -6.523 1 91.19 268 GLU B O 1
ATOM 6437 N N . PRO B 1 269 ? 29.516 -25.453 -8.445 1 93.38 269 PRO B N 1
ATOM 6438 C CA . PRO B 1 269 ? 28.188 -25.969 -8.766 1 93.38 269 PRO B CA 1
ATOM 6439 C C . PRO B 1 269 ? 27.766 -27.141 -7.879 1 93.38 269 PRO B C 1
ATOM 6441 O O . PRO B 1 269 ? 28.609 -27.953 -7.488 1 93.38 269 PRO B O 1
ATOM 6444 N N . VAL B 1 270 ? 26.5 -27.172 -7.566 1 94.5 270 VAL B N 1
ATOM 6445 C CA . VAL B 1 270 ? 25.969 -28.281 -6.789 1 94.5 270 VAL B CA 1
ATOM 6446 C C . VAL B 1 270 ? 25.609 -29.453 -7.719 1 94.5 270 VAL B C 1
ATOM 6448 O O . VAL B 1 270 ? 25.438 -30.578 -7.27 1 94.5 270 VAL B O 1
ATOM 6451 N N . PHE B 1 271 ? 25.438 -29.141 -8.961 1 94.69 271 PHE B N 1
ATOM 6452 C CA . PHE B 1 271 ? 25.203 -30.156 -9.977 1 94.69 271 PHE B CA 1
ATOM 6453 C C . PHE B 1 271 ? 25.859 -29.766 -11.297 1 94.69 271 PHE B C 1
ATOM 6455 O O . PHE B 1 271 ? 25.828 -28.594 -11.688 1 94.69 271 PHE B O 1
ATOM 6462 N N . GLU B 1 272 ? 26.453 -30.688 -11.875 1 94.5 272 GLU B N 1
ATOM 6463 C CA . GLU B 1 272 ? 27.016 -30.578 -13.227 1 94.5 272 GLU B CA 1
ATOM 6464 C C . GLU B 1 272 ? 26.875 -31.906 -13.984 1 94.5 272 GLU B C 1
ATOM 6466 O O . GLU B 1 272 ? 27.453 -32.906 -13.57 1 94.5 272 GLU B O 1
ATOM 6471 N N . GLY B 1 273 ? 26.062 -31.828 -15.086 1 95.44 273 GLY B N 1
ATOM 6472 C CA . GLY B 1 273 ? 25.891 -33.094 -15.797 1 95.44 273 GLY B CA 1
ATOM 6473 C C . GLY B 1 273 ? 24.875 -33 -16.922 1 95.44 273 GLY B C 1
ATOM 6474 O O . GLY B 1 273 ? 24.234 -31.969 -17.094 1 95.44 273 GLY B O 1
ATOM 6475 N N . TRP B 1 274 ? 24.75 -34.125 -17.641 1 96.19 274 TRP B N 1
ATOM 6476 C CA . TRP B 1 274 ? 23.844 -34.219 -18.781 1 96.19 274 TRP B CA 1
ATOM 6477 C C . TRP B 1 274 ? 22.438 -34.594 -18.328 1 96.19 274 TRP B C 1
ATOM 6479 O O . TRP B 1 274 ? 22.266 -35.438 -17.453 1 96.19 274 TRP B O 1
ATOM 6489 N N . ILE B 1 275 ? 21.516 -33.969 -18.812 1 97.19 275 ILE B N 1
ATOM 6490 C CA . ILE B 1 275 ? 20.109 -34.375 -18.766 1 97.19 275 ILE B CA 1
ATOM 6491 C C . ILE B 1 275 ? 19.656 -34.812 -20.156 1 97.19 275 ILE B C 1
ATOM 6493 O O . ILE B 1 275 ? 19.688 -34.031 -21.109 1 97.19 275 ILE B O 1
ATOM 6497 N N . GLU B 1 276 ? 19.219 -36.062 -20.219 1 97.25 276 GLU B N 1
ATOM 6498 C CA . GLU B 1 276 ? 18.922 -36.656 -21.531 1 97.25 276 GLU B CA 1
ATOM 6499 C C . GLU B 1 276 ? 17.422 -36.844 -21.703 1 97.25 276 GLU B C 1
ATOM 6501 O O . GLU B 1 276 ? 16.656 -36.75 -20.734 1 97.25 276 GLU B O 1
ATOM 6506 N N . LYS B 1 277 ? 17.094 -37.188 -23 1 97.5 277 LYS B N 1
ATOM 6507 C CA . LYS B 1 277 ? 15.695 -37.406 -23.312 1 97.5 277 LYS B CA 1
ATOM 6508 C C . LYS B 1 277 ? 15.062 -38.375 -22.328 1 97.5 277 LYS B C 1
ATOM 6510 O O . LYS B 1 277 ? 15.57 -39.5 -22.109 1 97.5 277 LYS B O 1
ATOM 6515 N N . GLY B 1 278 ? 13.945 -37.906 -21.688 1 96.94 278 GLY B N 1
ATOM 6516 C CA . GLY B 1 278 ? 13.25 -38.719 -20.703 1 96.94 278 GLY B CA 1
ATOM 6517 C C . GLY B 1 278 ? 13.594 -38.344 -19.281 1 96.94 278 GLY B C 1
ATOM 6518 O O . GLY B 1 278 ? 12.883 -38.719 -18.344 1 96.94 278 GLY B O 1
ATOM 6519 N N . ASP B 1 279 ? 14.68 -37.625 -19.094 1 97.62 279 ASP B N 1
ATOM 6520 C CA . ASP B 1 279 ? 15.133 -37.188 -17.781 1 97.62 279 ASP B CA 1
ATOM 6521 C C . ASP B 1 279 ? 14.453 -35.875 -17.359 1 97.62 279 ASP B C 1
ATOM 6523 O O . ASP B 1 279 ? 13.75 -35.281 -18.156 1 97.62 279 ASP B O 1
ATOM 6527 N N . MET B 1 280 ? 14.641 -35.562 -16.047 1 97.69 280 MET B N 1
ATOM 6528 C CA . MET B 1 280 ? 14.109 -34.312 -15.5 1 97.69 280 MET B CA 1
ATOM 6529 C C . MET B 1 280 ? 15.047 -33.75 -14.453 1 97.69 280 MET B C 1
ATOM 6531 O O . MET B 1 280 ? 15.711 -34.469 -13.727 1 97.69 280 MET B O 1
ATOM 6535 N N . ILE B 1 281 ? 15.133 -32.438 -14.406 1 98.12 281 ILE B N 1
ATOM 6536 C CA . ILE B 1 281 ? 15.844 -31.719 -13.344 1 98.12 281 ILE B CA 1
ATOM 6537 C C . ILE B 1 281 ? 14.938 -30.672 -12.727 1 98.12 281 ILE B C 1
ATOM 6539 O O . ILE B 1 281 ? 14.273 -29.906 -13.438 1 98.12 281 ILE B O 1
ATOM 6543 N N . TYR B 1 282 ? 14.797 -30.719 -11.406 1 98.31 282 TYR B N 1
ATOM 6544 C CA . TYR B 1 282 ? 14.141 -29.672 -10.641 1 98.31 282 TYR B CA 1
ATOM 6545 C C . TYR B 1 282 ? 15.156 -28.672 -10.109 1 98.31 282 TYR B C 1
ATOM 6547 O O . TYR B 1 282 ? 16.109 -29.031 -9.414 1 98.31 282 TYR B O 1
ATOM 6555 N N . ILE B 1 283 ? 14.938 -27.391 -10.461 1 98.06 283 ILE B N 1
ATOM 6556 C CA . ILE B 1 283 ? 15.781 -26.297 -9.992 1 98.06 283 ILE B CA 1
ATOM 6557 C C . ILE B 1 283 ? 14.953 -25.344 -9.117 1 98.06 283 ILE B C 1
ATOM 6559 O O . ILE B 1 283 ? 14.055 -24.672 -9.609 1 98.06 283 ILE B O 1
ATOM 6563 N N . PRO B 1 284 ? 15.305 -25.297 -7.84 1 97.12 284 PRO B N 1
ATOM 6564 C CA . PRO B 1 284 ? 14.547 -24.406 -6.953 1 97.12 284 PRO B CA 1
ATOM 6565 C C . PRO B 1 284 ? 14.695 -22.938 -7.324 1 97.12 284 PRO B C 1
ATOM 6567 O O . PRO B 1 284 ? 15.719 -22.547 -7.891 1 97.12 284 PRO B O 1
ATOM 6570 N N . ARG B 1 285 ? 13.688 -22.156 -6.98 1 97.5 285 ARG B N 1
ATOM 6571 C CA . ARG B 1 285 ? 13.734 -20.703 -7.121 1 97.5 285 ARG B CA 1
ATOM 6572 C C . ARG B 1 285 ? 15 -20.125 -6.5 1 97.5 285 ARG B C 1
ATOM 6574 O O . ARG B 1 285 ? 15.344 -20.469 -5.363 1 97.5 285 ARG B O 1
ATOM 6581 N N . GLY B 1 286 ? 15.734 -19.328 -7.266 1 96.12 286 GLY B N 1
ATOM 6582 C CA . GLY B 1 286 ? 16.906 -18.641 -6.746 1 96.12 286 GLY B CA 1
ATOM 6583 C C . GLY B 1 286 ? 18.203 -19.344 -7.086 1 96.12 286 GLY B C 1
ATOM 6584 O O . GLY B 1 286 ? 19.297 -18.766 -6.914 1 96.12 286 GLY B O 1
ATOM 6585 N N . TYR B 1 287 ? 18.188 -20.594 -7.5 1 96.69 287 TYR B N 1
ATOM 6586 C CA . TYR B 1 287 ? 19.391 -21.297 -7.922 1 96.69 287 TYR B CA 1
ATOM 6587 C C . TYR B 1 287 ? 19.875 -20.781 -9.273 1 96.69 287 TYR B C 1
ATOM 6589 O O . TYR B 1 287 ? 19.078 -20.609 -10.203 1 96.69 287 TYR B O 1
ATOM 6597 N N . ILE B 1 288 ? 21.094 -20.516 -9.344 1 96.31 288 ILE B N 1
ATOM 6598 C CA . ILE B 1 288 ? 21.688 -20.109 -10.617 1 96.31 288 ILE B CA 1
ATOM 6599 C C . ILE B 1 288 ? 21.859 -21.328 -11.516 1 96.31 288 ILE B C 1
ATOM 6601 O O . ILE B 1 288 ? 22.266 -22.406 -11.062 1 96.31 288 ILE B O 1
ATOM 6605 N N . HIS B 1 289 ? 21.562 -21.203 -12.75 1 96 289 HIS B N 1
ATOM 6606 C CA . HIS B 1 289 ? 21.719 -22.328 -13.672 1 96 289 HIS B CA 1
ATOM 6607 C C . HIS B 1 289 ? 22.188 -21.844 -15.047 1 96 289 HIS B C 1
ATOM 6609 O O . HIS B 1 289 ? 21.922 -20.703 -15.438 1 96 289 HIS B O 1
ATOM 6615 N N . GLN B 1 290 ? 22.906 -22.703 -15.625 1 93.25 290 GLN B N 1
ATOM 6616 C CA . GLN B 1 290 ? 23.469 -22.547 -16.969 1 93.25 290 GLN B CA 1
ATOM 6617 C C . GLN B 1 290 ? 23.453 -23.859 -17.734 1 93.25 290 GLN B C 1
ATOM 6619 O O . GLN B 1 290 ? 23.5 -24.938 -17.141 1 93.25 290 GLN B O 1
ATOM 6624 N N . ALA B 1 291 ? 23.328 -23.734 -19.094 1 92.75 291 ALA B N 1
ATOM 6625 C CA . ALA B 1 291 ? 23.281 -24.984 -19.844 1 92.75 291 ALA B CA 1
ATOM 6626 C C . ALA B 1 291 ? 23.906 -24.812 -21.219 1 92.75 291 ALA B C 1
ATOM 6628 O O . ALA B 1 291 ? 23.984 -23.703 -21.75 1 92.75 291 ALA B O 1
ATOM 6629 N N . ARG B 1 292 ? 24.391 -25.906 -21.75 1 90.5 292 ARG B N 1
ATOM 6630 C CA . ARG B 1 292 ? 24.906 -26 -23.109 1 90.5 292 ARG B CA 1
ATOM 6631 C C . ARG B 1 292 ? 24.5 -27.297 -23.781 1 90.5 292 ARG B C 1
ATOM 6633 O O . ARG B 1 292 ? 24.281 -28.312 -23.109 1 90.5 292 ARG B O 1
ATOM 6640 N N . THR B 1 293 ? 24.422 -27.266 -25.047 1 91.44 293 THR B N 1
ATOM 6641 C CA . THR B 1 293 ? 24 -28.453 -25.781 1 91.44 293 THR B CA 1
ATOM 6642 C C . THR B 1 293 ? 25.203 -29.297 -26.188 1 91.44 293 THR B C 1
ATOM 6644 O O . THR B 1 293 ? 26.344 -28.828 -26.125 1 91.44 293 THR B O 1
ATOM 6647 N N . ASP B 1 294 ? 24.859 -30.469 -26.562 1 90.94 294 ASP B N 1
ATOM 6648 C CA . ASP B 1 294 ? 25.844 -31.391 -27.125 1 90.94 294 ASP B CA 1
ATOM 6649 C C . ASP B 1 294 ? 26.328 -30.906 -28.484 1 90.94 294 ASP B C 1
ATOM 6651 O O . ASP B 1 294 ? 25.625 -30.188 -29.188 1 90.94 294 ASP B O 1
ATOM 6655 N N . SER B 1 295 ? 27.547 -31.375 -28.859 1 91.5 295 SER B N 1
ATOM 6656 C CA . SER B 1 295 ? 28.141 -30.938 -30.125 1 91.5 295 SER B CA 1
ATOM 6657 C C . SER B 1 295 ? 27.438 -31.578 -31.312 1 91.5 295 SER B C 1
ATOM 6659 O O . SER B 1 295 ? 27.469 -31.031 -32.438 1 91.5 295 SER B O 1
ATOM 6661 N N . LYS B 1 296 ? 26.75 -32.625 -31.078 1 93.88 296 LYS B N 1
ATOM 6662 C CA . LYS B 1 296 ? 26.234 -33.375 -32.219 1 93.88 296 LYS B CA 1
ATOM 6663 C C . LYS B 1 296 ? 24.719 -33.469 -32.188 1 93.88 296 LYS B C 1
ATOM 6665 O O . LYS B 1 296 ? 24.078 -33.781 -33.188 1 93.88 296 LYS B O 1
ATOM 6670 N N . VAL B 1 297 ? 24.203 -33.281 -31.062 1 94.69 297 VAL B N 1
ATOM 6671 C CA . VAL B 1 297 ? 22.781 -33.5 -30.938 1 94.69 297 VAL B CA 1
ATOM 6672 C C . VAL B 1 297 ? 22.109 -32.25 -30.375 1 94.69 297 VAL B C 1
ATOM 6674 O O . VAL B 1 297 ? 22.641 -31.578 -29.484 1 94.69 297 VAL B O 1
ATOM 6677 N N . HIS B 1 298 ? 20.938 -31.891 -30.891 1 95.44 298 HIS B N 1
ATOM 6678 C CA . HIS B 1 298 ? 20.156 -30.766 -30.406 1 95.44 298 HIS B CA 1
ATOM 6679 C C . HIS B 1 298 ? 19.516 -31.078 -29.062 1 95.44 298 HIS B C 1
ATOM 6681 O O . HIS B 1 298 ? 19.625 -32.219 -28.562 1 95.44 298 HIS B O 1
ATOM 6687 N N . SER B 1 299 ? 18.906 -30.094 -28.469 1 96.94 299 SER B N 1
ATOM 6688 C CA . SER B 1 299 ? 18.172 -30.266 -27.219 1 96.94 299 SER B CA 1
ATOM 6689 C C . SER B 1 299 ? 16.812 -29.547 -27.281 1 96.94 299 SER B C 1
ATOM 6691 O O . SER B 1 299 ? 16.734 -28.406 -27.734 1 96.94 299 SER B O 1
ATOM 6693 N N . LEU B 1 300 ? 15.766 -30.25 -26.953 1 98 300 LEU B N 1
ATOM 6694 C CA . LEU B 1 300 ? 14.453 -29.656 -26.719 1 98 300 LEU B CA 1
ATOM 6695 C C . LEU B 1 300 ? 13.938 -30.047 -25.328 1 98 300 LEU B C 1
ATOM 6697 O O . LEU B 1 300 ? 13.867 -31.234 -25 1 98 300 LEU B O 1
ATOM 6701 N N . HIS B 1 301 ? 13.633 -29.062 -24.531 1 97.88 301 HIS B N 1
ATOM 6702 C CA . HIS B 1 301 ? 13.031 -29.359 -23.234 1 97.88 301 HIS B CA 1
ATOM 6703 C C . HIS B 1 301 ? 11.859 -28.422 -22.953 1 97.88 301 HIS B C 1
ATOM 6705 O O . HIS B 1 301 ? 11.758 -27.344 -23.531 1 97.88 301 HIS B O 1
ATOM 6711 N N . VAL B 1 302 ? 10.945 -28.922 -22.062 1 98.69 302 VAL B N 1
ATOM 6712 C CA . VAL B 1 302 ? 9.82 -28.172 -21.531 1 98.69 302 VAL B CA 1
ATOM 6713 C C . VAL B 1 302 ? 10.109 -27.781 -20.078 1 98.69 302 VAL B C 1
ATOM 6715 O O . VAL B 1 302 ? 10.438 -28.641 -19.25 1 98.69 302 VAL B O 1
ATOM 6718 N N . THR B 1 303 ? 10.055 -26.484 -19.828 1 98.56 303 THR B N 1
ATOM 6719 C CA . THR B 1 303 ? 10.172 -26.016 -18.453 1 98.56 303 THR B CA 1
ATOM 6720 C C . THR B 1 303 ? 8.797 -25.719 -17.859 1 98.56 303 THR B C 1
ATOM 6722 O O . THR B 1 303 ? 8.109 -24.797 -18.297 1 98.56 303 THR B O 1
ATOM 6725 N N . VAL B 1 304 ? 8.406 -26.516 -16.906 1 98.75 304 VAL B N 1
ATOM 6726 C CA . VAL B 1 304 ? 7.195 -26.25 -16.141 1 98.75 304 VAL B CA 1
ATOM 6727 C C . VAL B 1 304 ? 7.539 -25.453 -14.891 1 98.75 304 VAL B C 1
ATOM 6729 O O . VAL B 1 304 ? 8.438 -25.828 -14.133 1 98.75 304 VAL B O 1
ATOM 6732 N N . SER B 1 305 ? 6.883 -24.344 -14.719 1 98.19 305 SER B N 1
ATOM 6733 C CA . SER B 1 305 ? 7.25 -23.438 -13.641 1 98.19 305 SER B CA 1
ATOM 6734 C C . SER B 1 305 ? 6.066 -23.172 -12.711 1 98.19 305 SER B C 1
ATOM 6736 O O . SER B 1 305 ? 4.914 -23.188 -13.148 1 98.19 305 SER B O 1
ATOM 6738 N N . THR B 1 306 ? 6.316 -22.938 -11.43 1 97.75 306 THR B N 1
ATOM 6739 C CA . THR B 1 306 ? 5.332 -22.609 -10.406 1 97.75 306 THR B CA 1
ATOM 6740 C C . THR B 1 306 ? 5.945 -21.719 -9.336 1 97.75 306 THR B C 1
ATOM 6742 O O . THR B 1 306 ? 7.156 -21.484 -9.336 1 97.75 306 THR B O 1
ATOM 6745 N N . GLY B 1 307 ? 5.121 -21.109 -8.578 1 96.56 307 GLY B N 1
ATOM 6746 C CA . GLY B 1 307 ? 5.582 -20.438 -7.367 1 96.56 307 GLY B CA 1
ATOM 6747 C C . GLY B 1 307 ? 5.902 -18.969 -7.582 1 96.56 307 GLY B C 1
ATOM 6748 O O . GLY B 1 307 ? 6.504 -18.328 -6.719 1 96.56 307 GLY B O 1
ATOM 6749 N N . ARG B 1 308 ? 5.516 -18.422 -8.703 1 95.75 308 ARG B N 1
ATOM 6750 C CA . ARG B 1 308 ? 5.781 -17.016 -8.945 1 95.75 308 ARG B CA 1
ATOM 6751 C C . ARG B 1 308 ? 4.969 -16.141 -8 1 95.75 308 ARG B C 1
ATOM 6753 O O . ARG B 1 308 ? 3.736 -16.203 -7.988 1 95.75 308 ARG B O 1
ATOM 6760 N N . GLN B 1 309 ? 5.617 -15.32 -7.246 1 96.06 309 GLN B N 1
ATOM 6761 C CA . GLN B 1 309 ? 4.984 -14.352 -6.348 1 96.06 309 GLN B CA 1
ATOM 6762 C C . GLN B 1 309 ? 3.965 -15.039 -5.441 1 96.06 309 GLN B C 1
ATOM 6764 O O . GLN B 1 309 ? 2.85 -14.539 -5.27 1 96.06 309 GLN B O 1
ATOM 6769 N N . TRP B 1 310 ? 4.25 -16.188 -5.027 1 97 310 TRP B N 1
ATOM 6770 C CA . TRP B 1 310 ? 3.398 -17 -4.168 1 97 310 TRP B CA 1
ATOM 6771 C C . TRP B 1 310 ? 4.141 -17.406 -2.902 1 97 310 TRP B C 1
ATOM 6773 O O . TRP B 1 310 ? 4.449 -18.594 -2.715 1 97 310 TRP B O 1
ATOM 6783 N N . SER B 1 311 ? 4.383 -16.375 -2.047 1 97.62 311 SER B N 1
ATOM 6784 C CA . SER B 1 311 ? 5.164 -16.531 -0.823 1 97.62 311 SER B CA 1
ATOM 6785 C C . SER B 1 311 ? 4.492 -15.836 0.356 1 97.62 311 SER B C 1
ATOM 6787 O O . SER B 1 311 ? 3.51 -15.117 0.18 1 97.62 311 SER B O 1
ATOM 6789 N N . PHE B 1 312 ? 5.02 -16.109 1.538 1 97.75 312 PHE B N 1
ATOM 6790 C CA . PHE B 1 312 ? 4.508 -15.438 2.725 1 97.75 312 PHE B CA 1
ATOM 6791 C C . PHE B 1 312 ? 4.727 -13.93 2.627 1 97.75 312 PHE B C 1
ATOM 6793 O O . PHE B 1 312 ? 3.941 -13.148 3.162 1 97.75 312 PHE B O 1
ATOM 6800 N N . ALA B 1 313 ? 5.809 -13.547 1.94 1 97.44 313 ALA B N 1
ATOM 6801 C CA . ALA B 1 313 ? 6.027 -12.117 1.709 1 97.44 313 ALA B CA 1
ATOM 6802 C C . ALA B 1 313 ? 4.863 -11.508 0.931 1 97.44 313 ALA B C 1
ATOM 6804 O O . ALA B 1 313 ? 4.344 -10.453 1.304 1 97.44 313 ALA B O 1
ATOM 6805 N N . ASN B 1 314 ? 4.477 -12.203 -0.079 1 96.88 314 ASN B N 1
ATOM 6806 C CA . ASN B 1 314 ? 3.354 -11.734 -0.882 1 96.88 314 ASN B CA 1
ATOM 6807 C C . ASN B 1 314 ? 2.061 -11.703 -0.073 1 96.88 314 ASN B C 1
ATOM 6809 O O . ASN B 1 314 ? 1.252 -10.781 -0.221 1 96.88 314 ASN B O 1
ATOM 6813 N N . LEU B 1 315 ? 1.856 -12.672 0.72 1 97.19 315 LEU B N 1
ATOM 6814 C CA . LEU B 1 315 ? 0.698 -12.695 1.606 1 97.19 315 LEU B CA 1
ATOM 6815 C C . LEU B 1 315 ? 0.686 -11.477 2.523 1 97.19 315 LEU B C 1
ATOM 6817 O O . LEU B 1 315 ? -0.33 -10.789 2.633 1 97.19 315 LEU B O 1
ATOM 6821 N N . MET B 1 316 ? 1.807 -11.203 3.156 1 96.94 316 MET B N 1
ATOM 6822 C CA . MET B 1 316 ? 1.891 -10.094 4.102 1 96.94 316 MET B CA 1
ATOM 6823 C C . MET B 1 316 ? 1.617 -8.766 3.408 1 96.94 316 MET B C 1
ATOM 6825 O O . MET B 1 316 ? 0.945 -7.898 3.967 1 96.94 316 MET B O 1
ATOM 6829 N N . GLU B 1 317 ? 2.17 -8.617 2.281 1 95.81 317 GLU B N 1
ATOM 6830 C CA . GLU B 1 317 ? 1.98 -7.391 1.514 1 95.81 317 GLU B CA 1
ATOM 6831 C C . GLU B 1 317 ? 0.502 -7.133 1.239 1 95.81 317 GLU B C 1
ATOM 6833 O O . GLU B 1 317 ? 0.081 -5.98 1.106 1 95.81 317 GLU B O 1
ATOM 6838 N N . LYS B 1 318 ? -0.214 -8.148 1.188 1 93.5 318 LYS B N 1
ATOM 6839 C CA . LYS B 1 318 ? -1.633 -8.016 0.871 1 93.5 318 LYS B CA 1
ATOM 6840 C C . LYS B 1 318 ? -2.469 -7.859 2.139 1 93.5 318 LYS B C 1
ATOM 6842 O O . LYS B 1 318 ? -3.295 -6.953 2.238 1 93.5 318 LYS B O 1
ATOM 6847 N N . ILE B 1 319 ? -2.244 -8.633 3.127 1 93.81 319 ILE B N 1
ATOM 6848 C CA . ILE B 1 319 ? -3.178 -8.758 4.242 1 93.81 319 ILE B CA 1
ATOM 6849 C C . ILE B 1 319 ? -2.9 -7.664 5.27 1 93.81 319 ILE B C 1
ATOM 6851 O O . ILE B 1 319 ? -3.814 -7.195 5.953 1 93.81 319 ILE B O 1
ATOM 6855 N N . VAL B 1 320 ? -1.681 -7.242 5.395 1 96 320 VAL B N 1
ATOM 6856 C CA . VAL B 1 320 ? -1.333 -6.332 6.484 1 96 320 VAL B CA 1
ATOM 6857 C C . VAL B 1 320 ? -1.954 -4.961 6.23 1 96 320 VAL B C 1
ATOM 6859 O O . VAL B 1 320 ? -2.562 -4.371 7.125 1 96 320 VAL B O 1
ATOM 6862 N N . PRO B 1 321 ? -1.826 -4.434 5.035 1 94.69 321 PRO B N 1
ATOM 6863 C CA . PRO B 1 321 ? -2.533 -3.18 4.773 1 94.69 321 PRO B CA 1
ATOM 6864 C C . PRO B 1 321 ? -4.035 -3.285 5.031 1 94.69 321 PRO B C 1
ATOM 6866 O O . PRO B 1 321 ? -4.641 -2.355 5.57 1 94.69 321 PRO B O 1
ATOM 6869 N N . GLU B 1 322 ? -4.605 -4.402 4.656 1 92.31 322 GLU B N 1
ATOM 6870 C CA . GLU B 1 322 ? -6.02 -4.621 4.938 1 92.31 322 GLU B CA 1
ATOM 6871 C C . GLU B 1 322 ? -6.289 -4.621 6.441 1 92.31 322 GLU B C 1
ATOM 6873 O O . GLU B 1 322 ? -7.285 -4.059 6.898 1 92.31 322 GLU B O 1
ATOM 6878 N N . ALA B 1 323 ? -5.449 -5.25 7.125 1 95.38 323 ALA B N 1
ATOM 6879 C CA . ALA B 1 323 ? -5.57 -5.316 8.578 1 95.38 323 ALA B CA 1
ATOM 6880 C C . ALA B 1 323 ? -5.461 -3.93 9.203 1 95.38 323 ALA B C 1
ATOM 6882 O O . ALA B 1 323 ? -6.188 -3.611 10.148 1 95.38 323 ALA B O 1
ATOM 6883 N N . ILE B 1 324 ? -4.559 -3.111 8.711 1 96.88 324 ILE B N 1
ATOM 6884 C CA . ILE B 1 324 ? -4.41 -1.748 9.211 1 96.88 324 ILE B CA 1
ATOM 6885 C C . ILE B 1 324 ? -5.707 -0.975 8.984 1 96.88 324 ILE B C 1
ATOM 6887 O O . ILE B 1 324 ? -6.172 -0.257 9.875 1 96.88 324 ILE B O 1
ATOM 6891 N N . GLY B 1 325 ? -6.242 -1.116 7.793 1 95.06 325 GLY B N 1
ATOM 6892 C CA . GLY B 1 325 ? -7.527 -0.491 7.52 1 95.06 325 GLY B CA 1
ATOM 6893 C C . GLY B 1 325 ? -8.609 -0.905 8.5 1 95.06 325 GLY B C 1
ATOM 6894 O O . GLY B 1 325 ? -9.32 -0.056 9.047 1 95.06 325 GLY B O 1
ATOM 6895 N N . ALA B 1 326 ? -8.703 -2.18 8.742 1 92.69 326 ALA B N 1
ATOM 6896 C CA . ALA B 1 326 ? -9.695 -2.705 9.68 1 92.69 326 ALA B CA 1
ATOM 6897 C C . ALA B 1 326 ? -9.453 -2.182 11.086 1 92.69 326 ALA B C 1
ATOM 6899 O O . ALA B 1 326 ? -10.391 -1.807 11.797 1 92.69 326 ALA B O 1
ATOM 6900 N N . LEU B 1 327 ? -8.219 -2.176 11.492 1 94.31 327 LEU B N 1
ATOM 6901 C CA . LEU B 1 327 ? -7.855 -1.679 12.812 1 94.31 327 LEU B CA 1
ATOM 6902 C C . LEU B 1 327 ? -8.188 -0.196 12.945 1 94.31 327 LEU B C 1
ATOM 6904 O O . LEU B 1 327 ? -8.688 0.241 13.984 1 94.31 327 LEU B O 1
ATOM 6908 N N . THR B 1 328 ? -7.883 0.569 11.93 1 95.75 328 THR B N 1
ATOM 6909 C CA . THR B 1 328 ? -8.18 1.998 11.914 1 95.75 328 THR B CA 1
ATOM 6910 C C . THR B 1 328 ? -9.672 2.246 12.078 1 95.75 328 THR B C 1
ATOM 6912 O O . THR B 1 328 ? -10.078 3.143 12.82 1 95.75 328 THR B O 1
ATOM 6915 N N . ASP B 1 329 ? -10.438 1.452 11.484 1 92.06 329 ASP B N 1
ATOM 6916 C CA . ASP B 1 329 ? -11.883 1.599 11.539 1 92.06 329 ASP B CA 1
ATOM 6917 C C . ASP B 1 329 ? -12.422 1.258 12.93 1 92.06 329 ASP B C 1
ATOM 6919 O O . ASP B 1 329 ? -13.367 1.884 13.406 1 92.06 329 ASP B O 1
ATOM 6923 N N . ASN B 1 330 ? -11.797 0.329 13.586 1 90.38 330 ASN B N 1
ATOM 6924 C CA . ASN B 1 330 ? -12.391 -0.227 14.797 1 90.38 330 ASN B CA 1
ATOM 6925 C C . ASN B 1 330 ? -11.727 0.32 16.062 1 90.38 330 ASN B C 1
ATOM 6927 O O . ASN B 1 330 ? -12.25 0.161 17.156 1 90.38 330 ASN B O 1
ATOM 6931 N N . ARG B 1 331 ? -10.641 0.967 15.867 1 91.31 331 ARG B N 1
ATOM 6932 C CA . ARG B 1 331 ? -9.906 1.446 17.031 1 91.31 331 ARG B CA 1
ATOM 6933 C C . ARG B 1 331 ? -9.617 2.939 16.922 1 91.31 331 ARG B C 1
ATOM 6935 O O . ARG B 1 331 ? -8.672 3.35 16.234 1 91.31 331 ARG B O 1
ATOM 6942 N N . HIS B 1 332 ? -10.297 3.691 17.766 1 92.88 332 HIS B N 1
ATOM 6943 C CA . HIS B 1 332 ? -10.164 5.145 17.688 1 92.88 332 HIS B CA 1
ATOM 6944 C C . HIS B 1 332 ? -8.789 5.594 18.156 1 92.88 332 HIS B C 1
ATOM 6946 O O . HIS B 1 332 ? -8.289 6.637 17.719 1 92.88 332 HIS B O 1
ATOM 6952 N N . LYS B 1 333 ? -8.117 4.844 19.016 1 94 333 LYS B N 1
ATOM 6953 C CA . LYS B 1 333 ? -6.793 5.211 19.516 1 94 333 LYS B CA 1
ATOM 6954 C C . LYS B 1 333 ? -5.777 5.285 18.391 1 94 333 LYS B C 1
ATOM 6956 O O . LYS B 1 333 ? -4.812 6.055 18.453 1 94 333 LYS B O 1
ATOM 6961 N N . LEU B 1 334 ? -6.012 4.434 17.375 1 96.06 334 LEU B N 1
ATOM 6962 C CA . LEU B 1 334 ? -5.121 4.461 16.219 1 96.06 334 LEU B CA 1
ATOM 6963 C C . LEU B 1 334 ? -5.328 5.734 15.406 1 96.06 334 LEU B C 1
ATOM 6965 O O . LEU B 1 334 ? -4.406 6.195 14.727 1 96.06 334 LEU B O 1
ATOM 6969 N N . ARG B 1 335 ? -6.465 6.371 15.477 1 96.75 335 ARG B N 1
ATOM 6970 C CA . ARG B 1 335 ? -6.793 7.574 14.719 1 96.75 335 ARG B CA 1
ATOM 6971 C C . ARG B 1 335 ? -6.363 8.828 15.469 1 96.75 335 ARG B C 1
ATOM 6973 O O . ARG B 1 335 ? -6.484 9.945 14.953 1 96.75 335 ARG B O 1
ATOM 6980 N N . ARG B 1 336 ? -5.848 8.688 16.625 1 96.44 336 ARG B N 1
ATOM 6981 C CA . ARG B 1 336 ? -5.336 9.828 17.391 1 96.44 336 ARG B CA 1
ATOM 6982 C C . ARG B 1 336 ? -4.172 10.492 16.656 1 96.44 336 ARG B C 1
ATOM 6984 O O . ARG B 1 336 ? -3.379 9.812 16 1 96.44 336 ARG B O 1
ATOM 6991 N N . GLY B 1 337 ? -4.113 11.773 16.859 1 96.5 337 GLY B N 1
ATOM 6992 C CA . GLY B 1 337 ? -3.035 12.539 16.25 1 96.5 337 GLY B CA 1
ATOM 6993 C C . GLY B 1 337 ? -1.663 12.164 16.781 1 96.5 337 GLY B C 1
ATOM 6994 O O . GLY B 1 337 ? -1.536 11.711 17.906 1 96.5 337 GLY B O 1
ATOM 6995 N N . LEU B 1 338 ? -0.69 12.344 15.984 1 96.94 338 LEU B N 1
ATOM 6996 C CA . LEU B 1 338 ? 0.693 12.156 16.406 1 96.94 338 LEU B CA 1
ATOM 6997 C C . LEU B 1 338 ? 1.065 13.141 17.5 1 96.94 338 LEU B C 1
ATOM 6999 O O . LEU B 1 338 ? 0.44 14.195 17.641 1 96.94 338 LEU B O 1
ATOM 7003 N N . PRO B 1 339 ? 2.049 12.812 18.281 1 95.62 339 PRO B N 1
ATOM 7004 C CA . PRO B 1 339 ? 2.389 13.68 19.406 1 95.62 339 PRO B CA 1
ATOM 7005 C C . PRO B 1 339 ? 2.857 15.07 18.969 1 95.62 339 PRO B C 1
ATOM 7007 O O . PRO B 1 339 ? 3.574 15.188 17.969 1 95.62 339 PRO B O 1
ATOM 7010 N N . ILE B 1 340 ? 2.4 16 19.766 1 95.19 340 ILE B N 1
ATOM 7011 C CA . ILE B 1 340 ? 2.854 17.375 19.547 1 95.19 340 ILE B CA 1
ATOM 7012 C C . ILE B 1 340 ? 4.352 17.469 19.844 1 95.19 340 ILE B C 1
ATOM 7014 O O . ILE B 1 340 ? 4.836 16.938 20.844 1 95.19 340 ILE B O 1
ATOM 7018 N N . GLY B 1 341 ? 5.082 18.156 18.922 1 94.75 341 GLY B N 1
ATOM 7019 C CA . GLY B 1 341 ? 6.52 18.281 19.094 1 94.75 341 GLY B CA 1
ATOM 7020 C C . GLY B 1 341 ? 7.289 17.047 18.656 1 94.75 341 GLY B C 1
ATOM 7021 O O . GLY B 1 341 ? 8.398 16.797 19.141 1 94.75 341 GLY B O 1
ATOM 7022 N N . LEU B 1 342 ? 6.711 16.234 17.859 1 96.31 342 LEU B N 1
ATOM 7023 C CA . LEU B 1 342 ? 7.27 14.953 17.438 1 96.31 342 LEU B CA 1
ATOM 7024 C C . LEU B 1 342 ? 8.664 15.133 16.844 1 96.31 342 LEU B C 1
ATOM 7026 O O . LEU B 1 342 ? 9.562 14.336 17.125 1 96.31 342 LEU B O 1
ATOM 7030 N N . PHE B 1 343 ? 8.914 16.188 16.109 1 96.62 343 PHE B N 1
ATOM 7031 C CA . PHE B 1 343 ? 10.18 16.375 15.406 1 96.62 343 PHE B CA 1
ATOM 7032 C C . PHE B 1 343 ? 11.297 16.734 16.391 1 96.62 343 PHE B C 1
ATOM 7034 O O . PHE B 1 343 ? 12.477 16.672 16.031 1 96.62 343 PHE B O 1
ATOM 7041 N N . ASP B 1 344 ? 10.914 17.109 17.578 1 96.44 344 ASP B N 1
ATOM 7042 C CA . ASP B 1 344 ? 11.883 17.422 18.625 1 96.44 344 ASP B CA 1
ATOM 7043 C C . ASP B 1 344 ? 12.133 16.219 19.516 1 96.44 344 ASP B C 1
ATOM 7045 O O . ASP B 1 344 ? 12.859 16.312 20.516 1 96.44 344 ASP B O 1
ATOM 7049 N N . MET B 1 345 ? 11.531 15.102 19.203 1 95.75 345 MET B N 1
ATOM 7050 C CA . MET B 1 345 ? 11.641 13.922 20.047 1 95.75 345 MET B CA 1
ATOM 7051 C C . MET B 1 345 ? 12.742 12.992 19.547 1 95.75 345 MET B C 1
ATOM 7053 O O . MET B 1 345 ? 13.32 12.227 20.328 1 95.75 345 MET B O 1
ATOM 7057 N N . GLY B 1 346 ? 12.914 13.039 18.203 1 94.81 346 GLY B N 1
ATOM 7058 C CA . GLY B 1 346 ? 13.945 12.133 17.719 1 94.81 346 GLY B CA 1
ATOM 7059 C C . GLY B 1 346 ? 14.078 12.141 16.203 1 94.81 346 GLY B C 1
ATOM 7060 O O . GLY B 1 346 ? 13.383 12.891 15.516 1 94.81 346 GLY B O 1
ATOM 7061 N N . GLY B 1 347 ? 15.039 11.305 15.695 1 95.25 347 GLY B N 1
ATOM 7062 C CA . GLY B 1 347 ? 15.43 11.102 14.312 1 95.25 347 GLY B CA 1
ATOM 7063 C C . GLY B 1 347 ? 16.688 10.258 14.156 1 95.25 347 GLY B C 1
ATOM 7064 O O . GLY B 1 347 ? 17.297 9.875 15.156 1 95.25 347 GLY B O 1
ATOM 7065 N N . VAL B 1 348 ? 16.938 9.977 12.938 1 95.12 348 VAL B N 1
ATOM 7066 C CA . VAL B 1 348 ? 18.078 9.109 12.664 1 95.12 348 VAL B CA 1
ATOM 7067 C C . VAL B 1 348 ? 19.375 9.82 13.031 1 95.12 348 VAL B C 1
ATOM 7069 O O . VAL B 1 348 ? 20.266 9.219 13.633 1 95.12 348 VAL B O 1
ATOM 7072 N N . ILE B 1 349 ? 19.438 11.117 12.656 1 94.88 349 ILE B N 1
ATOM 7073 C CA . ILE B 1 349 ? 20.641 11.891 12.992 1 94.88 349 ILE B CA 1
ATOM 7074 C C . ILE B 1 349 ? 20.672 12.18 14.484 1 94.88 349 ILE B C 1
ATOM 7076 O O . ILE B 1 349 ? 19.656 12.562 15.07 1 94.88 349 ILE B O 1
ATOM 7080 N N . ASP B 1 350 ? 21.812 11.977 15.07 1 93.94 350 ASP B N 1
ATOM 7081 C CA . ASP B 1 350 ? 21.969 12.188 16.5 1 93.94 350 ASP B CA 1
ATOM 7082 C C . ASP B 1 350 ? 22.078 13.68 16.828 1 93.94 350 ASP B C 1
ATOM 7084 O O . ASP B 1 350 ? 23.172 14.242 16.812 1 93.94 350 ASP B O 1
ATOM 7088 N N . LEU B 1 351 ? 21.016 14.289 17.125 1 95.69 351 LEU B N 1
ATOM 7089 C CA . LEU B 1 351 ? 20.922 15.688 17.547 1 95.69 351 LEU B CA 1
ATOM 7090 C C . LEU B 1 351 ? 20.484 15.781 19 1 95.69 351 LEU B C 1
ATOM 7092 O O . LEU B 1 351 ? 20.078 14.781 19.609 1 95.69 351 LEU B O 1
ATOM 7096 N N . ASP B 1 352 ? 20.672 16.969 19.516 1 94.81 352 ASP B N 1
ATOM 7097 C CA . ASP B 1 352 ? 20.094 17.25 20.828 1 94.81 352 ASP B CA 1
ATOM 7098 C C . ASP B 1 352 ? 18.625 17.594 20.734 1 94.81 352 ASP B C 1
ATOM 7100 O O . ASP B 1 352 ? 18.25 18.781 20.719 1 94.81 352 ASP B O 1
ATOM 7104 N N . TYR B 1 353 ? 17.844 16.578 20.734 1 95.25 353 TYR B N 1
ATOM 7105 C CA . TYR B 1 353 ? 16.406 16.781 20.656 1 95.25 353 TYR B CA 1
ATOM 7106 C C . TYR B 1 353 ? 15.844 17.25 21.984 1 95.25 353 TYR B C 1
ATOM 7108 O O . TYR B 1 353 ? 15.922 16.516 22.984 1 95.25 353 TYR B O 1
ATOM 7116 N N . PRO B 1 354 ? 15.195 18.359 22.031 1 94.12 354 PRO B N 1
ATOM 7117 C CA . PRO B 1 354 ? 14.727 18.938 23.297 1 94.12 354 PRO B CA 1
ATOM 7118 C C . PRO B 1 354 ? 13.672 18.078 23.984 1 94.12 354 PRO B C 1
ATOM 7120 O O . PRO B 1 354 ? 13.516 18.141 25.203 1 94.12 354 PRO B O 1
ATOM 7123 N N . GLN B 1 355 ? 12.953 17.266 23.203 1 94.38 355 GLN B N 1
ATOM 7124 C CA . GLN B 1 355 ? 11.883 16.453 23.781 1 94.38 355 GLN B CA 1
ATOM 7125 C C . GLN B 1 355 ? 12.195 14.969 23.656 1 94.38 355 GLN B C 1
ATOM 7127 O O . GLN B 1 355 ? 11.289 14.148 23.5 1 94.38 355 GLN B O 1
ATOM 7132 N N . GLU B 1 356 ? 13.414 14.594 23.688 1 94.25 356 GLU B N 1
ATOM 7133 C CA . GLU B 1 356 ? 13.844 13.211 23.516 1 94.25 356 GLU B CA 1
ATOM 7134 C C . GLU B 1 356 ? 13.258 12.32 24.609 1 94.25 356 GLU B C 1
ATOM 7136 O O . GLU B 1 356 ? 12.945 11.156 24.359 1 94.25 356 GLU B O 1
ATOM 7141 N N . ASP B 1 357 ? 13.039 12.898 25.781 1 92.88 357 ASP B N 1
ATOM 7142 C CA . ASP B 1 357 ? 12.539 12.156 26.922 1 92.88 357 ASP B CA 1
ATOM 7143 C C . ASP B 1 357 ? 11.109 11.672 26.688 1 92.88 357 ASP B C 1
ATOM 7145 O O . ASP B 1 357 ? 10.656 10.719 27.328 1 92.88 357 ASP B O 1
ATOM 7149 N N . HIS B 1 358 ? 10.453 12.352 25.797 1 94.5 358 HIS B N 1
ATOM 7150 C CA . HIS B 1 358 ? 9.055 12.016 25.531 1 94.5 358 HIS B CA 1
ATOM 7151 C C . HIS B 1 358 ? 8.938 10.977 24.422 1 94.5 358 HIS B C 1
ATOM 7153 O O . HIS B 1 358 ? 7.855 10.43 24.188 1 94.5 358 HIS B O 1
ATOM 7159 N N . PHE B 1 359 ? 10.047 10.664 23.766 1 95.69 359 PHE B N 1
ATOM 7160 C CA . PHE B 1 359 ? 10.031 9.805 22.594 1 95.69 359 PHE B CA 1
ATOM 7161 C C . PHE B 1 359 ? 9.5 8.422 22.938 1 95.69 359 PHE B C 1
ATOM 7163 O O . PHE B 1 359 ? 8.602 7.906 22.266 1 95.69 359 PHE B O 1
ATOM 7170 N N . VAL B 1 360 ? 10.008 7.82 23.953 1 94.88 360 VAL B N 1
ATOM 7171 C CA . VAL B 1 360 ? 9.656 6.453 24.312 1 94.88 360 VAL B CA 1
ATOM 7172 C C . VAL B 1 360 ? 8.195 6.391 24.75 1 94.88 360 VAL B C 1
ATOM 7174 O O . VAL B 1 360 ? 7.41 5.613 24.203 1 94.88 360 VAL B O 1
ATOM 7177 N N . GLU B 1 361 ? 7.754 7.25 25.594 1 94.56 361 GLU B N 1
ATOM 7178 C CA . GLU B 1 361 ? 6.422 7.199 26.188 1 94.56 361 GLU B CA 1
ATOM 7179 C C . GLU B 1 361 ? 5.352 7.621 25.188 1 94.56 361 GLU B C 1
ATOM 7181 O O . GLU B 1 361 ? 4.285 7.004 25.109 1 94.56 361 GLU B O 1
ATOM 7186 N N . LYS B 1 362 ? 5.641 8.664 24.406 1 95.12 362 LYS B N 1
ATOM 7187 C CA . LYS B 1 362 ? 4.59 9.266 23.594 1 95.12 362 LYS B CA 1
ATOM 7188 C C . LYS B 1 362 ? 4.59 8.695 22.188 1 95.12 362 LYS B C 1
ATOM 7190 O O . LYS B 1 362 ? 3.627 8.883 21.438 1 95.12 362 LYS B O 1
ATOM 7195 N N . PHE B 1 363 ? 5.645 8.008 21.859 1 96.31 363 PHE B N 1
ATOM 7196 C CA . PHE B 1 363 ? 5.715 7.562 20.484 1 96.31 363 PHE B CA 1
ATOM 7197 C C . PHE B 1 363 ? 6.027 6.074 20.406 1 96.31 363 PHE B C 1
ATOM 7199 O O . PHE B 1 363 ? 5.188 5.277 19.984 1 96.31 363 PHE B O 1
ATOM 7206 N N . LYS B 1 364 ? 7.141 5.633 20.953 1 95.94 364 LYS B N 1
ATOM 7207 C CA . LYS B 1 364 ? 7.613 4.258 20.812 1 95.94 364 LYS B CA 1
ATOM 7208 C C . LYS B 1 364 ? 6.617 3.268 21.406 1 95.94 364 LYS B C 1
ATOM 7210 O O . LYS B 1 364 ? 6.207 2.316 20.734 1 95.94 364 LYS B O 1
ATOM 7215 N N . ILE B 1 365 ? 6.219 3.494 22.641 1 95.75 365 ILE B N 1
ATOM 7216 C CA . ILE B 1 365 ? 5.309 2.582 23.328 1 95.75 365 ILE B CA 1
ATOM 7217 C C . ILE B 1 365 ? 3.963 2.555 22.609 1 95.75 365 ILE B C 1
ATOM 7219 O O . ILE B 1 365 ? 3.344 1.497 22.469 1 95.75 365 ILE B O 1
ATOM 7223 N N . VAL B 1 366 ? 3.529 3.684 22.156 1 96.19 366 VAL B N 1
ATOM 7224 C CA . VAL B 1 366 ? 2.236 3.787 21.484 1 96.19 366 VAL B CA 1
ATOM 7225 C C . VAL B 1 366 ? 2.271 3.014 20.172 1 96.19 366 VAL B C 1
ATOM 7227 O O . VAL B 1 366 ? 1.374 2.217 19.891 1 96.19 366 VAL B O 1
ATOM 7230 N N . VAL B 1 367 ? 3.309 3.195 19.359 1 96.88 367 VAL B N 1
ATOM 7231 C CA . VAL B 1 367 ? 3.432 2.494 18.094 1 96.88 367 VAL B CA 1
ATOM 7232 C C . VAL B 1 367 ? 3.529 0.991 18.344 1 96.88 367 VAL B C 1
ATOM 7234 O O . VAL B 1 367 ? 2.893 0.2 17.641 1 96.88 367 VAL B O 1
ATOM 7237 N N . ASP B 1 368 ? 4.316 0.637 19.297 1 96.06 368 ASP B N 1
ATOM 7238 C CA . ASP B 1 368 ? 4.48 -0.778 19.609 1 96.06 368 ASP B CA 1
ATOM 7239 C C . ASP B 1 368 ? 3.143 -1.409 20 1 96.06 368 ASP B C 1
ATOM 7241 O O . ASP B 1 368 ? 2.859 -2.551 19.625 1 96.06 368 ASP B O 1
ATOM 7245 N N . ARG B 1 369 ? 2.385 -0.66 20.719 1 95.56 369 ARG B N 1
ATOM 7246 C CA . ARG B 1 369 ? 1.055 -1.134 21.094 1 95.56 369 ARG B CA 1
ATOM 7247 C C . ARG B 1 369 ? 0.18 -1.33 19.859 1 95.56 369 ARG B C 1
ATOM 7249 O O . ARG B 1 369 ? -0.518 -2.34 19.734 1 95.56 369 ARG B O 1
ATOM 7256 N N . HIS B 1 370 ? 0.157 -0.402 19.031 1 97.12 370 HIS B N 1
ATOM 7257 C CA . HIS B 1 370 ? -0.619 -0.531 17.797 1 97.12 370 HIS B CA 1
ATOM 7258 C C . HIS B 1 370 ? -0.147 -1.723 16.969 1 97.12 370 HIS B C 1
ATOM 7260 O O . HIS B 1 370 ? -0.962 -2.443 16.391 1 97.12 370 HIS B O 1
ATOM 7266 N N . MET B 1 371 ? 1.168 -1.963 16.938 1 96.75 371 MET B N 1
ATOM 7267 C CA . MET B 1 371 ? 1.718 -3.105 16.219 1 96.75 371 MET B CA 1
ATOM 7268 C C . MET B 1 371 ? 1.27 -4.418 16.859 1 96.75 371 MET B C 1
ATOM 7270 O O . MET B 1 371 ? 1 -5.395 16.141 1 96.75 371 MET B O 1
ATOM 7274 N N . SER B 1 372 ? 1.263 -4.422 18.141 1 96.38 372 SER B N 1
ATOM 7275 C CA . SER B 1 372 ? 0.782 -5.605 18.844 1 96.38 372 SER B CA 1
ATOM 7276 C C . SER B 1 372 ? -0.677 -5.895 18.516 1 96.38 372 SER B C 1
ATOM 7278 O O . SER B 1 372 ? -1.05 -7.047 18.281 1 96.38 372 SER B O 1
ATOM 7280 N N . MET B 1 373 ? -1.46 -4.863 18.484 1 95.94 373 MET B N 1
ATOM 7281 C CA . MET B 1 373 ? -2.871 -5.031 18.156 1 95.94 373 MET B CA 1
ATOM 7282 C C . MET B 1 373 ? -3.033 -5.508 16.703 1 95.94 373 MET B C 1
ATOM 7284 O O . MET B 1 373 ? -3.922 -6.305 16.406 1 95.94 373 MET B O 1
ATOM 7288 N N . LEU B 1 374 ? -2.238 -5.004 15.883 1 96.88 374 LEU B N 1
ATOM 7289 C CA . LEU B 1 374 ? -2.256 -5.43 14.484 1 96.88 374 LEU B CA 1
ATOM 7290 C C . LEU B 1 374 ? -1.954 -6.918 14.367 1 96.88 374 LEU B C 1
ATOM 7292 O O . LEU B 1 374 ? -2.66 -7.645 13.664 1 96.88 374 LEU B O 1
ATOM 7296 N N . ARG B 1 375 ? -0.933 -7.383 15.016 1 96.06 375 ARG B N 1
ATOM 7297 C CA . ARG B 1 375 ? -0.56 -8.789 15.016 1 96.06 375 ARG B CA 1
ATOM 7298 C C . ARG B 1 375 ? -1.707 -9.664 15.516 1 96.06 375 ARG B C 1
ATOM 7300 O O . ARG B 1 375 ? -2.031 -10.688 14.906 1 96.06 375 ARG B O 1
ATOM 7307 N N . ASN B 1 376 ? -2.303 -9.195 16.578 1 95.25 376 ASN B N 1
ATOM 7308 C CA . ASN B 1 376 ? -3.408 -9.953 17.172 1 95.25 376 ASN B CA 1
ATOM 7309 C C . ASN B 1 376 ? -4.598 -10.023 16.219 1 95.25 376 ASN B C 1
ATOM 7311 O O . ASN B 1 376 ? -5.23 -11.078 16.094 1 95.25 376 ASN B O 1
ATOM 7315 N N . LEU B 1 377 ? -4.871 -8.891 15.641 1 95.38 377 LEU B N 1
ATOM 7316 C CA . LEU B 1 377 ? -5.984 -8.867 14.695 1 95.38 377 LEU B CA 1
ATOM 7317 C C . LEU B 1 377 ? -5.754 -9.859 13.562 1 95.38 377 LEU B C 1
ATOM 7319 O O . LEU B 1 377 ? -6.664 -10.609 13.203 1 95.38 377 LEU B O 1
ATOM 7323 N N . VAL B 1 378 ? -4.59 -9.938 13.039 1 95.31 378 VAL B N 1
ATOM 7324 C CA . VAL B 1 378 ? -4.266 -10.844 11.945 1 95.31 378 VAL B CA 1
ATOM 7325 C C . VAL B 1 378 ? -4.375 -12.289 12.43 1 95.31 378 VAL B C 1
ATOM 7327 O O . VAL B 1 378 ? -5.051 -13.109 11.797 1 95.31 378 VAL B O 1
ATOM 7330 N N . ALA B 1 379 ? -3.789 -12.594 13.516 1 92.56 379 ALA B N 1
ATOM 7331 C CA . ALA B 1 379 ? -3.727 -13.953 14.047 1 92.56 379 ALA B CA 1
ATOM 7332 C C . ALA B 1 379 ? -5.121 -14.477 14.391 1 92.56 379 ALA B C 1
ATOM 7334 O O . ALA B 1 379 ? -5.434 -15.641 14.133 1 92.56 379 ALA B O 1
ATOM 7335 N N . ASP B 1 380 ? -5.918 -13.562 14.875 1 92.12 380 ASP B N 1
ATOM 7336 C CA . ASP B 1 380 ? -7.176 -14.023 15.461 1 92.12 380 ASP B CA 1
ATOM 7337 C C . ASP B 1 380 ? -8.32 -13.93 14.453 1 92.12 380 ASP B C 1
ATOM 7339 O O . ASP B 1 380 ? -9.289 -14.688 14.539 1 92.12 380 ASP B O 1
ATOM 7343 N N . HIS B 1 381 ? -8.156 -13.023 13.484 1 91.5 381 HIS B N 1
ATOM 7344 C CA . HIS B 1 381 ? -9.398 -12.742 12.773 1 91.5 381 HIS B CA 1
ATOM 7345 C C . HIS B 1 381 ? -9.18 -12.766 11.258 1 91.5 381 HIS B C 1
ATOM 7347 O O . HIS B 1 381 ? -10.141 -12.836 10.492 1 91.5 381 HIS B O 1
ATOM 7353 N N . LEU B 1 382 ? -7.973 -12.781 10.836 1 94.06 382 LEU B N 1
ATOM 7354 C CA . LEU B 1 382 ? -7.848 -12.492 9.406 1 94.06 382 LEU B CA 1
ATOM 7355 C C . LEU B 1 382 ? -7.23 -13.672 8.664 1 94.06 382 LEU B C 1
ATOM 7357 O O . LEU B 1 382 ? -7.148 -13.664 7.438 1 94.06 382 LEU B O 1
ATOM 7361 N N . LEU B 1 383 ? -6.805 -14.711 9.297 1 94.94 383 LEU B N 1
ATOM 7362 C CA . LEU B 1 383 ? -6.062 -15.789 8.648 1 94.94 383 LEU B CA 1
ATOM 7363 C C . LEU B 1 383 ? -6.961 -16.578 7.707 1 94.94 383 LEU B C 1
ATOM 7365 O O . LEU B 1 383 ? -6.574 -16.875 6.574 1 94.94 383 LEU B O 1
ATOM 7369 N N . GLU B 1 384 ? -8.172 -16.938 8.133 1 95.12 384 GLU B N 1
ATOM 7370 C CA . GLU B 1 384 ? -9.086 -17.672 7.266 1 95.12 384 GLU B CA 1
ATOM 7371 C C . GLU B 1 384 ? -9.453 -16.859 6.035 1 95.12 384 GLU B C 1
ATOM 7373 O O . GLU B 1 384 ? -9.469 -17.375 4.918 1 95.12 384 GLU B O 1
ATOM 7378 N N . SER B 1 385 ? -9.797 -15.609 6.297 1 94.69 385 SER B N 1
ATOM 7379 C CA . SER B 1 385 ? -10.141 -14.734 5.18 1 94.69 385 SER B CA 1
ATOM 7380 C C . SER B 1 385 ? -8.945 -14.539 4.25 1 94.69 385 SER B C 1
ATOM 7382 O O . SER B 1 385 ? -9.117 -14.344 3.043 1 94.69 385 SER B O 1
ATOM 7384 N N . SER B 1 386 ? -7.738 -14.57 4.82 1 95.81 386 SER B N 1
ATOM 7385 C CA . SER B 1 386 ? -6.547 -14.43 3.986 1 95.81 386 SER B CA 1
ATOM 7386 C C . SER B 1 386 ? -6.387 -15.617 3.045 1 95.81 386 SER B C 1
ATOM 7388 O O . SER B 1 386 ? -5.957 -15.453 1.9 1 95.81 386 SER B O 1
ATOM 7390 N N . VAL B 1 387 ? -6.688 -16.797 3.455 1 97 387 VAL B N 1
ATOM 7391 C CA . VAL B 1 387 ? -6.656 -17.969 2.59 1 97 387 VAL B CA 1
ATOM 7392 C C . VAL B 1 387 ? -7.637 -17.797 1.436 1 97 387 VAL B C 1
ATOM 7394 O O . VAL B 1 387 ? -7.305 -18.062 0.279 1 97 387 VAL B O 1
ATOM 7397 N N . ASP B 1 388 ? -8.82 -17.344 1.771 1 96.81 388 ASP B N 1
ATOM 7398 C CA . ASP B 1 388 ? -9.828 -17.094 0.744 1 96.81 388 ASP B CA 1
ATOM 7399 C C . ASP B 1 388 ? -9.367 -16.031 -0.238 1 96.81 388 ASP B C 1
ATOM 7401 O O . ASP B 1 388 ? -9.609 -16.125 -1.441 1 96.81 388 ASP B O 1
ATOM 7405 N N . SER B 1 389 ? -8.719 -15.039 0.309 1 95.44 389 SER B N 1
ATOM 7406 C CA . SER B 1 389 ? -8.195 -13.992 -0.559 1 95.44 389 SER B CA 1
ATOM 7407 C C . SER B 1 389 ? -7.156 -14.539 -1.531 1 95.44 389 SER B C 1
ATOM 7409 O O . SER B 1 389 ? -7.129 -14.156 -2.701 1 95.44 389 SER B O 1
ATOM 7411 N N . LEU B 1 390 ? -6.328 -15.398 -1.081 1 96.62 390 LEU B N 1
ATOM 7412 C CA . LEU B 1 390 ? -5.34 -16.047 -1.937 1 96.62 390 LEU B CA 1
ATOM 7413 C C . LEU B 1 390 ? -6.02 -16.953 -2.955 1 96.62 390 LEU B C 1
ATOM 7415 O O . LEU B 1 390 ? -5.598 -17.016 -4.113 1 96.62 390 LEU B O 1
ATOM 7419 N N . ALA B 1 391 ? -7.027 -17.641 -2.512 1 97.44 391 ALA B N 1
ATOM 7420 C CA . ALA B 1 391 ? -7.785 -18.469 -3.436 1 97.44 391 ALA B CA 1
ATOM 7421 C C . ALA B 1 391 ? -8.406 -17.641 -4.555 1 97.44 391 ALA B C 1
ATOM 7423 O O . ALA B 1 391 ? -8.406 -18.047 -5.715 1 97.44 391 ALA B O 1
ATOM 7424 N N . LYS B 1 392 ? -8.922 -16.516 -4.168 1 97.12 392 LYS B N 1
ATOM 7425 C CA . LYS B 1 392 ? -9.477 -15.602 -5.168 1 97.12 392 LYS B CA 1
ATOM 7426 C C . LYS B 1 392 ? -8.414 -15.188 -6.184 1 97.12 392 LYS B C 1
ATOM 7428 O O . LYS B 1 392 ? -8.68 -15.156 -7.387 1 97.12 392 LYS B O 1
ATOM 7433 N N . GLU B 1 393 ? -7.273 -14.938 -5.672 1 96.31 393 GLU B N 1
ATOM 7434 C CA . GLU B 1 393 ? -6.168 -14.586 -6.559 1 96.31 393 GLU B CA 1
ATOM 7435 C C . GLU B 1 393 ? -5.82 -15.742 -7.492 1 96.31 393 GLU B C 1
ATOM 7437 O O . GLU B 1 393 ? -5.578 -15.531 -8.68 1 96.31 393 GLU B O 1
ATOM 7442 N N . PHE B 1 394 ? -5.777 -16.875 -6.969 1 97.56 394 PHE B N 1
ATOM 7443 C CA . PHE B 1 394 ? -5.539 -18.078 -7.766 1 97.56 394 PHE B CA 1
ATOM 7444 C C . PHE B 1 394 ? -6.602 -18.219 -8.852 1 97.56 394 PHE B C 1
ATOM 7446 O O . PHE B 1 394 ? -6.277 -18.484 -10.008 1 97.56 394 PHE B O 1
ATOM 7453 N N . MET B 1 395 ? -7.848 -18.016 -8.492 1 97.88 395 MET B N 1
ATOM 7454 C CA . MET B 1 395 ? -8.938 -18.172 -9.453 1 97.88 395 MET B CA 1
ATOM 7455 C C . MET B 1 395 ? -8.789 -17.188 -10.609 1 97.88 395 MET B C 1
ATOM 7457 O O . MET B 1 395 ? -9.172 -17.484 -11.742 1 97.88 395 MET B O 1
ATOM 7461 N N . LYS B 1 396 ? -8.234 -16.094 -10.312 1 97.06 396 LYS B N 1
ATOM 7462 C CA . LYS B 1 396 ? -8.039 -15.07 -11.328 1 97.06 396 LYS B CA 1
ATOM 7463 C C . LYS B 1 396 ? -6.91 -15.453 -12.281 1 97.06 396 LYS B C 1
ATOM 7465 O O . LYS B 1 396 ? -6.992 -15.203 -13.484 1 97.06 396 LYS B O 1
ATOM 7470 N N . GLN B 1 397 ? -5.934 -16.172 -11.766 1 97.12 397 GLN B N 1
ATOM 7471 C CA . GLN B 1 397 ? -4.688 -16.344 -12.508 1 97.12 397 GLN B CA 1
ATOM 7472 C C . GLN B 1 397 ? -4.621 -17.734 -13.141 1 97.12 397 GLN B C 1
ATOM 7474 O O . GLN B 1 397 ? -3.926 -17.938 -14.133 1 97.12 397 GLN B O 1
ATOM 7479 N N . ALA B 1 398 ? -5.309 -18.672 -12.617 1 97.62 398 ALA B N 1
ATOM 7480 C CA . ALA B 1 398 ? -5.141 -20.078 -12.945 1 97.62 398 ALA B CA 1
ATOM 7481 C C . ALA B 1 398 ? -5.602 -20.375 -14.367 1 97.62 398 ALA B C 1
ATOM 7483 O O . ALA B 1 398 ? -6.441 -19.656 -14.914 1 97.62 398 ALA B O 1
ATOM 7484 N N . LEU B 1 399 ? -5.02 -21.391 -14.945 1 97.94 399 LEU B N 1
ATOM 7485 C CA . LEU B 1 399 ? -5.516 -21.922 -16.203 1 97.94 399 LEU B CA 1
ATOM 7486 C C . LEU B 1 399 ? -6.895 -22.547 -16.031 1 97.94 399 LEU B C 1
ATOM 7488 O O . LEU B 1 399 ? -7.16 -23.188 -15.008 1 97.94 399 LEU B O 1
ATOM 7492 N N . PRO B 1 400 ? -7.742 -22.328 -16.984 1 97.12 400 PRO B N 1
ATOM 7493 C CA . PRO B 1 400 ? -9.016 -23.047 -16.938 1 97.12 400 PRO B CA 1
ATOM 7494 C C . PRO B 1 400 ? -8.844 -24.547 -17.125 1 97.12 400 PRO B C 1
ATOM 7496 O O . PRO B 1 400 ? -7.887 -24.984 -17.766 1 97.12 400 PRO B O 1
ATOM 7499 N N . PRO B 1 401 ? -9.727 -25.359 -16.578 1 96.44 401 PRO B N 1
ATOM 7500 C CA . PRO B 1 401 ? -9.602 -26.812 -16.766 1 96.44 401 PRO B CA 1
ATOM 7501 C C . PRO B 1 401 ? -9.906 -27.25 -18.188 1 96.44 401 PRO B C 1
ATOM 7503 O O . PRO B 1 401 ? -10.766 -26.656 -18.859 1 96.44 401 PRO B O 1
ATOM 7506 N N . ILE B 1 402 ? -9.18 -28.172 -18.625 1 95.56 402 ILE B N 1
ATOM 7507 C CA . ILE B 1 402 ? -9.531 -28.859 -19.875 1 95.56 402 ILE B CA 1
ATOM 7508 C C . ILE B 1 402 ? -10.5 -30 -19.578 1 95.56 402 ILE B C 1
ATOM 7510 O O . ILE B 1 402 ? -10.211 -30.859 -18.75 1 95.56 402 ILE B O 1
ATOM 7514 N N . LEU B 1 403 ? -11.656 -29.969 -20.219 1 93.94 403 LEU B N 1
ATOM 7515 C CA . LEU B 1 403 ? -12.688 -30.969 -19.953 1 93.94 403 LEU B CA 1
ATOM 7516 C C . LEU B 1 403 ? -12.625 -32.094 -20.969 1 93.94 403 LEU B C 1
ATOM 7518 O O . LEU B 1 403 ? -12.375 -31.859 -22.156 1 93.94 403 LEU B O 1
ATOM 7522 N N . THR B 1 404 ? -12.773 -33.312 -20.5 1 92.44 404 THR B N 1
ATOM 7523 C CA . THR B 1 404 ? -12.945 -34.438 -21.406 1 92.44 404 THR B CA 1
ATOM 7524 C C . THR B 1 404 ? -14.258 -34.344 -22.172 1 92.44 404 THR B C 1
ATOM 7526 O O . THR B 1 404 ? -15.133 -33.531 -21.812 1 92.44 404 THR B O 1
ATOM 7529 N N . GLU B 1 405 ? -14.391 -35.188 -23.109 1 91.62 405 GLU B N 1
ATOM 7530 C CA . GLU B 1 405 ? -15.641 -35.188 -23.859 1 91.62 405 GLU B CA 1
ATOM 7531 C C . GLU B 1 405 ? -16.812 -35.562 -22.969 1 91.62 405 GLU B C 1
ATOM 7533 O O . GLU B 1 405 ? -17.906 -35 -23.078 1 91.62 405 GLU B O 1
ATOM 7538 N N . LYS B 1 406 ? -16.578 -36.438 -22.156 1 92.19 406 LYS B N 1
ATOM 7539 C CA . LYS B 1 406 ? -17.625 -36.844 -21.219 1 92.19 406 LYS B CA 1
ATOM 7540 C C . LYS B 1 406 ? -18.031 -35.719 -20.297 1 92.19 406 LYS B C 1
ATOM 7542 O O . LYS B 1 406 ? -19.219 -35.469 -20.062 1 92.19 406 LYS B O 1
ATOM 7547 N N . GLU B 1 407 ? -17.078 -35.062 -19.797 1 93.56 407 GLU B N 1
ATOM 7548 C CA . GLU B 1 407 ? -17.344 -33.906 -18.906 1 93.56 407 GLU B CA 1
ATOM 7549 C C . GLU B 1 407 ? -18.078 -32.812 -19.641 1 93.56 407 GLU B C 1
ATOM 7551 O O . GLU B 1 407 ? -18.984 -32.188 -19.078 1 93.56 407 GLU B O 1
ATOM 7556 N N . LYS B 1 408 ? -17.719 -32.594 -20.844 1 93.69 408 LYS B N 1
ATOM 7557 C CA . LYS B 1 408 ? -18.375 -31.562 -21.641 1 93.69 408 LYS B CA 1
ATOM 7558 C C . LYS B 1 408 ? -19.859 -31.875 -21.812 1 93.69 408 LYS B C 1
ATOM 7560 O O . LYS B 1 408 ? -20.719 -31 -21.672 1 93.69 408 LYS B O 1
ATOM 7565 N N . LYS B 1 409 ? -20.094 -33.062 -22.047 1 91.69 409 LYS B N 1
ATOM 7566 C CA . LYS B 1 409 ? -21.469 -33.5 -22.266 1 91.69 409 LYS B CA 1
ATOM 7567 C C . LYS B 1 409 ? -22.312 -33.281 -21.016 1 91.69 409 LYS B C 1
ATOM 7569 O O . LYS B 1 409 ? -23.531 -33.031 -21.109 1 91.69 409 LYS B O 1
ATOM 7574 N N . LEU B 1 410 ? -21.672 -33.344 -19.922 1 94 410 LEU B N 1
ATOM 7575 C CA . LEU B 1 410 ? -22.391 -33.281 -18.656 1 94 410 LEU B CA 1
ATOM 7576 C C . LEU B 1 410 ? -22.344 -31.844 -18.094 1 94 410 LEU B C 1
ATOM 7578 O O . LEU B 1 410 ? -22.875 -31.578 -17.016 1 94 410 LEU B O 1
ATOM 7582 N N . SER B 1 411 ? -21.641 -31.016 -18.75 1 93.81 411 SER B N 1
ATOM 7583 C CA . SER B 1 411 ? -21.5 -29.625 -18.297 1 93.81 411 SER B CA 1
ATOM 7584 C C . SER B 1 411 ? -22.281 -28.672 -19.188 1 93.81 411 SER B C 1
ATOM 7586 O O . SER B 1 411 ? -22.875 -29.078 -20.188 1 93.81 411 SER B O 1
ATOM 7588 N N . VAL B 1 412 ? -22.297 -27.391 -18.75 1 92.06 412 VAL B N 1
ATOM 7589 C CA . VAL B 1 412 ? -23.016 -26.359 -19.484 1 92.06 412 VAL B CA 1
ATOM 7590 C C . VAL B 1 412 ? -22.359 -26.141 -20.844 1 92.06 412 VAL B C 1
ATOM 7592 O O . VAL B 1 412 ? -22.984 -25.625 -21.781 1 92.06 412 VAL B O 1
ATOM 7595 N N . ILE B 1 413 ? -21.109 -26.531 -20.984 1 89.31 413 ILE B N 1
ATOM 7596 C CA . ILE B 1 413 ? -20.359 -26.344 -22.219 1 89.31 413 ILE B CA 1
ATOM 7597 C C . ILE B 1 413 ? -20.938 -27.234 -23.312 1 89.31 413 ILE B C 1
ATOM 7599 O O . ILE B 1 413 ? -21.078 -26.812 -24.469 1 89.31 413 ILE B O 1
ATOM 7603 N N . GLY B 1 414 ? -21.281 -28.422 -23.016 1 85.38 414 GLY B N 1
ATOM 7604 C CA . GLY B 1 414 ? -21.906 -29.344 -23.953 1 85.38 414 GLY B CA 1
ATOM 7605 C C . GLY B 1 414 ? -20.969 -29.828 -25.031 1 85.38 414 GLY B C 1
ATOM 7606 O O . GLY B 1 414 ? -19.797 -29.438 -25.062 1 85.38 414 GLY B O 1
ATOM 7607 N N . VAL B 1 415 ? -21.438 -30.781 -25.75 1 84.19 415 VAL B N 1
ATOM 7608 C CA . VAL B 1 415 ? -20.781 -31.297 -26.938 1 84.19 415 VAL B CA 1
ATOM 7609 C C . VAL B 1 415 ? -21.781 -31.422 -28.094 1 84.19 415 VAL B C 1
ATOM 7611 O O . VAL B 1 415 ? -22.766 -32.156 -27.984 1 84.19 415 VAL B O 1
ATOM 7614 N N . SER B 1 416 ? -21.516 -30.734 -29.125 1 85 416 SER B N 1
ATOM 7615 C CA . SER B 1 416 ? -22.406 -30.781 -30.281 1 85 416 SER B CA 1
ATOM 7616 C C . SER B 1 416 ? -23.859 -30.641 -29.859 1 85 416 SER B C 1
ATOM 7618 O O . SER B 1 416 ? -24.703 -31.469 -30.25 1 85 416 SER B O 1
ATOM 7620 N N . THR B 1 417 ? -24.141 -29.688 -29.109 1 81.12 417 THR B N 1
ATOM 7621 C CA . THR B 1 417 ? -25.484 -29.438 -28.578 1 81.12 417 THR B CA 1
ATOM 7622 C C . THR B 1 417 ? -26.438 -29.062 -29.703 1 81.12 417 THR B C 1
ATOM 7624 O O . THR B 1 417 ? -26.125 -28.203 -30.531 1 81.12 417 THR B O 1
ATOM 7627 N N . ASP B 1 418 ? -27.547 -29.781 -29.719 1 83.12 418 ASP B N 1
ATOM 7628 C CA . ASP B 1 418 ? -28.625 -29.391 -30.625 1 83.12 418 ASP B CA 1
ATOM 7629 C C . ASP B 1 418 ? -29.422 -28.203 -30.062 1 83.12 418 ASP B C 1
ATOM 7631 O O . ASP B 1 418 ? -30.312 -28.391 -29.234 1 83.12 418 ASP B O 1
ATOM 7635 N N . LEU B 1 419 ? -29.203 -27.172 -30.609 1 82 419 LEU B N 1
ATOM 7636 C CA . LEU B 1 419 ? -29.75 -25.922 -30.078 1 82 419 LEU B CA 1
ATOM 7637 C C . LEU B 1 419 ? -31.266 -25.891 -30.203 1 82 419 LEU B C 1
ATOM 7639 O O . LEU B 1 419 ? -31.938 -25.172 -29.469 1 82 419 LEU B O 1
ATOM 7643 N N . LEU B 1 420 ? -31.703 -26.547 -31.125 1 84 420 LEU B N 1
ATOM 7644 C CA . LEU B 1 420 ? -33.125 -26.531 -31.375 1 84 420 LEU B CA 1
ATOM 7645 C C . LEU B 1 420 ? -33.781 -27.797 -30.828 1 84 420 LEU B C 1
ATOM 7647 O O . LEU B 1 420 ? -35 -27.984 -30.984 1 84 420 LEU B O 1
ATOM 7651 N N . GLY B 1 421 ? -32.969 -28.531 -30.203 1 82.25 421 GLY B N 1
ATOM 7652 C CA . GLY B 1 421 ? -33.5 -29.75 -29.641 1 82.25 421 GLY B CA 1
ATOM 7653 C C . GLY B 1 421 ? -34.312 -29.531 -28.391 1 82.25 421 GLY B C 1
ATOM 7654 O O . GLY B 1 421 ? -34.281 -28.438 -27.812 1 82.25 421 GLY B O 1
ATOM 7655 N N . SER B 1 422 ? -35.062 -30.578 -27.969 1 79.94 422 SER B N 1
ATOM 7656 C CA . SER B 1 422 ? -35.938 -30.484 -26.797 1 79.94 422 SER B CA 1
ATOM 7657 C C . SER B 1 422 ? -35.312 -31.156 -25.578 1 79.94 422 SER B C 1
ATOM 7659 O O . SER B 1 422 ? -35.938 -31.203 -24.516 1 79.94 422 SER B O 1
ATOM 7661 N N . ASP B 1 423 ? -34.094 -31.516 -25.766 1 80.06 423 ASP B N 1
ATOM 7662 C CA . ASP B 1 423 ? -33.438 -32.188 -24.641 1 80.06 423 ASP B CA 1
ATOM 7663 C C . ASP B 1 423 ? -32.844 -31.188 -23.656 1 80.06 423 ASP B C 1
ATOM 7665 O O . ASP B 1 423 ? -31.641 -30.953 -23.656 1 80.06 423 ASP B O 1
ATOM 7669 N N . LEU B 1 424 ? -33.688 -30.703 -22.828 1 80.56 424 LEU B N 1
ATOM 7670 C CA . LEU B 1 424 ? -33.25 -29.75 -21.812 1 80.56 424 LEU B CA 1
ATOM 7671 C C . LEU B 1 424 ? -32.812 -30.469 -20.547 1 80.56 424 LEU B C 1
ATOM 7673 O O . LEU B 1 424 ? -33.25 -31.578 -20.281 1 80.56 424 LEU B O 1
ATOM 7677 N N . ILE B 1 425 ? -31.906 -29.922 -19.875 1 84.19 425 ILE B N 1
ATOM 7678 C CA . ILE B 1 425 ? -31.5 -30.484 -18.594 1 84.19 425 ILE B CA 1
ATOM 7679 C C . ILE B 1 425 ? -32.656 -30.391 -17.609 1 84.19 425 ILE B C 1
ATOM 7681 O O . ILE B 1 425 ? -33.25 -29.328 -17.422 1 84.19 425 ILE B O 1
ATOM 7685 N N . ASP B 1 426 ? -33.062 -31.578 -17.109 1 86.25 426 ASP B N 1
ATOM 7686 C CA . ASP B 1 426 ? -34.125 -31.656 -16.125 1 86.25 426 ASP B CA 1
ATOM 7687 C C . ASP B 1 426 ? -33.594 -31.859 -14.719 1 86.25 426 ASP B C 1
ATOM 7689 O O . ASP B 1 426 ? -33.031 -32.906 -14.414 1 86.25 426 ASP B O 1
ATOM 7693 N N . PHE B 1 427 ? -33.75 -30.844 -13.898 1 93.31 427 PHE B N 1
ATOM 7694 C CA . PHE B 1 427 ? -33.312 -30.969 -12.516 1 93.31 427 PHE B CA 1
ATOM 7695 C C . PHE B 1 427 ? -34.406 -31.578 -11.648 1 93.31 427 PHE B C 1
ATOM 7697 O O . PHE B 1 427 ? -35.344 -30.875 -11.234 1 93.31 427 PHE B O 1
ATOM 7704 N N . ASN B 1 428 ? -34.312 -32.812 -11.508 1 92.38 428 ASN B N 1
ATOM 7705 C CA . ASN B 1 428 ? -35.281 -33.5 -10.672 1 92.38 428 A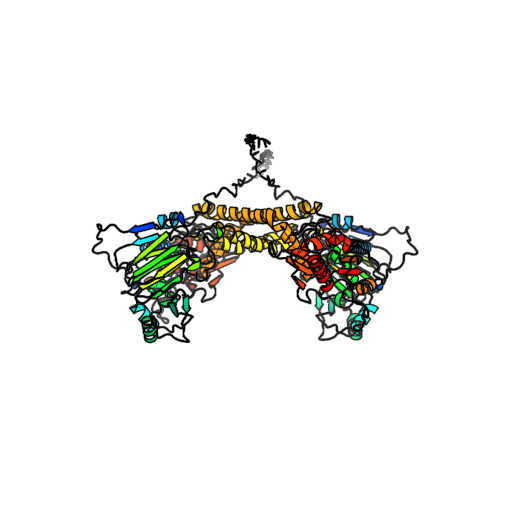SN B CA 1
ATOM 7706 C C . ASN B 1 428 ? -34.594 -34.25 -9.516 1 92.38 428 ASN B C 1
ATOM 7708 O O . ASN B 1 428 ? -33.406 -34.125 -9.32 1 92.38 428 ASN B O 1
ATOM 7712 N N . ALA B 1 429 ? -35.312 -34.969 -8.766 1 92.81 429 ALA B N 1
ATOM 7713 C CA . ALA B 1 429 ? -34.844 -35.562 -7.52 1 92.81 429 ALA B CA 1
ATOM 7714 C C . ALA B 1 429 ? -33.688 -36.562 -7.785 1 92.81 429 ALA B C 1
ATOM 7716 O O . ALA B 1 429 ? -32.781 -36.719 -6.965 1 92.81 429 ALA B O 1
ATOM 7717 N N . LYS B 1 430 ? -33.656 -37.188 -8.938 1 94.62 430 LYS B N 1
ATOM 7718 C CA . LYS B 1 430 ? -32.688 -38.25 -9.234 1 94.62 430 LYS B CA 1
ATOM 7719 C C . LYS B 1 430 ? -31.453 -37.656 -9.953 1 94.62 430 LYS B C 1
ATOM 7721 O O . LYS B 1 430 ? -30.453 -38.375 -10.109 1 94.62 430 LYS B O 1
ATOM 7726 N N . THR B 1 431 ? -31.609 -36.469 -10.344 1 96.06 431 THR B N 1
ATOM 7727 C CA . THR B 1 431 ? -30.484 -35.812 -11.008 1 96.06 431 THR B CA 1
ATOM 7728 C C . THR B 1 431 ? -29.266 -35.812 -10.094 1 96.06 431 THR B C 1
ATOM 7730 O O . THR B 1 431 ? -29.375 -35.469 -8.914 1 96.06 431 THR B O 1
ATOM 7733 N N . LYS B 1 432 ? -28.141 -36.25 -10.648 1 97.19 432 LYS B N 1
ATOM 7734 C CA . LYS B 1 432 ? -26.875 -36.219 -9.898 1 97.19 432 LYS B CA 1
ATOM 7735 C C . LYS B 1 432 ? -26.016 -35.031 -10.297 1 97.19 432 LYS B C 1
ATOM 7737 O O . LYS B 1 432 ? -25.938 -34.688 -11.477 1 97.19 432 LYS B O 1
ATOM 7742 N N . VAL B 1 433 ? -25.438 -34.438 -9.273 1 97.69 433 VAL B N 1
ATOM 7743 C CA . VAL B 1 433 ? -24.578 -33.281 -9.539 1 97.69 433 VAL B CA 1
ATOM 7744 C C . VAL B 1 433 ? -23.25 -33.438 -8.781 1 97.69 433 VAL B C 1
ATOM 7746 O O . VAL B 1 433 ? -23.188 -34.156 -7.77 1 97.69 433 VAL B O 1
ATOM 7749 N N . ARG B 1 434 ? -22.219 -32.812 -9.312 1 97.31 434 ARG B N 1
ATOM 7750 C CA . ARG B 1 434 ? -20.891 -32.781 -8.695 1 97.31 434 ARG B CA 1
ATOM 7751 C C . ARG B 1 434 ? -20.062 -31.625 -9.258 1 97.31 434 ARG B C 1
ATOM 7753 O O . ARG B 1 434 ? -20.203 -31.266 -10.43 1 97.31 434 ARG B O 1
ATOM 7760 N N . PHE B 1 435 ? -19.203 -31.094 -8.445 1 97.81 435 PHE B N 1
ATOM 7761 C CA . PHE B 1 435 ? -18.281 -30.078 -8.961 1 97.81 435 PHE B CA 1
ATOM 7762 C C . PHE B 1 435 ? -17.344 -30.672 -9.992 1 97.81 435 PHE B C 1
ATOM 7764 O O . PHE B 1 435 ? -16.984 -31.859 -9.914 1 97.81 435 PHE B O 1
ATOM 7771 N N . ILE B 1 436 ? -16.906 -29.859 -10.93 1 96.25 436 ILE B N 1
ATOM 7772 C CA . ILE B 1 436 ? -16.031 -30.297 -12.008 1 96.25 436 ILE B CA 1
ATOM 7773 C C . ILE B 1 436 ? -14.633 -30.594 -11.445 1 96.25 436 ILE B C 1
ATOM 7775 O O . ILE B 1 436 ? -14.031 -31.609 -11.789 1 96.25 436 ILE B O 1
ATOM 7779 N N . ARG B 1 437 ? -14.016 -29.641 -10.711 1 96.94 437 ARG B N 1
ATOM 7780 C CA . ARG B 1 437 ? -12.766 -29.781 -9.969 1 96.94 437 ARG B CA 1
ATOM 7781 C C . ARG B 1 437 ? -12.914 -29.281 -8.539 1 96.94 437 ARG B C 1
ATOM 7783 O O . ARG B 1 437 ? -13.844 -28.516 -8.242 1 96.94 437 ARG B O 1
ATOM 7790 N N . LYS B 1 438 ? -12.023 -29.703 -7.707 1 96.81 438 LYS B N 1
ATOM 7791 C CA . LYS B 1 438 ? -12.039 -29.219 -6.328 1 96.81 438 LYS B CA 1
ATOM 7792 C C . LYS B 1 438 ? -11.766 -27.734 -6.262 1 96.81 438 LYS B C 1
ATOM 7794 O O . LYS B 1 438 ? -12.422 -27 -5.508 1 96.81 438 LYS B O 1
ATOM 7799 N N . HIS B 1 439 ? -10.82 -27.266 -7.082 1 97.19 439 HIS B N 1
ATOM 7800 C CA . HIS B 1 439 ? -10.391 -25.875 -6.98 1 97.19 439 HIS B CA 1
ATOM 7801 C C . HIS B 1 439 ? -10.664 -25.109 -8.273 1 97.19 439 HIS B C 1
ATOM 7803 O O . HIS B 1 439 ? -9.82 -24.344 -8.742 1 97.19 439 HIS B O 1
ATOM 7809 N N . THR B 1 440 ? -11.82 -25.297 -8.805 1 97.44 440 THR B N 1
ATOM 7810 C CA . THR B 1 440 ? -12.281 -24.5 -9.922 1 97.44 440 THR B CA 1
ATOM 7811 C C . THR B 1 440 ? -13.055 -23.281 -9.438 1 97.44 440 THR B C 1
ATOM 7813 O O . THR B 1 440 ? -13.242 -22.312 -10.18 1 97.44 440 THR B O 1
ATOM 7816 N N . GLN B 1 441 ? -13.492 -23.375 -8.156 1 98.06 441 GLN B N 1
ATOM 7817 C CA . GLN B 1 441 ? -14.305 -22.297 -7.582 1 98.06 441 GLN B CA 1
ATOM 7818 C C . GLN B 1 441 ? -13.992 -22.109 -6.102 1 98.06 441 GLN B C 1
ATOM 7820 O O . GLN B 1 441 ? -13.492 -23.031 -5.445 1 98.06 441 GLN B O 1
ATOM 7825 N N . ARG B 1 442 ? -14.25 -20.969 -5.66 1 98.38 442 ARG B N 1
ATOM 7826 C CA . ARG B 1 442 ? -14.172 -20.641 -4.242 1 98.38 442 ARG B CA 1
ATOM 7827 C C . ARG B 1 442 ? -15.32 -19.734 -3.824 1 98.38 442 ARG B C 1
ATOM 7829 O O . ARG B 1 442 ? -15.617 -18.75 -4.5 1 98.38 442 ARG B O 1
ATOM 7836 N N . LEU B 1 443 ? -16.078 -20.188 -2.828 1 98.25 443 LEU B N 1
ATOM 7837 C CA . LEU B 1 443 ? -17.109 -19.344 -2.244 1 98.25 443 LEU B CA 1
ATOM 7838 C C . LEU B 1 443 ? -16.516 -18.406 -1.197 1 98.25 443 LEU B C 1
ATOM 7840 O O . LEU B 1 443 ? -15.859 -18.844 -0.259 1 98.25 443 LEU B O 1
ATOM 7844 N N . LEU B 1 444 ? -16.75 -17.094 -1.346 1 97.56 444 LEU B N 1
ATOM 7845 C CA . LEU B 1 444 ? -16.172 -16.078 -0.469 1 97.56 444 LEU B CA 1
ATOM 7846 C C . LEU B 1 444 ? -17.266 -15.203 0.135 1 97.56 444 LEU B C 1
ATOM 7848 O O . LEU B 1 444 ? -18.281 -14.938 -0.507 1 97.56 444 LEU B O 1
ATOM 7852 N N . MET B 1 445 ? -17.031 -14.758 1.309 1 95.62 445 MET B N 1
ATOM 7853 C CA . MET B 1 445 ? -17.938 -13.836 1.981 1 95.62 445 MET B CA 1
ATOM 7854 C C . MET B 1 445 ? -17.5 -12.391 1.764 1 95.62 445 MET B C 1
ATOM 7856 O O . MET B 1 445 ? -16.344 -12.039 2.002 1 95.62 445 MET B O 1
ATOM 7860 N N . GLU B 1 446 ? -18.328 -11.602 1.287 1 90.5 446 GLU B N 1
ATOM 7861 C CA . GLU B 1 446 ? -18.094 -10.164 1.207 1 90.5 446 GLU B CA 1
ATOM 7862 C C . GLU B 1 446 ? -18.453 -9.469 2.52 1 90.5 446 GLU B C 1
ATOM 7864 O O . GLU B 1 446 ? -17.734 -8.57 2.965 1 90.5 446 GLU B O 1
ATOM 7869 N N . SER B 1 447 ? -19.516 -9.805 3.033 1 90.06 447 SER B N 1
ATOM 7870 C CA . SER B 1 447 ? -20.016 -9.398 4.34 1 90.06 447 SER B CA 1
ATOM 7871 C C . SER B 1 447 ? -20.703 -10.562 5.059 1 90.06 447 SER B C 1
ATOM 7873 O O . SER B 1 447 ? -20.641 -11.703 4.594 1 90.06 447 SER B O 1
ATOM 7875 N N . GLU B 1 448 ? -21.25 -10.297 6.121 1 86.44 448 GLU B N 1
ATOM 7876 C CA . GLU B 1 448 ? -21.938 -11.336 6.879 1 86.44 448 GLU B CA 1
ATOM 7877 C C . GLU B 1 448 ? -23.141 -11.875 6.109 1 86.44 448 GLU B C 1
ATOM 7879 O O . GLU B 1 448 ? -23.5 -13.047 6.254 1 86.44 448 GLU B O 1
ATOM 7884 N N . ASP B 1 449 ? -23.656 -11.008 5.16 1 90.06 449 ASP B N 1
ATOM 7885 C CA . ASP B 1 449 ? -24.906 -11.406 4.523 1 90.06 449 ASP B CA 1
ATOM 7886 C C . ASP B 1 449 ? -24.734 -11.516 3.01 1 90.06 449 ASP B C 1
ATOM 7888 O O . ASP B 1 449 ? -25.719 -11.695 2.287 1 90.06 449 ASP B O 1
ATOM 7892 N N . SER B 1 450 ? -23.547 -11.367 2.635 1 95.31 450 SER B N 1
ATOM 7893 C CA . SER B 1 450 ? -23.344 -11.406 1.191 1 95.31 450 SER B CA 1
ATOM 7894 C C . SER B 1 450 ? -22.109 -12.234 0.838 1 95.31 450 SER B C 1
ATOM 7896 O O . SER B 1 450 ? -21.109 -12.203 1.55 1 95.31 450 SER B O 1
ATOM 7898 N N . CYS B 1 451 ? -22.344 -13.047 -0.176 1 96.5 451 CYS B N 1
ATOM 7899 C CA . CYS B 1 451 ? -21.25 -13.891 -0.616 1 96.5 451 CYS B CA 1
ATOM 7900 C C . CYS B 1 451 ? -21.172 -13.953 -2.137 1 96.5 451 CYS B C 1
ATOM 7902 O O . CYS B 1 451 ? -22.094 -13.508 -2.822 1 96.5 451 CYS B O 1
ATOM 7904 N N . PHE B 1 452 ? -20.094 -14.352 -2.686 1 98 452 PHE B N 1
ATOM 7905 C CA . PHE B 1 452 ? -19.891 -14.484 -4.121 1 98 452 PHE B CA 1
ATOM 7906 C C . PHE B 1 452 ? -18.938 -15.641 -4.43 1 98 452 PHE B C 1
ATOM 7908 O O . PHE B 1 452 ? -18.234 -16.125 -3.539 1 98 452 PHE B O 1
ATOM 7915 N N . ILE B 1 453 ? -19 -16.109 -5.668 1 98.12 453 ILE B N 1
ATOM 7916 C CA . ILE B 1 453 ? -18.109 -17.188 -6.125 1 98.12 453 ILE B CA 1
ATOM 7917 C C . ILE B 1 453 ? -17.094 -16.625 -7.113 1 98.12 453 ILE B C 1
ATOM 7919 O O . ILE B 1 453 ? -17.453 -15.875 -8.031 1 98.12 453 ILE B O 1
ATOM 7923 N N . SER B 1 454 ? -15.859 -16.875 -6.812 1 98.31 454 SER B N 1
ATOM 7924 C CA . SER B 1 454 ? -14.797 -16.688 -7.797 1 98.31 454 SER B CA 1
ATOM 7925 C C . SER B 1 454 ? -14.43 -18.016 -8.469 1 98.31 454 SER B C 1
ATOM 7927 O O . SER B 1 454 ? -14.336 -19.047 -7.805 1 98.31 454 SER B O 1
ATOM 7929 N N . HIS B 1 455 ? -14.289 -18.031 -9.797 1 98.06 455 HIS B N 1
ATOM 7930 C CA . HIS B 1 455 ? -13.977 -19.297 -10.453 1 98.06 455 HIS B CA 1
ATOM 7931 C C . HIS B 1 455 ? -13.047 -19.078 -11.641 1 98.06 455 HIS B C 1
ATOM 7933 O O . HIS B 1 455 ? -12.875 -17.953 -12.109 1 98.06 455 HIS B O 1
ATOM 7939 N N . ARG B 1 456 ? -12.445 -20.141 -12.117 1 97.56 456 ARG B N 1
ATOM 7940 C CA . ARG B 1 456 ? -11.43 -20.031 -13.148 1 97.56 456 ARG B CA 1
ATOM 7941 C C . ARG B 1 456 ? -11.906 -20.641 -14.461 1 97.56 456 ARG B C 1
ATOM 7943 O O . ARG B 1 456 ? -11.117 -20.844 -15.391 1 97.56 456 ARG B O 1
ATOM 7950 N N . MET B 1 457 ? -13.195 -20.938 -14.633 1 96.31 457 MET B N 1
ATOM 7951 C CA . MET B 1 457 ? -13.742 -21.641 -15.789 1 96.31 457 MET B CA 1
ATOM 7952 C C . MET B 1 457 ? -13.617 -20.797 -17.047 1 96.31 457 MET B C 1
ATOM 7954 O O . MET B 1 457 ? -13.469 -21.328 -18.156 1 96.31 457 MET B O 1
ATOM 7958 N N . ASN B 1 458 ? -13.648 -19.547 -16.844 1 93.5 458 ASN B N 1
ATOM 7959 C CA . ASN B 1 458 ? -13.656 -18.656 -18 1 93.5 458 ASN B CA 1
ATOM 7960 C C . ASN B 1 458 ? -12.297 -17.984 -18.203 1 93.5 458 ASN B C 1
ATOM 7962 O O . ASN B 1 458 ? -12.18 -17.016 -18.953 1 93.5 458 ASN B O 1
ATOM 7966 N N . ASN B 1 459 ? -11.305 -18.438 -17.5 1 95.62 459 ASN B N 1
ATOM 7967 C CA . ASN B 1 459 ? -9.977 -17.859 -17.656 1 95.62 459 ASN B CA 1
ATOM 7968 C C . ASN B 1 459 ? -9.398 -18.141 -19.047 1 95.62 459 ASN B C 1
ATOM 7970 O O . ASN B 1 459 ? -9.859 -19.031 -19.75 1 95.62 459 ASN B O 1
ATOM 7974 N N . SER B 1 460 ? -8.461 -17.328 -19.375 1 94.12 460 SER B N 1
ATOM 7975 C CA . SER B 1 460 ? -7.648 -17.547 -20.578 1 94.12 460 SER B CA 1
ATOM 7976 C C . SER B 1 460 ? -6.527 -18.547 -20.312 1 94.12 460 SER B C 1
ATOM 7978 O O . SER B 1 460 ? -6.18 -18.797 -19.156 1 94.12 460 SER B O 1
ATOM 7980 N N . ARG B 1 461 ? -6.074 -19.172 -21.375 1 95 461 ARG B N 1
ATOM 7981 C CA . ARG B 1 461 ? -4.898 -20.031 -21.234 1 95 461 ARG B CA 1
ATOM 7982 C C . ARG B 1 461 ? -3.629 -19.203 -21.094 1 95 461 ARG B C 1
ATOM 7984 O O . ARG B 1 461 ? -2.541 -19.734 -20.906 1 95 461 ARG B O 1
ATOM 7991 N N . LEU B 1 462 ? -3.789 -17.875 -21.266 1 91.69 462 LEU B N 1
ATOM 7992 C CA . LEU B 1 462 ? -2.738 -16.906 -20.984 1 91.69 462 LEU B CA 1
ATOM 7993 C C . LEU B 1 462 ? -2.883 -16.344 -19.562 1 91.69 462 LEU B C 1
ATOM 7995 O O . LEU B 1 462 ? -3.992 -16.016 -19.141 1 91.69 462 LEU B O 1
ATOM 7999 N N . PHE B 1 463 ? -1.783 -16.266 -18.938 1 92.31 463 PHE B N 1
ATOM 8000 C CA . PHE B 1 463 ? -1.779 -15.68 -17.609 1 92.31 463 PHE B CA 1
ATOM 8001 C C . PHE B 1 463 ? -2.482 -14.328 -17.594 1 92.31 463 PHE B C 1
ATOM 8003 O O . PHE B 1 463 ? -2.07 -13.406 -18.312 1 92.31 463 PHE B O 1
ATOM 8010 N N . GLU B 1 464 ? -3.557 -14.219 -16.844 1 90.44 464 GLU B N 1
ATOM 8011 C CA . GLU B 1 464 ? -4.383 -13.031 -16.672 1 90.44 464 GLU B CA 1
ATOM 8012 C C . GLU B 1 464 ? -4.801 -12.445 -18.016 1 90.44 464 GLU B C 1
ATOM 8014 O O . GLU B 1 464 ? -4.758 -11.227 -18.219 1 90.44 464 GLU B O 1
ATOM 8019 N N . GLY B 1 465 ? -5.133 -13.344 -18.828 1 88.5 465 GLY B N 1
ATOM 8020 C CA . GLY B 1 465 ? -5.539 -12.922 -20.156 1 88.5 465 GLY B CA 1
ATOM 8021 C C . GLY B 1 465 ? -6.965 -12.414 -20.219 1 88.5 465 GLY B C 1
ATOM 8022 O O . GLY B 1 465 ? -7.383 -11.828 -21.219 1 88.5 465 GLY B O 1
ATOM 8023 N N . ARG B 1 466 ? -7.73 -12.68 -19.156 1 90.25 466 ARG B N 1
ATOM 8024 C CA . ARG B 1 466 ? -9.102 -12.203 -19.016 1 90.25 466 ARG B CA 1
ATOM 8025 C C . ARG B 1 466 ? -9.359 -11.664 -17.609 1 90.25 466 ARG B C 1
ATOM 8027 O O . ARG B 1 466 ? -8.633 -12.008 -16.672 1 90.25 466 ARG B O 1
ATOM 8034 N N . PRO B 1 467 ? -10.328 -10.836 -17.469 1 91.5 467 PRO B N 1
ATOM 8035 C CA . PRO B 1 467 ? -10.664 -10.359 -16.125 1 91.5 467 PRO B CA 1
ATOM 8036 C C . PRO B 1 467 ? -11.148 -11.484 -15.219 1 91.5 467 PRO B C 1
ATOM 8038 O O . PRO B 1 467 ? -11.523 -12.555 -15.695 1 91.5 467 PRO B O 1
ATOM 8041 N N . GLU B 1 468 ? -11.086 -11.188 -13.984 1 95.62 468 GLU B N 1
ATOM 8042 C CA . GLU B 1 468 ? -11.531 -12.164 -12.992 1 95.62 468 GLU B CA 1
ATOM 8043 C C . GLU B 1 468 ? -13.008 -12.5 -13.172 1 95.62 468 GLU B C 1
ATOM 8045 O O . GLU B 1 468 ? -13.805 -11.641 -13.562 1 95.62 468 GLU B O 1
ATOM 8050 N N . SER B 1 469 ? -13.359 -13.711 -12.922 1 94.94 469 SER B N 1
ATOM 8051 C CA . SER B 1 469 ? -14.742 -14.172 -12.992 1 94.94 469 SER B CA 1
ATOM 8052 C C . SER B 1 469 ? -15.359 -14.281 -11.602 1 94.94 469 SER B C 1
ATOM 8054 O O . SER B 1 469 ? -15.055 -15.211 -10.852 1 94.94 469 SER B O 1
ATOM 8056 N N . ILE B 1 470 ? -16.219 -13.344 -11.32 1 96.69 470 ILE B N 1
ATOM 8057 C CA . ILE B 1 470 ? -16.906 -13.273 -10.031 1 96.69 470 ILE B CA 1
ATOM 8058 C C . ILE B 1 470 ? -18.406 -13.25 -10.25 1 96.69 470 ILE B C 1
ATOM 8060 O O . ILE B 1 470 ? -18.906 -12.523 -11.109 1 96.69 470 ILE B O 1
ATOM 8064 N N . VAL B 1 471 ? -19.156 -14.047 -9.453 1 96.44 471 VAL B N 1
ATOM 8065 C CA . VAL B 1 471 ? -20.609 -14.109 -9.578 1 96.44 471 VAL B CA 1
ATOM 8066 C C . VAL B 1 471 ? -21.25 -14.023 -8.188 1 96.44 471 VAL B C 1
ATOM 8068 O O . VAL B 1 471 ? -20.859 -14.766 -7.277 1 96.44 471 VAL B O 1
ATOM 8071 N N . ASP B 1 472 ? -22.234 -13.188 -8.07 1 96.69 472 ASP B N 1
ATOM 8072 C CA . ASP B 1 472 ? -22.984 -13.133 -6.816 1 96.69 472 ASP B CA 1
ATOM 8073 C C . ASP B 1 472 ? -23.688 -14.453 -6.543 1 96.69 472 ASP B C 1
ATOM 8075 O O . ASP B 1 472 ? -24.25 -15.07 -7.453 1 96.69 472 ASP B O 1
ATOM 8079 N N . TYR B 1 473 ? -23.562 -14.922 -5.398 1 97.12 473 TYR B N 1
ATOM 8080 C CA . TYR B 1 473 ? -24.172 -16.172 -4.961 1 97.12 473 TYR B CA 1
ATOM 8081 C C . TYR B 1 473 ? -25.109 -15.93 -3.783 1 97.12 473 TYR B C 1
ATOM 8083 O O . TYR B 1 473 ? -24.797 -15.172 -2.869 1 97.12 473 TYR B O 1
ATOM 8091 N N . PRO B 1 474 ? -26.344 -16.422 -3.861 1 95.5 474 PRO B N 1
ATOM 8092 C CA . PRO B 1 474 ? -27.281 -16.188 -2.76 1 95.5 474 PRO B CA 1
ATOM 8093 C C . PRO B 1 474 ? -26.828 -16.812 -1.446 1 95.5 474 PRO B C 1
ATOM 8095 O O . PRO B 1 474 ? -26.344 -17.953 -1.438 1 95.5 474 PRO B O 1
ATOM 8098 N N . SER B 1 475 ? -27 -16.062 -0.368 1 94.5 475 SER B N 1
ATOM 8099 C CA . SER B 1 475 ? -26.594 -16.547 0.946 1 94.5 475 SER B CA 1
ATOM 8100 C C . SER B 1 475 ? -27.328 -17.844 1.31 1 94.5 475 SER B C 1
ATOM 8102 O O . SER B 1 475 ? -26.781 -18.688 2.031 1 94.5 475 SER B O 1
ATOM 8104 N N . THR B 1 476 ? -28.531 -18.016 0.742 1 92.94 476 THR B N 1
ATOM 8105 C CA . THR B 1 476 ? -29.328 -19.203 0.988 1 92.94 476 THR B CA 1
ATOM 8106 C C . THR B 1 476 ? -28.703 -20.422 0.318 1 92.94 476 THR B C 1
ATOM 8108 O O . THR B 1 476 ? -29.078 -21.562 0.611 1 92.94 476 THR B O 1
ATOM 8111 N N . GLY B 1 477 ? -27.766 -20.234 -0.568 1 95.75 477 GLY B N 1
ATOM 8112 C CA . GLY B 1 477 ? -27.125 -21.328 -1.279 1 95.75 477 GLY B CA 1
ATOM 8113 C C . GLY B 1 477 ? -25.859 -21.828 -0.586 1 95.75 477 GLY B C 1
ATOM 8114 O O . GLY B 1 477 ? -25.25 -22.781 -1.033 1 95.75 477 GLY B O 1
ATOM 8115 N N . ILE B 1 478 ? -25.453 -21.156 0.509 1 96.44 478 ILE B N 1
ATOM 8116 C CA . ILE B 1 478 ? -24.203 -21.469 1.187 1 96.44 478 ILE B CA 1
ATOM 8117 C C . ILE B 1 478 ? -24.203 -22.922 1.651 1 96.44 478 ILE B C 1
ATOM 8119 O O . ILE B 1 478 ? -23.219 -23.641 1.49 1 96.44 478 ILE B O 1
ATOM 8123 N N . ASP B 1 479 ? -25.328 -23.359 2.148 1 96.06 479 ASP B N 1
ATOM 8124 C CA . ASP B 1 479 ? -25.438 -24.719 2.646 1 96.06 479 ASP B CA 1
ATOM 8125 C C . ASP B 1 479 ? -25.359 -25.734 1.504 1 96.06 479 ASP B C 1
ATOM 8127 O O . ASP B 1 479 ? -24.75 -26.797 1.653 1 96.06 479 ASP B O 1
ATOM 8131 N N . VAL B 1 480 ? -25.969 -25.406 0.392 1 97.06 480 VAL B N 1
ATOM 8132 C CA . VAL B 1 480 ? -25.875 -26.266 -0.788 1 97.06 480 VAL B CA 1
ATOM 8133 C C . VAL B 1 480 ? -24.422 -26.391 -1.226 1 97.06 480 VAL B C 1
ATOM 8135 O O . VAL B 1 480 ? -23.938 -27.484 -1.495 1 97.06 480 VAL B O 1
ATOM 8138 N N . TYR B 1 481 ? -23.766 -25.281 -1.29 1 97.62 481 TYR B N 1
ATOM 8139 C CA . TYR B 1 481 ? -22.344 -25.266 -1.648 1 97.62 481 TYR B CA 1
ATOM 8140 C C . TYR B 1 481 ? -21.547 -26.125 -0.695 1 97.62 481 TYR B C 1
ATOM 8142 O O . TYR B 1 481 ? -20.656 -26.891 -1.125 1 97.62 481 TYR B O 1
ATOM 8150 N N . ARG B 1 482 ? -21.828 -26 0.579 1 96.62 482 ARG B N 1
ATOM 8151 C CA . ARG B 1 482 ? -21.141 -26.766 1.605 1 96.62 482 ARG B CA 1
ATOM 8152 C C . ARG B 1 482 ? -21.312 -28.266 1.375 1 96.62 482 ARG B C 1
ATOM 8154 O O . ARG B 1 482 ? -20.344 -29.031 1.408 1 96.62 482 ARG B O 1
ATOM 8161 N N . VAL B 1 483 ? -22.531 -28.688 1.102 1 96.75 483 VAL B N 1
ATOM 8162 C CA . VAL B 1 483 ? -22.812 -30.094 0.888 1 96.75 483 VAL B CA 1
ATOM 8163 C C . VAL B 1 483 ? -22.062 -30.609 -0.34 1 96.75 483 VAL B C 1
ATOM 8165 O O . VAL B 1 483 ? -21.453 -31.672 -0.302 1 96.75 483 VAL B O 1
ATOM 8168 N N . LEU B 1 484 ? -22.078 -29.844 -1.376 1 97.38 484 LEU B N 1
ATOM 8169 C CA . LEU B 1 484 ? -21.422 -30.234 -2.617 1 97.38 484 LEU B CA 1
ATOM 8170 C C . LEU B 1 484 ? -19.906 -30.281 -2.439 1 97.38 484 LEU B C 1
ATOM 8172 O O . LEU B 1 484 ? -19.266 -31.219 -2.904 1 97.38 484 LEU B O 1
ATOM 8176 N N . SER B 1 485 ? -19.359 -29.266 -1.777 1 97.12 485 SER B N 1
ATOM 8177 C CA . SER B 1 485 ? -17.906 -29.203 -1.553 1 97.12 485 SER B CA 1
ATOM 8178 C C . SER B 1 485 ? -17.438 -30.359 -0.674 1 97.12 485 SER B C 1
ATOM 8180 O O . SER B 1 485 ? -16.406 -30.984 -0.955 1 97.12 485 SER B O 1
ATOM 8182 N N . ASN B 1 486 ? -18.219 -30.641 0.339 1 96.62 486 ASN B N 1
ATOM 8183 C CA . ASN B 1 486 ? -17.844 -31.703 1.273 1 96.62 486 ASN B CA 1
ATOM 8184 C C . ASN B 1 486 ? -18 -33.094 0.647 1 96.62 486 ASN B C 1
ATOM 8186 O O . ASN B 1 486 ? -17.312 -34.031 1.025 1 96.62 486 ASN B O 1
ATOM 8190 N N . ALA B 1 487 ? -18.891 -33.188 -0.322 1 96.38 487 ALA B N 1
ATOM 8191 C CA . ALA B 1 487 ? -19.156 -34.469 -0.98 1 96.38 487 ALA B CA 1
ATOM 8192 C C . ALA B 1 487 ? -18.141 -34.75 -2.086 1 96.38 487 ALA B C 1
ATOM 8194 O O . ALA B 1 487 ? -17.922 -35.875 -2.475 1 96.38 487 ALA B O 1
ATOM 8195 N N . TYR B 1 488 ? -17.562 -33.75 -2.619 1 96.62 488 TYR B N 1
ATOM 8196 C CA . TYR B 1 488 ? -16.641 -33.906 -3.73 1 96.62 488 TYR B CA 1
ATOM 8197 C C . TYR B 1 488 ? -15.562 -34.938 -3.383 1 96.62 488 TYR B C 1
ATOM 8199 O O . TYR B 1 488 ? -14.984 -34.875 -2.297 1 96.62 488 TYR B O 1
ATOM 8207 N N . PRO B 1 489 ? -15.258 -35.906 -4.293 1 96.62 489 PRO B N 1
ATOM 8208 C CA . PRO B 1 489 ? -15.617 -35.906 -5.715 1 96.62 489 PRO B CA 1
ATOM 8209 C C . PRO B 1 489 ? -16.812 -36.812 -6.016 1 96.62 489 PRO B C 1
ATOM 8211 O O . PRO B 1 489 ? -17 -37.219 -7.16 1 96.62 489 PRO B O 1
ATOM 8214 N N . GLU B 1 490 ? -17.594 -37.156 -5.008 1 96.69 490 GLU B N 1
ATOM 8215 C CA . GLU B 1 490 ? -18.734 -38.062 -5.191 1 96.69 490 GLU B CA 1
ATOM 8216 C C . GLU B 1 490 ? -19.922 -37.312 -5.812 1 96.69 490 GLU B C 1
ATOM 8218 O O . GLU B 1 490 ? -20.125 -36.125 -5.535 1 96.69 490 GLU B O 1
ATOM 8223 N N . TRP B 1 491 ? -20.703 -38.062 -6.559 1 97.38 491 TRP B N 1
ATOM 8224 C CA . TRP B 1 491 ? -21.969 -37.562 -7.07 1 97.38 491 TRP B CA 1
ATOM 8225 C C . TRP B 1 491 ? -23.031 -37.531 -5.977 1 97.38 491 TRP B C 1
ATOM 8227 O O . TRP B 1 491 ? -23.078 -38.406 -5.129 1 97.38 491 TRP B O 1
ATOM 8237 N N . ARG B 1 492 ? -23.828 -36.5 -5.969 1 97.12 492 ARG B N 1
ATOM 8238 C CA . ARG B 1 492 ? -24.984 -36.438 -5.086 1 97.12 492 ARG B CA 1
ATOM 8239 C C . ARG B 1 492 ? -26.25 -36.156 -5.879 1 97.12 492 ARG B C 1
ATOM 8241 O O . ARG B 1 492 ? -26.25 -35.344 -6.816 1 97.12 492 ARG B O 1
ATOM 8248 N N . THR B 1 493 ? -27.281 -36.875 -5.457 1 97.44 493 THR B N 1
ATOM 8249 C CA . THR B 1 493 ? -28.562 -36.562 -6.078 1 97.44 493 THR B CA 1
ATOM 8250 C C . THR B 1 493 ? -29.172 -35.312 -5.477 1 97.44 493 THR B C 1
ATOM 8252 O O . THR B 1 493 ? -28.844 -34.938 -4.355 1 97.44 493 THR B O 1
ATOM 8255 N N . LEU B 1 494 ? -30.047 -34.688 -6.219 1 96.81 494 LEU B N 1
ATOM 8256 C CA . LEU B 1 494 ? -30.734 -33.531 -5.684 1 96.81 494 LEU B CA 1
ATOM 8257 C C . LEU B 1 494 ? -31.562 -33.906 -4.453 1 96.81 494 LEU B C 1
ATOM 8259 O O . LEU B 1 494 ? -31.656 -33.125 -3.508 1 96.81 494 LEU B O 1
ATOM 8263 N N . ASP B 1 495 ? -32.031 -35.062 -4.496 1 95.5 495 ASP B N 1
ATOM 8264 C CA . ASP B 1 495 ? -32.812 -35.531 -3.348 1 95.5 495 ASP B CA 1
ATOM 8265 C C . ASP B 1 495 ? -31.938 -35.594 -2.096 1 95.5 495 ASP B C 1
ATOM 8267 O O . ASP B 1 495 ? -32.344 -35.188 -1.019 1 95.5 495 ASP B O 1
ATOM 8271 N N . GLU B 1 496 ? -30.797 -36.094 -2.229 1 95.62 496 GLU B N 1
ATOM 8272 C CA . GLU B 1 496 ? -29.859 -36.156 -1.112 1 95.62 496 GLU B CA 1
ATOM 8273 C C . GLU B 1 496 ? -29.469 -34.781 -0.611 1 95.62 496 GLU B C 1
ATOM 8275 O O . GLU B 1 496 ? -29.375 -34.562 0.598 1 95.62 496 GLU B O 1
ATOM 8280 N N . ILE B 1 497 ? -29.281 -33.875 -1.515 1 96.12 497 ILE B N 1
ATOM 8281 C CA . ILE B 1 497 ? -28.875 -32.5 -1.168 1 96.12 497 ILE B CA 1
ATOM 8282 C C . ILE B 1 497 ? -30.047 -31.781 -0.473 1 96.12 497 ILE B C 1
ATOM 8284 O O . ILE B 1 497 ? -29.844 -31.141 0.556 1 96.12 497 ILE B O 1
ATOM 8288 N N . PHE B 1 498 ? -31.25 -32 -0.959 1 94.19 498 PHE B N 1
ATOM 8289 C CA . PHE B 1 498 ? -32.438 -31.297 -0.454 1 94.19 498 PHE B CA 1
ATOM 8290 C C . PHE B 1 498 ? -32.844 -31.859 0.899 1 94.19 498 PHE B C 1
ATOM 8292 O O . PHE B 1 498 ? -33.469 -31.156 1.703 1 94.19 498 PHE B O 1
ATOM 8299 N N . SER B 1 499 ? -32.438 -33.094 1.12 1 92.75 499 SER B N 1
ATOM 8300 C CA . SER B 1 499 ? -32.844 -33.75 2.355 1 92.75 499 SER B CA 1
ATOM 8301 C C . SER B 1 499 ? -31.75 -33.688 3.412 1 92.75 499 SER B C 1
ATOM 8303 O O . SER B 1 499 ? -31.922 -34.188 4.527 1 92.75 499 SER B O 1
ATOM 8305 N N . SER B 1 500 ? -30.672 -33.156 3.037 1 92.12 500 SER B N 1
ATOM 8306 C CA . SER B 1 500 ? -29.562 -33.062 3.98 1 92.12 500 SER B CA 1
ATOM 8307 C C . SER B 1 500 ? -29.922 -32.156 5.16 1 92.12 500 SER B C 1
ATOM 8309 O O . SER B 1 500 ? -30.672 -31.188 5.004 1 92.12 500 SER B O 1
ATOM 8311 N N . ARG B 1 501 ? -29.344 -32.375 6.328 1 90.5 501 ARG B N 1
ATOM 8312 C CA . ARG B 1 501 ? -29.562 -31.578 7.535 1 90.5 501 ARG B CA 1
ATOM 8313 C C . ARG B 1 501 ? -29.031 -30.156 7.363 1 90.5 501 ARG B C 1
ATOM 8315 O O . ARG B 1 501 ? -29.625 -29.203 7.887 1 90.5 501 ARG B O 1
ATOM 8322 N N . GLU B 1 502 ? -28.016 -30.016 6.59 1 88.75 502 GLU B N 1
ATOM 8323 C CA . GLU B 1 502 ? -27.359 -28.734 6.391 1 88.75 502 GLU B CA 1
ATOM 8324 C C . GLU B 1 502 ? -28.25 -27.766 5.621 1 88.75 502 GLU B C 1
ATOM 8326 O O . GLU B 1 502 ? -28.172 -26.547 5.812 1 88.75 502 GLU B O 1
ATOM 8331 N N . THR B 1 503 ? -29.125 -28.297 4.805 1 90.38 503 THR B N 1
ATOM 8332 C CA . THR B 1 503 ? -29.891 -27.422 3.918 1 90.38 503 THR B CA 1
ATOM 8333 C C . THR B 1 503 ? -31.344 -27.328 4.383 1 90.38 503 THR B C 1
ATOM 8335 O O . THR B 1 503 ? -32.188 -26.797 3.668 1 90.38 503 THR B O 1
ATOM 8338 N N . ARG B 1 504 ? -31.672 -27.766 5.5 1 88.44 504 ARG B N 1
ATOM 8339 C CA . ARG B 1 504 ? -33.031 -27.906 5.977 1 88.44 504 ARG B CA 1
ATOM 8340 C C . ARG B 1 504 ? -33.719 -26.531 6.121 1 88.44 504 ARG B C 1
ATOM 8342 O O . ARG B 1 504 ? -34.938 -26.422 6 1 88.44 504 ARG B O 1
ATOM 8349 N N . THR B 1 505 ? -32.938 -25.547 6.359 1 89.75 505 THR B N 1
ATOM 8350 C CA . THR B 1 505 ? -33.5 -24.234 6.641 1 89.75 505 THR B CA 1
ATOM 8351 C C . THR B 1 505 ? -33.875 -23.516 5.348 1 89.75 505 THR B C 1
ATOM 8353 O O . THR B 1 505 ? -34.594 -22.5 5.375 1 89.75 505 THR B O 1
ATOM 8356 N N . ASN B 1 506 ? -33.5 -24.047 4.18 1 92.06 506 ASN B N 1
ATOM 8357 C CA . ASN B 1 506 ? -33.781 -23.406 2.893 1 92.06 506 ASN B CA 1
ATOM 8358 C C . ASN B 1 506 ? -34.938 -24.094 2.162 1 92.06 506 ASN B C 1
ATOM 8360 O O . ASN B 1 506 ? -35.188 -25.281 2.344 1 92.06 506 ASN B O 1
ATOM 8364 N N . THR B 1 507 ? -35.562 -23.312 1.343 1 93.44 507 THR B N 1
ATOM 8365 C CA . THR B 1 507 ? -36.656 -23.859 0.536 1 93.44 507 THR B CA 1
ATOM 8366 C C . THR B 1 507 ? -36.094 -24.625 -0.657 1 93.44 507 THR B C 1
ATOM 8368 O O . THR B 1 507 ? -34.938 -24.453 -1.039 1 93.44 507 THR B O 1
ATOM 8371 N N . ARG B 1 508 ? -36.938 -25.547 -1.184 1 94 508 ARG B N 1
ATOM 8372 C CA . ARG B 1 508 ? -36.531 -26.312 -2.367 1 94 508 ARG B CA 1
ATOM 8373 C C . ARG B 1 508 ? -36.188 -25.375 -3.525 1 94 508 ARG B C 1
ATOM 8375 O O . ARG B 1 508 ? -35.25 -25.625 -4.262 1 94 508 ARG B O 1
ATOM 8382 N N . LYS B 1 509 ? -36.969 -24.359 -3.588 1 94.75 509 LYS B N 1
ATOM 8383 C CA . LYS B 1 509 ? -36.75 -23.391 -4.66 1 94.75 509 LYS B CA 1
ATOM 8384 C C . LYS B 1 509 ? -35.375 -22.734 -4.516 1 94.75 509 LYS B C 1
ATOM 8386 O O . LYS B 1 509 ? -34.656 -22.578 -5.496 1 94.75 509 LYS B O 1
ATOM 8391 N N . GLU B 1 510 ? -35.062 -22.328 -3.32 1 95.25 510 GLU B N 1
ATOM 8392 C CA . GLU B 1 510 ? -33.781 -21.688 -3.051 1 95.25 510 GLU B CA 1
ATOM 8393 C C . GLU B 1 510 ? -32.594 -22.625 -3.33 1 95.25 510 GLU B C 1
ATOM 8395 O O . GLU B 1 510 ? -31.594 -22.234 -3.92 1 95.25 510 GLU B O 1
ATOM 8400 N N . LYS B 1 511 ? -32.812 -23.812 -2.949 1 96.19 511 LYS B N 1
ATOM 8401 C CA . LYS B 1 511 ? -31.766 -24.812 -3.174 1 96.19 511 LYS B CA 1
ATOM 8402 C C . LYS B 1 511 ? -31.562 -25.062 -4.664 1 96.19 511 LYS B C 1
ATOM 8404 O O . LYS B 1 511 ? -30.422 -25.141 -5.133 1 96.19 511 LYS B O 1
ATOM 8409 N N . LEU B 1 512 ? -32.625 -25.188 -5.332 1 95.94 512 LEU B N 1
ATOM 8410 C CA . LEU B 1 512 ? -32.562 -25.438 -6.766 1 95.94 512 LEU B CA 1
ATOM 8411 C C . LEU B 1 512 ? -31.906 -24.25 -7.488 1 95.94 512 LEU B C 1
ATOM 8413 O O . LEU B 1 512 ? -31.109 -24.453 -8.398 1 95.94 512 LEU B O 1
ATOM 8417 N N . GLU B 1 513 ? -32.25 -23.109 -7.098 1 95.12 513 GLU B N 1
ATOM 8418 C CA . GLU B 1 513 ? -31.672 -21.906 -7.688 1 95.12 513 GLU B CA 1
ATOM 8419 C C . GLU B 1 513 ? -30.156 -21.891 -7.496 1 95.12 513 GLU B C 1
ATOM 8421 O O . GLU B 1 513 ? -29.422 -21.516 -8.406 1 95.12 513 GLU B O 1
ATOM 8426 N N . ALA B 1 514 ? -29.719 -22.25 -6.344 1 96.94 514 ALA B N 1
ATOM 8427 C CA . ALA B 1 514 ? -28.281 -22.297 -6.043 1 96.94 514 ALA B CA 1
ATOM 8428 C C . ALA B 1 514 ? -27.562 -23.297 -6.945 1 96.94 514 ALA B C 1
ATOM 8430 O O . ALA B 1 514 ? -26.5 -23 -7.496 1 96.94 514 ALA B O 1
ATOM 8431 N N . ILE B 1 515 ? -28.188 -24.406 -7.156 1 97.19 515 ILE B N 1
ATOM 8432 C CA . ILE B 1 515 ? -27.594 -25.469 -7.965 1 97.19 515 ILE B CA 1
ATOM 8433 C C . ILE B 1 515 ? -27.562 -25.047 -9.43 1 97.19 515 ILE B C 1
ATOM 8435 O O . ILE B 1 515 ? -26.547 -25.219 -10.117 1 97.19 515 ILE B O 1
ATOM 8439 N N . GLN B 1 516 ? -28.609 -24.469 -9.828 1 94.62 516 GLN B N 1
ATOM 8440 C CA . GLN B 1 516 ? -28.703 -24.031 -11.211 1 94.62 516 GLN B CA 1
ATOM 8441 C C . GLN B 1 516 ? -27.672 -22.953 -11.516 1 94.62 516 GLN B C 1
ATOM 8443 O O . GLN B 1 516 ? -27.109 -22.906 -12.609 1 94.62 516 GLN B O 1
ATOM 8448 N N . LEU B 1 517 ? -27.453 -22.094 -10.562 1 96.12 517 LEU B N 1
ATOM 8449 C CA . LEU B 1 517 ? -26.453 -21.062 -10.75 1 96.12 517 LEU B CA 1
ATOM 8450 C C . LEU B 1 517 ? -25.062 -21.672 -10.906 1 96.12 517 LEU B C 1
ATOM 8452 O O . LEU B 1 517 ? -24.281 -21.25 -11.773 1 96.12 517 LEU B O 1
ATOM 8456 N N . LEU B 1 518 ? -24.766 -22.625 -10.078 1 97.69 518 LEU B N 1
ATOM 8457 C CA . LEU B 1 518 ? -23.469 -23.297 -10.164 1 97.69 518 LEU B CA 1
ATOM 8458 C C . LEU B 1 518 ? -23.297 -23.969 -11.523 1 97.69 518 LEU B C 1
ATOM 8460 O O . LEU B 1 518 ? -22.203 -23.984 -12.078 1 97.69 518 LEU B O 1
ATOM 8464 N N . PHE B 1 519 ? -24.359 -24.547 -12.039 1 96.06 519 PHE B N 1
ATOM 8465 C CA . PHE B 1 519 ? -24.328 -25.156 -13.359 1 96.06 519 PHE B CA 1
ATOM 8466 C C . PHE B 1 519 ? -24.125 -24.109 -14.438 1 96.06 519 PHE B C 1
ATOM 8468 O O . PHE B 1 519 ? -23.328 -24.297 -15.359 1 96.06 519 PHE B O 1
ATOM 8475 N N . GLN B 1 520 ? -24.766 -23.031 -14.289 1 93.06 520 GLN B N 1
ATOM 8476 C CA . GLN B 1 520 ? -24.75 -21.969 -15.297 1 93.06 520 GLN B CA 1
ATOM 8477 C C . GLN B 1 520 ? -23.359 -21.359 -15.422 1 93.06 520 GLN B C 1
ATOM 8479 O O . GLN B 1 520 ? -22.938 -21 -16.516 1 93.06 520 GLN B O 1
ATOM 8484 N N . ILE B 1 521 ? -22.641 -21.281 -14.305 1 94.88 521 ILE B N 1
ATOM 8485 C CA . ILE B 1 521 ? -21.328 -20.641 -14.375 1 94.88 521 ILE B CA 1
ATOM 8486 C C . ILE B 1 521 ? -20.281 -21.672 -14.766 1 94.88 521 ILE B C 1
ATOM 8488 O O . ILE B 1 521 ? -19.109 -21.328 -14.922 1 94.88 521 ILE B O 1
ATOM 8492 N N . GLY B 1 522 ? -20.641 -22.938 -14.883 1 95.38 522 GLY B N 1
ATOM 8493 C CA . GLY B 1 522 ? -19.812 -23.953 -15.508 1 95.38 522 GLY B CA 1
ATOM 8494 C C . GLY B 1 522 ? -18.984 -24.75 -14.508 1 95.38 522 GLY B C 1
ATOM 8495 O O . GLY B 1 522 ? -18.047 -25.453 -14.891 1 95.38 522 GLY B O 1
ATOM 8496 N N . VAL B 1 523 ? -19.312 -24.656 -13.219 1 97.75 523 VAL B N 1
ATOM 8497 C CA . VAL B 1 523 ? -18.453 -25.312 -12.234 1 97.75 523 VAL B CA 1
ATOM 8498 C C . VAL B 1 523 ? -19.078 -26.641 -11.828 1 97.75 523 VAL B C 1
ATOM 8500 O O . VAL B 1 523 ? -18.5 -27.391 -11.023 1 97.75 523 VAL B O 1
ATOM 8503 N N . LEU B 1 524 ? -20.203 -27.016 -12.422 1 96.81 524 LEU B N 1
ATOM 8504 C CA . LEU B 1 524 ? -20.953 -28.188 -11.984 1 96.81 524 LEU B CA 1
ATOM 8505 C C . LEU B 1 524 ? -21.188 -29.141 -13.156 1 96.81 524 LEU B C 1
ATOM 8507 O O . LEU B 1 524 ? -21.484 -28.703 -14.266 1 96.81 524 LEU B O 1
ATOM 8511 N N . LEU B 1 525 ? -21.078 -30.422 -12.891 1 96.69 525 LEU B N 1
ATOM 8512 C CA . LEU B 1 525 ? -21.531 -31.484 -13.797 1 96.69 525 LEU B CA 1
ATOM 8513 C C . LEU B 1 525 ? -22.922 -31.969 -13.398 1 96.69 525 LEU B C 1
ATOM 8515 O O . LEU B 1 525 ? -23.234 -32.062 -12.211 1 96.69 525 LEU B O 1
ATOM 8519 N N . VAL B 1 526 ? -23.719 -32.281 -14.344 1 95.56 526 VAL B N 1
ATOM 8520 C CA . VAL B 1 526 ? -25.094 -32.719 -14.102 1 95.56 526 VAL B CA 1
ATOM 8521 C C . VAL B 1 526 ? -25.359 -34 -14.898 1 95.56 526 VAL B C 1
ATOM 8523 O O . VAL B 1 526 ? -25.156 -34.031 -16.109 1 95.56 526 VAL B O 1
ATOM 8526 N N . LYS B 1 527 ? -25.75 -34.969 -14.18 1 92.56 527 LYS B N 1
ATOM 8527 C CA . LYS B 1 527 ? -26.094 -36.25 -14.781 1 92.56 527 LYS B CA 1
ATOM 8528 C C . LYS B 1 527 ? -27.547 -36.625 -14.484 1 92.56 527 LYS B C 1
ATOM 8530 O O . LYS B 1 527 ? -27.922 -36.812 -13.328 1 92.56 527 LYS B O 1
ATOM 8535 N N . ASN B 1 528 ? -28.328 -36.688 -15.523 1 85.38 528 ASN B N 1
ATOM 8536 C CA . ASN B 1 528 ? -29.719 -37.125 -15.367 1 85.38 528 ASN B CA 1
ATOM 8537 C C . ASN B 1 528 ? -29.844 -38.625 -15.359 1 85.38 528 ASN B C 1
ATOM 8539 O O . ASN B 1 528 ? -29.125 -39.344 -16.078 1 85.38 528 ASN B O 1
#

Foldseek 3Di:
DDDDDPVPPPPPPPPPPPPPPPPPPPPPPCPPPPPPPPVPPDDDFFVPAAEAEAEDDPPPPPPPPDQDDLVVLRQDDLALQSSLLSLVCLLQPPDHDVCCVVPPALGHKYWYHYVDLSSNPVLDDPVNVQVLLVPDFAWWPPFKWKWAADPQDIDTDGDGGGDHPVVVVVSQVVFIKMKGFFCLQRDVSQVQSQQSNCSNQVAGKTKMKIKTHAPGWHDAKWFALWKKKKAWNAAKKWKFKTDHRDPVQRNDLHIDDGDGPVRCPPTDTSDTGMAGRGIMMIDRGRIIMTITHHNHTITMIMIMIDDRCPDVVSLCVPVLVVLVVVCVVVPVLVVDDQDDLQVLCDDPDDDNRVNVVCCCVRPVVSVVVVVVVSVCCCVPPCVVVSVLVSLLVRQQFYRAHDDDQVQQCQAPNHDPDDPPDPDDDDQDQAKKKAFPHLSQKDWHDPDPQWIKIWGNNPPRSDGNPDGTDIGTAGPLQVLVVVVRNVCPSDIDGLNCSCPDPSNVVHDSVSNVVRVVVCRVVTGMGIDD/DPPDPPPPPPPPPPPPPPPPPPPPPPPPPCPPPPPPPPVPPDDDFFVPAAEAEAEDDPPPPPVPDDQDDLVVLRQDDLALQSSLLSLVCLLQPPDHDVCCVVPPALGHKYKYHYVDQSSNPVLDDPVNVQVLLVPDFAWWPPFKWKWAADPQDIDTDGDGGGDHPVVVVVSQVVFIKMKGFFCLQRDVSQVQSQQSNCSNQVAGKTKMKIKTHAPGWHDAKWFALWKKKKAWNAAKKWKFKTDHRDPVQRNDLHIDDGDGPVRCPPTDTSDTGMAGRNIMMIDRGRIIMTIDHHNHTITMIMMMIDDRCPDVVSLCVPVLVVLVVVCVVPPVLVVDDQDDLQVLCDDPDDDNRVNVVCCCVRPVVSVVVVVVVSVCCCVPPCVVVSVLVSLLVRQQFYRAHDDDQVQCCQAPNHDPDDPPDPDDDDQDQQKKKAFPHLSQKDWHDPDPQWIKIWGNNPPRSDGNPDGTDIGTAGPLQVLLVVVRNVCPPDIDGLNCSCPDPSNVVHDSVSNVVRVVVCRVVTGMGIDD

pLDDT: mean 87.62, std 19.65, range [19.17, 98.75]

Sequence (1056 aa):
MDDEEIDEEEEEEEGEDEEEEEDVGDEESVVSEMDADSDDEGFIAGKDREAHVISKDKSSRPSNAKIVDFDQFPFTDEDSVVTASRAFGYMISPCDVQTFFDKFYQSNVLVVHRKQPNYFGNLFSTARLCELLEKNHLEYGTNINIAQYKNGIRTTLNGKGRVYPQIIKQHLHNLCSVQLVNPQTFDDRIWYLCEVLQEIFGCFVGANTYLTPAGSSGFAPHWDEIDAFLLQVEGRKYWRVWAPETAEEELPLESSDNFTEDDMKGREPVFEGWIEKGDMIYIPRGYIHQARTDSKVHSLHVTVSTGRQWSFANLMEKIVPEAIGALTDNRHKLRRGLPIGLFDMGGVIDLDYPQEDHFVEKFKIVVDRHMSMLRNLVADHLLESSVDSLAKEFMKQALPPILTEKEKKLSVIGVSTDLLGSDLIDFNAKTKVRFIRKHTQRLLMESEDSCFISHRMNNSRLFEGRPESIVDYPSTGIDVYRVLSNAYPEWRTLDEIFSSRETRTNTRKEKLEAIQLLFQIGVLLVKNMDDEEIDEEEEEEEGEDEEEEEDVGDEESVVSEMDADSDDEGFIAGKDREAHVISKDKSSRPSNAKIVDFDQFPFTDEDSVVTASRAFGYMISPCDVQTFFDKFYQSNVLVVHRKQPNYFGNLFSTARLCELLEKNHLEYGTNINIAQYKNGIRTTLNGKGRVYPQIIKQHLHNLCSVQLVNPQTFDDRIWYLCEVLQEIFGCFVGANTYLTPAGSSGFAPHWDEIDAFLLQVEGRKYWRVWAPETAEEELPLESSDNFTEDDMKGREPVFEGWIEKGDMIYIPRGYIHQARTDSKVHSLHVTVSTGRQWSFANLMEKIVPEAIGALTDNRHKLRRGLPIGLFDMGGVIDLDYPQEDHFVEKFKIVVDRHMSMLRNLVADHLLESSVDSLAKEFMKQALPPILTEKEKKLSVIGVSTDLLGSDLIDFNAKTKVRFIRKHTQRLLMESEDSCFISHRMNNSRLFEGRPESIVDYPSTGIDVYRVLSNAYPEWRTLDEIFSSRETRTNTRKEKLEAIQLLFQIGVLLVKN

Nearest PDB structures (foldseek):
  4ccn-assembly1_A-2  TM=9.229E-01  e=1.524E-43  Homo sapiens
  4ccm-assembly1_A-2  TM=9.170E-01  e=1.612E-43  Homo sapiens
  4y4r-assembly1_A  TM=9.172E-01  e=6.951E-41  Homo sapiens
  4bxf-assembly1_A  TM=8.318E-01  e=9.146E-30  Homo sapiens
  4bxf-assembly1_B  TM=8.324E-01  e=3.888E-29  Homo sapiens

InterPro domains:
  IPR003347 JmjC domain [PF08007] (179-314)
  IPR003347 JmjC domain [PS51184] (179-323)
  IPR039994 Histone lysine demethylase/ribosomal histidine hydroxylase NO66-like [PTHR13096] (71-526)
  IPR049043 RIOX1/NO66-like, C-terminal winged helix domain [PF21233] (399-526)

Organism: Caenorhabditis brenneri (NCBI:txid135651)